Protein 9K1G (pdb70)

Secondary structure (DSSP, 8-state):
-HHHHHGGGGSPPPP-PPP-----EEE-S-----S--S--S-GGGTEEEEEEEE-TTS-EEEEEEETTS-EEEEE-SSSB-S------TT-SSB-SSSSSSBEEEEEE-SSS-EEEESSB-BB-TTSPP-B--EEEEEEETTTTEEEEEEE-B-SBSSBS----EEEEEEEEEEETTEEEEEEEEEE-SSS-B-EEEEEEEEE-TTT--EEEEE-SSSTT-EEE--S--BTTTTTTTSEEEGGGSSSEEEEE-SSS-TT-EEEEEE---S-S--SSS-GGG--SSS-EEEEEEES-TTTT-EEEEEEE-S--B-TTEEEEEEEEEEEEEHHHHHHHHHHHHHT-EEEE-PPP-S----B-HHHHHHTTSS-TT-EE-SS--TT--BBSS--TT-EEEEEEEETTT--EEEES-HHHHSEEEEE-SSS-EEE-STTTEEEEEEEEEE---/-HHHHHTSTTSPPPP---------EEE-S-----S--S--S-GGGTEEEEEEEE-TTS-EEEEEEETTS-EEEEEETTEE-S------SS-SSB-SSSSSSBEEEEEE-SSS-EEEESSB-BB-SSSPP-B--EEEEEEETTTTEEEEEEE-B-SBSSBS----EEEEEEEEEEETTEEEEEEEEEE-SSS-B-EEEEEEEEE-TTT--EEEEE-TTSTT-EEE--S--BTTTTTTTSEEEGGGS-SEEEEE-SSS-TT-EEEEEE--TT-S--TTS-GGG--SSS-EEEEEEES-TTTT-EEEEEEE-S--B-TTEEEEEEEEEEEEEHHHHHHHHHHHHTT-EEEE-PPP-S----B-HHHHHHTTSS-TT-EE-TT--TT--BBSS--TTEEEEEEEEETTT--EEEES-HHHHHEEEEE-SSS-EEE-STTTEEEEEEEEEEE--

Foldseek 3Di:
DQLQCVLLVLFDDDDDDDADDWAKDKDQDDDDFPAPAAAPADVNQFFGMKMWTAAPVRFTWMWTATQLGWTQWIQGPQGTWFWRQFDDDPVQWGDDSFAQTKWKKFFFCPPHTWIWTSFFATGGSPDRTGTWGWQGWDADRVQRKIWTKTFIHGRHQKDLDDGQKIWTWMWTPRHRFKIKIKIKIAGADAFWRFWMWPIWHFTQCQQFVWKWFAAQPDALHTDTLPVFAAQVCEVVSFKDFLLRTLFKIKGFHPDDDQFGKMKMKGAANQPADDPVADVSQQQDDAKMWGWGDYDDNVGRRGTTITITGSGIYHHQWMKMWMIMMGIGTNNVCSNPRSVRSNVTYMGTSDDDPDDFDKAFPVRCCVVVVADPQEEEPVLDDRPWIFHSYRDGQKAWWKWFQWPPPRHIYIYRCPVVQQFPPDADPVGGTMGGPPNTTPDMHTPHITHGD/DQLLVVLQPLFDDDDDDDADDWAKDKDQDDDDDDQAAQAPADPNQWFGMKMWTAAQVRFTWIWTATQLGWTAFIQGPQGTWFWRQFDDDPNQWGDDSFAQTKWKKFWFCPPHTFIWTSFFATGGSPDHTGTWHWQGWDADRVQQKIWTKTFIQGRHQKDLDGAQWIWIWMWGPRYHQKIKIKIKIAGADQFWRQWMWPIWHFTQCQQFVWKWFAALPDQLHTDTLPVQAAQVCEVVSFKDFLLRTLFKIKGFHPDDDQFGKMKMKGHANQPADCPPADVVQQQDDAKMWGWGDDDDNVGRRTITTTITGSGIYHHQWMKMWMMMMGIGTNSVRSNPRSVRNNVTYMGTSDDDPDDGDKAFPVNCCVVVVDPPQEEEDPQDDRPWIFHSYRDGSKAWWKWFQFLPPRHTYTGRDPQVQFWDPDADPVGRTMGGPGRTGPDIYTPHITHGD

Structure (mmCIF, N/CA/C/O backbone):
data_9K1G
#
_entry.id   9K1G
#
_cell.length_a   62.635
_cell.length_b   92.051
_cell.length_c   75.806
_cell.angle_alpha   90.00
_cell.angle_beta   104.53
_cell.angle_gamma   90.00
#
_symmetry.space_group_name_H-M   'P 1 21 1'
#
loop_
_entity.id
_entity.type
_entity.pdbx_description
1 polymer endo-1.3-fucanase
2 branched 2-O-sulfo-alpha-L-fucopyranose-(1-3)-alpha-L-fucopyranose-(1-3)-2,4-di-O-sulfo-alpha-L-fucopyranose-(1-3)-2-O-sulfo-alpha-L-fucopyranose
3 water water
#
loop_
_atom_site.group_PDB
_atom_site.id
_atom_site.type_symbol
_atom_site.label_atom_id
_atom_site.label_alt_id
_atom_site.label_comp_id
_atom_site.label_asym_id
_atom_site.label_entity_id
_atom_site.label_seq_id
_atom_site.pdbx_PDB_ins_code
_atom_site.Cartn_x
_atom_site.Cartn_y
_atom_site.Cartn_z
_atom_site.occupancy
_atom_site.B_iso_or_equiv
_atom_site.auth_seq_id
_atom_site.auth_comp_id
_atom_site.auth_asym_id
_atom_site.auth_atom_id
_atom_site.pdbx_PDB_model_num
ATOM 1 N N . PRO A 1 33 ? 13.528 20.479 8.837 1.00 36.62 31 PRO A N 1
ATOM 2 C CA . PRO A 1 33 ? 12.192 21.046 8.610 1.00 38.33 31 PRO A CA 1
ATOM 3 C C . PRO A 1 33 ? 11.833 21.094 7.128 1.00 33.29 31 PRO A C 1
ATOM 4 O O . PRO A 1 33 ? 10.896 20.417 6.704 1.00 29.86 31 PRO A O 1
ATOM 8 N N . LEU A 1 34 ? 12.568 21.893 6.351 1.00 34.53 32 LEU A N 1
ATOM 9 C CA . LEU A 1 34 ? 12.374 21.897 4.905 1.00 35.30 32 LEU A CA 1
ATOM 10 C C . LEU A 1 34 ? 13.066 20.712 4.247 1.00 32.53 32 LEU A C 1
ATOM 11 O O . LEU A 1 34 ? 12.568 20.186 3.245 1.00 33.99 32 LEU A O 1
ATOM 16 N N . PHE A 1 35 ? 14.205 20.283 4.797 1.00 33.03 33 PHE A N 1
ATOM 17 C CA . PHE A 1 35 ? 14.854 19.058 4.339 1.00 34.45 33 PHE A CA 1
ATOM 18 C C . PHE A 1 35 ? 13.907 17.869 4.445 1.00 36.52 33 PHE A C 1
ATOM 19 O O . PHE A 1 35 ? 13.805 17.054 3.521 1.00 34.32 33 PHE A O 1
ATOM 27 N N . GLN A 1 36 ? 13.197 17.763 5.571 1.00 39.91 34 GLN A N 1
ATOM 28 C CA . GLN A 1 36 ? 12.385 16.581 5.834 1.00 37.86 34 GLN A CA 1
ATOM 29 C C . GLN A 1 36 ? 11.248 16.443 4.829 1.00 36.95 34 GLN A C 1
ATOM 30 O O . GLN A 1 36 ? 10.918 15.328 4.407 1.00 36.86 34 GLN A O 1
ATOM 36 N N . GLU A 1 37 ? 10.632 17.556 4.430 1.00 34.18 35 GLU A N 1
ATOM 37 C CA . GLU A 1 37 ? 9.547 17.447 3.462 1.00 37.73 35 GLU A CA 1
ATOM 38 C C . GLU A 1 37 ? 10.053 17.321 2.034 1.00 35.85 35 GLU A C 1
ATOM 39 O O . GLU A 1 37 ? 9.352 16.761 1.184 1.00 37.63 35 GLU A O 1
ATOM 45 N N . GLN A 1 38 ? 11.248 17.835 1.743 1.00 33.56 36 GLN A N 1
ATOM 46 C CA . GLN A 1 38 ? 11.818 17.626 0.420 1.00 35.87 36 GLN A CA 1
ATOM 47 C C . GLN A 1 38 ? 12.115 16.156 0.157 1.00 36.55 36 GLN A C 1
ATOM 48 O O . GLN A 1 38 ? 12.292 15.770 -1.003 1.00 35.59 36 GLN A O 1
ATOM 54 N N . MET A 1 39 ? 12.165 15.327 1.204 1.00 36.81 37 MET A N 1
ATOM 55 C CA . MET A 1 39 ? 12.240 13.885 1.001 1.00 35.51 37 MET A CA 1
ATOM 56 C C . MET A 1 39 ? 11.006 13.365 0.278 1.00 35.35 37 MET A C 1
ATOM 57 O O . MET A 1 39 ? 11.100 12.421 -0.515 1.00 33.71 37 MET A O 1
ATOM 62 N N . PHE A 1 40 ? 9.846 13.969 0.533 1.00 34.49 38 PHE A N 1
ATOM 63 C CA . PHE A 1 40 ? 8.588 13.551 -0.067 1.00 32.83 38 PHE A CA 1
ATOM 64 C C . PHE A 1 40 ? 8.275 14.284 -1.366 1.00 36.31 38 PHE A C 1
ATOM 65 O O . PHE A 1 40 ? 7.194 14.085 -1.929 1.00 39.28 38 PHE A O 1
ATOM 73 N N . SER A 1 41 ? 9.189 15.124 -1.853 1.00 34.91 39 SER A N 1
ATOM 74 C CA . SER A 1 41 ? 8.990 15.783 -3.138 1.00 33.83 39 SER A CA 1
ATOM 75 C C . SER A 1 41 ? 9.201 14.844 -4.318 1.00 36.91 39 SER A C 1
ATOM 76 O O . SER A 1 41 ? 9.100 15.288 -5.467 1.00 39.57 39 SER A O 1
ATOM 79 N N . LEU A 1 42 ? 9.491 13.567 -4.061 1.00 37.02 40 LEU A N 1
ATOM 80 C CA . LEU A 1 42 ? 9.703 12.605 -5.135 1.00 32.26 40 LEU A CA 1
ATOM 81 C C . LEU A 1 42 ? 8.384 12.051 -5.661 1.00 32.88 40 LEU A C 1
ATOM 82 O O . LEU A 1 42 ? 8.253 11.796 -6.863 1.00 36.26 40 LEU A O 1
ATOM 87 N N . LEU A 1 43 ? 7.405 11.855 -4.781 1.00 32.39 41 LEU A N 1
ATOM 88 C CA . LEU A 1 43 ? 6.107 11.374 -5.213 1.00 33.68 41 LEU A CA 1
ATOM 89 C C . LEU A 1 43 ? 5.414 12.453 -6.045 1.00 33.20 41 LEU A C 1
ATOM 90 O O . LEU A 1 43 ? 5.698 13.645 -5.890 1.00 33.06 41 LEU A O 1
ATOM 95 N N . PRO A 1 44 ? 4.525 12.062 -6.958 1.00 36.48 42 PRO A N 1
ATOM 96 C CA . PRO A 1 44 ? 3.816 13.059 -7.765 1.00 31.10 42 PRO A CA 1
ATOM 97 C C . PRO A 1 44 ? 2.943 13.969 -6.920 1.00 32.17 42 PRO A C 1
ATOM 98 O O . PRO A 1 44 ? 2.476 13.601 -5.840 1.00 32.11 42 PRO A O 1
ATOM 102 N N . VAL A 1 45 ? 2.728 15.178 -7.441 1.00 30.08 43 VAL A N 1
ATOM 103 C CA . VAL A 1 45 ? 1.809 16.110 -6.810 1.00 31.96 43 VAL A CA 1
ATOM 104 C C . VAL A 1 45 ? 0.424 15.486 -6.746 1.00 31.25 43 VAL A C 1
ATOM 105 O O . VAL A 1 45 ? -0.043 14.858 -7.706 1.00 31.61 43 VAL A O 1
ATOM 109 N N . ALA A 1 46 ? -0.231 15.641 -5.603 1.00 33.15 44 ALA A N 1
ATOM 110 C CA . ALA A 1 46 ? -1.574 15.108 -5.453 1.00 34.04 44 ALA A CA 1
ATOM 111 C C . ALA A 1 46 ? -2.514 15.800 -6.437 1.00 33.44 44 ALA A C 1
ATOM 112 O O . ALA A 1 46 ? -2.433 17.022 -6.618 1.00 33.00 44 ALA A O 1
ATOM 114 N N . PRO A 1 47 ? -3.393 15.056 -7.106 1.00 33.46 45 PRO A N 1
ATOM 115 C CA . PRO A 1 47 ? -4.352 15.693 -8.015 1.00 31.66 45 PRO A CA 1
ATOM 116 C C . PRO A 1 47 ? -5.222 16.698 -7.274 1.00 37.59 45 PRO A C 1
ATOM 117 O O . PRO A 1 47 ? -5.642 16.468 -6.138 1.00 35.04 45 PRO A O 1
ATOM 121 N N . ASP A 1 48 ? -5.482 17.825 -7.930 1.00 44.66 46 ASP A N 1
ATOM 122 C CA . ASP A 1 48 ? -6.176 18.952 -7.309 1.00 42.94 46 ASP A CA 1
ATOM 123 C C . ASP A 1 48 ? -7.680 18.729 -7.419 1.00 45.03 46 ASP A C 1
ATOM 124 O O . ASP A 1 48 ? -8.294 19.037 -8.443 1.00 48.41 46 ASP A O 1
ATOM 129 N N . PHE A 1 49 ? -8.282 18.186 -6.347 1.00 44.59 47 PHE A N 1
ATOM 130 C CA . PHE A 1 49 ? -9.719 18.000 -6.243 1.00 47.99 47 PHE A CA 1
ATOM 131 C C . PHE A 1 49 ? -10.334 19.077 -5.356 1.00 56.46 47 PHE A C 1
ATOM 132 O O . PHE A 1 49 ? -9.656 19.635 -4.488 1.00 58.34 47 PHE A O 1
ATOM 140 N N . PRO A 1 50 ? -11.614 19.401 -5.543 1.00 59.01 48 PRO A N 1
ATOM 141 C CA . PRO A 1 50 ? -12.277 20.326 -4.613 1.00 55.02 48 PRO A CA 1
ATOM 142 C C . PRO A 1 50 ? -12.567 19.630 -3.291 1.00 53.99 48 PRO A C 1
ATOM 143 O O . PRO A 1 50 ? -13.154 18.546 -3.260 1.00 48.04 48 PRO A O 1
ATOM 147 N N . LYS A 1 51 ? -12.147 20.262 -2.199 1.00 57.34 49 LYS A N 1
ATOM 148 C CA . LYS A 1 51 ? -12.234 19.641 -0.886 1.00 48.77 49 LYS A CA 1
ATOM 149 C C . LYS A 1 51 ? -13.688 19.427 -0.472 1.00 41.77 49 LYS A C 1
ATOM 150 O O . LYS A 1 51 ? -14.613 20.073 -0.973 1.00 42.36 49 LYS A O 1
ATOM 152 N N . THR A 1 52 ? -13.877 18.495 0.456 1.00 42.43 50 THR A N 1
ATOM 153 C CA . THR A 1 52 ? -15.167 18.211 1.063 1.00 40.34 50 THR A CA 1
ATOM 154 C C . THR A 1 52 ? -15.101 18.530 2.551 1.00 37.49 50 THR A C 1
ATOM 155 O O . THR A 1 52 ? -14.023 18.707 3.126 1.00 40.81 50 THR A O 1
ATOM 159 N N . ASP A 1 53 ? -16.272 18.603 3.177 1.00 37.85 51 ASP A N 1
ATOM 160 C CA . ASP A 1 53 ? -16.385 18.946 4.593 1.00 36.30 51 ASP A CA 1
ATOM 161 C C . ASP A 1 53 ? -16.673 17.675 5.385 1.00 31.51 51 ASP A C 1
ATOM 162 O O . ASP A 1 53 ? -17.814 17.211 5.447 1.00 29.02 51 ASP A O 1
ATOM 167 N N . PHE A 1 54 ? -15.628 17.112 5.988 1.00 27.11 52 PHE A N 1
ATOM 168 C CA . PHE A 1 54 ? -15.775 15.990 6.903 1.00 32.73 52 PHE A CA 1
ATOM 169 C C . PHE A 1 54 ? -14.558 15.960 7.816 1.00 27.45 52 PHE A C 1
ATOM 170 O O . PHE A 1 54 ? -13.508 16.524 7.500 1.00 28.02 52 PHE A O 1
ATOM 178 N N . ALA A 1 55 ? -14.718 15.298 8.957 1.00 25.76 53 ALA A N 1
ATOM 179 C CA . ALA A 1 55 ? -13.722 15.322 10.018 1.00 26.58 53 ALA A CA 1
ATOM 180 C C . ALA A 1 55 ? -12.787 14.125 9.919 1.00 27.66 53 ALA A C 1
ATOM 181 O O . ALA A 1 55 ? -13.211 13.015 9.583 1.00 26.73 53 ALA A O 1
ATOM 183 N N . VAL A 1 56 ? -11.512 14.362 10.213 1.00 26.76 54 VAL A N 1
ATOM 184 C CA . VAL A 1 56 ? -10.517 13.302 10.328 1.00 26.32 54 VAL A CA 1
ATOM 185 C C . VAL A 1 56 ? -9.526 13.693 11.417 1.00 26.46 54 VAL A C 1
ATOM 186 O O . VAL A 1 56 ? -8.992 14.807 11.412 1.00 25.96 54 VAL A O 1
ATOM 190 N N . SER A 1 57 ? -9.309 12.791 12.368 1.00 26.86 55 SER A N 1
ATOM 191 C CA . SER A 1 57 ? -8.319 12.975 13.415 1.00 24.64 55 SER A CA 1
ATOM 192 C C . SER A 1 57 ? -7.289 11.858 13.327 1.00 22.61 55 SER A C 1
ATOM 193 O O . SER A 1 57 ? -7.562 10.771 12.811 1.00 21.94 55 SER A O 1
ATOM 196 N N . THR A 1 58 ? -6.092 12.141 13.833 1.00 21.10 56 THR A N 1
ATOM 197 C CA . THR A 1 58 ? -4.991 11.195 13.764 1.00 22.34 56 THR A CA 1
ATOM 198 C C . THR A 1 58 ? -4.295 11.123 15.115 1.00 21.59 56 THR A C 1
ATOM 199 O O . THR A 1 58 ? -4.233 12.109 15.855 1.00 20.94 56 THR A O 1
ATOM 203 N N . THR A 1 59 ? -3.777 9.939 15.431 1.00 24.38 57 THR A N 1
ATOM 204 C CA . THR A 1 59 ? -3.099 9.712 16.697 1.00 23.89 57 THR A CA 1
ATOM 205 C C . THR A 1 59 ? -1.983 8.701 16.493 1.00 22.81 57 THR A C 1
ATOM 206 O O . THR A 1 59 ? -2.095 7.789 15.670 1.00 21.30 57 THR A O 1
ATOM 210 N N . THR A 1 60 ? -0.898 8.882 17.245 1.00 24.18 58 THR A N 1
ATOM 211 C CA . THR A 1 60 ? 0.193 7.918 17.296 1.00 24.64 58 THR A CA 1
ATOM 212 C C . THR A 1 60 ? 0.304 7.264 18.669 1.00 23.66 58 THR A C 1
ATOM 213 O O . THR A 1 60 ? 1.330 6.654 18.984 1.00 22.61 58 THR A O 1
ATOM 217 N N . ASP A 1 61 ? -0.734 7.387 19.492 1.00 22.25 59 ASP A N 1
ATOM 218 C CA . ASP A 1 61 ? -0.779 6.769 20.810 1.00 29.35 59 ASP A CA 1
ATOM 219 C C . ASP A 1 61 ? -1.594 5.487 20.714 1.00 25.51 59 ASP A C 1
ATOM 220 O O . ASP A 1 61 ? -2.796 5.529 20.427 1.00 24.29 59 ASP A O 1
ATOM 225 N N . PHE A 1 62 ? -0.942 4.355 20.959 1.00 24.65 60 PHE A N 1
ATOM 226 C CA . PHE A 1 62 ? -1.558 3.062 20.699 1.00 27.98 60 PHE A CA 1
ATOM 227 C C . PHE A 1 62 ? -2.631 2.738 21.732 1.00 27.58 60 PHE A C 1
ATOM 228 O O . PHE A 1 62 ? -2.387 2.793 22.941 1.00 26.64 60 PHE A O 1
ATOM 236 N N . VAL A 1 63 ? -3.822 2.410 21.244 1.00 27.45 61 VAL A N 1
ATOM 237 C CA . VAL A 1 63 ? -4.849 1.733 22.030 1.00 27.40 61 VAL A CA 1
ATOM 238 C C . VAL A 1 63 ? -5.225 0.484 21.241 1.00 25.29 61 VAL A C 1
ATOM 239 O O . VAL A 1 63 ? -5.240 0.523 20.003 1.00 25.45 61 VAL A O 1
ATOM 243 N N . PRO A 1 64 ? -5.580 -0.596 21.935 1.00 28.83 62 PRO A N 1
ATOM 244 C CA . PRO A 1 64 ? -5.795 -1.830 21.172 1.00 28.74 62 PRO A CA 1
ATOM 245 C C . PRO A 1 64 ? -6.934 -1.828 20.207 1.00 28.96 62 PRO A C 1
ATOM 246 O O . PRO A 1 64 ? -8.013 -1.385 20.531 1.00 27.83 62 PRO A O 1
ATOM 250 N N . SER A 1 65 ? -6.650 -2.280 19.001 1.00 25.62 63 SER A N 1
ATOM 251 C CA . SER A 1 65 ? -7.640 -2.399 18.008 1.00 24.10 63 SER A CA 1
ATOM 252 C C . SER A 1 65 ? -8.537 -3.477 18.505 1.00 26.15 63 SER A C 1
ATOM 253 O O . SER A 1 65 ? -8.087 -4.430 19.105 1.00 29.30 63 SER A O 1
ATOM 256 N N . LYS A 1 66 ? -9.812 -3.337 18.262 1.00 30.00 64 LYS A N 1
ATOM 257 C CA . LYS A 1 66 ? -10.714 -4.309 18.695 1.00 30.00 64 LYS A CA 1
ATOM 258 C C . LYS A 1 66 ? -10.613 -5.459 17.798 1.00 30.00 64 LYS A C 1
ATOM 259 O O . LYS A 1 66 ? -10.704 -6.594 18.230 1.00 30.00 64 LYS A O 1
ATOM 262 N N . GLY A 1 67 ? -10.405 -5.173 16.538 1.00 37.67 65 GLY A N 1
ATOM 263 C CA . GLY A 1 67 ? -10.436 -6.184 15.541 1.00 25.29 65 GLY A CA 1
ATOM 264 C C . GLY A 1 67 ? -10.280 -7.524 15.991 1.00 24.05 65 GLY A C 1
ATOM 265 O O . GLY A 1 67 ? -9.231 -7.867 16.415 1.00 26.19 65 GLY A O 1
ATOM 266 N N . PRO A 1 68 ? -11.315 -8.309 15.876 1.00 27.08 66 PRO A N 1
ATOM 267 C CA . PRO A 1 68 ? -11.054 -9.656 16.371 1.00 23.67 66 PRO A CA 1
ATOM 268 C C . PRO A 1 68 ? -9.782 -10.245 15.695 1.00 21.56 66 PRO A C 1
ATOM 269 O O . PRO A 1 68 ? -9.842 -10.509 14.519 1.00 24.70 66 PRO A O 1
ATOM 273 N N . TRP A 1 69 ? -8.669 -10.403 16.405 1.00 18.79 67 TRP A N 1
ATOM 274 C CA . TRP A 1 69 ? -7.394 -10.899 15.818 1.00 20.53 67 TRP A CA 1
ATOM 275 C C . TRP A 1 69 ? -6.954 -12.340 16.154 1.00 22.36 67 TRP A C 1
ATOM 276 O O . TRP A 1 69 ? -7.265 -12.826 17.205 1.00 29.45 67 TRP A O 1
ATOM 287 N N . SER A 1 70 ? -6.204 -13.005 15.289 1.00 22.09 68 SER A N 1
ATOM 288 C CA . SER A 1 70 ? -5.835 -14.395 15.514 1.00 19.97 68 SER A CA 1
ATOM 289 C C . SER A 1 70 ? -4.374 -14.566 15.904 1.00 21.75 68 SER A C 1
ATOM 290 O O . SER A 1 70 ? -3.926 -15.701 16.091 1.00 22.95 68 SER A O 1
ATOM 293 N N . THR A 1 71 ? -3.621 -13.478 16.027 1.00 21.54 69 THR A N 1
ATOM 294 C CA . THR A 1 71 ? -2.235 -13.525 16.466 1.00 24.14 69 THR A CA 1
ATOM 295 C C . THR A 1 71 ? -2.114 -12.898 17.848 1.00 22.44 69 THR A C 1
ATOM 296 O O . THR A 1 71 ? -2.800 -11.920 18.160 1.00 23.59 69 THR A O 1
ATOM 300 N N . THR A 1 72 ? -1.251 -13.474 18.678 1.00 23.15 70 THR A N 1
ATOM 301 C CA . THR A 1 72 ? -1.025 -12.965 20.022 1.00 24.74 70 THR A CA 1
ATOM 302 C C . THR A 1 72 ? 0.113 -11.957 20.083 1.00 23.30 70 THR A C 1
ATOM 303 O O . THR A 1 72 ? 0.396 -11.429 21.164 1.00 23.20 70 THR A O 1
ATOM 307 N N . CYS A 1 73 ? 0.768 -11.682 18.958 1.00 22.96 71 CYS A N 1
ATOM 308 C CA . CYS A 1 73 ? 1.830 -10.687 18.933 1.00 23.29 71 CYS A CA 1
ATOM 309 C C . CYS A 1 73 ? 1.274 -9.310 19.273 1.00 23.32 71 CYS A C 1
ATOM 310 O O . CYS A 1 73 ? 0.101 -9.010 19.032 1.00 24.46 71 CYS A O 1
ATOM 313 N N . SER A 1 74 ? 2.132 -8.469 19.843 1.00 23.18 72 SER A N 1
ATOM 314 C CA . SER A 1 74 ? 1.720 -7.134 20.255 1.00 20.51 72 SER A CA 1
ATOM 315 C C . SER A 1 74 ? 1.458 -6.267 19.030 1.00 21.70 72 SER A C 1
ATOM 316 O O . SER A 1 74 ? 2.361 -6.036 18.218 1.00 23.84 72 SER A O 1
ATOM 319 N N . GLU A 1 75 ? 0.220 -5.786 18.896 1.00 20.37 73 GLU A N 1
ATOM 320 C CA . GLU A 1 75 ? -0.100 -4.847 17.828 1.00 24.93 73 GLU A CA 1
ATOM 321 C C . GLU A 1 75 ? 0.688 -3.551 17.959 1.00 25.12 73 GLU A C 1
ATOM 322 O O . GLU A 1 75 ? 0.896 -2.858 16.957 1.00 21.73 73 GLU A O 1
ATOM 328 N N . GLU A 1 76 ? 1.139 -3.216 19.171 1.00 25.04 74 GLU A N 1
ATOM 329 C CA . GLU A 1 76 ? 1.905 -1.991 19.372 1.00 24.29 74 GLU A CA 1
ATOM 330 C C . GLU A 1 76 ? 3.239 -2.032 18.638 1.00 22.65 74 GLU A C 1
ATOM 331 O O . GLU A 1 76 ? 3.787 -0.980 18.290 1.00 23.05 74 GLU A O 1
ATOM 337 N N . SER A 1 77 ? 3.776 -3.230 18.393 1.00 21.45 75 SER A N 1
ATOM 338 C CA . SER A 1 77 ? 5.042 -3.340 17.676 1.00 21.16 75 SER A CA 1
ATOM 339 C C . SER A 1 77 ? 4.904 -2.909 16.221 1.00 21.61 75 SER A C 1
ATOM 340 O O . SER A 1 77 ? 5.879 -2.445 15.619 1.00 20.30 75 SER A O 1
ATOM 343 N N . VAL A 1 78 ? 3.714 -3.051 15.645 1.00 19.97 76 VAL A N 1
ATOM 344 C CA . VAL A 1 78 ? 3.487 -2.696 14.252 1.00 20.50 76 VAL A CA 1
ATOM 345 C C . VAL A 1 78 ? 2.705 -1.395 14.097 1.00 20.93 76 VAL A C 1
ATOM 346 O O . VAL A 1 78 ? 2.801 -0.759 13.036 1.00 21.27 76 VAL A O 1
ATOM 350 N N . PHE A 1 79 ? 1.960 -0.969 15.114 1.00 19.52 77 PHE A N 1
ATOM 351 C CA . PHE A 1 79 ? 1.177 0.254 15.013 1.00 21.95 77 PHE A CA 1
ATOM 352 C C . PHE A 1 79 ? 2.084 1.473 14.896 1.00 21.01 77 PHE A C 1
ATOM 353 O O . PHE A 1 79 ? 3.079 1.601 15.615 1.00 19.77 77 PHE A O 1
ATOM 361 N N . LEU A 1 80 ? 1.730 2.375 13.984 1.00 20.84 78 LEU A N 1
ATOM 362 C CA . LEU A 1 80 ? 2.412 3.655 13.856 1.00 21.02 78 LEU A CA 1
ATOM 363 C C . LEU A 1 80 ? 1.487 4.831 14.120 1.00 18.38 78 LEU A C 1
ATOM 364 O O . LEU A 1 80 ? 1.842 5.731 14.890 1.00 18.50 78 LEU A O 1
ATOM 369 N N . ARG A 1 81 ? 0.300 4.842 13.515 1.00 18.71 79 ARG A N 1
ATOM 370 C CA . ARG A 1 81 ? -0.591 5.987 13.624 1.00 21.49 79 ARG A CA 1
ATOM 371 C C . ARG A 1 81 ? -1.974 5.597 13.121 1.00 22.84 79 ARG A C 1
ATOM 372 O O . ARG A 1 81 ? -2.096 4.829 12.163 1.00 21.35 79 ARG A O 1
ATOM 380 N N . SER A 1 82 ? -3.006 6.119 13.780 1.00 21.15 80 SER A N 1
ATOM 381 C CA . SER A 1 82 ? -4.394 5.828 13.453 1.00 21.21 80 SER A CA 1
ATOM 382 C C . SER A 1 82 ? -5.043 7.018 12.756 1.00 25.18 80 SER A C 1
ATOM 383 O O . SER A 1 82 ? -4.542 8.145 12.797 1.00 24.72 80 SER A O 1
ATOM 386 N N . PHE A 1 83 ? -6.179 6.748 12.114 1.00 22.58 81 PHE A N 1
ATOM 387 C CA . PHE A 1 83 ? -6.961 7.776 11.430 1.00 24.19 81 PHE A CA 1
ATOM 388 C C . PHE A 1 83 ? -8.431 7.548 11.747 1.00 23.84 81 PHE A C 1
ATOM 389 O O . PHE A 1 83 ? -9.015 6.557 11.300 1.00 23.86 81 PHE A O 1
ATOM 397 N N . HIS A 1 84 ? -9.032 8.462 12.505 1.00 24.40 82 HIS A N 1
ATOM 398 C CA . HIS A 1 84 ? -10.458 8.420 12.807 1.00 23.84 82 HIS A CA 1
ATOM 399 C C . HIS A 1 84 ? -11.180 9.325 11.815 1.00 28.54 82 HIS A C 1
ATOM 400 O O . HIS A 1 84 ? -11.083 10.554 11.903 1.00 26.92 82 HIS A O 1
ATOM 407 N N . THR A 1 85 ? -11.896 8.722 10.873 1.00 25.58 83 THR A N 1
ATOM 408 C CA . THR A 1 85 ? -12.610 9.468 9.841 1.00 23.63 83 THR A CA 1
ATOM 409 C C . THR A 1 85 ? -13.996 8.848 9.682 1.00 22.23 83 THR A C 1
ATOM 410 O O . THR A 1 85 ? -14.481 8.122 10.556 1.00 22.60 83 THR A O 1
ATOM 414 N N . VAL A 1 86 ? -14.652 9.137 8.556 1.00 23.95 84 VAL A N 1
ATOM 415 C CA . VAL A 1 86 ? -16.004 8.669 8.283 1.00 22.40 84 VAL A CA 1
ATOM 416 C C . VAL A 1 86 ? -16.014 7.934 6.948 1.00 25.87 84 VAL A C 1
ATOM 417 O O . VAL A 1 86 ? -15.062 7.996 6.170 1.00 27.89 84 VAL A O 1
ATOM 421 N N . ASP A 1 87 ? -17.116 7.230 6.689 1.00 24.62 85 ASP A N 1
ATOM 422 C CA . ASP A 1 87 ? -17.287 6.498 5.446 1.00 28.42 85 ASP A CA 1
ATOM 423 C C . ASP A 1 87 ? -18.242 7.254 4.519 1.00 27.22 85 ASP A C 1
ATOM 424 O O . ASP A 1 87 ? -18.554 8.429 4.734 1.00 28.62 85 ASP A O 1
ATOM 429 N N . LEU A 1 88 ? -18.717 6.570 3.473 1.00 28.45 86 LEU A N 1
ATOM 430 C CA . LEU A 1 88 ? -19.556 7.215 2.467 1.00 27.43 86 LEU A CA 1
ATOM 431 C C . LEU A 1 88 ? -20.877 7.716 3.036 1.00 26.90 86 LEU A C 1
ATOM 432 O O . LEU A 1 88 ? -21.514 8.580 2.425 1.00 26.83 86 LEU A O 1
ATOM 437 N N . GLU A 1 89 ? -21.302 7.198 4.184 1.00 26.40 87 GLU A N 1
ATOM 438 C CA . GLU A 1 89 ? -22.552 7.608 4.806 1.00 26.32 87 GLU A CA 1
ATOM 439 C C . GLU A 1 89 ? -22.342 8.516 6.010 1.00 25.56 87 GLU A C 1
ATOM 440 O O . GLU A 1 89 ? -23.321 8.907 6.653 1.00 26.17 87 GLU A O 1
ATOM 446 N N . GLY A 1 90 ? -21.097 8.865 6.325 1.00 24.12 88 GLY A N 1
ATOM 447 C CA . GLY A 1 90 ? -20.801 9.688 7.478 1.00 23.75 88 GLY A CA 1
ATOM 448 C C . GLY A 1 90 ? -20.621 8.935 8.776 1.00 27.35 88 GLY A C 1
ATOM 449 O O . GLY A 1 90 ? -20.577 9.568 9.838 1.00 25.56 88 GLY A O 1
ATOM 450 N N . LYS A 1 91 ? -20.513 7.604 8.728 1.00 29.21 89 LYS A N 1
ATOM 451 C CA . LYS A 1 91 ? -20.370 6.709 9.865 1.00 23.38 89 LYS A CA 1
ATOM 452 C C . LYS A 1 91 ? -18.896 6.503 10.204 1.00 23.36 89 LYS A C 1
ATOM 453 O O . LYS A 1 91 ? -18.041 6.519 9.314 1.00 25.43 89 LYS A O 1
ATOM 459 N N . PRO A 1 92 ? -18.575 6.304 11.482 1.00 21.35 90 PRO A N 1
ATOM 460 C CA . PRO A 1 92 ? -17.165 6.258 11.889 1.00 19.08 90 PRO A CA 1
ATOM 461 C C . PRO A 1 92 ? -16.421 5.073 11.292 1.00 20.80 90 PRO A C 1
ATOM 462 O O . PRO A 1 92 ? -16.984 4.000 11.062 1.00 23.18 90 PRO A O 1
ATOM 466 N N . ILE A 1 93 ? -15.132 5.288 11.046 1.00 17.48 91 ILE A N 1
ATOM 467 C CA . ILE A 1 93 ? -14.233 4.240 10.573 1.00 19.19 91 ILE A CA 1
ATOM 468 C C . ILE A 1 93 ? -12.815 4.641 10.953 1.00 20.73 91 ILE A C 1
ATOM 469 O O . ILE A 1 93 ? -12.436 5.811 10.844 1.00 22.52 91 ILE A O 1
ATOM 474 N N . GLU A 1 94 ? -12.035 3.667 11.416 1.00 20.93 92 GLU A N 1
ATOM 475 C CA . GLU A 1 94 ? -10.667 3.905 11.857 1.00 24.04 92 GLU A CA 1
ATOM 476 C C . GLU A 1 94 ? -9.698 3.107 10.999 1.00 21.64 92 GLU A C 1
ATOM 477 O O . GLU A 1 94 ? -9.886 1.902 10.797 1.00 20.56 92 GLU A O 1
ATOM 483 N N . LEU A 1 95 ? -8.664 3.782 10.504 1.00 21.64 93 LEU A N 1
ATOM 484 C CA . LEU A 1 95 ? -7.606 3.164 9.717 1.00 20.74 93 LEU A CA 1
ATOM 485 C C . LEU A 1 95 ? -6.297 3.275 10.484 1.00 18.77 93 LEU A C 1
ATOM 486 O O . LEU A 1 95 ? -5.939 4.361 10.950 1.00 19.75 93 LEU A O 1
ATOM 491 N N . ARG A 1 96 ? -5.590 2.155 10.616 1.00 19.47 94 ARG A N 1
ATOM 492 C CA . ARG A 1 96 ? -4.340 2.091 11.368 1.00 21.19 94 ARG A CA 1
ATOM 493 C C . ARG A 1 96 ? -3.212 1.757 10.400 1.00 18.83 94 ARG A C 1
ATOM 494 O O . ARG A 1 96 ? -3.190 0.666 9.819 1.00 21.20 94 ARG A O 1
ATOM 502 N N . VAL A 1 97 ? -2.285 2.689 10.226 1.00 21.25 95 VAL A N 1
ATOM 503 C CA . VAL A 1 97 ? -1.164 2.510 9.311 1.00 21.46 95 VAL A CA 1
ATOM 504 C C . VAL A 1 97 ? 0.026 1.972 10.093 1.00 21.05 95 VAL A C 1
ATOM 505 O O . VAL A 1 97 ? 0.374 2.500 11.156 1.00 24.55 95 VAL A O 1
ATOM 509 N N . GLY A 1 98 ? 0.644 0.917 9.572 1.00 23.51 96 GLY A N 1
ATOM 510 C CA . GLY A 1 98 ? 1.765 0.288 10.235 1.00 21.35 96 GLY A CA 1
ATOM 511 C C . GLY A 1 98 ? 3.021 1.139 10.192 1.00 18.64 96 GLY A C 1
ATOM 512 O O . GLY A 1 98 ? 3.079 2.210 9.587 1.00 19.58 96 GLY A O 1
ATOM 513 N N . LYS A 1 99 ? 4.060 0.631 10.863 1.00 18.44 97 LYS A N 1
ATOM 514 C CA . LYS A 1 99 ? 5.327 1.355 10.935 1.00 17.90 97 LYS A CA 1
ATOM 515 C C . LYS A 1 99 ? 5.933 1.556 9.553 1.00 18.43 97 LYS A C 1
ATOM 516 O O . LYS A 1 99 ? 6.538 2.599 9.279 1.00 19.85 97 LYS A O 1
ATOM 522 N N . GLY A 1 100 ? 5.788 0.570 8.670 1.00 21.30 98 GLY A N 1
ATOM 523 C CA . GLY A 1 100 ? 6.301 0.702 7.320 1.00 20.68 98 GLY A CA 1
ATOM 524 C C . GLY A 1 100 ? 5.421 1.485 6.374 1.00 21.16 98 GLY A C 1
ATOM 525 O O . GLY A 1 100 ? 5.869 1.834 5.277 1.00 25.61 98 GLY A O 1
ATOM 526 N N . GLY A 1 101 ? 4.185 1.777 6.769 1.00 19.35 99 GLY A N 1
ATOM 527 C CA . GLY A 1 101 ? 3.245 2.477 5.917 1.00 16.42 99 GLY A CA 1
ATOM 528 C C . GLY A 1 101 ? 2.118 1.622 5.390 1.00 19.37 99 GLY A C 1
ATOM 529 O O . GLY A 1 101 ? 1.268 2.135 4.652 1.00 20.26 99 GLY A O 1
ATOM 530 N N . HIS A 1 102 ? 2.080 0.342 5.740 1.00 21.40 100 HIS A N 1
ATOM 531 C CA . HIS A 1 102 ? 1.031 -0.538 5.259 1.00 18.09 100 HIS A CA 1
ATOM 532 C C . HIS A 1 102 ? -0.245 -0.340 6.065 1.00 18.83 100 HIS A C 1
ATOM 533 O O . HIS A 1 102 ? -0.220 0.079 7.226 1.00 17.39 100 HIS A O 1
ATOM 540 N N . LEU A 1 103 ? -1.369 -0.644 5.429 1.00 17.67 101 LEU A N 1
ATOM 541 C CA . LEU A 1 103 ? -2.668 -0.632 6.087 1.00 19.32 101 LEU A CA 1
ATOM 542 C C . LEU A 1 103 ? -2.908 -2.030 6.650 1.00 19.63 101 LEU A C 1
ATOM 543 O O . LEU A 1 103 ? -3.021 -2.999 5.893 1.00 19.95 101 LEU A O 1
ATOM 548 N N . TYR A 1 104 ? -2.994 -2.134 7.976 1.00 19.86 102 TYR A N 1
ATOM 549 C CA . TYR A 1 104 ? -3.174 -3.420 8.634 1.00 18.25 102 TYR A CA 1
ATOM 550 C C . TYR A 1 104 ? -4.450 -3.514 9.460 1.00 18.65 102 TYR A C 1
ATOM 551 O O . TYR A 1 104 ? -4.722 -4.581 10.023 1.00 18.73 102 TYR A O 1
ATOM 560 N N . SER A 1 105 ? -5.240 -2.445 9.552 1.00 22.07 103 SER A N 1
ATOM 561 C CA . SER A 1 105 ? -6.444 -2.471 10.374 1.00 22.16 103 SER A CA 1
ATOM 562 C C . SER A 1 105 ? -7.472 -1.493 9.826 1.00 21.00 103 SER A C 1
ATOM 563 O O . SER A 1 105 ? -7.164 -0.314 9.628 1.00 22.88 103 SER A O 1
ATOM 566 N N . ILE A 1 106 ? -8.686 -1.983 9.586 1.00 21.03 104 ILE A N 1
ATOM 567 C CA . ILE A 1 106 ? -9.830 -1.143 9.241 1.00 21.39 104 ILE A CA 1
ATOM 568 C C . ILE A 1 106 ? -10.936 -1.478 10.232 1.00 20.91 104 ILE A C 1
ATOM 569 O O . ILE A 1 106 ? -11.477 -2.590 10.209 1.00 20.21 104 ILE A O 1
ATOM 574 N N . GLN A 1 107 ? -11.263 -0.526 11.100 1.00 20.16 105 GLN A N 1
ATOM 575 C CA . GLN A 1 107 ? -12.402 -0.696 11.988 1.00 21.78 105 GLN A CA 1
ATOM 576 C C . GLN A 1 107 ? -13.567 0.055 11.430 1.00 20.92 105 GLN A C 1
ATOM 577 O O . GLN A 1 107 ? -13.652 1.247 11.583 1.00 22.17 105 GLN A O 1
ATOM 583 N N . SER A 1 108 ? -14.484 -0.654 10.828 1.00 19.75 106 SER A N 1
ATOM 584 C CA . SER A 1 108 ? -15.633 -0.061 10.166 1.00 18.08 106 SER A CA 1
ATOM 585 C C . SER A 1 108 ? -16.898 -0.301 10.987 1.00 16.58 106 SER A C 1
ATOM 586 O O . SER A 1 108 ? -16.848 -0.751 12.136 1.00 18.16 106 SER A O 1
ATOM 589 N N . ALA A 1 109 ? -18.052 -0.004 10.385 1.00 19.46 107 ALA A N 1
ATOM 590 C CA . ALA A 1 109 ? -19.321 -0.151 11.090 1.00 19.16 107 ALA A CA 1
ATOM 591 C C . ALA A 1 109 ? -19.639 -1.609 11.394 1.00 20.38 107 ALA A C 1
ATOM 592 O O . ALA A 1 109 ? -20.249 -1.903 12.428 1.00 21.79 107 ALA A O 1
ATOM 594 N N . ILE A 1 110 ? -19.237 -2.532 10.517 1.00 21.21 108 ILE A N 1
ATOM 595 C CA . ILE A 1 110 ? -19.546 -3.947 10.702 1.00 17.06 108 ILE A CA 1
ATOM 596 C C . ILE A 1 110 ? -18.418 -4.723 11.370 1.00 15.52 108 ILE A C 1
ATOM 597 O O . ILE A 1 110 ? -18.597 -5.915 11.667 1.00 18.60 108 ILE A O 1
ATOM 602 N N . GLY A 1 111 ? -17.269 -4.096 11.615 1.00 17.51 109 GLY A N 1
ATOM 603 C CA . GLY A 1 111 ? -16.164 -4.720 12.311 1.00 17.28 109 GLY A CA 1
ATOM 604 C C . GLY A 1 111 ? -14.869 -4.546 11.555 1.00 16.71 109 GLY A C 1
ATOM 605 O O . GLY A 1 111 ? -14.754 -3.724 10.640 1.00 17.29 109 GLY A O 1
ATOM 606 N N . GLU A 1 112 ? -13.838 -5.250 11.960 1.00 18.89 110 GLU A N 1
ATOM 607 C CA . GLU A 1 112 ? -12.587 -5.269 11.246 1.00 19.57 110 GLU A CA 1
ATOM 608 C C . GLU A 1 112 ? -12.696 -5.860 9.867 1.00 19.49 110 GLU A C 1
ATOM 609 O O . GLU A 1 112 ? -13.386 -6.814 9.684 1.00 22.50 110 GLU A O 1
ATOM 615 N N . LEU A 1 113 ? -11.986 -5.306 8.914 1.00 19.83 111 LEU A N 1
ATOM 616 C CA . LEU A 1 113 ? -12.027 -5.743 7.528 1.00 20.00 111 LEU A CA 1
ATOM 617 C C . LEU A 1 113 ? -10.692 -6.286 7.038 1.00 20.18 111 LEU A C 1
ATOM 618 O O . LEU A 1 113 ? -10.597 -6.702 5.877 1.00 19.16 111 LEU A O 1
ATOM 623 N N . VAL A 1 114 ? -9.665 -6.297 7.882 1.00 21.33 112 VAL A N 1
ATOM 624 C CA . VAL A 1 114 ? -8.371 -6.893 7.555 1.00 19.50 112 VAL A CA 1
ATOM 625 C C . VAL A 1 114 ? -8.341 -8.296 8.155 1.00 24.38 112 VAL A C 1
ATOM 626 O O . VAL A 1 114 ? -8.849 -8.497 9.267 1.00 21.51 112 VAL A O 1
ATOM 630 N N . PRO A 1 115 ? -7.792 -9.288 7.448 1.00 21.28 113 PRO A N 1
ATOM 631 C CA . PRO A 1 115 ? -7.826 -10.656 7.964 1.00 19.84 113 PRO A CA 1
ATOM 632 C C . PRO A 1 115 ? -7.200 -10.740 9.352 1.00 20.62 113 PRO A C 1
ATOM 633 O O . PRO A 1 115 ? -6.329 -9.929 9.703 1.00 17.76 113 PRO A O 1
ATOM 637 N N . PRO A 1 116 ? -7.621 -11.720 10.151 1.00 17.96 114 PRO A N 1
ATOM 638 C CA . PRO A 1 116 ? -7.192 -11.772 11.558 1.00 18.65 114 PRO A CA 1
ATOM 639 C C . PRO A 1 116 ? -5.782 -12.297 11.778 1.00 19.25 114 PRO A C 1
ATOM 640 O O . PRO A 1 116 ? -5.384 -12.451 12.938 1.00 19.49 114 PRO A O 1
ATOM 644 N N . GLN A 1 117 ? -5.017 -12.564 10.717 1.00 15.44 115 GLN A N 1
ATOM 645 C CA . GLN A 1 117 ? -3.652 -13.089 10.811 1.00 18.14 115 GLN A CA 1
ATOM 646 C C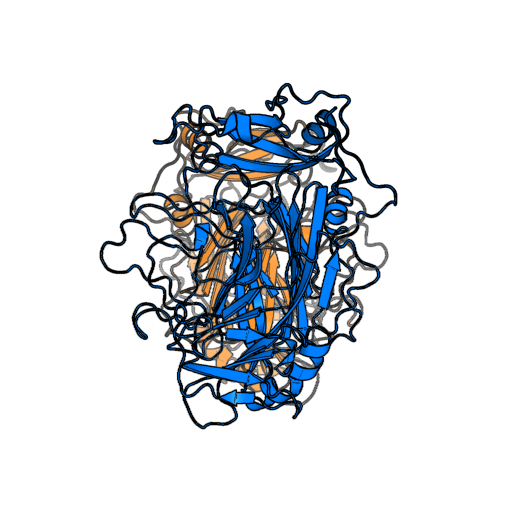 . GLN A 1 117 ? -3.634 -14.424 11.567 1.00 21.49 115 GLN A C 1
ATOM 647 O O . GLN A 1 117 ? -3.146 -14.538 12.693 1.00 21.61 115 GLN A O 1
ATOM 653 N N . TRP A 1 118 ? -4.176 -15.440 10.902 1.00 21.95 116 TRP A N 1
ATOM 654 C CA . TRP A 1 118 ? -4.345 -16.759 11.495 1.00 20.12 116 TRP A CA 1
ATOM 655 C C . TRP A 1 118 ? -3.180 -17.670 11.132 1.00 19.57 116 TRP A C 1
ATOM 656 O O . TRP A 1 118 ? -2.698 -17.661 9.995 1.00 21.48 116 TRP A O 1
ATOM 667 N N . ARG A 1 119 ? -2.736 -18.460 12.106 1.00 22.36 117 ARG A N 1
ATOM 668 C CA . ARG A 1 119 ? -1.656 -19.419 11.919 1.00 27.14 117 ARG A CA 1
ATOM 669 C C . ARG A 1 119 ? -2.243 -20.818 11.782 1.00 23.67 117 ARG A C 1
ATOM 670 O O . ARG A 1 119 ? -3.027 -21.254 12.632 1.00 18.74 117 ARG A O 1
ATOM 678 N N . HIS A 1 120 ? -1.868 -21.514 10.710 1.00 28.68 118 HIS A N 1
ATOM 679 C CA . HIS A 1 120 ? -2.394 -22.848 10.428 1.00 27.55 118 HIS A CA 1
ATOM 680 C C . HIS A 1 120 ? -1.619 -23.873 11.244 1.00 21.82 118 HIS A C 1
ATOM 681 O O . HIS A 1 120 ? -0.483 -24.217 10.913 1.00 22.92 118 HIS A O 1
ATOM 688 N N . ALA A 1 121 ? -2.240 -24.364 12.319 1.00 22.54 119 ALA A N 1
ATOM 689 C CA . ALA A 1 121 ? -1.677 -25.427 13.143 1.00 23.16 119 ALA A CA 1
ATOM 690 C C . ALA A 1 121 ? -0.264 -25.112 13.622 1.00 26.38 119 ALA A C 1
ATOM 691 O O . ALA A 1 121 ? -0.061 -24.206 14.436 1.00 28.85 119 ALA A O 1
ATOM 692 N N . ASN A 1 122 ? 0.715 -25.859 13.116 1.00 33.37 120 ASN A N 1
ATOM 693 C CA . ASN A 1 122 ? 2.108 -25.682 13.505 1.00 30.68 120 ASN A CA 1
ATOM 694 C C . ASN A 1 122 ? 2.930 -25.164 12.332 1.00 35.65 120 ASN A C 1
ATOM 695 O O . ASN A 1 122 ? 3.938 -25.773 11.960 1.00 43.47 120 ASN A O 1
ATOM 700 N N . HIS A 1 123 ? 2.509 -24.039 11.748 1.00 33.87 121 HIS A N 1
ATOM 701 C CA . HIS A 1 123 ? 3.176 -23.505 10.562 1.00 35.96 121 HIS A CA 1
ATOM 702 C C . HIS A 1 123 ? 4.643 -23.170 10.804 1.00 37.39 121 HIS A C 1
ATOM 703 O O . HIS A 1 123 ? 5.386 -22.957 9.838 1.00 43.34 121 HIS A O 1
ATOM 710 N N . LYS A 1 124 ? 5.071 -23.110 12.067 1.00 32.46 122 LYS A N 1
ATOM 711 C CA . LYS A 1 124 ? 6.422 -22.871 12.573 1.00 37.04 122 LYS A CA 1
ATOM 712 C C . LYS A 1 124 ? 6.908 -21.440 12.331 1.00 34.44 122 LYS A C 1
ATOM 713 O O . LYS A 1 124 ? 7.940 -21.057 12.884 1.00 32.76 122 LYS A O 1
ATOM 715 N N . THR A 1 125 ? 6.219 -20.643 11.522 1.00 35.09 123 THR A N 1
ATOM 716 C CA . THR A 1 125 ? 6.430 -19.205 11.470 1.00 34.10 123 THR A CA 1
ATOM 717 C C . THR A 1 125 ? 5.073 -18.528 11.561 1.00 35.41 123 THR A C 1
ATOM 718 O O . THR A 1 125 ? 4.084 -19.035 11.024 1.00 33.83 123 THR A O 1
ATOM 722 N N . VAL A 1 126 ? 5.025 -17.397 12.253 1.00 29.86 124 VAL A N 1
ATOM 723 C CA . VAL A 1 126 ? 3.796 -16.629 12.390 1.00 25.95 124 VAL A CA 1
ATOM 724 C C . VAL A 1 126 ? 3.889 -15.402 11.497 1.00 26.85 124 VAL A C 1
ATOM 725 O O . VAL A 1 126 ? 4.976 -14.870 11.244 1.00 25.54 124 VAL A O 1
ATOM 729 N N . SER A 1 127 ? 2.734 -14.955 11.015 1.00 24.15 125 SER A N 1
ATOM 730 C CA . SER A 1 127 ? 2.680 -13.799 10.131 1.00 20.87 125 SER A CA 1
ATOM 731 C C . SER A 1 127 ? 1.941 -12.658 10.816 1.00 21.37 125 SER A C 1
ATOM 732 O O . SER A 1 127 ? 0.732 -12.486 10.610 1.00 20.38 125 SER A O 1
ATOM 735 N N . PRO A 1 128 ? 2.626 -11.856 11.632 1.00 18.47 126 PRO A N 1
ATOM 736 C CA . PRO A 1 128 ? 1.931 -10.806 12.384 1.00 19.21 126 PRO A CA 1
ATOM 737 C C . PRO A 1 128 ? 1.782 -9.517 11.593 1.00 18.67 126 PRO A C 1
ATOM 738 O O . PRO A 1 128 ? 2.675 -8.663 11.611 1.00 18.27 126 PRO A O 1
ATOM 742 N N . TRP A 1 129 ? 0.654 -9.375 10.892 1.00 18.07 127 TRP A N 1
ATOM 743 C CA . TRP A 1 129 ? 0.313 -8.151 10.164 1.00 19.51 127 TRP A CA 1
ATOM 744 C C . TRP A 1 129 ? 1.371 -7.788 9.123 1.00 20.10 127 TRP A C 1
ATOM 745 O O . TRP A 1 129 ? 1.545 -6.616 8.782 1.00 23.35 127 TRP A O 1
ATOM 756 N N . ASN A 1 130 ? 2.080 -8.790 8.604 1.00 19.07 128 ASN A N 1
ATOM 757 C CA . ASN A 1 130 ? 3.143 -8.572 7.634 1.00 21.57 128 ASN A CA 1
ATOM 758 C C . ASN A 1 130 ? 2.864 -9.212 6.282 1.00 24.39 128 ASN A C 1
ATOM 759 O O . ASN A 1 130 ? 3.731 -9.167 5.400 1.00 20.26 128 ASN A O 1
ATOM 764 N N . ASP A 1 131 ? 1.686 -9.801 6.091 1.00 25.36 129 ASP A N 1
ATOM 765 C CA . ASP A 1 131 ? 1.395 -10.568 4.888 1.00 21.63 129 ASP A CA 1
ATOM 766 C C . ASP A 1 131 ? -0.017 -10.268 4.409 1.00 20.99 129 ASP A C 1
ATOM 767 O O . ASP A 1 131 ? -0.209 -9.652 3.356 1.00 21.89 129 ASP A O 1
ATOM 772 N N . GLU A 1 132 ? -1.010 -10.700 5.184 1.00 21.44 130 GLU A N 1
ATOM 773 C CA . GLU A 1 132 ? -2.416 -10.492 4.844 1.00 21.54 130 GLU A CA 1
ATOM 774 C C . GLU A 1 132 ? -2.865 -9.094 5.275 1.00 22.81 130 GLU A C 1
ATOM 775 O O . GLU A 1 132 ? -3.791 -8.910 6.065 1.00 20.37 130 GLU A O 1
ATOM 781 N N . VAL A 1 133 ? -2.167 -8.093 4.734 1.00 26.08 131 VAL A N 1
ATOM 782 C CA . VAL A 1 133 ? -2.443 -6.688 5.002 1.00 17.62 131 VAL A CA 1
ATOM 783 C C . VAL A 1 133 ? -2.281 -5.909 3.704 1.00 19.23 131 VAL A C 1
ATOM 784 O O . VAL A 1 133 ? -1.624 -6.357 2.761 1.00 17.86 131 VAL A O 1
ATOM 788 N N . TRP A 1 134 ? -2.893 -4.728 3.663 1.00 18.38 132 TRP A N 1
ATOM 789 C CA . TRP A 1 134 ? -2.757 -3.838 2.514 1.00 18.20 132 TRP A CA 1
ATOM 790 C C . TRP A 1 134 ? -1.358 -3.237 2.513 1.00 15.98 132 TRP A C 1
ATOM 791 O O . TRP A 1 134 ? -1.040 -2.391 3.354 1.00 18.66 132 TRP A O 1
ATOM 802 N N . GLN A 1 135 ? -0.517 -3.664 1.573 1.00 16.99 133 GLN A N 1
ATOM 803 C CA . GLN A 1 135 ? 0.870 -3.225 1.561 1.00 21.29 133 GLN A CA 1
ATOM 804 C C . GLN A 1 135 ? 1.409 -3.236 0.139 1.00 20.89 133 GLN A C 1
ATOM 805 O O . GLN A 1 135 ? 0.821 -3.828 -0.769 1.00 21.41 133 GLN A O 1
ATOM 811 N N . ALA A 1 136 ? 2.546 -2.567 -0.035 1.00 23.31 134 ALA A N 1
ATOM 812 C CA . ALA A 1 136 ? 3.283 -2.584 -1.289 1.00 20.54 134 ALA A CA 1
ATOM 813 C C . ALA A 1 136 ? 4.331 -3.687 -1.250 1.00 20.22 134 ALA A C 1
ATOM 814 O O . ALA A 1 136 ? 4.939 -3.943 -0.206 1.00 20.38 134 ALA A O 1
ATOM 816 N N . VAL A 1 137 ? 4.533 -4.344 -2.389 1.00 19.10 135 VAL A N 1
ATOM 817 C CA . VAL A 1 137 ? 5.476 -5.450 -2.504 1.00 19.13 135 VAL A CA 1
ATOM 818 C C . VAL A 1 137 ? 6.346 -5.236 -3.734 1.00 21.14 135 VAL A C 1
ATOM 819 O O . VAL A 1 137 ? 5.855 -4.819 -4.789 1.00 18.65 135 VAL A O 1
ATOM 823 N N . ALA A 1 138 ? 7.640 -5.521 -3.595 1.00 21.32 136 ALA A N 1
ATOM 824 C CA . ALA A 1 138 ? 8.585 -5.503 -4.704 1.00 22.20 136 ALA A CA 1
ATOM 825 C C . ALA A 1 138 ? 9.304 -6.842 -4.745 1.00 22.15 136 ALA A C 1
ATOM 826 O O . ALA A 1 138 ? 9.875 -7.273 -3.738 1.00 24.99 136 ALA A O 1
ATOM 828 N N . VAL A 1 139 ? 9.275 -7.495 -5.903 1.00 21.09 137 VAL A N 1
ATOM 829 C CA . VAL A 1 139 ? 9.758 -8.863 -6.059 1.00 23.96 137 VAL A CA 1
ATOM 830 C C . VAL A 1 139 ? 10.910 -8.859 -7.053 1.00 22.74 137 VAL A C 1
ATOM 831 O O . VAL A 1 139 ? 10.753 -8.399 -8.191 1.00 27.77 137 VAL A O 1
ATOM 835 N N . THR A 1 140 ? 12.060 -9.375 -6.630 1.00 22.32 138 THR A N 1
ATOM 836 C CA . THR A 1 140 ? 13.229 -9.483 -7.488 1.00 25.32 138 THR A CA 1
ATOM 837 C C . THR A 1 140 ? 13.568 -10.944 -7.751 1.00 28.58 138 THR A C 1
ATOM 838 O O . THR A 1 140 ? 13.201 -11.844 -6.990 1.00 29.09 138 THR A O 1
ATOM 842 N N . SER A 1 141 ? 14.280 -11.165 -8.855 1.00 28.50 139 SER A N 1
ATOM 843 C CA . SER A 1 141 ? 14.778 -12.491 -9.191 1.00 35.43 139 SER A CA 1
ATOM 844 C C . SER A 1 141 ? 16.201 -12.444 -9.732 1.00 38.58 139 SER A C 1
ATOM 845 O O . SER A 1 141 ? 16.678 -13.457 -10.260 1.00 37.42 139 SER A O 1
ATOM 848 N N . ASP A 1 142 ? 16.892 -11.305 -9.616 1.00 42.41 140 ASP A N 1
ATOM 849 C CA . ASP A 1 142 ? 18.235 -11.182 -10.184 1.00 46.90 140 ASP A CA 1
ATOM 850 C C . ASP A 1 142 ? 19.218 -12.151 -9.539 1.00 49.88 140 ASP A C 1
ATOM 851 O O . ASP A 1 142 ? 19.836 -12.949 -10.266 1.00 57.40 140 ASP A O 1
ATOM 856 N N . PRO A 1 143 ? 19.417 -12.156 -8.206 1.00 43.90 141 PRO A N 1
ATOM 857 C CA . PRO A 1 143 ? 20.236 -13.225 -7.621 1.00 45.33 141 PRO A CA 1
ATOM 858 C C . PRO A 1 143 ? 19.401 -14.469 -7.356 1.00 44.86 141 PRO A C 1
ATOM 859 O O . PRO A 1 143 ? 19.709 -15.554 -7.859 1.00 44.07 141 PRO A O 1
ATOM 863 N N . ASN A 1 144 ? 18.334 -14.313 -6.573 1.00 44.47 142 ASN A N 1
ATOM 864 C CA . ASN A 1 144 ? 17.362 -15.365 -6.318 1.00 42.89 142 ASN A CA 1
ATOM 865 C C . ASN A 1 144 ? 15.988 -14.719 -6.192 1.00 37.92 142 ASN A C 1
ATOM 866 O O . ASN A 1 144 ? 15.850 -13.492 -6.229 1.00 37.89 142 ASN A O 1
ATOM 871 N N . LYS A 1 145 ? 14.961 -15.551 -6.039 1.00 36.30 143 LYS A N 1
ATOM 872 C CA . LYS A 1 145 ? 13.606 -15.057 -5.806 1.00 32.10 143 LYS A CA 1
ATOM 873 C C . LYS A 1 145 ? 13.504 -14.621 -4.350 1.00 32.32 143 LYS A C 1
ATOM 874 O O . LYS A 1 145 ? 13.311 -15.443 -3.451 1.00 28.72 143 LYS A O 1
ATOM 880 N N . VAL A 1 146 ? 13.640 -13.317 -4.114 1.00 31.73 144 VAL A N 1
ATOM 881 C CA . VAL A 1 146 ? 13.649 -12.744 -2.773 1.00 28.48 144 VAL A CA 1
ATOM 882 C C . VAL A 1 146 ? 12.624 -11.619 -2.731 1.00 25.78 144 VAL A C 1
ATOM 883 O O . VAL A 1 146 ? 12.769 -10.618 -3.443 1.00 31.97 144 VAL A O 1
ATOM 887 N N . PHE A 1 147 ? 11.595 -11.780 -1.904 1.00 23.29 145 PHE A N 1
ATOM 888 C CA . PHE A 1 147 ? 10.558 -10.768 -1.791 1.00 22.14 145 PHE A CA 1
ATOM 889 C C . PHE A 1 147 ? 11.007 -9.633 -0.874 1.00 23.94 145 PHE A C 1
ATOM 890 O O . PHE A 1 147 ? 11.925 -9.776 -0.063 1.00 23.70 145 PHE A O 1
ATOM 898 N N . VAL A 1 148 ? 10.346 -8.485 -1.022 1.00 22.32 146 VAL A N 1
ATOM 899 C CA . VAL A 1 148 ? 10.603 -7.307 -0.197 1.00 22.39 146 VAL A CA 1
ATOM 900 C C . VAL A 1 148 ? 9.261 -6.705 0.193 1.00 23.23 146 VAL A C 1
ATOM 901 O O . VAL A 1 148 ? 8.502 -6.262 -0.676 1.00 21.25 146 VAL A O 1
ATOM 905 N N . HIS A 1 149 ? 8.971 -6.681 1.488 1.00 22.95 147 HIS A N 1
ATOM 906 C CA . HIS A 1 149 ? 7.694 -6.202 1.994 1.00 22.08 147 HIS A CA 1
ATOM 907 C C . HIS A 1 149 ? 7.797 -4.758 2.470 1.00 23.85 147 HIS A C 1
ATOM 908 O O . HIS A 1 149 ? 8.874 -4.253 2.795 1.00 19.81 147 HIS A O 1
ATOM 915 N N . GLN A 1 150 ? 6.642 -4.093 2.499 1.00 22.58 148 GLN A N 1
ATOM 916 C CA . GLN A 1 150 ? 6.519 -2.809 3.172 1.00 20.56 148 GLN A CA 1
ATOM 917 C C . GLN A 1 150 ? 6.246 -2.976 4.661 1.00 22.26 148 GLN A C 1
ATOM 918 O O . GLN A 1 150 ? 6.510 -2.055 5.440 1.00 22.08 148 GLN A O 1
ATOM 924 N N . SER A 1 151 ? 5.756 -4.146 5.070 1.00 24.00 149 SER A N 1
ATOM 925 C CA . SER A 1 151 ? 5.326 -4.382 6.441 1.00 21.59 149 SER A CA 1
ATOM 926 C C . SER A 1 151 ? 6.451 -4.918 7.320 1.00 21.18 149 SER A C 1
ATOM 927 O O . SER A 1 151 ? 7.125 -4.145 8.010 1.00 23.24 149 SER A O 1
ATOM 930 N N . GLY A 1 152 ? 6.658 -6.227 7.314 1.00 21.58 150 GLY A N 1
ATOM 931 C CA . GLY A 1 152 ? 7.628 -6.811 8.213 1.00 25.20 150 GLY A CA 1
ATOM 932 C C . GLY A 1 152 ? 7.999 -8.228 7.840 1.00 25.36 150 GLY A C 1
ATOM 933 O O . GLY A 1 152 ? 7.837 -8.653 6.695 1.00 21.50 150 GLY A O 1
ATOM 934 N N . CYS A 1 153 ? 8.494 -8.957 8.837 1.00 20.74 151 CYS A N 1
ATOM 935 C CA . CYS A 1 153 ? 9.091 -10.270 8.647 1.00 24.82 151 CYS A CA 1
ATOM 936 C C . CYS A 1 153 ? 8.188 -11.374 9.181 1.00 25.28 151 CYS A C 1
ATOM 937 O O . CYS A 1 153 ? 7.437 -11.179 10.141 1.00 24.03 151 CYS A O 1
ATOM 940 N N . TYR A 1 154 ? 8.271 -12.540 8.543 1.00 23.96 152 TYR A N 1
ATOM 941 C CA . TYR A 1 154 ? 7.780 -13.763 9.163 1.00 23.26 152 TYR A CA 1
ATOM 942 C C . TYR A 1 154 ? 8.746 -14.171 10.267 1.00 25.73 152 TYR A C 1
ATOM 943 O O . TYR A 1 154 ? 9.965 -14.167 10.069 1.00 27.62 152 TYR A O 1
ATOM 952 N N . VAL A 1 155 ? 8.209 -14.518 11.436 1.00 22.50 153 VAL A N 1
ATOM 953 C CA . VAL A 1 155 ? 9.036 -14.850 12.587 1.00 27.76 153 VAL A CA 1
ATOM 954 C C . VAL A 1 155 ? 8.567 -16.167 13.189 1.00 27.47 153 VAL A C 1
ATOM 955 O O . VAL A 1 155 ? 7.437 -16.611 12.978 1.00 26.88 153 VAL A O 1
ATOM 959 N N . LYS A 1 156 ? 9.465 -16.790 13.947 1.00 29.46 154 LYS A N 1
ATOM 960 C CA . LYS A 1 156 ? 9.127 -17.989 14.690 1.00 35.33 154 LYS A CA 1
ATOM 961 C C . LYS A 1 156 ? 8.090 -17.660 15.763 1.00 33.80 154 LYS A C 1
ATOM 962 O O . LYS A 1 156 ? 7.897 -16.492 16.112 1.00 34.30 154 LYS A O 1
ATOM 968 N N . PRO A 1 157 ? 7.394 -18.674 16.292 1.00 34.54 155 PRO A N 1
ATOM 969 C CA . PRO A 1 157 ? 6.404 -18.395 17.348 1.00 34.53 155 PRO A CA 1
ATOM 970 C C . PRO A 1 157 ? 6.986 -17.669 18.549 1.00 33.24 155 PRO A C 1
ATOM 971 O O . PRO A 1 157 ? 6.325 -16.789 19.114 1.00 32.48 155 PRO A O 1
ATOM 975 N N . GLU A 1 158 ? 8.207 -18.006 18.953 1.00 36.09 156 GLU A N 1
ATOM 976 C CA . GLU A 1 158 ? 8.859 -17.355 20.081 1.00 39.71 156 GLU A CA 1
ATOM 977 C C . GLU A 1 158 ? 9.799 -16.234 19.656 1.00 39.65 156 GLU A C 1
ATOM 978 O O . GLU A 1 158 ? 10.460 -15.640 20.514 1.00 41.07 156 GLU A O 1
ATOM 984 N N . GLU A 1 159 ? 9.873 -15.931 18.362 1.00 38.60 157 GLU A N 1
ATOM 985 C CA . GLU A 1 159 ? 10.705 -14.831 17.896 1.00 35.28 157 GLU A CA 1
ATOM 986 C C . GLU A 1 159 ? 9.945 -13.511 18.012 1.00 33.58 157 GLU A C 1
ATOM 987 O O . GLU A 1 159 ? 8.744 -13.459 17.733 1.00 33.89 157 GLU A O 1
ATOM 993 N N . PRO A 1 160 ? 10.611 -12.438 18.426 1.00 32.09 158 PRO A N 1
ATOM 994 C CA . PRO A 1 160 ? 9.967 -11.123 18.428 1.00 31.05 158 PRO A CA 1
ATOM 995 C C . PRO A 1 160 ? 9.823 -10.597 17.012 1.00 26.88 158 PRO A C 1
ATOM 996 O O . PRO A 1 160 ? 10.816 -10.492 16.277 1.00 27.24 158 PRO A O 1
ATOM 1000 N N . PRO A 1 161 ? 8.601 -10.276 16.588 1.00 25.82 159 PRO A N 1
ATOM 1001 C CA . PRO A 1 161 ? 8.396 -9.801 15.213 1.00 26.34 159 PRO A CA 1
ATOM 1002 C C . PRO A 1 161 ? 9.196 -8.540 14.921 1.00 23.47 159 PRO A C 1
ATOM 1003 O O . PRO A 1 161 ? 9.529 -7.762 15.817 1.00 25.07 159 PRO A O 1
ATOM 1007 N N . PHE A 1 162 ? 9.506 -8.348 13.640 1.00 21.16 160 PHE A N 1
ATOM 1008 C CA . PHE A 1 162 ? 10.247 -7.188 13.169 1.00 22.00 160 PHE A CA 1
ATOM 1009 C C . PHE A 1 162 ? 9.457 -6.496 12.069 1.00 22.50 160 PHE A C 1
ATOM 1010 O O . PHE A 1 162 ? 8.787 -7.154 11.267 1.00 25.26 160 PHE A O 1
ATOM 1018 N N . TYR A 1 163 ? 9.541 -5.169 12.032 1.00 20.39 161 TYR A N 1
ATOM 1019 C CA . TYR A 1 163 ? 8.816 -4.383 11.047 1.00 22.85 161 TYR A CA 1
ATOM 1020 C C . TYR A 1 163 ? 9.705 -3.265 10.530 1.00 21.75 161 TYR A C 1
ATOM 1021 O O . TYR A 1 163 ? 10.577 -2.762 11.244 1.00 22.40 161 TYR A O 1
ATOM 1030 N N . ALA A 1 164 ? 9.476 -2.889 9.280 1.00 24.84 162 ALA A N 1
ATOM 1031 C CA . ALA A 1 164 ? 10.189 -1.776 8.677 1.00 23.83 162 ALA A CA 1
ATOM 1032 C C . ALA A 1 164 ? 9.876 -0.494 9.440 1.00 21.98 162 ALA A C 1
ATOM 1033 O O . ALA A 1 164 ? 8.704 -0.094 9.507 1.00 19.88 162 ALA A O 1
ATOM 1035 N N . PRO A 1 165 ? 10.868 0.169 10.027 1.00 20.68 163 PRO A N 1
ATOM 1036 C CA . PRO A 1 165 ? 10.586 1.376 10.808 1.00 20.28 163 PRO A CA 1
ATOM 1037 C C . PRO A 1 165 ? 10.289 2.574 9.922 1.00 22.67 163 PRO A C 1
ATOM 1038 O O . PRO A 1 165 ? 10.809 2.709 8.811 1.00 22.17 163 PRO A O 1
ATOM 1042 N N . CYS A 1 166 ? 9.429 3.450 10.437 1.00 21.40 164 CYS A N 1
ATOM 1043 C CA . CYS A 1 166 ? 9.075 4.682 9.740 1.00 22.00 164 CYS A CA 1
ATOM 1044 C C . CYS A 1 166 ? 10.273 5.622 9.745 1.00 21.07 164 CYS A C 1
ATOM 1045 O O . CYS A 1 166 ? 10.641 6.165 10.791 1.00 24.15 164 CYS A O 1
ATOM 1048 N N . LEU A 1 167 ? 10.885 5.816 8.576 1.00 22.96 165 LEU A N 1
ATOM 1049 C CA . LEU A 1 167 ? 12.076 6.654 8.494 1.00 22.64 165 LEU A CA 1
ATOM 1050 C C . LEU A 1 167 ? 11.739 8.137 8.559 1.00 21.85 165 LEU A C 1
ATOM 1051 O O . LEU A 1 167 ? 12.551 8.930 9.048 1.00 19.43 165 LEU A O 1
ATOM 1056 N N . ALA A 1 168 ? 10.559 8.525 8.080 1.00 23.23 166 ALA A N 1
ATOM 1057 C CA . ALA A 1 168 ? 10.105 9.907 8.144 1.00 19.06 166 ALA A CA 1
ATOM 1058 C C . ALA A 1 168 ? 8.610 9.933 7.869 1.00 20.91 166 ALA A C 1
ATOM 1059 O O . ALA A 1 168 ? 8.101 9.134 7.081 1.00 20.10 166 ALA A O 1
ATOM 1061 N N . GLN A 1 169 ? 7.913 10.856 8.528 1.00 20.47 167 GLN A N 1
ATOM 1062 C CA . GLN A 1 169 ? 6.471 10.979 8.365 1.00 18.82 167 GLN A CA 1
ATOM 1063 C C . GLN A 1 169 ? 6.070 12.438 8.521 1.00 23.41 167 GLN A C 1
ATOM 1064 O O . GLN A 1 169 ? 6.795 13.245 9.108 1.00 19.98 167 GLN A O 1
ATOM 1070 N N . SER A 1 170 ? 4.895 12.764 7.986 1.00 20.57 168 SER A N 1
ATOM 1071 C CA . SER A 1 170 ? 4.381 14.125 8.025 1.00 20.87 168 SER A CA 1
ATOM 1072 C C . SER A 1 170 ? 2.866 14.086 7.889 1.00 20.16 168 SER A C 1
ATOM 1073 O O . SER A 1 170 ? 2.333 13.332 7.072 1.00 21.43 168 SER A O 1
ATOM 1076 N N . TRP A 1 171 ? 2.183 14.901 8.688 1.00 16.86 169 TRP A N 1
ATOM 1077 C CA . TRP A 1 171 ? 0.732 15.006 8.650 1.00 19.29 169 TRP A CA 1
ATOM 1078 C C . TRP A 1 171 ? 0.316 16.446 8.385 1.00 25.70 169 TRP A C 1
ATOM 1079 O O . TRP A 1 171 ? 0.880 17.384 8.959 1.00 23.89 169 TRP A O 1
ATOM 1090 N N . SER A 1 172 ? -0.677 16.611 7.515 1.00 21.39 170 SER A N 1
ATOM 1091 C CA . SER A 1 172 ? -1.294 17.904 7.239 1.00 23.77 170 SER A CA 1
ATOM 1092 C C . SER A 1 172 ? -2.786 17.771 7.509 1.00 24.49 170 SER A C 1
ATOM 1093 O O . SER A 1 172 ? -3.491 17.059 6.785 1.00 23.56 170 SER A O 1
ATOM 1096 N N . GLN A 1 173 ? -3.265 18.446 8.556 1.00 24.53 171 GLN A N 1
ATOM 1097 C CA . GLN A 1 173 ? -4.676 18.345 8.913 1.00 25.64 171 GLN A CA 1
ATOM 1098 C C . GLN A 1 173 ? -5.557 19.082 7.912 1.00 22.04 171 GLN A C 1
ATOM 1099 O O . GLN A 1 173 ? -6.670 18.636 7.612 1.00 20.81 171 GLN A O 1
ATOM 1105 N N . GLU A 1 174 ? -5.074 20.209 7.382 1.00 22.74 172 GLU A N 1
ATOM 1106 C CA . GLU A 1 174 ? -5.868 20.977 6.428 1.00 27.43 172 GLU A CA 1
ATOM 1107 C C . GLU A 1 174 ? -6.082 20.203 5.133 1.00 26.21 172 GLU A C 1
ATOM 1108 O O . GLU A 1 174 ? -7.155 20.285 4.526 1.00 24.93 172 GLU A O 1
ATOM 1114 N N . ASP A 1 175 ? -5.078 19.445 4.697 1.00 21.61 173 ASP A N 1
ATOM 1115 C CA . ASP A 1 175 ? -5.182 18.650 3.483 1.00 24.89 173 ASP A CA 1
ATOM 1116 C C . ASP A 1 175 ? -5.561 17.200 3.746 1.00 24.22 173 ASP A C 1
ATOM 1117 O O . ASP A 1 175 ? -5.773 16.452 2.784 1.00 27.24 173 ASP A O 1
ATOM 1122 N N . LYS A 1 176 ? -5.658 16.791 5.014 1.00 22.52 174 LYS A N 1
ATOM 1123 C CA . LYS A 1 176 ? -5.972 15.408 5.379 1.00 22.38 174 LYS A CA 1
ATOM 1124 C C . LYS A 1 176 ? -5.032 14.431 4.680 1.00 20.18 174 LYS A C 1
ATOM 1125 O O . LYS A 1 176 ? -5.440 13.369 4.204 1.00 21.05 174 LYS A O 1
ATOM 1131 N N . THR A 1 177 ? -3.754 14.797 4.618 1.00 20.19 175 THR A N 1
ATOM 1132 C CA . THR A 1 177 ? -2.753 14.053 3.865 1.00 21.64 175 THR A CA 1
ATOM 1133 C C . THR A 1 177 ? -1.662 13.579 4.811 1.00 21.08 175 THR A C 1
ATOM 1134 O O . THR A 1 177 ? -1.058 14.388 5.524 1.00 21.10 175 THR A O 1
ATOM 1138 N N . PHE A 1 178 ? -1.414 12.274 4.816 1.00 21.06 176 PHE A N 1
ATOM 1139 C CA . PHE A 1 178 ? -0.290 11.688 5.530 1.00 21.47 176 PHE A CA 1
ATOM 1140 C C . PHE A 1 178 ? 0.741 11.221 4.515 1.00 19.55 176 PHE A C 1
ATOM 1141 O O . PHE A 1 178 ? 0.413 10.463 3.597 1.00 17.37 176 PHE A O 1
ATOM 1149 N N . THR A 1 179 ? 1.978 11.681 4.675 1.00 19.36 177 THR A N 1
ATOM 1150 C CA . THR A 1 179 ? 3.069 11.316 3.784 1.00 22.59 177 THR A CA 1
ATOM 1151 C C . THR A 1 179 ? 4.213 10.761 4.613 1.00 20.93 177 THR A C 1
ATOM 1152 O O . THR A 1 179 ? 4.649 11.398 5.578 1.00 24.66 177 THR A O 1
ATOM 1156 N N . MET A 1 180 ? 4.701 9.584 4.235 1.00 21.27 178 MET A N 1
ATOM 1157 C CA . MET A 1 180 ? 5.743 8.933 5.009 1.00 22.77 178 MET A CA 1
ATOM 1158 C C . MET A 1 180 ? 6.676 8.158 4.089 1.00 25.91 178 MET A C 1
ATOM 1159 O O . MET A 1 180 ? 6.372 7.908 2.917 1.00 24.12 178 MET A O 1
ATOM 1164 N N . LEU A 1 181 ? 7.827 7.783 4.660 1.00 23.77 179 LEU A N 1
ATOM 1165 C CA . LEU A 1 181 ? 8.899 7.048 4.004 1.00 22.29 179 LEU A CA 1
ATOM 1166 C C . LEU A 1 181 ? 9.344 5.874 4.856 1.00 24.38 179 LEU A C 1
ATOM 1167 O O . LEU A 1 181 ? 9.518 6.008 6.070 1.00 25.10 179 LEU A O 1
ATOM 1172 N N . SER A 1 182 ? 9.591 4.743 4.203 1.00 24.98 180 SER A N 1
ATOM 1173 C CA . SER A 1 182 ? 10.102 3.576 4.897 1.00 22.22 180 SER A CA 1
ATOM 1174 C C . SER A 1 182 ? 11.058 2.813 3.991 1.00 23.65 180 SER A C 1
ATOM 1175 O O . SER A 1 182 ? 11.138 3.045 2.781 1.00 23.24 180 SER A O 1
ATOM 1178 N N . TRP A 1 183 ? 11.786 1.887 4.605 1.00 20.54 181 TRP A N 1
ATOM 1179 C CA . TRP A 1 183 ? 12.748 1.036 3.922 1.00 19.21 181 TRP A CA 1
ATOM 1180 C C . TRP A 1 183 ? 12.154 -0.356 3.777 1.00 21.13 181 TRP A C 1
ATOM 1181 O O . TRP A 1 183 ? 11.698 -0.943 4.763 1.00 17.99 181 TRP A O 1
ATOM 1192 N N . GLY A 1 184 ? 12.146 -0.873 2.549 1.00 21.79 182 GLY A N 1
ATOM 1193 C CA . GLY A 1 184 ? 11.602 -2.199 2.319 1.00 22.19 182 GLY A CA 1
ATOM 1194 C C . GLY A 1 184 ? 12.321 -3.253 3.138 1.00 19.13 182 GLY A C 1
ATOM 1195 O O . GLY A 1 184 ? 13.505 -3.129 3.455 1.00 18.73 182 GLY A O 1
ATOM 1196 N N . ILE A 1 185 ? 11.585 -4.302 3.495 1.00 20.18 183 ILE A N 1
ATOM 1197 C CA . ILE A 1 185 ? 12.104 -5.360 4.353 1.00 23.03 183 ILE A CA 1
ATOM 1198 C C . ILE A 1 185 ? 11.857 -6.707 3.686 1.00 20.45 183 ILE A C 1
ATOM 1199 O O . ILE A 1 185 ? 10.734 -7.005 3.266 1.00 19.57 183 ILE A O 1
ATOM 1204 N N . VAL A 1 186 ? 12.909 -7.507 3.576 1.00 21.64 184 VAL A N 1
ATOM 1205 C CA . VAL A 1 186 ? 12.753 -8.900 3.144 1.00 21.06 184 VAL A CA 1
ATOM 1206 C C . VAL A 1 186 ? 12.026 -9.676 4.237 1.00 22.90 184 VAL A C 1
ATOM 1207 O O . VAL A 1 186 ? 12.437 -9.619 5.410 1.00 21.96 184 VAL A O 1
ATOM 1211 N N . PRO A 1 187 ? 10.952 -10.405 3.917 1.00 24.83 185 PRO A N 1
ATOM 1212 C CA . PRO A 1 187 ? 10.124 -11.003 4.976 1.00 23.00 185 PRO A CA 1
ATOM 1213 C C . PRO A 1 187 ? 10.795 -12.138 5.731 1.00 25.88 185 PRO A C 1
ATOM 1214 O O . PRO A 1 187 ? 10.274 -12.550 6.775 1.00 24.02 185 PRO A O 1
ATOM 1218 N N . GLN A 1 188 ? 11.913 -12.664 5.245 1.00 25.04 186 GLN A N 1
ATOM 1219 C CA . GLN A 1 188 ? 12.667 -13.667 5.982 1.00 26.63 186 GLN A CA 1
ATOM 1220 C C . GLN A 1 188 ? 13.688 -12.963 6.863 1.00 26.06 186 GLN A C 1
ATOM 1221 O O . GLN A 1 188 ? 14.398 -12.065 6.399 1.00 30.78 186 GLN A O 1
ATOM 1227 N N . VAL A 1 189 ? 13.744 -13.360 8.137 1.00 24.55 187 VAL A N 1
ATOM 1228 C CA . VAL A 1 189 ? 14.659 -12.719 9.080 1.00 28.11 187 VAL A CA 1
ATOM 1229 C C . VAL A 1 189 ? 16.086 -12.772 8.551 1.00 28.06 187 VAL A C 1
ATOM 1230 O O . VAL A 1 189 ? 16.798 -11.761 8.530 1.00 29.39 187 VAL A O 1
ATOM 1234 N N . THR A 1 190 ? 16.517 -13.945 8.100 1.00 30.61 188 THR A N 1
ATOM 1235 C CA . THR A 1 190 ? 17.806 -14.117 7.444 1.00 31.52 188 THR A CA 1
ATOM 1236 C C . THR A 1 190 ? 17.573 -14.442 5.976 1.00 31.39 188 THR A C 1
ATOM 1237 O O . THR A 1 190 ? 16.752 -15.307 5.651 1.00 29.51 188 THR A O 1
ATOM 1241 N N . SER A 1 191 ? 18.287 -13.746 5.095 1.00 31.56 189 SER A N 1
ATOM 1242 C CA . SER A 1 191 ? 18.117 -13.933 3.662 1.00 34.43 189 SER A CA 1
ATOM 1243 C C . SER A 1 191 ? 19.439 -13.671 2.958 1.00 34.12 189 SER A C 1
ATOM 1244 O O . SER A 1 191 ? 20.409 -13.199 3.557 1.00 31.96 189 SER A O 1
ATOM 1247 N N . THR A 1 192 ? 19.461 -13.987 1.666 1.00 32.13 190 THR A N 1
ATOM 1248 C CA . THR A 1 192 ? 20.622 -13.741 0.823 1.00 35.74 190 THR A CA 1
ATOM 1249 C C . THR A 1 192 ? 20.695 -12.304 0.326 1.00 32.10 190 THR A C 1
ATOM 1250 O O . THR A 1 192 ? 21.679 -11.942 -0.328 1.00 31.71 190 THR A O 1
ATOM 1254 N N . LEU A 1 193 ? 19.692 -11.481 0.621 1.00 27.27 191 LEU A N 1
ATOM 1255 C CA . LEU A 1 193 ? 19.594 -10.148 0.047 1.00 30.65 191 LEU A CA 1
ATOM 1256 C C . LEU A 1 193 ? 19.180 -9.140 1.107 1.00 24.72 191 LEU A C 1
ATOM 1257 O O . LEU A 1 193 ? 18.281 -9.404 1.911 1.00 24.21 191 LEU A O 1
ATOM 1262 N N . VAL A 1 194 ? 19.843 -7.989 1.103 1.00 26.71 192 VAL A N 1
ATOM 1263 C CA . VAL A 1 194 ? 19.403 -6.833 1.874 1.00 25.90 192 VAL A CA 1
ATOM 1264 C C . VAL A 1 194 ? 18.559 -5.965 0.950 1.00 24.86 192 VAL A C 1
ATOM 1265 O O . VAL A 1 194 ? 19.010 -5.582 -0.135 1.00 25.81 192 VAL A O 1
ATOM 1269 N N . SER A 1 195 ? 17.331 -5.669 1.373 1.00 25.73 193 SER A N 1
ATOM 1270 C CA . SER A 1 195 ? 16.381 -4.973 0.513 1.00 26.58 193 SER A CA 1
ATOM 1271 C C . SER A 1 195 ? 16.932 -3.632 0.048 1.00 24.06 193 SER A C 1
ATOM 1272 O O . SER A 1 195 ? 17.401 -2.821 0.853 1.00 23.22 193 SER A O 1
ATOM 1275 N N . GLU A 1 196 ? 16.872 -3.404 -1.262 1.00 25.64 194 GLU A N 1
ATOM 1276 C CA . GLU A 1 196 ? 17.312 -2.160 -1.881 1.00 25.39 194 GLU A CA 1
ATOM 1277 C C . GLU A 1 196 ? 16.126 -1.359 -2.411 1.00 23.55 194 GLU A C 1
ATOM 1278 O O . GLU A 1 196 ? 16.197 -0.742 -3.475 1.00 26.55 194 GLU A O 1
ATOM 1284 N N . VAL A 1 197 ? 15.023 -1.360 -1.667 1.00 20.28 195 VAL A N 1
ATOM 1285 C CA . VAL A 1 197 ? 13.789 -0.706 -2.082 1.00 19.70 195 VAL A CA 1
ATOM 1286 C C . VAL A 1 197 ? 13.316 0.207 -0.959 1.00 23.82 195 VAL A C 1
ATOM 1287 O O . VAL A 1 197 ? 13.173 -0.234 0.187 1.00 19.84 195 VAL A O 1
ATOM 1291 N N . LEU A 1 198 ? 13.084 1.474 -1.288 1.00 20.20 196 LEU A N 1
ATOM 1292 C CA . LEU A 1 198 ? 12.462 2.424 -0.378 1.00 19.28 196 LEU A CA 1
ATOM 1293 C C . LEU A 1 198 ? 11.004 2.617 -0.772 1.00 22.75 196 LEU A C 1
ATOM 1294 O O . LEU A 1 198 ? 10.669 2.623 -1.961 1.00 22.26 196 LEU A O 1
ATOM 1299 N N . TYR A 1 199 ? 10.140 2.777 0.226 1.00 23.90 197 TYR A N 1
ATOM 1300 C CA . TYR A 1 199 ? 8.701 2.870 0.012 1.00 21.11 197 TYR A CA 1
ATOM 1301 C C . TYR A 1 199 ? 8.214 4.269 0.377 1.00 21.48 197 TYR A C 1
ATOM 1302 O O . TYR A 1 199 ? 8.273 4.669 1.545 1.00 24.64 197 TYR A O 1
ATOM 1311 N N . TYR A 1 200 ? 7.742 5.005 -0.629 1.00 24.58 198 TYR A N 1
ATOM 1312 C CA . TYR A 1 200 ? 7.113 6.312 -0.456 1.00 20.09 198 TYR A CA 1
ATOM 1313 C C . TYR A 1 200 ? 5.600 6.101 -0.408 1.00 20.83 198 TYR A C 1
ATOM 1314 O O . TYR A 1 200 ? 4.994 5.693 -1.403 1.00 22.28 198 TYR A O 1
ATOM 1323 N N . THR A 1 201 ? 4.989 6.364 0.745 1.00 22.73 199 THR A N 1
ATOM 1324 C CA . THR A 1 201 ? 3.559 6.149 0.926 1.00 24.03 199 THR A CA 1
ATOM 1325 C C . THR A 1 201 ? 2.867 7.460 1.272 1.00 21.45 199 THR A C 1
ATOM 1326 O O . THR A 1 201 ? 3.399 8.273 2.035 1.00 18.83 199 THR A O 1
ATOM 1330 N N . ARG A 1 202 ? 1.677 7.660 0.705 1.00 23.88 200 ARG A N 1
ATOM 1331 C CA . ARG A 1 202 ? 0.856 8.825 1.008 1.00 20.24 200 ARG A CA 1
ATOM 1332 C C . ARG A 1 202 ? -0.600 8.404 1.135 1.00 21.03 200 ARG A C 1
ATOM 1333 O O . ARG A 1 202 ? -1.109 7.656 0.295 1.00 21.78 200 ARG A O 1
ATOM 1341 N N . TYR A 1 203 ? -1.263 8.889 2.183 1.00 20.84 201 TYR A 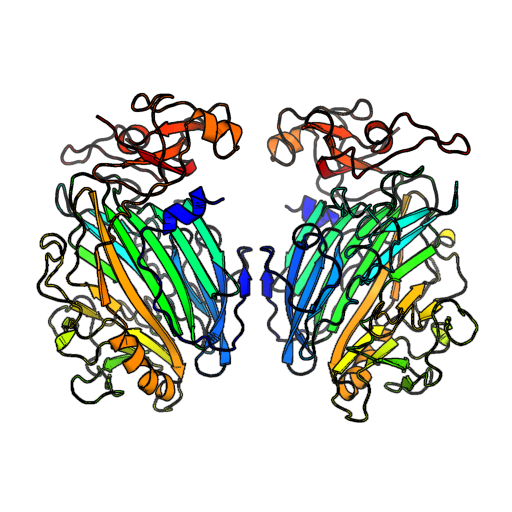N 1
ATOM 1342 C CA . TYR A 1 203 ? -2.687 8.663 2.401 1.00 20.35 201 TYR A CA 1
ATOM 1343 C C . TYR A 1 203 ? -3.398 10.007 2.367 1.00 20.75 201 TYR A C 1
ATOM 1344 O O . TYR A 1 203 ? -3.139 10.872 3.211 1.00 18.30 201 TYR A O 1
ATOM 1353 N N . ARG A 1 204 ? -4.291 10.182 1.396 1.00 20.38 202 ARG A N 1
ATOM 1354 C CA . ARG A 1 204 ? -5.061 11.412 1.242 1.00 21.73 202 ARG A CA 1
ATOM 1355 C C . ARG A 1 204 ? -6.540 11.081 1.380 1.00 19.44 202 ARG A C 1
ATOM 1356 O O . ARG A 1 204 ? -7.102 10.364 0.545 1.00 20.59 202 ARG A O 1
ATOM 1364 N N . PHE A 1 205 ? -7.167 11.604 2.429 1.00 17.98 203 PHE A N 1
ATOM 1365 C CA . PHE A 1 205 ? -8.599 11.418 2.651 1.00 23.70 203 PHE A CA 1
ATOM 1366 C C . PHE A 1 205 ? -9.337 12.447 1.807 1.00 22.19 203 PHE A C 1
ATOM 1367 O O . PHE A 1 205 ? -9.503 13.601 2.210 1.00 27.95 203 PHE A O 1
ATOM 1375 N N . VAL A 1 206 ? -9.782 12.023 0.621 1.00 25.30 204 VAL A N 1
ATOM 1376 C CA . VAL A 1 206 ? -10.313 12.946 -0.378 1.00 29.12 204 VAL A CA 1
ATOM 1377 C C . VAL A 1 206 ? -11.826 13.087 -0.332 1.00 26.46 204 VAL A C 1
ATOM 1378 O O . VAL A 1 206 ? -12.367 14.033 -0.926 1.00 25.36 204 VAL A O 1
ATOM 1382 N N . ALA A 1 207 ? -12.529 12.186 0.346 1.00 26.61 205 ALA A N 1
ATOM 1383 C CA . ALA A 1 207 ? -13.983 12.214 0.385 1.00 27.19 205 ALA A CA 1
ATOM 1384 C C . ALA A 1 207 ? -14.447 11.363 1.555 1.00 27.28 205 ALA A C 1
ATOM 1385 O O . ALA A 1 207 ? -13.684 10.529 2.058 1.00 24.79 205 ALA A O 1
ATOM 1387 N N . PRO A 1 208 ? -15.681 11.567 2.030 1.00 27.55 206 PRO A N 1
ATOM 1388 C CA . PRO A 1 208 ? -16.246 10.644 3.022 1.00 28.87 206 PRO A CA 1
ATOM 1389 C C . PRO A 1 208 ? -16.214 9.209 2.525 1.00 29.87 206 PRO A C 1
ATOM 1390 O O . PRO A 1 208 ? -16.970 8.841 1.621 1.00 27.50 206 PRO A O 1
ATOM 1394 N N . GLY A 1 209 ? -15.325 8.399 3.091 1.00 26.27 207 GLY A N 1
ATOM 1395 C CA . GLY A 1 209 ? -15.214 7.008 2.716 1.00 25.98 207 GLY A CA 1
ATOM 1396 C C . GLY A 1 209 ? -14.310 6.716 1.541 1.00 26.88 207 GLY A C 1
ATOM 1397 O O . GLY A 1 209 ? -14.213 5.553 1.135 1.00 25.13 207 GLY A O 1
ATOM 1398 N N . VAL A 1 210 ? -13.649 7.723 0.979 1.00 25.58 208 VAL A N 1
ATOM 1399 C CA . VAL A 1 210 ? -12.724 7.532 -0.132 1.00 25.00 208 VAL A CA 1
ATOM 1400 C C . VAL A 1 210 ? -11.343 7.969 0.335 1.00 23.41 208 VAL A C 1
ATOM 1401 O O . VAL A 1 210 ? -11.118 9.154 0.611 1.00 23.58 208 VAL A O 1
ATOM 1405 N N . VAL A 1 211 ? -10.422 7.014 0.426 1.00 27.20 209 VAL A N 1
ATOM 1406 C CA . VAL A 1 211 ? -9.034 7.272 0.784 1.00 22.58 209 VAL A CA 1
ATOM 1407 C C . VAL A 1 211 ? -8.184 7.111 -0.468 1.00 23.39 209 VAL A C 1
ATOM 1408 O O . VAL A 1 211 ? -8.408 6.196 -1.269 1.00 27.62 209 VAL A O 1
ATOM 1412 N N . GLU A 1 212 ? -7.217 8.007 -0.642 1.00 22.55 210 GLU A N 1
ATOM 1413 C CA . GLU A 1 212 ? -6.297 7.964 -1.771 1.00 22.30 210 GLU A CA 1
ATOM 1414 C C . GLU A 1 212 ? -4.943 7.469 -1.285 1.00 19.89 210 GLU A C 1
ATOM 1415 O O . GLU A 1 212 ? -4.344 8.072 -0.389 1.00 19.24 210 GLU A O 1
ATOM 1421 N N . VAL A 1 213 ? -4.467 6.378 -1.875 1.00 19.92 211 VAL A N 1
ATOM 1422 C CA . VAL A 1 213 ? -3.164 5.809 -1.554 1.00 21.46 211 VAL A CA 1
ATOM 1423 C C . VAL A 1 213 ? -2.266 5.973 -2.771 1.00 23.99 211 VAL A C 1
ATOM 1424 O O . VAL A 1 213 ? -2.604 5.514 -3.869 1.00 21.40 211 VAL A O 1
ATOM 1428 N N . THR A 1 214 ? -1.128 6.631 -2.578 1.00 19.49 212 THR A N 1
ATOM 1429 C CA . THR A 1 214 ? -0.117 6.773 -3.620 1.00 21.51 212 THR A CA 1
ATOM 1430 C C . THR A 1 214 ? 1.145 6.081 -3.124 1.00 22.57 212 THR A C 1
ATOM 1431 O O . THR A 1 214 ? 1.763 6.527 -2.151 1.00 24.00 212 THR A O 1
ATOM 1435 N N . SER A 1 215 ? 1.514 4.986 -3.779 1.00 23.24 213 SER A N 1
ATOM 1436 C CA . SER A 1 215 ? 2.666 4.189 -3.386 1.00 22.19 213 SER A CA 1
ATOM 1437 C C . SER A 1 215 ? 3.871 4.575 -4.231 1.00 20.87 213 SER A C 1
ATOM 1438 O O . SER A 1 215 ? 3.782 4.629 -5.461 1.00 22.11 213 SER A O 1
ATOM 1441 N N . GLY A 1 216 ? 4.990 4.843 -3.566 1.00 21.77 214 GLY A N 1
ATOM 1442 C CA . GLY A 1 216 ? 6.232 5.123 -4.254 1.00 18.44 214 GLY A CA 1
ATOM 1443 C C . GLY A 1 216 ? 7.267 4.054 -3.985 1.00 19.02 214 GLY A C 1
ATOM 1444 O O . GLY A 1 216 ? 7.580 3.760 -2.828 1.00 20.03 214 GLY A O 1
ATOM 1445 N N . LEU A 1 217 ? 7.800 3.458 -5.046 1.00 21.99 215 LEU A N 1
ATOM 1446 C CA . LEU A 1 217 ? 8.760 2.364 -4.945 1.00 19.85 215 LEU A CA 1
ATOM 1447 C C . LEU A 1 217 ? 10.027 2.784 -5.675 1.00 20.82 215 LEU A C 1
ATOM 1448 O O . LEU A 1 217 ? 10.018 2.938 -6.900 1.00 22.85 215 LEU A O 1
ATOM 1453 N N . PHE A 1 218 ? 11.111 2.976 -4.928 1.00 19.41 216 PHE A N 1
ATOM 1454 C CA . PHE A 1 218 ? 12.388 3.386 -5.496 1.00 20.55 216 PHE A CA 1
ATOM 1455 C C . PHE A 1 218 ? 13.432 2.313 -5.234 1.00 21.80 216 PHE A C 1
ATOM 1456 O O . PHE A 1 218 ? 13.562 1.826 -4.107 1.00 20.50 216 PHE A O 1
ATOM 1464 N N . ASP A 1 219 ? 14.180 1.962 -6.276 1.00 20.89 217 ASP A N 1
ATOM 1465 C CA . ASP A 1 219 ? 15.219 0.940 -6.216 1.00 21.15 217 ASP A CA 1
ATOM 1466 C C . ASP A 1 219 ? 16.572 1.640 -6.247 1.00 22.15 217 ASP A C 1
ATOM 1467 O O . ASP A 1 219 ? 16.979 2.170 -7.287 1.00 23.96 217 ASP A O 1
ATOM 1472 N N . PHE A 1 220 ? 17.268 1.642 -5.111 1.00 23.87 218 PHE A N 1
ATOM 1473 C CA . PHE A 1 220 ? 18.571 2.282 -5.008 1.00 24.69 218 PHE A CA 1
ATOM 1474 C C . PHE A 1 220 ? 19.730 1.308 -5.166 1.00 24.68 218 PHE A C 1
ATOM 1475 O O . PHE A 1 220 ? 20.888 1.725 -5.068 1.00 25.79 218 PHE A O 1
ATOM 1483 N N . GLY A 1 221 ? 19.453 0.031 -5.404 1.00 25.75 219 GLY A N 1
ATOM 1484 C CA . GLY A 1 221 ? 20.484 -0.961 -5.620 1.00 25.02 219 GLY A CA 1
ATOM 1485 C C . GLY A 1 221 ? 20.915 -1.027 -7.069 1.00 27.67 219 GLY A C 1
ATOM 1486 O O . GLY A 1 221 ? 20.694 -0.105 -7.857 1.00 26.85 219 GLY A O 1
ATOM 1487 N N . LYS A 1 222 ? 21.548 -2.146 -7.422 1.00 27.16 220 LYS A N 1
ATOM 1488 C CA . LYS A 1 222 ? 21.981 -2.391 -8.791 1.00 31.06 220 LYS A CA 1
ATOM 1489 C C . LYS A 1 222 ? 21.123 -3.408 -9.525 1.00 28.42 220 LYS A C 1
ATOM 1490 O O . LYS A 1 222 ? 21.029 -3.344 -10.753 1.00 32.35 220 LYS A O 1
ATOM 1496 N N . ARG A 1 223 ? 20.497 -4.338 -8.811 1.00 25.72 221 ARG A N 1
ATOM 1497 C CA . ARG A 1 223 ? 19.533 -5.237 -9.420 1.00 25.98 221 ARG A CA 1
ATOM 1498 C C . ARG A 1 223 ? 18.170 -4.554 -9.517 1.00 25.27 221 ARG A C 1
ATOM 1499 O O . ARG A 1 223 ? 17.954 -3.463 -8.985 1.00 24.97 221 ARG A O 1
ATOM 1507 N N . ASN A 1 224 ? 17.243 -5.207 -10.211 1.00 25.65 222 ASN A N 1
ATOM 1508 C CA . ASN A 1 224 ? 15.901 -4.681 -10.410 1.00 23.78 222 ASN A CA 1
ATOM 1509 C C . ASN A 1 224 ? 14.891 -5.474 -9.590 1.00 23.71 222 ASN A C 1
ATOM 1510 O O . ASN A 1 224 ? 15.185 -6.544 -9.053 1.00 29.78 222 ASN A O 1
ATOM 1515 N N . TYR A 1 225 ? 13.675 -4.912 -9.488 1.00 23.64 223 TYR A N 1
ATOM 1516 C CA . TYR A 1 225 ? 12.543 -5.531 -8.789 1.00 21.96 223 TYR A CA 1
ATOM 1517 C C . TYR A 1 225 ? 11.330 -5.337 -9.704 1.00 23.25 223 TYR A C 1
ATOM 1518 O O . TYR A 1 225 ? 10.509 -4.439 -9.506 1.00 27.40 223 TYR A O 1
ATOM 1527 N N . LEU A 1 226 ? 11.221 -6.198 -10.718 1.00 21.44 224 LEU A N 1
ATOM 1528 C CA . LEU A 1 226 ? 10.263 -5.953 -11.794 1.00 22.94 224 LEU A CA 1
ATOM 1529 C C . LEU A 1 226 ? 8.830 -6.234 -11.356 1.00 24.22 224 LEU A C 1
ATOM 1530 O O . LEU A 1 226 ? 7.902 -5.537 -11.781 1.00 24.14 224 LEU A O 1
ATOM 1535 N N . TRP A 1 227 ? 8.623 -7.246 -10.517 1.00 23.60 225 TRP A N 1
ATOM 1536 C CA . TRP A 1 227 ? 7.279 -7.577 -10.065 1.00 23.81 225 TRP A CA 1
ATOM 1537 C C . TRP A 1 227 ? 6.894 -6.703 -8.878 1.00 23.61 225 TRP A C 1
ATOM 1538 O O . TRP A 1 227 ? 7.639 -6.607 -7.898 1.00 23.30 225 TRP A O 1
ATOM 1549 N N . LEU A 1 228 ? 5.727 -6.068 -8.968 1.00 21.31 226 LEU A N 1
ATOM 1550 C CA . LEU A 1 228 ? 5.237 -5.184 -7.922 1.00 23.87 226 LEU A CA 1
ATOM 1551 C C . LEU A 1 228 ? 3.786 -5.508 -7.598 1.00 21.46 226 LEU A C 1
ATOM 1552 O O . LEU A 1 228 ? 3.044 -6.031 -8.433 1.00 18.25 226 LEU A O 1
ATOM 1557 N N . ASN A 1 229 ? 3.393 -5.189 -6.367 1.00 23.18 227 ASN A N 1
ATOM 1558 C CA . ASN A 1 229 ? 2.007 -5.270 -5.922 1.00 19.83 227 ASN A CA 1
ATOM 1559 C C . ASN A 1 229 ? 1.580 -3.883 -5.466 1.00 19.14 227 ASN A C 1
ATOM 1560 O O . ASN A 1 229 ? 2.122 -3.353 -4.490 1.00 18.00 227 ASN A O 1
ATOM 1565 N N . THR A 1 230 ? 0.625 -3.291 -6.180 1.00 18.75 228 THR A N 1
ATOM 1566 C CA . THR A 1 230 ? 0.159 -1.931 -5.907 1.00 18.49 228 THR A CA 1
ATOM 1567 C C . THR A 1 230 ? -1.364 -1.913 -5.855 1.00 21.08 228 THR A C 1
ATOM 1568 O O . THR A 1 230 ? -2.026 -1.419 -6.776 1.00 21.11 228 THR A O 1
ATOM 1572 N N . PRO A 1 231 ? -1.956 -2.421 -4.768 1.00 19.46 229 PRO A N 1
ATOM 1573 C CA . PRO A 1 231 ? -1.311 -3.017 -3.597 1.00 20.29 229 PRO A CA 1
ATOM 1574 C C . PRO A 1 231 ? -1.495 -4.527 -3.499 1.00 22.45 229 PRO A C 1
ATOM 1575 O O . PRO A 1 231 ? -2.323 -5.112 -4.192 1.00 17.82 229 PRO A O 1
ATOM 1579 N N . TRP A 1 232 ? -0.720 -5.185 -2.642 1.00 19.31 230 TRP A N 1
ATOM 1580 C CA . TRP A 1 232 ? -1.105 -6.494 -2.144 1.00 17.23 230 TRP A CA 1
ATOM 1581 C C . TRP A 1 232 ? -2.069 -6.305 -0.984 1.00 19.55 230 TRP A C 1
ATOM 1582 O O . TRP A 1 232 ? -1.901 -5.397 -0.165 1.00 20.45 230 TRP A O 1
ATOM 1593 N N . GLY A 1 233 ? -3.088 -7.154 -0.918 1.00 23.60 231 GLY A N 1
ATOM 1594 C CA . GLY A 1 233 ? -4.048 -7.025 0.158 1.00 21.24 231 GLY A CA 1
ATOM 1595 C C . GLY A 1 233 ? -5.163 -8.046 0.152 1.00 17.36 231 GLY A C 1
ATOM 1596 O O . GLY A 1 233 ? -4.930 -9.242 -0.044 1.00 21.62 231 GLY A O 1
ATOM 1597 N N . GLY A 1 234 ? -6.385 -7.573 0.363 1.00 19.91 232 GLY A N 1
ATOM 1598 C CA . GLY A 1 234 ? -7.539 -8.416 0.565 1.00 21.79 232 GLY A CA 1
ATOM 1599 C C . GLY A 1 234 ? -8.299 -8.010 1.807 1.00 19.62 232 GLY A C 1
ATOM 1600 O O . GLY A 1 234 ? -7.907 -7.111 2.548 1.00 20.72 232 GLY A O 1
ATOM 1601 N N . VAL A 1 235 ? -9.415 -8.701 2.034 1.00 21.17 233 VAL A N 1
ATOM 1602 C CA . VAL A 1 235 ? -10.324 -8.364 3.119 1.00 22.71 233 VAL A CA 1
ATOM 1603 C C . VAL A 1 235 ? -10.622 -9.608 3.945 1.00 23.11 233 VAL A C 1
ATOM 1604 O O . VAL A 1 235 ? -10.436 -10.743 3.499 1.00 23.69 233 VAL A O 1
ATOM 1608 N N . ARG A 1 236 ? -11.089 -9.374 5.169 1.00 21.02 234 ARG A N 1
ATOM 1609 C CA . ARG A 1 236 ? -11.558 -10.462 6.016 1.00 23.10 234 ARG A CA 1
ATOM 1610 C C . ARG A 1 236 ? -12.845 -11.036 5.438 1.00 26.17 234 ARG A C 1
ATOM 1611 O O . ARG A 1 236 ? -13.805 -10.302 5.183 1.00 20.57 234 ARG A O 1
ATOM 1619 N N . GLN A 1 237 ? -12.862 -12.356 5.231 1.00 22.84 235 GLN A N 1
ATOM 1620 C CA . GLN A 1 237 ? -13.958 -12.976 4.492 1.00 20.81 235 GLN A CA 1
ATOM 1621 C C . GLN A 1 237 ? -15.266 -12.928 5.274 1.00 19.92 235 GLN A C 1
ATOM 1622 O O . GLN A 1 237 ? -16.327 -12.661 4.699 1.00 19.45 235 GLN A O 1
ATOM 1628 N N . THR A 1 238 ? -15.215 -13.183 6.584 1.00 22.54 236 THR A N 1
ATOM 1629 C CA . THR A 1 238 ? -16.433 -13.181 7.388 1.00 24.64 236 THR A CA 1
ATOM 1630 C C . THR A 1 238 ? -17.080 -11.806 7.480 1.00 20.76 236 THR A C 1
ATOM 1631 O O . THR A 1 238 ? -18.244 -11.717 7.885 1.00 19.84 236 THR A O 1
ATOM 1635 N N . ALA A 1 239 ? -16.365 -10.741 7.119 1.00 22.13 237 ALA A N 1
ATOM 1636 C CA . ALA A 1 239 ? -16.950 -9.408 7.054 1.00 23.99 237 ALA A CA 1
ATOM 1637 C C . ALA A 1 239 ? -17.527 -9.116 5.673 1.00 22.50 237 ALA A C 1
ATOM 1638 O O . ALA A 1 239 ? -18.705 -8.766 5.550 1.00 26.48 237 ALA A O 1
ATOM 1640 N N . LEU A 1 240 ? -16.713 -9.260 4.630 1.00 20.43 238 LEU A N 1
ATOM 1641 C CA . LEU A 1 240 ? -17.131 -9.033 3.248 1.00 24.73 238 LEU A CA 1
ATOM 1642 C C . LEU A 1 240 ? -16.888 -10.324 2.474 1.00 23.96 238 LEU A C 1
ATOM 1643 O O . LEU A 1 240 ? -15.759 -10.602 2.058 1.00 25.13 238 LEU A O 1
ATOM 1648 N N . GLY A 1 241 ? -17.945 -11.109 2.279 1.00 25.54 239 GLY A N 1
ATOM 1649 C CA . GLY A 1 241 ? -17.848 -12.393 1.621 1.00 25.08 239 GLY A CA 1
ATOM 1650 C C . GLY A 1 241 ? -18.235 -12.422 0.161 1.00 26.79 239 GLY A C 1
ATOM 1651 O O . GLY A 1 241 ? -18.186 -13.492 -0.453 1.00 29.89 239 GLY A O 1
ATOM 1652 N N . GLU A 1 242 ? -18.620 -11.289 -0.418 1.00 30.88 240 GLU A N 1
ATOM 1653 C CA . GLU A 1 242 ? -19.002 -11.215 -1.821 1.00 28.35 240 GLU A CA 1
ATOM 1654 C C . GLU A 1 242 ? -17.878 -10.570 -2.621 1.00 31.06 240 GLU A C 1
ATOM 1655 O O . GLU A 1 242 ? -17.369 -9.510 -2.243 1.00 28.88 240 GLU A O 1
ATOM 1661 N N . LEU A 1 243 ? -17.498 -11.211 -3.724 1.00 34.12 241 LEU A N 1
ATOM 1662 C CA . LEU A 1 243 ? -16.415 -10.747 -4.584 1.00 31.51 241 LEU A CA 1
ATOM 1663 C C . LEU A 1 243 ? -17.025 -10.193 -5.866 1.00 30.32 241 LEU A C 1
ATOM 1664 O O . LEU A 1 243 ? -17.631 -10.938 -6.644 1.00 30.20 241 LEU A O 1
ATOM 1669 N N . TRP A 1 244 ? -16.862 -8.891 -6.086 1.00 29.69 242 TRP A N 1
ATOM 1670 C CA . TRP A 1 244 ? -17.455 -8.204 -7.225 1.00 29.90 242 TRP A CA 1
ATOM 1671 C C . TRP A 1 244 ? -16.371 -7.565 -8.081 1.00 29.15 242 TRP A C 1
ATOM 1672 O O . TRP A 1 244 ? -15.428 -6.961 -7.561 1.00 26.61 242 TRP A O 1
ATOM 1683 N N . ILE A 1 245 ? -16.517 -7.701 -9.397 1.00 30.39 243 ILE A N 1
ATOM 1684 C CA . ILE A 1 245 ? -15.616 -7.100 -10.373 1.00 29.93 243 ILE A CA 1
ATOM 1685 C C . ILE A 1 245 ? -16.433 -6.177 -11.264 1.00 28.16 243 ILE A C 1
ATOM 1686 O O . ILE A 1 245 ? -17.471 -6.585 -11.798 1.00 28.39 243 ILE A O 1
ATOM 1691 N N . ALA A 1 246 ? -15.961 -4.942 -11.428 1.00 28.51 244 ALA A N 1
ATOM 1692 C CA . ALA A 1 246 ? -16.704 -3.948 -12.192 1.00 29.42 244 ALA A CA 1
ATOM 1693 C C . ALA A 1 246 ? -16.902 -4.398 -13.634 1.00 30.32 244 ALA A C 1
ATOM 1694 O O . ALA A 1 246 ? -16.005 -4.977 -14.253 1.00 28.52 244 ALA A O 1
ATOM 1696 N N . ASP A 1 247 ? -18.091 -4.128 -14.166 1.00 32.71 245 ASP A N 1
ATOM 1697 C CA . ASP A 1 247 ? -18.394 -4.486 -15.544 1.00 33.21 245 ASP A CA 1
ATOM 1698 C C . ASP A 1 247 ? -17.648 -3.569 -16.507 1.00 34.78 245 ASP A C 1
ATOM 1699 O O . ASP A 1 247 ? -17.477 -2.375 -16.249 1.00 34.33 245 ASP A O 1
ATOM 1704 N N . LYS A 1 248 ? -17.209 -4.139 -17.631 1.00 39.34 246 LYS A N 1
ATOM 1705 C CA . LYS A 1 248 ? -16.357 -3.400 -18.556 1.00 38.20 246 LYS A CA 1
ATOM 1706 C C . LYS A 1 248 ? -17.124 -2.325 -19.319 1.00 37.68 246 LYS A C 1
ATOM 1707 O O . LYS A 1 248 ? -16.562 -1.266 -19.622 1.00 28.99 246 LYS A O 1
ATOM 1713 N N . SER A 1 249 ? -18.401 -2.561 -19.626 1.00 40.31 247 SER A N 1
ATOM 1714 C CA . SER A 1 249 ? -19.132 -1.718 -20.561 1.00 42.58 247 SER A CA 1
ATOM 1715 C C . SER A 1 249 ? -20.329 -1.011 -19.943 1.00 41.18 247 SER A C 1
ATOM 1716 O O . SER A 1 249 ? -21.043 -0.299 -20.660 1.00 39.38 247 SER A O 1
ATOM 1719 N N . GLU A 1 250 ? -20.573 -1.184 -18.647 1.00 41.94 248 GLU A N 1
ATOM 1720 C CA . GLU A 1 250 ? -21.651 -0.489 -17.952 1.00 43.99 248 GLU A CA 1
ATOM 1721 C C . GLU A 1 250 ? -21.056 0.189 -16.726 1.00 41.47 248 GLU A C 1
ATOM 1722 O O . GLU A 1 250 ? -20.702 -0.481 -15.751 1.00 41.93 248 GLU A O 1
ATOM 1728 N N . ARG A 1 251 ? -20.943 1.513 -16.785 1.00 36.06 249 ARG A N 1
ATOM 1729 C CA . ARG A 1 251 ? -20.323 2.272 -15.707 1.00 35.04 249 ARG A CA 1
ATOM 1730 C C . ARG A 1 251 ? -21.149 2.169 -14.431 1.00 35.37 249 ARG A C 1
ATOM 1731 O O . ARG A 1 251 ? -22.377 2.291 -14.460 1.00 37.96 249 ARG A O 1
ATOM 1739 N N . GLY A 1 252 ? -20.471 1.938 -13.309 1.00 31.75 250 GLY A N 1
ATOM 1740 C CA . GLY A 1 252 ? -21.120 1.885 -12.017 1.00 30.24 250 GLY A CA 1
ATOM 1741 C C . GLY A 1 252 ? -21.681 0.538 -11.621 1.00 31.04 250 GLY A C 1
ATOM 1742 O O . GLY A 1 252 ? -22.301 0.436 -10.555 1.00 29.60 250 GLY A O 1
ATOM 1743 N N . THR A 1 253 ? -21.487 -0.497 -12.434 1.00 32.59 251 THR A N 1
ATOM 1744 C CA . THR A 1 253 ? -21.992 -1.827 -12.139 1.00 34.06 251 THR A CA 1
ATOM 1745 C C . THR A 1 253 ? -20.838 -2.816 -12.061 1.00 31.76 251 THR A C 1
ATOM 1746 O O . THR A 1 253 ? -19.750 -2.582 -12.596 1.00 31.88 251 THR A O 1
ATOM 1750 N N . ALA A 1 254 ? -21.094 -3.936 -11.389 1.00 34.79 252 ALA A N 1
ATOM 1751 C CA . ALA A 1 254 ? -20.097 -4.977 -11.205 1.00 31.13 252 ALA A CA 1
ATOM 1752 C C . ALA A 1 254 ? -20.754 -6.338 -11.369 1.00 27.87 252 ALA A C 1
ATOM 1753 O O . ALA A 1 254 ? -21.971 -6.484 -11.230 1.00 30.38 252 ALA A O 1
ATOM 1755 N N . LYS A 1 255 ? -19.934 -7.340 -11.673 1.00 25.08 253 LYS A N 1
ATOM 1756 C CA . LYS A 1 255 ? -20.398 -8.716 -11.783 1.00 31.90 253 LYS A CA 1
ATOM 1757 C C . LYS A 1 255 ? -19.992 -9.488 -10.534 1.00 31.15 253 LYS A C 1
ATOM 1758 O O . LYS A 1 255 ? -18.822 -9.471 -10.136 1.00 28.80 253 LYS A O 1
ATOM 1764 N N . TRP A 1 256 ? -20.965 -10.145 -9.910 1.00 28.98 254 TRP A N 1
ATOM 1765 C CA . TRP A 1 256 ? -20.695 -10.941 -8.721 1.00 33.39 254 TRP A CA 1
ATOM 1766 C C . TRP A 1 256 ? -19.961 -12.215 -9.120 1.00 33.78 254 TRP A C 1
ATOM 1767 O O . TRP A 1 256 ? -20.505 -13.052 -9.849 1.00 30.39 254 TRP A O 1
ATOM 1778 N N . LEU A 1 257 ? -18.726 -12.360 -8.642 1.00 34.39 255 LEU A N 1
ATOM 1779 C CA . LEU A 1 257 ? -17.934 -13.564 -8.887 1.00 32.39 255 LEU A CA 1
ATOM 1780 C C . LEU A 1 257 ? -18.506 -14.695 -8.038 1.00 36.49 255 LEU A C 1
ATOM 1781 O O . LEU A 1 257 ? -17.953 -15.096 -7.011 1.00 36.02 255 LEU A O 1
ATOM 1786 N N . ASN A 1 258 ? -19.649 -15.212 -8.481 1.00 38.68 256 ASN A N 1
ATOM 1787 C CA . ASN A 1 258 ? -20.310 -16.335 -7.826 1.00 39.91 256 ASN A CA 1
ATOM 1788 C C . ASN A 1 258 ? -19.520 -17.641 -7.910 1.00 44.90 256 ASN A C 1
ATOM 1789 O O . ASN A 1 258 ? -19.583 -18.436 -6.963 1.00 44.32 256 ASN A O 1
ATOM 1794 N N . PRO A 1 259 ? -18.771 -17.934 -9.002 1.00 47.04 257 PRO A N 1
ATOM 1795 C CA . PRO A 1 259 ? -17.850 -19.076 -8.922 1.00 46.83 257 PRO A CA 1
ATOM 1796 C C . PRO A 1 259 ? -16.665 -18.729 -8.040 1.00 40.64 257 PRO A C 1
ATOM 1797 O O . PRO A 1 259 ? -15.531 -18.665 -8.525 1.00 43.19 257 PRO A O 1
ATOM 1801 N N . MET A 1 260 ? -16.936 -18.512 -6.739 1.00 36.07 258 MET A N 1
ATOM 1802 C CA . MET A 1 260 ? -16.024 -17.929 -5.760 1.00 37.90 258 MET A CA 1
ATOM 1803 C C . MET A 1 260 ? -14.613 -18.458 -5.971 1.00 36.67 258 MET A C 1
ATOM 1804 O O . MET A 1 260 ? -14.301 -19.598 -5.600 1.00 34.48 258 MET A O 1
ATOM 1809 N N . PRO A 1 261 ? -13.749 -17.667 -6.598 1.00 36.08 259 PRO A N 1
ATOM 1810 C CA . PRO A 1 261 ? -12.434 -18.172 -6.994 1.00 33.54 259 PRO A CA 1
ATOM 1811 C C . PRO A 1 261 ? -11.556 -18.431 -5.783 1.00 28.69 259 PRO A C 1
ATOM 1812 O O . PRO A 1 261 ? -11.839 -18.017 -4.657 1.00 28.40 259 PRO A O 1
ATOM 1816 N N . ARG A 1 262 ? -10.470 -19.149 -6.038 1.00 27.18 260 ARG A N 1
ATOM 1817 C CA . ARG A 1 262 ? -9.463 -19.446 -5.034 1.00 30.77 260 ARG A CA 1
ATOM 1818 C C . ARG A 1 262 ? -8.129 -18.894 -5.506 1.00 25.91 260 ARG A C 1
ATOM 1819 O O . ARG A 1 262 ? -7.703 -19.172 -6.632 1.00 24.87 260 ARG A O 1
ATOM 1827 N N . PHE A 1 263 ? -7.485 -18.098 -4.659 1.00 28.46 261 PHE A N 1
ATOM 1828 C CA . PHE A 1 263 ? -6.140 -17.641 -4.970 1.00 30.01 261 PHE A CA 1
ATOM 1829 C C . PHE A 1 263 ? -5.204 -18.839 -5.045 1.00 28.58 261 PHE A C 1
ATOM 1830 O O . PHE A 1 263 ? -5.117 -19.637 -4.107 1.00 33.71 261 PHE A O 1
ATOM 1838 N N . GLY A 1 264 ? -4.512 -18.969 -6.170 1.00 25.64 262 GLY A N 1
ATOM 1839 C CA . GLY A 1 264 ? -3.737 -20.160 -6.442 1.00 26.83 262 GLY A CA 1
ATOM 1840 C C . GLY A 1 264 ? -4.197 -20.804 -7.730 1.00 27.61 262 GLY A C 1
ATOM 1841 O O . GLY A 1 264 ? -3.385 -21.313 -8.508 1.00 32.11 262 GLY A O 1
ATOM 1842 N N . ALA A 1 265 ? -5.513 -20.786 -7.964 1.00 25.56 263 ALA A N 1
ATOM 1843 C CA . ALA A 1 265 ? -6.034 -21.187 -9.266 1.00 27.79 263 ALA A CA 1
ATOM 1844 C C . ALA A 1 265 ? -5.559 -20.241 -10.360 1.00 27.64 263 ALA A C 1
ATOM 1845 O O . ALA A 1 265 ? -5.445 -20.646 -11.523 1.00 26.64 263 ALA A O 1
ATOM 1847 N N . ALA A 1 266 ? -5.288 -18.983 -10.006 1.00 28.31 264 ALA A N 1
ATOM 1848 C CA . ALA A 1 266 ? -4.629 -18.004 -10.878 1.00 26.58 264 ALA A CA 1
ATOM 1849 C C . ALA A 1 266 ? -5.493 -17.782 -12.112 1.00 29.04 264 ALA A C 1
ATOM 1850 O O . ALA A 1 266 ? -6.650 -17.351 -11.961 1.00 26.92 264 ALA A O 1
ATOM 1852 N N . HIS A 1 267 ? -5.002 -18.048 -13.325 1.00 32.68 265 HIS A N 1
ATOM 1853 C CA . HIS A 1 267 ? -5.780 -17.817 -14.536 1.00 29.58 265 HIS A CA 1
ATOM 1854 C C . HIS A 1 267 ? -7.051 -18.653 -14.591 1.00 29.01 265 HIS A C 1
ATOM 1855 O O . HIS A 1 267 ? -7.923 -18.369 -15.419 1.00 30.51 265 HIS A O 1
ATOM 1862 N N . ASP A 1 268 ? -7.181 -19.665 -13.733 1.00 29.38 266 ASP A N 1
ATOM 1863 C CA . ASP A 1 268 ? -8.376 -20.507 -13.685 1.00 35.83 266 ASP A CA 1
ATOM 1864 C C . ASP A 1 268 ? -9.516 -19.789 -12.956 1.00 32.74 266 ASP A C 1
ATOM 1865 O O . ASP A 1 268 ? -9.987 -20.206 -11.899 1.00 33.28 266 ASP A O 1
ATOM 1870 N N . GLY A 1 269 ? -9.957 -18.681 -13.550 1.00 33.32 267 GLY A N 1
ATOM 1871 C CA . GLY A 1 269 ? -11.078 -17.927 -13.030 1.00 30.77 267 GLY A CA 1
ATOM 1872 C C . GLY A 1 269 ? -10.772 -17.010 -11.865 1.00 30.61 267 GLY A C 1
ATOM 1873 O O . GLY A 1 269 ? -11.700 -16.383 -11.336 1.00 29.13 267 GLY A O 1
ATOM 1874 N N . ALA A 1 270 ? -9.512 -16.905 -11.446 1.00 28.39 268 ALA A N 1
ATOM 1875 C CA . ALA A 1 270 ? -9.123 -16.048 -10.332 1.00 28.02 268 ALA A CA 1
ATOM 1876 C C . ALA A 1 270 ? -8.178 -14.939 -10.785 1.00 26.91 268 ALA A C 1
ATOM 1877 O O . ALA A 1 270 ? -7.302 -14.512 -10.031 1.00 25.22 268 ALA A O 1
ATOM 1879 N N . LEU A 1 271 ? -8.350 -14.464 -12.016 1.00 28.40 269 LEU A N 1
ATOM 1880 C CA . LEU A 1 271 ? -7.467 -13.451 -12.575 1.00 25.42 269 LEU A CA 1
ATOM 1881 C C . LEU A 1 271 ? -8.219 -12.689 -13.656 1.00 26.75 269 LEU A C 1
ATOM 1882 O O . LEU A 1 271 ? -9.007 -13.276 -14.402 1.00 27.49 269 LEU A O 1
ATOM 1887 N N . ASP A 1 272 ? -7.974 -11.383 -13.727 1.00 26.99 270 ASP A N 1
ATOM 1888 C CA . ASP A 1 272 ? -8.547 -10.557 -14.777 1.00 27.23 270 ASP A CA 1
ATOM 1889 C C . ASP A 1 272 ? -7.583 -9.428 -15.104 1.00 25.93 270 ASP A C 1
ATOM 1890 O O . ASP A 1 272 ? -6.885 -8.913 -14.226 1.00 28.38 270 ASP A O 1
ATOM 1895 N N . SER A 1 273 ? -7.546 -9.057 -16.378 1.00 26.31 271 SER A N 1
ATOM 1896 C CA . SER A 1 273 ? -6.773 -7.903 -16.805 1.00 27.25 271 SER A CA 1
ATOM 1897 C C . SER A 1 273 ? -7.544 -6.622 -16.509 1.00 27.41 271 SER A C 1
ATOM 1898 O O . SER A 1 273 ? -8.777 -6.614 -16.455 1.00 29.89 271 SER A O 1
ATOM 1901 N N . ALA A 1 274 ? -6.801 -5.532 -16.309 1.00 26.19 272 ALA A N 1
ATOM 1902 C CA . ALA A 1 274 ? -7.435 -4.261 -15.969 1.00 29.12 272 ALA A CA 1
ATOM 1903 C C . ALA A 1 274 ? -8.337 -3.772 -17.094 1.00 30.53 272 ALA A C 1
ATOM 1904 O O . ALA A 1 274 ? -9.408 -3.207 -16.841 1.00 29.59 272 ALA A O 1
ATOM 1906 N N . GLY A 1 275 ? -7.925 -3.984 -18.346 1.00 31.74 273 GLY A N 1
ATOM 1907 C CA . GLY A 1 275 ? -8.706 -3.519 -19.478 1.00 30.58 273 GLY A CA 1
ATOM 1908 C C . GLY A 1 275 ? -10.023 -4.242 -19.665 1.00 32.39 273 GLY A C 1
ATOM 1909 O O . GLY A 1 275 ? -10.924 -3.704 -20.318 1.00 35.48 273 GLY A O 1
ATOM 1910 N N . ASN A 1 276 ? -10.158 -5.444 -19.111 1.00 29.76 274 ASN A N 1
ATOM 1911 C CA . ASN A 1 276 ? -11.388 -6.216 -19.225 1.00 32.42 274 ASN A CA 1
ATOM 1912 C C . ASN A 1 276 ? -12.423 -5.843 -18.172 1.00 33.18 274 ASN A C 1
ATOM 1913 O O . ASN A 1 276 ? -13.509 -6.431 -18.155 1.00 30.29 274 ASN A O 1
ATOM 1918 N N . THR A 1 277 ? -12.119 -4.888 -17.301 1.00 33.75 275 THR A N 1
ATOM 1919 C CA . THR A 1 277 ? -12.999 -4.496 -16.210 1.00 28.99 275 THR A CA 1
ATOM 1920 C C . THR A 1 277 ? -13.380 -3.027 -16.349 1.00 36.40 275 THR A C 1
ATOM 1921 O O . THR A 1 277 ? -13.004 -2.347 -17.308 1.00 32.96 275 THR A O 1
ATOM 1925 N N . GLY A 1 278 ? -14.137 -2.543 -15.369 1.00 38.46 276 GLY A N 1
ATOM 1926 C CA . GLY A 1 278 ? -14.485 -1.146 -15.248 1.00 29.75 276 GLY A CA 1
ATOM 1927 C C . GLY A 1 278 ? -13.506 -0.338 -14.430 1.00 31.34 276 GLY A C 1
ATOM 1928 O O . GLY A 1 278 ? -13.782 0.825 -14.116 1.00 35.83 276 GLY A O 1
ATOM 1929 N N . GLY A 1 279 ? -12.372 -0.929 -14.060 1.00 28.55 277 GLY A N 1
ATOM 1930 C CA . GLY A 1 279 ? -11.322 -0.225 -13.361 1.00 31.57 277 GLY A CA 1
ATOM 1931 C C . GLY A 1 279 ? -11.340 -0.338 -11.853 1.00 27.84 277 GLY A C 1
ATOM 1932 O O . GLY A 1 279 ? -10.527 0.325 -11.195 1.00 29.51 277 GLY A O 1
ATOM 1933 N N . TRP A 1 280 ? -12.227 -1.148 -11.278 1.00 27.60 278 TRP A N 1
ATOM 1934 C CA . TRP A 1 280 ? -12.289 -1.272 -9.828 1.00 28.90 278 TRP A CA 1
ATOM 1935 C C . TRP A 1 280 ? -12.928 -2.603 -9.457 1.00 28.50 278 TRP A C 1
ATOM 1936 O O . TRP A 1 280 ? -13.469 -3.319 -10.303 1.00 29.42 278 TRP A O 1
ATOM 1947 N N . MET A 1 281 ? -12.846 -2.926 -8.167 1.00 27.05 279 MET A N 1
ATOM 1948 C CA . MET A 1 281 ? -13.434 -4.130 -7.601 1.00 27.28 279 MET A CA 1
ATOM 1949 C C . MET A 1 281 ? -14.095 -3.771 -6.278 1.00 28.50 279 MET A C 1
ATOM 1950 O O . MET A 1 281 ? -13.846 -2.706 -5.707 1.00 24.44 279 MET A O 1
ATOM 1955 N N . ALA A 1 282 ? -14.942 -4.674 -5.787 1.00 27.03 280 ALA A N 1
ATOM 1956 C CA . ALA A 1 282 ? -15.684 -4.429 -4.560 1.00 25.53 280 ALA A CA 1
ATOM 1957 C C . ALA A 1 282 ? -15.754 -5.701 -3.728 1.00 29.22 280 ALA A C 1
ATOM 1958 O O . ALA A 1 282 ? -15.840 -6.811 -4.260 1.00 28.59 280 ALA A O 1
ATOM 1960 N N . PHE A 1 283 ? -15.718 -5.521 -2.410 1.00 24.47 281 PHE A N 1
ATOM 1961 C CA . PHE A 1 283 ? -15.866 -6.603 -1.438 1.00 25.94 281 PHE A CA 1
ATOM 1962 C C . PHE A 1 283 ? -17.089 -6.267 -0.593 1.00 25.73 281 PHE A C 1
ATOM 1963 O O . PHE A 1 283 ? -17.025 -5.388 0.270 1.00 25.98 281 PHE A O 1
ATOM 1971 N N . ALA A 1 284 ? -18.199 -6.957 -0.835 1.00 25.96 282 ALA A N 1
ATOM 1972 C CA . ALA A 1 284 ? -19.468 -6.632 -0.203 1.00 28.63 282 ALA A CA 1
ATOM 1973 C C . ALA A 1 284 ? -19.877 -7.709 0.795 1.00 28.70 282 ALA A C 1
ATOM 1974 O O . ALA A 1 284 ? -19.409 -8.850 0.745 1.00 25.79 282 ALA A O 1
ATOM 1976 N N . GLU A 1 285 ? -20.765 -7.321 1.709 1.00 27.44 283 GLU A N 1
ATOM 1977 C CA . GLU A 1 285 ? -21.324 -8.265 2.667 1.00 28.44 283 GLU A CA 1
ATOM 1978 C C . GLU A 1 285 ? -22.139 -9.332 1.948 1.00 30.33 283 GLU A C 1
ATOM 1979 O O . GLU A 1 285 ? -22.724 -9.092 0.888 1.00 29.87 283 GLU A O 1
ATOM 1985 N N . GLU A 1 286 ? -22.179 -10.524 2.537 1.00 28.08 284 GLU A N 1
ATOM 1986 C CA . GLU A 1 286 ? -22.989 -11.613 2.001 1.00 28.98 284 GLU A CA 1
ATOM 1987 C C . GLU A 1 286 ? -24.450 -11.341 2.337 1.00 28.49 284 GLU A C 1
ATOM 1988 O O . GLU A 1 286 ? -24.869 -11.485 3.490 1.00 31.53 284 GLU A O 1
ATOM 1994 N N . GLY A 1 287 ? -25.222 -10.941 1.336 1.00 30.24 285 GLY A N 1
ATOM 1995 C CA . GLY A 1 287 ? -26.617 -10.620 1.548 1.00 31.47 285 GLY A CA 1
ATOM 1996 C C . GLY A 1 287 ? -27.181 -9.893 0.348 1.00 35.70 285 GLY A C 1
ATOM 1997 O O . GLY A 1 287 ? -26.480 -9.610 -0.628 1.00 35.06 285 GLY A O 1
ATOM 1998 N N . GLN A 1 288 ? -28.475 -9.590 0.443 1.00 37.06 286 GLN A N 1
ATOM 1999 C CA . GLN A 1 288 ? -29.196 -8.924 -0.631 1.00 35.00 286 GLN A CA 1
ATOM 2000 C C . GLN A 1 288 ? -29.626 -7.507 -0.276 1.00 35.48 286 GLN A C 1
ATOM 2001 O O . GLN A 1 288 ? -30.298 -6.858 -1.086 1.00 35.93 286 GLN A O 1
ATOM 2007 N N . ASP A 1 289 ? -29.264 -7.013 0.901 1.00 33.75 287 ASP A N 1
ATOM 2008 C CA . ASP A 1 289 ? -29.511 -5.617 1.243 1.00 32.85 287 ASP A CA 1
ATOM 2009 C C . ASP A 1 289 ? -28.660 -4.734 0.340 1.00 31.68 287 ASP A C 1
ATOM 2010 O O . ASP A 1 289 ? -27.427 -4.838 0.375 1.00 29.83 287 ASP A O 1
ATOM 2015 N N . PRO A 1 290 ? -29.258 -3.867 -0.480 1.00 31.15 288 PRO A N 1
ATOM 2016 C CA . PRO A 1 290 ? -28.448 -3.056 -1.404 1.00 33.26 288 PRO A CA 1
ATOM 2017 C C . PRO A 1 290 ? -27.503 -2.098 -0.704 1.00 28.75 288 PRO A C 1
ATOM 2018 O O . PRO A 1 290 ? -26.518 -1.666 -1.316 1.00 28.21 288 PRO A O 1
ATOM 2022 N N . ASN A 1 291 ? -27.763 -1.756 0.557 1.00 30.61 289 ASN A N 1
ATOM 2023 C CA . ASN A 1 291 ? -26.929 -0.825 1.305 1.00 31.65 289 ASN A CA 1
ATOM 2024 C C . ASN A 1 291 ? -26.105 -1.531 2.378 1.00 31.83 289 ASN A C 1
ATOM 2025 O O . ASN A 1 291 ? -25.764 -0.934 3.402 1.00 30.73 289 ASN A O 1
ATOM 2030 N N . ARG A 1 292 ? -25.782 -2.803 2.158 1.00 29.91 290 ARG A N 1
ATOM 2031 C CA . ARG A 1 292 ? -24.854 -3.495 3.035 1.00 24.74 290 ARG A CA 1
ATOM 2032 C C . ARG A 1 292 ? -23.448 -2.929 2.854 1.00 24.47 290 ARG A C 1
ATOM 2033 O O . ARG A 1 292 ? -23.152 -2.225 1.884 1.00 25.27 290 ARG A O 1
ATOM 2041 N N . TYR A 1 293 ? -22.574 -3.241 3.806 1.00 25.89 291 TYR A N 1
ATOM 2042 C CA . TYR A 1 293 ? -21.239 -2.663 3.783 1.00 27.30 291 TYR A CA 1
ATOM 2043 C C . TYR A 1 293 ? -20.395 -3.280 2.677 1.00 26.17 291 TYR A C 1
ATOM 2044 O O . TYR A 1 293 ? -20.515 -4.468 2.363 1.00 23.44 291 TYR A O 1
ATOM 2053 N N . ALA A 1 294 ? -19.536 -2.456 2.082 1.00 26.34 292 ALA A N 1
ATOM 2054 C CA . ALA A 1 294 ? -18.667 -2.892 1.002 1.00 24.75 292 ALA A CA 1
ATOM 2055 C C . ALA A 1 294 ? -17.379 -2.085 1.047 1.00 23.43 292 ALA A C 1
ATOM 2056 O O . ALA A 1 294 ? -17.319 -1.006 1.641 1.00 26.52 292 ALA A O 1
ATOM 2058 N N . MET A 1 295 ? -16.342 -2.628 0.414 1.00 22.11 293 MET A N 1
ATOM 2059 C CA . MET A 1 295 ? -15.064 -1.945 0.275 1.00 22.05 293 MET A CA 1
ATOM 2060 C C . MET A 1 295 ? -14.668 -1.926 -1.192 1.00 21.39 293 MET A C 1
ATOM 2061 O O . MET A 1 295 ? -14.679 -2.968 -1.854 1.00 22.83 293 MET A O 1
ATOM 2066 N N . GLY A 1 296 ? -14.318 -0.747 -1.693 1.00 25.50 294 GLY A N 1
ATOM 2067 C CA . GLY A 1 296 ? -13.917 -0.582 -3.080 1.00 24.15 294 GLY A CA 1
ATOM 2068 C C . GLY A 1 296 ? -12.413 -0.412 -3.201 1.00 25.19 294 GLY A C 1
ATOM 2069 O O . GLY A 1 296 ? -11.775 0.203 -2.347 1.00 21.46 294 GLY A O 1
ATOM 2070 N N . LEU A 1 297 ? -11.855 -0.975 -4.271 1.00 25.85 295 LEU A N 1
ATOM 2071 C CA . LEU A 1 297 ? -10.440 -0.824 -4.587 1.00 24.35 295 LEU A CA 1
ATOM 2072 C C . LEU A 1 297 ? -10.311 -0.579 -6.081 1.00 26.07 295 LEU A C 1
ATOM 2073 O O . LEU A 1 297 ? -10.730 -1.417 -6.885 1.00 27.41 295 LEU A O 1
ATOM 2078 N N . THR A 1 298 ? -9.736 0.560 -6.448 1.00 22.38 296 THR A N 1
ATOM 2079 C CA . THR A 1 298 ? -9.577 0.923 -7.846 1.00 24.40 296 THR A CA 1
ATOM 2080 C C . THR A 1 298 ? -8.201 0.513 -8.356 1.00 23.19 296 THR A C 1
ATOM 2081 O O . THR A 1 298 ? -7.228 0.446 -7.601 1.00 20.98 296 THR A O 1
ATOM 2085 N N . PHE A 1 299 ? -8.134 0.231 -9.656 1.00 23.46 297 PHE A N 1
ATOM 2086 C CA . PHE A 1 299 ? -6.872 -0.088 -10.304 1.00 24.02 297 PHE A CA 1
ATOM 2087 C C . PHE A 1 299 ? -6.772 0.461 -11.720 1.00 23.71 297 PHE A C 1
ATOM 2088 O O . PHE A 1 299 ? -5.748 0.240 -12.374 1.00 21.15 297 PHE A O 1
ATOM 2096 N N . GLY A 1 300 ? -7.789 1.161 -12.211 1.00 25.64 298 GLY A N 1
ATOM 2097 C CA . GLY A 1 300 ? -7.746 1.749 -13.531 1.00 28.46 298 GLY A CA 1
ATOM 2098 C C . GLY A 1 300 ? -8.110 0.762 -14.624 1.00 29.65 298 GLY A C 1
ATOM 2099 O O . GLY A 1 300 ? -8.203 -0.450 -14.422 1.00 28.94 298 GLY A O 1
ATOM 2100 N N . ARG A 1 301 ? -8.326 1.310 -15.819 1.00 29.02 299 ARG A N 1
ATOM 2101 C CA . ARG A 1 301 ? -8.644 0.521 -17.001 1.00 28.26 299 ARG A CA 1
ATOM 2102 C C . ARG A 1 301 ? -7.452 0.387 -17.941 1.00 29.75 299 ARG A C 1
ATOM 2103 O O . ARG A 1 301 ? -7.636 0.108 -19.131 1.00 30.56 299 ARG A O 1
ATOM 2111 N N . ASP A 1 302 ? -6.236 0.583 -17.425 1.00 28.89 300 ASP A N 1
ATOM 2112 C CA . ASP A 1 302 ? -5.005 0.477 -18.210 1.00 28.15 300 ASP A CA 1
ATOM 2113 C C . ASP A 1 302 ? -5.014 1.438 -19.396 1.00 34.34 300 ASP A C 1
ATOM 2114 O O . ASP A 1 302 ? -4.559 1.107 -20.493 1.00 35.63 300 ASP A O 1
ATOM 2119 N N . VAL A 1 303 ? -5.540 2.640 -19.174 1.00 38.40 301 VAL A N 1
ATOM 2120 C CA . VAL A 1 303 ? -5.501 3.711 -20.160 1.00 36.72 301 VAL A CA 1
ATOM 2121 C C . VAL A 1 303 ? -4.517 4.801 -19.763 1.00 36.35 301 VAL A C 1
ATOM 2122 O O . VAL A 1 303 ? -4.453 5.844 -20.422 1.00 41.75 301 VAL A O 1
ATOM 2126 N N . PHE A 1 304 ? -3.749 4.589 -18.697 1.00 37.36 302 PHE A N 1
ATOM 2127 C CA . PHE A 1 304 ? -2.783 5.590 -18.274 1.00 41.86 302 PHE A CA 1
ATOM 2128 C C . PHE A 1 304 ? -1.677 5.718 -19.321 1.00 40.34 302 PHE A C 1
ATOM 2129 O O . PHE A 1 304 ? -1.282 4.721 -19.934 1.00 38.79 302 PHE A O 1
ATOM 2137 N N . PRO A 1 305 ? -1.163 6.927 -19.551 1.00 40.36 303 PRO A N 1
ATOM 2138 C CA . PRO A 1 305 ? -0.284 7.158 -20.710 1.00 37.63 303 PRO A CA 1
ATOM 2139 C C . PRO A 1 305 ? 1.064 6.483 -20.516 1.00 40.68 303 PRO A C 1
ATOM 2140 O O . PRO A 1 305 ? 1.769 6.750 -19.542 1.00 39.17 303 PRO A O 1
ATOM 2144 N N . THR A 1 306 ? 1.420 5.608 -21.456 1.00 44.32 304 THR A N 1
ATOM 2145 C CA . THR A 1 306 ? 2.661 4.845 -21.393 1.00 46.17 304 THR A CA 1
ATOM 2146 C C . THR A 1 306 ? 3.746 5.387 -22.312 1.00 44.60 304 THR A C 1
ATOM 2147 O O . THR A 1 306 ? 4.926 5.335 -21.958 1.00 41.05 304 THR A O 1
ATOM 2151 N N . THR A 1 307 ? 3.389 5.894 -23.490 1.00 45.87 305 THR A N 1
ATOM 2152 C CA . THR A 1 307 ? 4.371 6.605 -24.295 1.00 48.39 305 THR A CA 1
ATOM 2153 C C . THR A 1 307 ? 4.749 7.900 -23.586 1.00 44.96 305 THR A C 1
ATOM 2154 O O . THR A 1 307 ? 3.923 8.525 -22.912 1.00 48.72 305 THR A O 1
ATOM 2158 N N . GLY A 1 308 ? 6.013 8.283 -23.705 1.00 42.68 306 GLY A N 1
ATOM 2159 C CA . GLY A 1 308 ? 6.536 9.316 -22.835 1.00 46.77 306 GLY A CA 1
ATOM 2160 C C . GLY A 1 308 ? 6.922 8.780 -21.477 1.00 43.20 306 GLY A C 1
ATOM 2161 O O . GLY A 1 308 ? 6.670 9.432 -20.455 1.00 39.99 306 GLY A O 1
ATOM 2162 N N . MET A 1 309 ? 7.528 7.598 -21.437 1.00 43.26 307 MET A N 1
ATOM 2163 C CA . MET A 1 309 ? 7.855 6.945 -20.182 1.00 42.62 307 MET A CA 1
ATOM 2164 C C . MET A 1 309 ? 8.982 5.948 -20.441 1.00 40.12 307 MET A C 1
ATOM 2165 O O . MET A 1 309 ? 9.007 5.305 -21.494 1.00 43.70 307 MET A O 1
ATOM 2170 N N . ASN A 1 310 ? 9.930 5.860 -19.502 1.00 37.35 308 ASN A N 1
ATOM 2171 C CA . ASN A 1 310 ? 11.041 4.919 -19.631 1.00 35.88 308 ASN A CA 1
ATOM 2172 C C . ASN A 1 310 ? 10.511 3.496 -19.777 1.00 37.74 308 ASN A C 1
ATOM 2173 O O . ASN A 1 310 ? 9.648 3.061 -19.010 1.00 37.19 308 ASN A O 1
ATOM 2178 N N . SER A 1 311 ? 11.037 2.769 -20.767 1.00 34.08 309 SER A N 1
ATOM 2179 C CA . SER A 1 311 ? 10.437 1.492 -21.144 1.00 29.49 309 SER A CA 1
ATOM 2180 C C . SER A 1 311 ? 10.736 0.400 -20.124 1.00 28.29 309 SER A C 1
ATOM 2181 O O . SER A 1 311 ? 9.868 -0.429 -19.827 1.00 30.31 309 SER A O 1
ATOM 2184 N N . ALA A 1 312 ? 11.956 0.374 -19.580 1.00 28.31 310 ALA A N 1
ATOM 2185 C CA . ALA A 1 312 ? 12.314 -0.659 -18.614 1.00 29.18 310 ALA A CA 1
ATOM 2186 C C . ALA A 1 312 ? 11.500 -0.582 -17.330 1.00 25.50 310 ALA A C 1
ATOM 2187 O O . ALA A 1 312 ? 11.513 -1.542 -16.554 1.00 31.19 310 ALA A O 1
ATOM 2189 N N . LEU A 1 313 ? 10.808 0.525 -17.079 1.00 29.19 311 LEU A N 1
ATOM 2190 C CA . LEU A 1 313 ? 9.884 0.609 -15.959 1.00 27.29 311 LEU A CA 1
ATOM 2191 C C . LEU A 1 313 ? 8.468 0.159 -16.331 1.00 28.65 311 LEU A C 1
ATOM 2192 O O . LEU A 1 313 ? 7.551 0.292 -15.514 1.00 28.49 311 LEU A O 1
ATOM 2197 N N . LEU A 1 314 ? 8.287 -0.411 -17.528 1.00 27.08 312 LEU A N 1
ATOM 2198 C CA . LEU A 1 314 ? 7.057 -1.094 -17.931 1.00 27.96 312 LEU A CA 1
ATOM 2199 C C . LEU A 1 314 ? 7.399 -2.516 -18.373 1.00 27.17 312 LEU A C 1
ATOM 2200 O O . LEU A 1 314 ? 7.300 -2.851 -19.561 1.00 25.63 312 LEU A O 1
ATOM 2205 N N . PRO A 1 315 ? 7.795 -3.385 -17.437 1.00 25.98 313 PRO A N 1
ATOM 2206 C CA . PRO A 1 315 ? 8.302 -4.708 -17.827 1.00 28.57 313 PRO A CA 1
ATOM 2207 C C . PRO A 1 315 ? 7.230 -5.711 -18.217 1.00 27.23 313 PRO A C 1
ATOM 2208 O O . PRO A 1 315 ? 7.572 -6.753 -18.792 1.00 23.35 313 PRO A O 1
ATOM 2212 N N . ARG A 1 316 ? 5.959 -5.449 -17.932 1.00 25.73 314 ARG A N 1
ATOM 2213 C CA . ARG A 1 316 ? 4.921 -6.451 -18.112 1.00 24.16 314 ARG A CA 1
ATOM 2214 C C . ARG A 1 316 ? 3.856 -5.971 -19.089 1.00 24.37 314 ARG A C 1
ATOM 2215 O O . ARG A 1 316 ? 3.791 -4.795 -19.459 1.00 18.80 314 ARG A O 1
ATOM 2223 N N . ASP A 1 317 ? 3.014 -6.924 -19.497 1.00 31.47 315 ASP A N 1
ATOM 2224 C CA . ASP A 1 317 ? 1.984 -6.670 -20.499 1.00 29.55 315 ASP A CA 1
ATOM 2225 C C . ASP A 1 317 ? 1.062 -5.536 -20.070 1.00 27.37 315 ASP A C 1
ATOM 2226 O O . ASP A 1 317 ? 0.978 -4.496 -20.732 1.00 27.57 315 ASP A O 1
ATOM 2231 N N . LYS A 1 318 ? 0.357 -5.727 -18.962 1.00 28.98 316 LYS A N 1
ATOM 2232 C CA . LYS A 1 318 ? -0.628 -4.769 -18.486 1.00 26.23 316 LYS A CA 1
ATOM 2233 C C . LYS A 1 318 ? -0.895 -5.063 -17.014 1.00 27.38 316 LYS A C 1
ATOM 2234 O O . LYS A 1 318 ? -0.240 -5.917 -16.407 1.00 23.84 316 LYS A O 1
ATOM 2240 N N . THR A 1 319 ? -1.863 -4.356 -16.439 1.00 30.48 317 THR A N 1
ATOM 2241 C CA . THR A 1 319 ? -2.179 -4.511 -15.026 1.00 26.87 317 THR A CA 1
ATOM 2242 C C . THR A 1 319 ? -2.985 -5.786 -14.803 1.00 25.20 317 THR A C 1
ATOM 2243 O O . THR A 1 319 ? -4.000 -6.016 -15.468 1.00 24.78 317 THR A O 1
ATOM 2247 N N . LEU A 1 320 ? -2.526 -6.613 -13.869 1.00 24.32 318 LEU A N 1
ATOM 2248 C CA . LEU A 1 320 ? -3.206 -7.842 -13.492 1.00 26.25 318 LEU A CA 1
ATOM 2249 C C . LEU A 1 320 ? -3.896 -7.665 -12.146 1.00 24.39 318 LEU A C 1
ATOM 2250 O O . LEU A 1 320 ? -3.443 -6.898 -11.292 1.00 26.40 318 LEU A O 1
ATOM 2255 N N . ILE A 1 321 ? -5.000 -8.386 -11.964 1.00 22.26 319 ILE A N 1
ATOM 2256 C CA . ILE A 1 321 ? -5.768 -8.358 -10.725 1.00 24.79 319 ILE A CA 1
ATOM 2257 C C . ILE A 1 321 ? -6.079 -9.802 -10.355 1.00 26.99 319 ILE A C 1
ATOM 2258 O O . ILE A 1 321 ? -6.885 -10.459 -11.026 1.00 27.90 319 ILE A O 1
ATOM 2263 N N . ARG A 1 322 ? -5.433 -10.301 -9.305 1.00 23.66 320 ARG A N 1
ATOM 2264 C CA . ARG A 1 322 ? -5.664 -11.648 -8.805 1.00 21.94 320 ARG A CA 1
ATOM 2265 C C . ARG A 1 322 ? -6.480 -11.580 -7.522 1.00 25.49 320 ARG A C 1
ATOM 2266 O O . ARG A 1 322 ? -6.254 -10.712 -6.673 1.00 21.55 320 ARG A O 1
ATOM 2274 N N . PHE A 1 323 ? -7.426 -12.504 -7.387 1.00 21.89 321 PHE A N 1
ATOM 2275 C CA . PHE A 1 323 ? -8.372 -12.496 -6.283 1.00 23.85 321 PHE A CA 1
ATOM 2276 C C . PHE A 1 323 ? -8.711 -13.937 -5.931 1.00 27.67 321 PHE A C 1
ATOM 2277 O O . PHE A 1 323 ? -8.226 -14.881 -6.559 1.00 26.41 321 PHE A O 1
ATOM 2285 N N . GLY A 1 324 ? -9.554 -14.103 -4.920 1.00 24.84 322 GLY A N 1
ATOM 2286 C CA . GLY A 1 324 ? -10.095 -15.403 -4.584 1.00 29.21 322 GLY A CA 1
ATOM 2287 C C . GLY A 1 324 ? -9.924 -15.737 -3.115 1.00 24.06 322 GLY A C 1
ATOM 2288 O O . GLY A 1 324 ? -9.188 -15.091 -2.374 1.00 21.08 322 GLY A O 1
ATOM 2289 N N . GLN A 1 325 ? -10.634 -16.788 -2.715 1.00 30.42 323 GLN A N 1
ATOM 2290 C CA . GLN A 1 325 ? -10.597 -17.265 -1.341 1.00 24.71 323 GLN A CA 1
ATOM 2291 C C . GLN A 1 325 ? -9.313 -18.041 -1.084 1.00 21.61 323 GLN A C 1
ATOM 2292 O O . GLN A 1 325 ? -8.927 -18.904 -1.878 1.00 23.07 323 GLN A O 1
ATOM 2298 N N . ALA A 1 326 ? -8.651 -17.728 0.023 1.00 23.00 324 ALA A N 1
ATOM 2299 C CA . ALA A 1 326 ? -7.503 -18.483 0.497 1.00 23.12 324 ALA A CA 1
ATOM 2300 C C . ALA A 1 326 ? -7.854 -19.113 1.835 1.00 24.17 324 ALA A C 1
ATOM 2301 O O . ALA A 1 326 ? -8.509 -18.483 2.671 1.00 28.69 324 ALA A O 1
ATOM 2303 N N . GLY A 1 327 ? -7.440 -20.365 2.022 1.00 23.35 325 GLY A N 1
ATOM 2304 C CA . GLY A 1 327 ? -7.693 -21.079 3.261 1.00 23.12 325 GLY A CA 1
ATOM 2305 C C . GLY A 1 327 ? -9.175 -21.187 3.613 1.00 23.47 325 GLY A C 1
ATOM 2306 O O . GLY A 1 327 ? -10.069 -20.850 2.840 1.00 19.13 325 GLY A O 1
ATOM 2307 N N . GLY A 1 328 ? -9.408 -21.679 4.828 1.00 23.31 326 GLY A N 1
ATOM 2308 C CA . GLY A 1 328 ? -10.764 -21.780 5.327 1.00 22.52 326 GLY A CA 1
ATOM 2309 C C . GLY A 1 328 ? -11.382 -20.417 5.573 1.00 22.30 326 GLY A C 1
ATOM 2310 O O . GLY A 1 328 ? -10.692 -19.422 5.799 1.00 24.17 326 GLY A O 1
ATOM 2311 N N . LYS A 1 329 ? -12.715 -20.375 5.527 1.00 22.03 327 LYS A N 1
ATOM 2312 C CA . LYS A 1 329 ? -13.417 -19.102 5.666 1.00 21.19 327 LYS A CA 1
ATOM 2313 C C . LYS A 1 329 ? -13.313 -18.565 7.088 1.00 20.86 327 LYS A C 1
ATOM 2314 O O . LYS A 1 329 ? -12.909 -17.417 7.299 1.00 20.67 327 LYS A O 1
ATOM 2320 N N . GLU A 1 330 ? -13.681 -19.375 8.078 1.00 19.92 328 GLU A N 1
ATOM 2321 C CA . GLU A 1 330 ? -13.669 -18.923 9.463 1.00 23.22 328 GLU A CA 1
ATOM 2322 C C . GLU A 1 330 ? -12.302 -19.055 10.122 1.00 21.16 328 GLU A C 1
ATOM 2323 O O . GLU A 1 330 ? -12.159 -18.679 11.290 1.00 23.91 328 GLU A O 1
ATOM 2329 N N . THR A 1 331 ? -11.301 -19.568 9.409 1.00 21.72 329 THR A N 1
ATOM 2330 C CA . THR A 1 331 ? -9.946 -19.694 9.937 1.00 20.92 329 THR A CA 1
ATOM 2331 C C . THR A 1 331 ? -9.013 -18.700 9.260 1.00 20.31 329 THR A C 1
ATOM 2332 O O . THR A 1 331 ? -8.622 -17.703 9.873 1.00 20.44 329 THR A O 1
ATOM 2336 N N . ARG A 1 332 ? -8.638 -18.942 8.001 1.00 22.05 330 ARG A N 1
ATOM 2337 C CA . ARG A 1 332 ? -7.762 -18.009 7.301 1.00 24.99 330 ARG A CA 1
ATOM 2338 C C . ARG A 1 332 ? -8.448 -16.664 7.091 1.00 23.05 330 ARG A C 1
ATOM 2339 O O . ARG A 1 332 ? -7.818 -15.610 7.243 1.00 21.26 330 ARG A O 1
ATOM 2347 N N . ASN A 1 333 ? -9.738 -16.682 6.752 1.00 20.83 331 ASN A N 1
ATOM 2348 C CA . ASN A 1 333 ? -10.569 -15.480 6.670 1.00 21.87 331 ASN A CA 1
ATOM 2349 C C . ASN A 1 333 ? -9.928 -14.430 5.763 1.00 24.89 331 ASN A C 1
ATOM 2350 O O . ASN A 1 333 ? -9.597 -13.319 6.182 1.00 23.19 331 ASN A O 1
ATOM 2355 N N . TYR A 1 334 ? -9.762 -14.802 4.495 1.00 19.62 332 TYR A N 1
ATOM 2356 C CA . TYR A 1 334 ? -8.940 -14.006 3.587 1.00 19.47 332 TYR A CA 1
ATOM 2357 C C . TYR A 1 334 ? -9.447 -14.204 2.161 1.00 25.27 332 TYR A C 1
ATOM 2358 O O . TYR A 1 334 ? -9.180 -15.238 1.542 1.00 22.86 332 TYR A O 1
ATOM 2367 N N . ILE A 1 335 ? -10.174 -13.214 1.655 1.00 26.72 333 ILE A N 1
ATOM 2368 C CA . ILE A 1 335 ? -10.409 -13.075 0.223 1.00 23.49 333 ILE A CA 1
ATOM 2369 C C . ILE A 1 335 ? -9.271 -12.219 -0.317 1.00 22.52 333 ILE A C 1
ATOM 2370 O O . ILE A 1 335 ? -9.149 -11.043 0.033 1.00 23.16 333 ILE A O 1
ATOM 2375 N N . VAL A 1 336 ? -8.430 -12.811 -1.152 1.00 22.40 334 VAL A N 1
ATOM 2376 C CA . VAL A 1 336 ? -7.210 -12.152 -1.597 1.00 21.87 334 VAL A CA 1
ATOM 2377 C C . VAL A 1 336 ? -7.540 -11.076 -2.623 1.00 22.17 334 VAL A C 1
ATOM 2378 O O . VAL A 1 336 ? -8.516 -11.174 -3.374 1.00 24.88 334 VAL A O 1
ATOM 2382 N N . ALA A 1 337 ? -6.722 -10.025 -2.638 1.00 17.71 335 ALA A N 1
ATOM 2383 C CA . ALA A 1 337 ? -6.813 -8.974 -3.641 1.00 21.22 335 ALA A CA 1
ATOM 2384 C C . ALA A 1 337 ? -5.418 -8.421 -3.877 1.00 18.80 335 ALA A C 1
ATOM 2385 O O . ALA A 1 337 ? -4.705 -8.110 -2.919 1.00 20.24 335 ALA A O 1
ATOM 2387 N N . VAL A 1 338 ? -5.029 -8.308 -5.142 1.00 17.25 336 VAL A N 1
ATOM 2388 C CA . VAL A 1 338 ? -3.711 -7.787 -5.488 1.00 17.77 336 VAL A CA 1
ATOM 2389 C C . VAL A 1 338 ? -3.776 -7.179 -6.879 1.00 19.33 336 VAL A C 1
ATOM 2390 O O . VAL A 1 338 ? -4.352 -7.765 -7.800 1.00 21.90 336 VAL A O 1
ATOM 2394 N N . VAL A 1 339 ? -3.191 -5.996 -7.023 1.00 24.07 337 VAL A N 1
ATOM 2395 C CA . VAL A 1 339 ? -3.067 -5.322 -8.307 1.00 20.70 337 VAL A CA 1
ATOM 2396 C C . VAL A 1 339 ? -1.599 -5.387 -8.702 1.00 23.55 337 VAL A C 1
ATOM 2397 O O . VAL A 1 339 ? -0.759 -4.684 -8.126 1.00 20.59 337 VAL A O 1
ATOM 2401 N N . ILE A 1 340 ? -1.283 -6.252 -9.660 1.00 23.57 338 ILE A N 1
ATOM 2402 C CA . ILE A 1 340 ? 0.058 -6.307 -10.233 1.00 22.74 338 ILE A CA 1
ATOM 2403 C C . ILE A 1 340 ? 0.076 -5.362 -11.427 1.00 22.47 338 ILE A C 1
ATOM 2404 O O . ILE A 1 340 ? -0.443 -5.709 -12.498 1.00 27.67 338 ILE A O 1
ATOM 2409 N N . PRO A 1 341 ? 0.646 -4.173 -11.296 1.00 23.02 339 PRO A N 1
ATOM 2410 C CA . PRO A 1 341 ? 0.599 -3.191 -12.380 1.00 25.63 339 PRO A CA 1
ATOM 2411 C C . PRO A 1 341 ? 1.563 -3.577 -13.495 1.00 24.62 339 PRO A C 1
ATOM 2412 O O . PRO A 1 341 ? 2.324 -4.537 -13.396 1.00 22.19 339 PRO A O 1
ATOM 2416 N N . ARG A 1 342 ? 1.517 -2.798 -14.574 1.00 22.50 340 ARG A N 1
ATOM 2417 C CA . ARG A 1 342 ? 2.481 -2.960 -15.651 1.00 22.47 340 ARG A CA 1
ATOM 2418 C C . ARG A 1 342 ? 3.856 -2.419 -15.291 1.00 25.11 340 ARG A C 1
ATOM 2419 O O . ARG A 1 342 ? 4.775 -2.529 -16.108 1.00 26.16 340 ARG A O 1
ATOM 2421 N N . LEU A 1 343 ? 4.023 -1.862 -14.095 1.00 21.53 341 LEU A N 1
ATOM 2422 C CA . LEU A 1 343 ? 5.239 -1.154 -13.729 1.00 22.47 341 LEU A CA 1
ATOM 2423 C C . LEU A 1 343 ? 6.237 -2.068 -13.026 1.00 23.31 341 LEU A C 1
ATOM 2424 O O . LEU A 1 343 ? 5.892 -3.119 -12.480 1.00 25.09 341 LEU A O 1
ATOM 2429 N N . GLY A 1 344 ? 7.495 -1.639 -13.052 1.00 25.44 342 GLY A N 1
ATOM 2430 C CA . GLY A 1 344 ? 8.567 -2.285 -12.322 1.00 20.69 342 GLY A CA 1
ATOM 2431 C C . GLY A 1 344 ? 9.667 -1.278 -12.085 1.00 22.33 342 GLY A C 1
ATOM 2432 O O . GLY A 1 344 ? 9.749 -0.252 -12.768 1.00 25.56 342 GLY A O 1
ATOM 2433 N N . VAL A 1 345 ? 10.513 -1.571 -11.104 1.00 19.57 343 VAL A N 1
ATOM 2434 C CA . VAL A 1 345 ? 11.588 -0.659 -10.730 1.00 20.98 343 VAL A CA 1
ATOM 2435 C C . VAL A 1 345 ? 12.924 -1.250 -11.158 1.00 23.69 343 VAL A C 1
ATOM 2436 O O . VAL A 1 345 ? 13.127 -2.470 -11.146 1.00 18.62 343 VAL A O 1
ATOM 2440 N N . ILE A 1 346 ? 13.836 -0.365 -11.554 1.00 26.49 344 ILE A N 1
ATOM 2441 C CA . ILE A 1 346 ? 15.186 -0.725 -11.948 1.00 26.30 344 ILE A CA 1
ATOM 2442 C C . ILE A 1 346 ? 16.167 0.107 -11.126 1.00 23.74 344 ILE A C 1
ATOM 2443 O O . ILE A 1 346 ? 15.774 0.947 -10.318 1.00 21.26 344 ILE A O 1
ATOM 2448 N N . SER A 1 347 ? 17.457 -0.135 -11.353 1.00 23.74 345 SER A N 1
ATOM 2449 C CA . SER A 1 347 ? 18.500 0.509 -10.565 1.00 21.89 345 SER A CA 1
ATOM 2450 C C . SER A 1 347 ? 18.476 2.020 -10.759 1.00 27.59 345 SER A C 1
ATOM 2451 O O . SER A 1 347 ? 18.431 2.512 -11.890 1.00 27.12 345 SER A O 1
ATOM 2454 N N . GLY A 1 348 ? 18.510 2.753 -9.648 1.00 28.80 346 GLY A N 1
ATOM 2455 C CA . GLY A 1 348 ? 18.524 4.201 -9.678 1.00 23.90 346 GLY A CA 1
ATOM 2456 C C . GLY A 1 348 ? 17.231 4.861 -10.102 1.00 23.42 346 GLY A C 1
ATOM 2457 O O . GLY A 1 348 ? 17.208 6.087 -10.263 1.00 29.63 346 GLY A O 1
ATOM 2458 N N . HIS A 1 349 ? 16.157 4.101 -10.286 1.00 26.71 347 HIS A N 1
ATOM 2459 C CA . HIS A 1 349 ? 14.880 4.637 -10.731 1.00 25.52 347 HIS A CA 1
ATOM 2460 C C . HIS A 1 349 ? 13.787 4.281 -9.731 1.00 24.87 347 HIS A C 1
ATOM 2461 O O . HIS A 1 349 ? 13.972 3.460 -8.829 1.00 21.05 347 HIS A O 1
ATOM 2468 N N . GLY A 1 350 ? 12.632 4.917 -9.907 1.00 24.03 348 GLY A N 1
ATOM 2469 C CA . GLY A 1 350 ? 11.490 4.667 -9.051 1.00 21.08 348 GLY A CA 1
ATOM 2470 C C . GLY A 1 350 ? 10.167 4.948 -9.731 1.00 22.03 348 GLY A C 1
ATOM 2471 O O . GLY A 1 350 ? 10.032 5.940 -10.453 1.00 23.35 348 GLY A O 1
ATOM 2472 N N . VAL A 1 351 ? 9.183 4.082 -9.512 1.00 20.23 349 VAL A N 1
ATOM 2473 C CA . VAL A 1 351 ? 7.861 4.245 -10.092 1.00 22.69 349 VAL A CA 1
ATOM 2474 C C . VAL A 1 351 ? 6.872 4.582 -8.981 1.00 19.97 349 VAL A C 1
ATOM 2475 O O . VAL A 1 351 ? 7.176 4.483 -7.792 1.00 17.02 349 VAL A O 1
ATOM 2479 N N . TRP A 1 352 ? 5.670 4.982 -9.385 1.00 16.90 350 TRP A N 1
ATOM 2480 C CA . TRP A 1 352 ? 4.606 5.311 -8.451 1.00 19.71 350 TRP A CA 1
ATOM 2481 C C . TRP A 1 352 ? 3.285 4.787 -8.991 1.00 19.73 350 TRP A C 1
ATOM 2482 O O . TRP A 1 352 ? 3.117 4.587 -10.196 1.00 22.97 350 TRP A O 1
ATOM 2493 N N . TRP A 1 353 ? 2.342 4.570 -8.077 1.00 19.51 351 TRP A N 1
ATOM 2494 C CA . TRP A 1 353 ? 1.014 4.093 -8.443 1.00 20.24 351 TRP A CA 1
ATOM 2495 C C . TRP A 1 353 ? 0.009 4.668 -7.459 1.00 21.52 351 TRP A C 1
ATOM 2496 O O . TRP A 1 353 ? 0.114 4.424 -6.253 1.00 26.10 351 TRP A O 1
ATOM 2507 N N . ARG A 1 354 ? -0.956 5.426 -7.970 1.00 19.91 352 ARG A N 1
ATOM 2508 C CA . ARG A 1 354 ? -1.976 6.069 -7.151 1.00 24.65 352 ARG A CA 1
ATOM 2509 C C . ARG A 1 354 ? -3.311 5.376 -7.389 1.00 23.74 352 ARG A C 1
ATOM 2510 O O . ARG A 1 354 ? -3.831 5.392 -8.509 1.00 22.49 352 ARG A O 1
ATOM 2518 N N . TYR A 1 355 ? -3.858 4.771 -6.338 1.00 23.62 353 TYR A N 1
ATOM 2519 C CA . TYR A 1 355 ? -5.151 4.104 -6.386 1.00 24.46 353 TYR A CA 1
ATOM 2520 C C . TYR A 1 355 ? -6.032 4.655 -5.271 1.00 25.39 353 TYR A C 1
ATOM 2521 O O . TYR A 1 355 ? -5.627 5.537 -4.509 1.00 25.59 353 TYR A O 1
ATOM 2530 N N . TYR A 1 356 ? -7.251 4.128 -5.177 1.00 28.71 354 TYR A N 1
ATOM 2531 C CA . TYR A 1 356 ? -8.241 4.651 -4.249 1.00 23.91 354 TYR A CA 1
ATOM 2532 C C . TYR A 1 356 ? -8.962 3.504 -3.557 1.00 21.61 354 TYR A C 1
ATOM 2533 O O . TYR A 1 356 ? -9.114 2.415 -4.116 1.00 23.07 354 TYR A O 1
ATOM 2542 N N . MET A 1 357 ? -9.408 3.766 -2.329 1.00 21.58 355 MET A N 1
ATOM 2543 C CA . MET A 1 357 ? -10.144 2.797 -1.529 1.00 24.28 355 MET A CA 1
ATOM 2544 C C . MET A 1 357 ? -11.447 3.424 -1.060 1.00 24.14 355 MET A C 1
ATOM 2545 O O . MET A 1 357 ? -11.453 4.560 -0.575 1.00 22.90 355 MET A O 1
ATOM 2550 N N . ALA A 1 358 ? -12.543 2.684 -1.201 1.00 21.41 356 ALA A N 1
ATOM 2551 C CA . ALA A 1 358 ? -13.859 3.146 -0.793 1.00 20.87 356 ALA A CA 1
ATOM 2552 C C . ALA A 1 358 ? -14.400 2.256 0.318 1.00 23.37 356 ALA A C 1
ATOM 2553 O O . ALA A 1 358 ? -14.141 1.050 0.351 1.00 22.30 356 ALA A O 1
ATOM 2555 N N . PHE A 1 359 ? -15.146 2.866 1.238 1.00 23.47 357 PHE A N 1
ATOM 2556 C CA . PHE A 1 359 ? -15.765 2.150 2.348 1.00 23.09 357 PHE A CA 1
ATOM 2557 C C . PHE A 1 359 ? -17.150 2.726 2.593 1.00 23.92 357 PHE A C 1
ATOM 2558 O O . PHE A 1 359 ? -17.289 3.936 2.793 1.00 23.37 357 PHE A O 1
ATOM 2566 N N . GLY A 1 360 ? -18.164 1.869 2.588 1.00 24.49 358 GLY A N 1
ATOM 2567 C CA . GLY A 1 360 ? -19.512 2.322 2.877 1.00 26.40 358 GLY A CA 1
ATOM 2568 C C . GLY A 1 360 ? -20.539 1.382 2.269 1.00 22.73 358 GLY A C 1
ATOM 2569 O O . GLY A 1 360 ? -20.239 0.232 1.957 1.00 23.06 358 GLY A O 1
ATOM 2570 N N . ALA A 1 361 ? -21.754 1.909 2.118 1.00 21.61 359 ALA A N 1
ATOM 2571 C CA . ALA A 1 361 ? -22.849 1.128 1.557 1.00 25.29 359 ALA A CA 1
ATOM 2572 C C . ALA A 1 361 ? -22.519 0.686 0.138 1.00 26.66 359 ALA A C 1
ATOM 2573 O O . ALA A 1 361 ? -21.891 1.420 -0.629 1.00 26.53 359 ALA A O 1
ATOM 2575 N N . PHE A 1 362 ? -22.955 -0.529 -0.208 1.00 26.10 360 PHE A N 1
ATOM 2576 C CA . PHE A 1 362 ? -22.614 -1.107 -1.505 1.00 24.90 360 PHE A CA 1
ATOM 2577 C C . PHE A 1 362 ? -23.153 -0.265 -2.654 1.00 28.41 360 PHE A C 1
ATOM 2578 O O . PHE A 1 362 ? -22.450 -0.033 -3.645 1.00 25.61 360 PHE A O 1
ATOM 2586 N N . GLU A 1 363 ? -24.398 0.204 -2.541 1.00 30.39 361 GLU A N 1
ATOM 2587 C CA . GLU A 1 363 ? -25.004 0.975 -3.622 1.00 29.31 361 GLU A CA 1
ATOM 2588 C C . GLU A 1 363 ? -24.241 2.271 -3.870 1.00 28.38 361 GLU A C 1
ATOM 2589 O O . GLU A 1 363 ? -23.879 2.583 -5.010 1.00 28.83 361 GLU A O 1
ATOM 2595 N N . ALA A 1 364 ? -23.987 3.041 -2.809 1.00 29.73 362 ALA A N 1
ATOM 2596 C CA . ALA A 1 364 ? -23.239 4.284 -2.962 1.00 27.40 362 ALA A CA 1
ATOM 2597 C C . ALA A 1 364 ? -21.791 4.025 -3.357 1.00 26.90 362 ALA A C 1
ATOM 2598 O O . ALA A 1 364 ? -21.191 4.833 -4.076 1.00 30.26 362 ALA A O 1
ATOM 2600 N N . LEU A 1 365 ? -21.213 2.912 -2.900 1.00 25.24 363 LEU A N 1
ATOM 2601 C CA . LEU A 1 365 ? -19.850 2.573 -3.292 1.00 25.94 363 LEU A CA 1
ATOM 2602 C C . LEU A 1 365 ? -19.759 2.260 -4.779 1.00 27.23 363 LEU A C 1
ATOM 2603 O O . LEU A 1 365 ? -18.720 2.510 -5.401 1.00 26.38 363 LEU A O 1
ATOM 2608 N N . LYS A 1 366 ? -20.830 1.720 -5.365 1.00 27.47 364 LYS A N 1
ATOM 2609 C CA . LYS A 1 366 ? -20.793 1.348 -6.774 1.00 26.56 364 LYS A CA 1
ATOM 2610 C C . LYS A 1 366 ? -20.888 2.566 -7.684 1.00 29.58 364 LYS A C 1
ATOM 2611 O O . LYS A 1 366 ? -20.340 2.551 -8.792 1.00 27.34 364 LYS A O 1
ATOM 2617 N N . LYS A 1 367 ? -21.571 3.623 -7.242 1.00 30.30 365 LYS A N 1
ATOM 2618 C CA . LYS A 1 367 ? -21.777 4.788 -8.093 1.00 29.79 365 LYS A CA 1
ATOM 2619 C C . LYS A 1 367 ? -20.600 5.755 -8.076 1.00 30.90 365 LYS A C 1
ATOM 2620 O O . LYS A 1 367 ? -20.439 6.526 -9.028 1.00 30.64 365 LYS A O 1
ATOM 2626 N N . GLN A 1 368 ? -19.775 5.734 -7.029 1.00 32.23 366 GLN A N 1
ATOM 2627 C CA . GLN A 1 368 ? -18.660 6.666 -6.920 1.00 32.21 366 GLN A CA 1
ATOM 2628 C C . GLN A 1 368 ? -17.310 6.037 -7.235 1.00 29.56 366 GLN A C 1
ATOM 2629 O O . GLN A 1 368 ? -16.359 6.770 -7.528 1.00 31.62 366 GLN A O 1
ATOM 2635 N N . CYS A 1 369 ? -17.203 4.711 -7.180 1.00 28.52 367 CYS A N 1
ATOM 2636 C CA . CYS A 1 369 ? -15.967 4.050 -7.590 1.00 27.37 367 CYS A CA 1
ATOM 2637 C C . CYS A 1 369 ? -15.551 4.348 -9.029 1.00 30.82 367 CYS A C 1
ATOM 2638 O O . CYS A 1 369 ? -14.335 4.442 -9.275 1.00 31.45 367 CYS A O 1
ATOM 2641 N N . PRO A 1 370 ? -16.458 4.482 -10.012 1.00 26.96 368 PRO A N 1
ATOM 2642 C CA . PRO A 1 370 ? -15.990 4.775 -11.381 1.00 26.90 368 PRO A CA 1
ATOM 2643 C C . PRO A 1 370 ? -15.130 6.023 -11.491 1.00 29.32 368 PRO A C 1
ATOM 2644 O O . PRO A 1 370 ? -14.077 5.986 -12.140 1.00 31.71 368 PRO A O 1
ATOM 2648 N N . ASP A 1 371 ? -15.552 7.135 -10.881 1.00 26.52 369 ASP A N 1
ATOM 2649 C CA . ASP A 1 371 ? -14.770 8.365 -10.971 1.00 26.09 369 ASP A CA 1
ATOM 2650 C C . ASP A 1 371 ? -13.373 8.176 -10.393 1.00 28.06 369 ASP A C 1
ATOM 2651 O O . ASP A 1 371 ? -12.391 8.685 -10.945 1.00 29.39 369 ASP A O 1
ATOM 2656 N N . TRP A 1 372 ? -13.262 7.438 -9.286 1.00 29.13 370 TRP A N 1
ATOM 2657 C CA . TRP A 1 372 ? -11.952 7.196 -8.693 1.00 27.14 370 TRP A CA 1
ATOM 2658 C C . TRP A 1 372 ? -11.154 6.177 -9.494 1.00 27.97 370 TRP A C 1
ATOM 2659 O O . TRP A 1 372 ? -9.918 6.186 -9.449 1.00 28.88 370 TRP A O 1
ATOM 2670 N N . ALA A 1 373 ? -11.834 5.293 -10.228 1.00 27.33 371 ALA A N 1
ATOM 2671 C CA . ALA A 1 373 ? -11.127 4.376 -11.114 1.00 29.25 371 ALA A CA 1
ATOM 2672 C C . ALA A 1 373 ? -10.515 5.118 -12.294 1.00 25.92 371 ALA A C 1
ATOM 2673 O O . ALA A 1 373 ? -9.399 4.802 -12.724 1.00 24.10 371 ALA A O 1
ATOM 2675 N N . ASP A 1 374 ? -11.227 6.114 -12.829 1.00 26.31 372 ASP A N 1
ATOM 2676 C CA . ASP A 1 374 ? -10.682 6.924 -13.911 1.00 30.56 372 ASP A CA 1
ATOM 2677 C C . ASP A 1 374 ? -9.548 7.828 -13.443 1.00 31.76 372 ASP A C 1
ATOM 2678 O O . ASP A 1 374 ? -8.808 8.355 -14.280 1.00 31.23 372 ASP A O 1
ATOM 2683 N N . LYS A 1 375 ? -9.398 8.023 -12.133 1.00 26.48 373 LYS A N 1
ATOM 2684 C CA . LYS A 1 375 ? -8.289 8.794 -11.590 1.00 28.45 373 LYS A CA 1
ATOM 2685 C C . LYS A 1 375 ? -7.088 7.933 -11.226 1.00 26.55 373 LYS A C 1
ATOM 2686 O O . LYS A 1 375 ? -6.024 8.480 -10.918 1.00 28.04 373 LYS A O 1
ATOM 2692 N N . THR A 1 376 ? -7.229 6.610 -11.253 1.00 26.98 374 THR A N 1
ATOM 2693 C CA . THR A 1 376 ? -6.132 5.713 -10.913 1.00 26.06 374 THR A CA 1
ATOM 2694 C C . THR A 1 376 ? -5.193 5.578 -12.105 1.00 24.86 374 THR A C 1
ATOM 2695 O O . THR A 1 376 ? -5.601 5.115 -13.176 1.00 25.58 374 THR A O 1
ATOM 2699 N N . SER A 1 377 ? -3.941 5.978 -11.920 1.00 23.39 375 SER A N 1
ATOM 2700 C CA . SER A 1 377 ? -2.938 5.903 -12.975 1.00 24.68 375 SER A CA 1
ATOM 2701 C C . SER A 1 377 ? -1.577 5.691 -12.317 1.00 24.28 375 SER A C 1
ATOM 2702 O O . SER A 1 377 ? -1.494 5.284 -11.154 1.00 20.17 375 SER A O 1
ATOM 2705 N N . GLY A 1 378 ? -0.510 5.966 -13.057 1.00 28.37 376 GLY A N 1
ATOM 2706 C CA . GLY A 1 378 ? 0.825 5.793 -12.517 1.00 24.72 376 GLY A CA 1
ATOM 2707 C C . GLY A 1 378 ? 1.870 6.197 -13.531 1.00 23.65 376 GLY A C 1
ATOM 2708 O O . GLY A 1 378 ? 1.564 6.538 -14.678 1.00 32.37 376 GLY A O 1
ATOM 2709 N N . GLY A 1 379 ? 3.122 6.150 -13.084 1.00 20.50 377 GLY A N 1
ATOM 2710 C CA . GLY A 1 379 ? 4.250 6.496 -13.925 1.00 20.89 377 GLY A CA 1
ATOM 2711 C C . GLY A 1 379 ? 5.567 6.386 -13.187 1.00 19.90 377 GLY A C 1
ATOM 2712 O O . GLY A 1 379 ? 5.680 5.627 -12.220 1.00 22.95 377 GLY A O 1
ATOM 2713 N N . GLU A 1 380 ? 6.569 7.139 -13.629 1.00 20.72 378 GLU A N 1
ATOM 2714 C CA . GLU A 1 380 ? 7.870 7.144 -12.978 1.00 23.98 378 GLU A CA 1
ATOM 2715 C C . GLU A 1 380 ? 7.950 8.273 -11.960 1.00 25.05 378 GLU A C 1
ATOM 2716 O O . GLU A 1 380 ? 7.446 9.375 -12.194 1.00 29.61 378 GLU A O 1
ATOM 2722 N N . MET A 1 381 ? 8.577 7.985 -10.821 1.00 24.94 379 MET A N 1
ATOM 2723 C CA . MET A 1 381 ? 8.911 9.016 -9.841 1.00 28.20 379 MET A CA 1
ATOM 2724 C C . MET A 1 381 ? 10.143 9.750 -10.348 1.00 26.79 379 MET A C 1
ATOM 2725 O O . MET A 1 381 ? 11.282 9.358 -10.090 1.00 26.63 379 MET A O 1
ATOM 2730 N N . VAL A 1 382 ? 9.911 10.832 -11.092 1.00 30.02 380 VAL A N 1
ATOM 2731 C CA . VAL A 1 382 ? 11.012 11.591 -11.668 1.00 28.26 380 VAL A CA 1
ATOM 2732 C C . VAL A 1 382 ? 11.726 12.370 -10.573 1.00 30.91 380 VAL A C 1
ATOM 2733 O O . VAL A 1 382 ? 11.096 12.938 -9.670 1.00 25.86 380 VAL A O 1
ATOM 2737 N N . VAL A 1 383 ? 13.049 12.398 -10.649 1.00 34.19 381 VAL A N 1
ATOM 2738 C CA . VAL A 1 383 ? 13.838 13.174 -9.688 1.00 31.12 381 VAL A CA 1
ATOM 2739 C C . VAL A 1 383 ? 13.716 14.656 -10.025 1.00 32.17 381 VAL A C 1
ATOM 2740 O O . VAL A 1 383 ? 13.933 15.043 -11.187 1.00 24.17 381 VAL A O 1
ATOM 2744 N N . PRO A 1 384 ? 13.365 15.515 -9.069 1.00 37.41 382 PRO A N 1
ATOM 2745 C CA . PRO A 1 384 ? 13.294 16.953 -9.363 1.00 34.03 382 PRO A CA 1
ATOM 2746 C C . PRO A 1 384 ? 14.687 17.538 -9.545 1.00 32.39 382 PRO A C 1
ATOM 2747 O O . PRO A 1 384 ? 15.572 17.346 -8.708 1.00 32.62 382 PRO A O 1
ATOM 2751 N N . SER A 1 385 ? 14.878 18.254 -10.653 1.00 31.55 383 SER A N 1
ATOM 2752 C CA . SER A 1 385 ? 16.168 18.861 -10.955 1.00 31.72 383 SER A CA 1
ATOM 2753 C C . SER A 1 385 ? 16.425 20.136 -10.167 1.00 33.27 383 SER A C 1
ATOM 2754 O O . SER A 1 385 ? 17.554 20.638 -10.189 1.00 33.48 383 SER A O 1
ATOM 2757 N N . ILE A 1 386 ? 15.415 20.668 -9.477 1.00 31.78 384 ILE A N 1
ATOM 2758 C CA . ILE A 1 386 ? 15.601 21.907 -8.734 1.00 34.96 384 ILE A CA 1
ATOM 2759 C C . ILE A 1 386 ? 16.536 21.684 -7.546 1.00 32.39 384 ILE A C 1
ATOM 2760 O O . ILE A 1 386 ? 16.838 20.551 -7.153 1.00 30.77 384 ILE A O 1
ATOM 2765 N N . SER A 1 387 ? 17.023 22.790 -6.987 1.00 28.70 385 SER A N 1
ATOM 2766 C CA . SER A 1 387 ? 17.970 22.713 -5.886 1.00 28.70 385 SER A CA 1
ATOM 2767 C C . SER A 1 387 ? 17.275 22.228 -4.614 1.00 29.89 385 SER A C 1
ATOM 2768 O O . SER A 1 387 ? 16.046 22.190 -4.516 1.00 28.51 385 SER A O 1
ATOM 2771 N N . SER A 1 388 ? 18.086 21.857 -3.625 1.00 27.28 386 SER A N 1
ATOM 2772 C CA . SER A 1 388 ? 17.577 21.277 -2.393 1.00 32.04 386 SER A CA 1
ATOM 2773 C C . SER A 1 388 ? 18.406 21.760 -1.214 1.00 29.94 386 SER A C 1
ATOM 2774 O O . SER A 1 388 ? 19.456 22.388 -1.373 1.00 30.83 386 SER A O 1
ATOM 2777 N N . GLU A 1 389 ? 17.915 21.454 -0.018 1.00 28.72 387 GLU A N 1
ATOM 2778 C CA . GLU A 1 389 ? 18.692 21.646 1.194 1.00 31.08 387 GLU A CA 1
ATOM 2779 C C . GLU A 1 389 ? 19.682 20.501 1.358 1.00 31.42 387 GLU A C 1
ATOM 2780 O O . GLU A 1 389 ? 19.450 19.380 0.896 1.00 31.97 387 GLU A O 1
ATOM 2786 N N . THR A 1 390 ? 20.795 20.792 2.022 1.00 30.71 388 THR A N 1
ATOM 2787 C CA . THR A 1 390 ? 21.880 19.835 2.152 1.00 31.14 388 THR A CA 1
ATOM 2788 C C . THR A 1 390 ? 22.273 19.687 3.614 1.00 34.57 388 THR A C 1
ATOM 2789 O O . THR A 1 390 ? 22.195 20.638 4.397 1.00 32.67 388 THR A O 1
ATOM 2793 N N . ARG A 1 391 ? 22.695 18.478 3.971 1.00 35.51 389 ARG A N 1
ATOM 2794 C CA . ARG A 1 391 ? 23.129 18.167 5.322 1.00 38.99 389 ARG A CA 1
ATOM 2795 C C . ARG A 1 391 ? 24.475 17.459 5.275 1.00 40.47 389 ARG A C 1
ATOM 2796 O O . ARG A 1 391 ? 24.795 16.762 4.309 1.00 37.65 389 ARG A O 1
ATOM 2804 N N . ASN A 1 392 ? 25.260 17.651 6.327 1.00 43.37 390 ASN A N 1
ATOM 2805 C CA . ASN A 1 392 ? 26.544 16.991 6.501 1.00 44.23 390 ASN A CA 1
ATOM 2806 C C . ASN A 1 392 ? 26.436 15.950 7.607 1.00 43.12 390 ASN A C 1
ATOM 2807 O O . ASN A 1 392 ? 25.442 15.890 8.335 1.00 44.47 390 ASN A O 1
ATOM 2812 N N . PHE A 1 393 ? 27.471 15.112 7.726 1.00 40.63 391 PHE A N 1
ATOM 2813 C CA . PHE A 1 393 ? 27.553 14.226 8.883 1.00 42.55 391 PHE A CA 1
ATOM 2814 C C . PHE A 1 393 ? 27.663 15.044 10.167 1.00 42.02 391 PHE A C 1
ATOM 2815 O O . PHE A 1 393 ? 26.858 14.865 11.086 1.00 39.10 391 PHE A O 1
ATOM 2823 N N . GLU A 1 394 ? 28.593 16.012 10.212 1.00 41.49 392 GLU A N 1
ATOM 2824 C CA . GLU A 1 394 ? 28.665 16.949 11.339 1.00 45.68 392 GLU A CA 1
ATOM 2825 C C . GLU A 1 394 ? 27.372 17.728 11.523 1.00 43.21 392 GLU A C 1
ATOM 2826 O O . GLU A 1 394 ? 26.972 17.988 12.661 1.00 43.65 392 GLU A O 1
ATOM 2832 N N . LYS A 1 395 ? 26.705 18.105 10.428 1.00 40.48 393 LYS A N 1
ATOM 2833 C CA . LYS A 1 395 ? 25.460 18.854 10.540 1.00 39.50 393 LYS A CA 1
ATOM 2834 C C . LYS A 1 395 ? 24.315 17.993 11.057 1.00 37.18 393 LYS A C 1
ATOM 2835 O O . LYS A 1 395 ? 23.355 18.531 11.617 1.00 40.86 393 LYS A O 1
ATOM 2841 N N . CYS A 1 396 ? 24.394 16.672 10.882 1.00 44.08 394 CYS A N 1
ATOM 2842 C CA . CYS A 1 396 ? 23.389 15.796 11.473 1.00 43.86 394 CYS A CA 1
ATOM 2843 C C . CYS A 1 396 ? 23.602 15.638 12.972 1.00 41.76 394 CYS A C 1
ATOM 2844 O O . CYS A 1 396 ? 22.638 15.416 13.714 1.00 40.33 394 CYS A O 1
ATOM 2847 N N . ILE A 1 397 ? 24.848 15.751 13.436 1.00 40.98 395 ILE A N 1
ATOM 2848 C CA . ILE A 1 397 ? 25.122 15.661 14.867 1.00 43.86 395 ILE A CA 1
ATOM 2849 C C . ILE A 1 397 ? 24.704 16.936 15.582 1.00 41.89 395 ILE A C 1
ATOM 2850 O O . ILE A 1 397 ? 24.102 16.886 16.661 1.00 37.66 395 ILE A O 1
ATOM 2855 N N . GLU A 1 398 ? 25.043 18.094 15.014 1.00 41.35 396 GLU A N 1
ATOM 2856 C CA . GLU A 1 398 ? 24.670 19.356 15.637 1.00 39.78 396 GLU A CA 1
ATOM 2857 C C . GLU A 1 398 ? 23.161 19.538 15.687 1.00 42.43 396 GLU A C 1
ATOM 2858 O O . GLU A 1 398 ? 22.667 20.296 16.528 1.00 39.71 396 GLU A O 1
ATOM 2864 N N . SER A 1 399 ? 22.420 18.856 14.817 1.00 40.47 397 SER A N 1
ATOM 2865 C CA . SER A 1 399 ? 20.966 18.906 14.824 1.00 41.84 397 SER A CA 1
ATOM 2866 C C . SER A 1 399 ? 20.345 17.867 15.748 1.00 39.70 397 SER A C 1
ATOM 2867 O O . SER A 1 399 ? 19.121 17.860 15.915 1.00 38.53 397 SER A O 1
ATOM 2870 N N . GLY A 1 400 ? 21.153 16.995 16.349 1.00 40.29 398 GLY A N 1
ATOM 2871 C CA . GLY A 1 400 ? 20.649 15.976 17.242 1.00 44.40 398 GLY A CA 1
ATOM 2872 C C . GLY A 1 400 ? 19.973 14.803 16.569 1.00 43.49 398 GLY A C 1
ATOM 2873 O O . GLY A 1 400 ? 19.448 13.929 17.271 1.00 41.88 398 GLY A O 1
ATOM 2874 N N . VAL A 1 401 ? 19.963 14.753 15.235 1.00 40.30 399 VAL A N 1
ATOM 2875 C CA . VAL A 1 401 ? 19.346 13.627 14.539 1.00 40.52 399 VAL A CA 1
ATOM 2876 C C . VAL A 1 401 ? 20.104 12.340 14.842 1.00 42.48 399 VAL A C 1
ATOM 2877 O O . VAL A 1 401 ? 19.503 11.276 15.034 1.00 49.46 399 VAL A O 1
ATOM 2881 N N . ILE A 1 402 ? 21.430 12.419 14.906 1.00 43.32 400 ILE A N 1
ATOM 2882 C CA . ILE A 1 402 ? 22.266 11.280 15.279 1.00 47.21 400 ILE A CA 1
ATOM 2883 C C . ILE A 1 402 ? 23.090 11.666 16.503 1.00 44.94 400 ILE A C 1
ATOM 2884 O O . ILE A 1 402 ? 23.372 12.857 16.705 1.00 46.67 400 ILE A O 1
ATOM 2889 N N . PRO A 1 403 ? 23.481 10.718 17.350 1.00 46.61 401 PRO A N 1
ATOM 2890 C CA . PRO A 1 403 ? 24.243 11.068 18.552 1.00 48.16 401 PRO A CA 1
ATOM 2891 C C . PRO A 1 403 ? 25.696 11.390 18.229 1.00 48.02 401 PRO A C 1
ATOM 2892 O O . PRO A 1 403 ? 26.212 11.085 17.153 1.00 46.35 401 PRO A O 1
ATOM 2896 N N . ARG A 1 404 ? 26.357 12.020 19.205 1.00 45.98 402 ARG A N 1
ATOM 2897 C CA . ARG A 1 404 ? 27.716 12.504 18.988 1.00 45.10 402 ARG A CA 1
ATOM 2898 C C . ARG A 1 404 ? 28.725 11.366 18.908 1.00 44.32 402 ARG A C 1
ATOM 2899 O O . ARG A 1 404 ? 29.774 11.516 18.271 1.00 43.17 402 ARG A O 1
ATOM 2907 N N . ASP A 1 405 ? 28.434 10.230 19.536 1.00 45.10 403 ASP A N 1
ATOM 2908 C CA . ASP A 1 405 ? 29.343 9.091 19.511 1.00 45.94 403 ASP A CA 1
ATOM 2909 C C . ASP A 1 405 ? 29.299 8.322 18.198 1.00 39.34 403 ASP A C 1
ATOM 2910 O O . ASP A 1 405 ? 30.076 7.376 18.029 1.00 40.15 403 ASP A O 1
ATOM 2915 N N . ALA A 1 406 ? 28.419 8.700 17.273 1.00 41.74 404 ALA A N 1
ATOM 2916 C CA . ALA A 1 406 ? 28.289 7.976 16.018 1.00 41.29 404 ALA A CA 1
ATOM 2917 C C . ALA A 1 406 ? 29.562 8.092 15.190 1.00 40.44 404 ALA A C 1
ATOM 2918 O O . ALA A 1 406 ? 30.289 9.087 15.258 1.00 44.49 404 ALA A O 1
ATOM 2920 N N . THR A 1 407 ? 29.829 7.057 14.402 1.00 40.15 405 THR A N 1
ATOM 2921 C CA . THR A 1 407 ? 30.979 7.007 13.515 1.00 40.59 405 THR A CA 1
ATOM 2922 C C . THR A 1 407 ? 30.508 6.940 12.069 1.00 41.74 405 THR A C 1
ATOM 2923 O O . THR A 1 407 ? 29.312 6.840 11.779 1.00 40.88 405 THR A O 1
ATOM 2927 N N . LEU A 1 408 ? 31.469 7.001 11.156 1.00 45.32 406 LEU A N 1
ATOM 2928 C CA . LEU A 1 408 ? 31.205 6.878 9.732 1.00 41.44 406 LEU A CA 1
ATOM 2929 C C . LEU A 1 408 ? 31.580 5.484 9.247 1.00 39.98 406 LEU A C 1
ATOM 2930 O O . LEU A 1 408 ? 32.442 4.816 9.824 1.00 45.02 406 LEU A O 1
ATOM 2935 N N . GLY A 1 409 ? 30.915 5.048 8.180 1.00 43.68 407 GLY A N 1
ATOM 2936 C CA . GLY A 1 409 ? 31.017 3.670 7.739 1.00 41.82 407 GLY A CA 1
ATOM 2937 C C . GLY A 1 409 ? 32.167 3.362 6.802 1.00 42.44 407 GLY A C 1
ATOM 2938 O O . GLY A 1 409 ? 32.094 2.397 6.035 1.00 43.36 407 GLY A O 1
ATOM 2939 N N . SER A 1 410 ? 33.224 4.179 6.843 1.00 41.40 408 SER A N 1
ATOM 2940 C CA . SER A 1 410 ? 34.436 3.979 6.050 1.00 43.11 408 SER A CA 1
ATOM 2941 C C . SER A 1 410 ? 34.182 4.111 4.550 1.00 39.39 408 SER A C 1
ATOM 2942 O O . SER A 1 410 ? 35.130 4.152 3.758 1.00 37.34 408 SER A O 1
ATOM 2945 N N . ASP A 1 411 ? 32.915 4.168 4.147 1.00 35.56 409 ASP A N 1
ATOM 2946 C CA . ASP A 1 411 ? 32.537 4.555 2.796 1.00 37.80 409 ASP A CA 1
ATOM 2947 C C . ASP A 1 411 ? 32.161 6.026 2.712 1.00 38.57 409 ASP A C 1
ATOM 2948 O O . ASP A 1 411 ? 31.900 6.527 1.614 1.00 30.97 409 ASP A O 1
ATOM 2953 N N . LEU A 1 412 ? 32.129 6.721 3.843 1.00 36.03 410 LEU A N 1
ATOM 2954 C CA . LEU A 1 412 ? 31.759 8.124 3.926 1.00 40.51 410 LEU A CA 1
ATOM 2955 C C . LEU A 1 412 ? 32.908 8.927 4.529 1.00 43.96 410 LEU A C 1
ATOM 2956 O O . LEU A 1 412 ? 33.943 8.385 4.925 1.00 45.09 410 LEU A O 1
ATOM 2961 N N . SER A 1 413 ? 32.701 10.237 4.595 1.00 44.58 411 SER A N 1
ATOM 2962 C CA . SER A 1 413 ? 33.637 11.190 5.183 1.00 48.54 411 SER A CA 1
ATOM 2963 C C . SER A 1 413 ? 32.871 12.494 5.373 1.00 47.06 411 SER A C 1
ATOM 2964 O O . SER A 1 413 ? 31.694 12.601 5.014 1.00 45.25 411 SER A O 1
ATOM 2967 N N . ARG A 1 414 ? 33.550 13.493 5.941 1.00 45.90 412 ARG A N 1
ATOM 2968 C CA . ARG A 1 414 ? 32.873 14.745 6.260 1.00 47.84 412 ARG A CA 1
ATOM 2969 C C . ARG A 1 414 ? 32.491 15.523 5.007 1.00 46.92 412 ARG A C 1
ATOM 2970 O O . ARG A 1 414 ? 31.482 16.236 5.007 1.00 48.12 412 ARG A O 1
ATOM 2978 N N . SER A 1 415 ? 33.272 15.397 3.933 1.00 45.77 413 SER A N 1
ATOM 2979 C CA . SER A 1 415 ? 33.002 16.156 2.717 1.00 43.01 413 SER A CA 1
ATOM 2980 C C . SER A 1 415 ? 31.776 15.657 1.962 1.00 42.92 413 SER A C 1
ATOM 2981 O O . SER A 1 415 ? 31.321 16.343 1.041 1.00 45.99 413 SER A O 1
ATOM 2984 N N . HIS A 1 416 ? 31.237 14.496 2.320 1.00 40.33 414 HIS A N 1
ATOM 2985 C CA . HIS A 1 416 ? 30.045 13.991 1.653 1.00 39.21 414 HIS A CA 1
ATOM 2986 C C . HIS A 1 416 ? 28.827 14.819 2.041 1.00 39.61 414 HIS A C 1
ATOM 2987 O O . HIS A 1 416 ? 28.676 15.235 3.193 1.00 39.46 414 HIS A O 1
ATOM 2994 N N . VAL A 1 417 ? 27.956 15.058 1.065 1.00 40.50 415 VAL A N 1
ATOM 2995 C CA . VAL A 1 417 ? 26.814 15.949 1.218 1.00 36.94 415 VAL A CA 1
ATOM 2996 C C . VAL A 1 417 ? 25.540 15.129 1.082 1.00 34.43 415 VAL A C 1
ATOM 2997 O O . VAL A 1 417 ? 25.352 14.425 0.082 1.00 35.98 415 VAL A O 1
ATOM 3001 N N . PHE A 1 418 ? 24.669 15.223 2.082 1.00 35.59 416 PHE A N 1
ATOM 3002 C CA . PHE A 1 418 ? 23.439 14.443 2.112 1.00 37.32 416 PHE A CA 1
ATOM 3003 C C . PHE A 1 418 ? 22.308 15.232 1.465 1.00 35.93 416 PHE A C 1
ATOM 3004 O O . PHE A 1 418 ? 22.154 16.433 1.707 1.00 36.11 416 PHE A O 1
ATOM 3012 N N . SER A 1 419 ? 21.514 14.547 0.643 1.00 31.74 417 SER A N 1
ATOM 3013 C CA . SER A 1 419 ? 20.440 15.174 -0.110 1.00 34.18 417 SER A CA 1
ATOM 3014 C C . SER A 1 419 ? 19.097 14.532 0.232 1.00 31.08 417 SER A C 1
ATOM 3015 O O . SER A 1 419 ? 19.043 13.351 0.587 1.00 33.00 417 SER A O 1
ATOM 3018 N N . PRO A 1 420 ? 17.992 15.288 0.135 1.00 31.91 418 PRO A N 1
ATOM 3019 C CA . PRO A 1 420 ? 16.688 14.750 0.553 1.00 32.76 418 PRO A CA 1
ATOM 3020 C C . PRO A 1 420 ? 16.084 13.736 -0.410 1.00 33.98 418 PRO A C 1
ATOM 3021 O O . PRO A 1 420 ? 15.298 12.884 0.015 1.00 35.83 418 PRO A O 1
ATOM 3025 N N . TRP A 1 421 ? 16.417 13.812 -1.695 1.00 29.85 419 TRP A N 1
ATOM 3026 C CA . TRP A 1 421 ? 15.898 12.841 -2.644 1.00 30.63 419 TRP A CA 1
ATOM 3027 C C . TRP A 1 421 ? 17.035 12.224 -3.441 1.00 33.67 419 TRP A C 1
ATOM 3028 O O . TRP A 1 421 ? 18.083 12.851 -3.630 1.00 33.39 419 TRP A O 1
ATOM 3039 N N . PRO A 1 422 ? 16.857 10.989 -3.919 1.00 34.19 420 PRO A N 1
ATOM 3040 C CA . PRO A 1 422 ? 17.936 10.323 -4.660 1.00 36.17 420 PRO A CA 1
ATOM 3041 C C . PRO A 1 422 ? 18.150 10.895 -6.052 1.00 36.08 420 PRO A C 1
ATOM 3042 O O . PRO A 1 422 ? 17.453 10.519 -7.000 1.00 35.82 420 PRO A O 1
ATOM 3046 N N . LYS A 1 423 ? 19.116 11.806 -6.184 1.00 35.68 421 LYS A N 1
ATOM 3047 C CA . LYS A 1 423 ? 19.571 12.224 -7.498 1.00 34.57 421 LYS A CA 1
ATOM 3048 C C . LYS A 1 423 ? 20.122 11.008 -8.245 1.00 38.19 421 LYS A C 1
ATOM 3049 O O . LYS A 1 423 ? 20.390 9.971 -7.634 1.00 38.97 421 LYS A O 1
ATOM 3055 N N . PRO A 1 424 ? 20.266 11.095 -9.568 1.00 41.85 422 PRO A N 1
ATOM 3056 C CA . PRO A 1 424 ? 20.757 9.938 -10.330 1.00 39.20 422 PRO A CA 1
ATOM 3057 C C . PRO A 1 424 ? 22.033 9.354 -9.737 1.00 39.54 422 PRO A C 1
ATOM 3058 O O . PRO A 1 424 ? 22.997 10.072 -9.457 1.00 37.54 422 PRO A O 1
ATOM 3062 N N . GLU A 1 425 ? 22.014 8.034 -9.526 1.00 41.36 423 GLU A N 1
ATOM 3063 C CA . GLU A 1 425 ? 23.126 7.269 -8.956 1.00 38.31 423 GLU A CA 1
ATOM 3064 C C . GLU A 1 425 ? 23.397 7.627 -7.496 1.00 40.13 423 GLU A C 1
ATOM 3065 O O . GLU A 1 425 ? 24.530 7.501 -7.024 1.00 45.15 423 GLU A O 1
ATOM 3071 N N . TYR A 1 426 ? 22.377 8.062 -6.762 1.00 37.89 424 TYR A N 1
ATOM 3072 C CA . TYR A 1 426 ? 22.520 8.335 -5.339 1.00 37.13 424 TYR A CA 1
ATOM 3073 C C . TYR A 1 426 ? 21.995 7.162 -4.521 1.00 32.53 424 TYR A C 1
ATOM 3074 O O . TYR A 1 426 ? 21.079 6.448 -4.937 1.00 33.71 424 TYR A O 1
ATOM 3083 N N . VAL A 1 427 ? 22.586 6.975 -3.345 1.00 31.59 425 VAL A N 1
ATOM 3084 C CA . VAL A 1 427 ? 22.210 5.881 -2.453 1.00 31.73 425 VAL A CA 1
ATOM 3085 C C . VAL A 1 427 ? 21.803 6.450 -1.099 1.00 31.64 425 VAL A C 1
ATOM 3086 O O . VAL A 1 427 ? 22.310 7.503 -0.687 1.00 30.33 425 VAL A O 1
ATOM 3090 N N . PRO A 1 428 ? 20.890 5.797 -0.381 1.00 32.86 426 PRO A N 1
ATOM 3091 C CA . PRO A 1 428 ? 20.450 6.324 0.915 1.00 28.18 426 PRO A CA 1
ATOM 3092 C C . PRO A 1 428 ? 21.565 6.267 1.949 1.00 27.86 426 PRO A C 1
ATOM 3093 O O . PRO A 1 428 ? 22.266 5.261 2.074 1.00 25.84 426 PRO A O 1
ATOM 3097 N N . VAL A 1 429 ? 21.728 7.364 2.682 1.00 30.20 427 VAL A N 1
ATOM 3098 C CA . VAL A 1 429 ? 22.654 7.426 3.806 1.00 26.37 427 VAL A CA 1
ATOM 3099 C C . VAL A 1 429 ? 21.898 6.981 5.050 1.00 30.23 427 VAL A C 1
ATOM 3100 O O . VAL A 1 429 ? 20.922 7.622 5.456 1.00 31.53 427 VAL A O 1
ATOM 3104 N N . PHE A 1 430 ? 22.343 5.886 5.653 1.00 28.94 428 PHE A N 1
ATOM 3105 C CA . PHE A 1 430 ? 21.667 5.307 6.802 1.00 27.74 428 PHE A CA 1
ATOM 3106 C C . PHE A 1 430 ? 22.407 5.631 8.094 1.00 26.01 428 PHE A C 1
ATOM 3107 O O . PHE A 1 430 ? 23.605 5.924 8.100 1.00 25.25 428 PHE A O 1
ATOM 3115 N N . ALA A 1 431 ? 21.664 5.576 9.197 1.00 28.28 429 ALA A N 1
ATOM 3116 C CA . ALA A 1 431 ? 22.218 5.707 10.541 1.00 32.11 429 ALA A CA 1
ATOM 3117 C C . ALA A 1 431 ? 21.757 4.498 11.343 1.00 26.85 429 ALA A C 1
ATOM 3118 O O . ALA A 1 431 ? 20.585 4.414 11.725 1.00 23.80 429 ALA A O 1
ATOM 3120 N N . PHE A 1 432 ? 22.670 3.564 11.589 1.00 31.09 430 PHE A N 1
ATOM 3121 C CA . PHE A 1 432 ? 22.346 2.292 12.219 1.00 31.53 430 PHE A CA 1
ATOM 3122 C C . PHE A 1 432 ? 22.861 2.249 13.651 1.00 29.47 430 PHE A C 1
ATOM 3123 O O . PHE A 1 432 ? 23.975 2.700 13.937 1.00 28.72 430 PHE A O 1
ATOM 3131 N N . GLN A 1 433 ? 22.042 1.701 14.545 1.00 30.60 431 GLN A N 1
ATOM 3132 C CA . GLN A 1 433 ? 22.476 1.286 15.875 1.00 32.90 431 GLN A CA 1
ATOM 3133 C C . GLN A 1 433 ? 22.546 -0.236 15.857 1.00 34.42 431 GLN A C 1
ATOM 3134 O O . GLN A 1 433 ? 21.512 -0.911 15.813 1.00 32.99 431 GLN A O 1
ATOM 3140 N N . LEU A 1 434 ? 23.762 -0.772 15.866 1.00 33.90 432 LEU A N 1
ATOM 3141 C CA . LEU A 1 434 ? 23.951 -2.210 15.754 1.00 31.35 432 LEU A CA 1
ATOM 3142 C C . LEU A 1 434 ? 23.630 -2.902 17.071 1.00 34.47 432 LEU A C 1
ATOM 3143 O O . LEU A 1 434 ? 24.001 -2.428 18.148 1.00 39.78 432 LEU A O 1
ATOM 3148 N N . LYS A 1 435 ? 22.932 -4.036 16.976 1.00 38.08 433 LYS A N 1
ATOM 3149 C CA . LYS A 1 435 ? 22.627 -4.831 18.160 1.00 38.05 433 LYS A CA 1
ATOM 3150 C C . LYS A 1 435 ? 23.876 -5.429 18.792 1.00 38.99 433 LYS A C 1
ATOM 3151 O O . LYS A 1 435 ? 23.816 -5.888 19.938 1.00 43.13 433 LYS A O 1
ATOM 3157 N N . LYS A 1 436 ? 25.003 -5.430 18.076 1.00 38.16 434 LYS A N 1
ATOM 3158 C CA . LYS A 1 436 ? 26.191 -6.122 18.565 1.00 43.18 434 LYS A CA 1
ATOM 3159 C C . LYS A 1 436 ? 26.879 -5.359 19.692 1.00 42.98 434 LYS A C 1
ATOM 3160 O O . LYS A 1 436 ? 27.546 -5.975 20.531 1.00 47.31 434 LYS A O 1
ATOM 3166 N N . ASP A 1 437 ? 26.729 -4.034 19.741 1.00 40.53 435 ASP A N 1
ATOM 3167 C CA . ASP A 1 437 ? 27.450 -3.250 20.737 1.00 38.25 435 ASP A CA 1
ATOM 3168 C C . ASP A 1 437 ? 26.795 -1.898 20.994 1.00 42.99 435 ASP A C 1
ATOM 3169 O O . ASP A 1 437 ? 27.406 -1.020 21.612 1.00 39.93 435 ASP A O 1
ATOM 3174 N N . SER A 1 438 ? 25.565 -1.718 20.517 1.00 42.86 436 SER A N 1
ATOM 3175 C CA . SER A 1 438 ? 24.796 -0.485 20.667 1.00 43.08 436 SER A CA 1
ATOM 3176 C C . SER A 1 438 ? 25.507 0.735 20.090 1.00 38.88 436 SER A C 1
ATOM 3177 O O . SER A 1 438 ? 25.102 1.870 20.368 1.00 38.48 436 SER A O 1
ATOM 3180 N N . THR A 1 439 ? 26.555 0.536 19.296 1.00 39.70 437 THR A N 1
ATOM 3181 C CA . THR A 1 439 ? 27.261 1.651 18.689 1.00 42.50 437 THR A CA 1
ATOM 3182 C C . THR A 1 439 ? 26.471 2.193 17.500 1.00 40.69 437 THR A C 1
ATOM 3183 O O . THR A 1 439 ? 25.611 1.517 16.928 1.00 39.03 437 THR A O 1
ATOM 3187 N N . TRP A 1 440 ? 26.765 3.438 17.142 1.00 41.14 438 TRP A N 1
ATOM 3188 C CA . TRP A 1 440 ? 26.103 4.117 16.039 1.00 37.01 438 TRP A CA 1
ATOM 3189 C C . TRP A 1 440 ? 27.072 4.279 14.878 1.00 35.67 438 TRP A C 1
ATOM 3190 O O . TRP A 1 440 ? 28.234 4.653 15.072 1.00 38.45 438 TRP A O 1
ATOM 3201 N N . VAL A 1 441 ? 26.591 3.996 13.671 1.00 33.27 439 VAL A N 1
ATOM 3202 C CA . VAL A 1 441 ? 27.397 4.102 12.461 1.00 35.41 439 VAL A CA 1
ATOM 3203 C C . VAL A 1 441 ? 26.541 4.718 11.363 1.00 34.13 439 VAL A C 1
ATOM 3204 O O . VAL A 1 441 ? 25.359 4.386 11.219 1.00 30.51 439 VAL A O 1
ATOM 3208 N N . VAL A 1 442 ? 27.135 5.631 10.599 1.00 32.32 440 VAL A N 1
ATOM 3209 C CA . VAL A 1 442 ? 26.476 6.274 9.469 1.00 30.94 440 VAL A CA 1
ATOM 3210 C C . VAL A 1 442 ? 27.136 5.761 8.198 1.00 34.72 440 VAL A C 1
ATOM 3211 O O . VAL A 1 442 ? 28.350 5.917 8.013 1.00 41.74 440 VAL A O 1
ATOM 3215 N N . THR A 1 443 ? 26.341 5.150 7.323 1.00 30.49 441 THR A N 1
ATOM 3216 C CA . THR A 1 443 ? 26.879 4.515 6.130 1.00 29.19 441 THR A CA 1
ATOM 3217 C C . THR A 1 443 ? 25.773 4.366 5.098 1.00 29.19 441 THR A C 1
ATOM 3218 O O . THR A 1 443 ? 24.585 4.496 5.407 1.00 25.69 441 THR A O 1
ATOM 3222 N N . THR A 1 444 ? 26.186 4.098 3.861 1.00 31.89 442 THR A N 1
ATOM 3223 C CA . THR A 1 444 ? 25.272 3.750 2.782 1.00 32.61 442 THR A CA 1
ATOM 3224 C C . THR A 1 444 ? 25.397 2.287 2.384 1.00 32.72 442 THR A C 1
ATOM 3225 O O . THR A 1 444 ? 24.881 1.891 1.333 1.00 30.51 442 THR A O 1
ATOM 3229 N N . ASP A 1 445 ? 26.075 1.476 3.198 1.00 32.54 443 ASP A N 1
ATOM 3230 C CA . ASP A 1 445 ? 26.285 0.055 2.934 1.00 35.74 443 ASP A CA 1
ATOM 3231 C C . ASP A 1 445 ? 25.686 -0.738 4.089 1.00 34.11 443 ASP A C 1
ATOM 3232 O O . ASP A 1 445 ? 26.413 -1.202 4.981 1.00 36.09 443 ASP A O 1
ATOM 3237 N N . PRO A 1 446 ? 24.361 -0.912 4.113 1.00 30.01 444 PRO A N 1
ATOM 3238 C CA . PRO A 1 446 ? 23.765 -1.799 5.122 1.00 32.35 444 PRO A CA 1
ATOM 3239 C C . PRO A 1 446 ? 24.133 -3.254 4.916 1.00 38.03 444 PRO A C 1
ATOM 3240 O O . PRO A 1 446 ? 23.964 -4.058 5.842 1.00 37.09 444 PRO A O 1
ATOM 3244 N N . SER A 1 447 ? 24.638 -3.615 3.733 1.00 38.59 445 SER A N 1
ATOM 3245 C CA . SER A 1 447 ? 25.034 -4.991 3.468 1.00 37.91 445 SER A CA 1
ATOM 3246 C C . SER A 1 447 ? 26.264 -5.406 4.263 1.00 40.14 445 SER A C 1
ATOM 3247 O O . SER A 1 447 ? 26.503 -6.606 4.428 1.00 45.20 445 SER A O 1
ATOM 3250 N N . LYS A 1 448 ? 27.043 -4.450 4.770 1.00 37.22 446 LYS A N 1
ATOM 3251 C CA . LYS A 1 448 ? 28.234 -4.806 5.532 1.00 34.87 446 LYS A CA 1
ATOM 3252 C C . LYS A 1 448 ? 27.903 -5.104 6.991 1.00 35.83 446 LYS A C 1
ATOM 3253 O O . LYS A 1 448 ? 28.481 -6.021 7.586 1.00 36.80 446 LYS A O 1
ATOM 3259 N N . TYR A 1 449 ? 26.963 -4.361 7.575 1.00 33.51 447 TYR A N 1
ATOM 3260 C CA . TYR A 1 449 ? 26.746 -4.401 9.015 1.00 32.23 447 TYR A CA 1
ATOM 3261 C C . TYR A 1 449 ? 25.717 -5.432 9.458 1.00 34.93 447 TYR A C 1
ATOM 3262 O O . TYR A 1 449 ? 25.693 -5.787 10.642 1.00 33.30 447 TYR A O 1
ATOM 3271 N N . ALA A 1 450 ? 24.869 -5.919 8.555 1.00 33.01 448 ALA A N 1
ATOM 3272 C CA . ALA A 1 450 ? 23.922 -6.973 8.889 1.00 36.41 448 ALA A CA 1
ATOM 3273 C C . ALA A 1 450 ? 24.345 -8.329 8.337 1.00 39.63 448 ALA A C 1
ATOM 3274 O O . ALA A 1 450 ? 23.555 -9.279 8.378 1.00 35.78 448 ALA A O 1
ATOM 3276 N N . ALA A 1 451 ? 25.567 -8.438 7.822 1.00 38.41 449 ALA A N 1
ATOM 3277 C CA . ALA A 1 451 ? 26.086 -9.726 7.384 1.00 38.74 449 ALA A CA 1
ATOM 3278 C C . ALA A 1 451 ? 26.304 -10.631 8.589 1.00 40.76 449 ALA A C 1
ATOM 3279 O O . ALA A 1 451 ? 26.994 -10.259 9.543 1.00 41.50 449 ALA A O 1
ATOM 3281 N N . LEU A 1 452 ? 25.712 -11.824 8.544 1.00 44.62 450 LEU A N 1
ATOM 3282 C CA . LEU A 1 452 ? 25.743 -12.738 9.678 1.00 41.58 450 LEU A CA 1
ATOM 3283 C C . LEU A 1 452 ? 27.045 -13.517 9.792 1.00 43.73 450 LEU A C 1
ATOM 3284 O O . LEU A 1 452 ? 27.291 -14.124 10.840 1.00 45.03 450 LEU A O 1
ATOM 3289 N N . GLY A 1 453 ? 27.881 -13.517 8.755 1.00 44.39 451 GLY A N 1
ATOM 3290 C CA . GLY A 1 453 ? 29.044 -14.374 8.725 1.00 45.97 451 GLY A CA 1
ATOM 3291 C C . GLY A 1 453 ? 28.747 -15.827 8.431 1.00 47.26 451 GLY A C 1
ATOM 3292 O O . GLY A 1 453 ? 29.689 -16.618 8.289 1.00 46.48 451 GLY A O 1
ATOM 3293 N N . GLU A 1 454 ? 27.475 -16.207 8.339 1.00 47.35 452 GLU A N 1
ATOM 3294 C CA . GLU A 1 454 ? 27.088 -17.562 7.991 1.00 47.99 452 GLU A CA 1
ATOM 3295 C C . GLU A 1 454 ? 27.003 -17.699 6.473 1.00 51.62 452 GLU A C 1
ATOM 3296 O O . GLU A 1 454 ? 27.175 -16.735 5.723 1.00 46.00 452 GLU A O 1
ATOM 3302 N N . LYS A 1 455 ? 26.723 -18.914 6.011 1.00 53.48 453 LYS A N 1
ATOM 3303 C CA . LYS A 1 455 ? 26.708 -19.210 4.588 1.00 50.95 453 LYS A CA 1
ATOM 3304 C C . LYS A 1 455 ? 25.424 -19.936 4.220 1.00 49.16 453 LYS A C 1
ATOM 3305 O O . LYS A 1 455 ? 24.943 -20.788 4.973 1.00 49.87 453 LYS A O 1
ATOM 3311 N N . ASP A 1 456 ? 24.868 -19.580 3.064 1.00 50.32 454 ASP A N 1
ATOM 3312 C CA . ASP A 1 456 ? 23.757 -20.334 2.504 1.00 49.14 454 ASP A CA 1
ATOM 3313 C C . ASP A 1 456 ? 24.177 -21.780 2.269 1.00 46.44 454 ASP A C 1
ATOM 3314 O O . ASP A 1 456 ? 25.353 -22.078 2.041 1.00 47.13 454 ASP A O 1
ATOM 3319 N N . SER A 1 457 ? 23.199 -22.688 2.338 1.00 44.54 455 SER A N 1
ATOM 3320 C CA . SER A 1 457 ? 23.486 -24.093 2.066 1.00 54.42 455 SER A CA 1
ATOM 3321 C C . SER A 1 457 ? 24.079 -24.277 0.675 1.00 56.41 455 SER A C 1
ATOM 3322 O O . SER A 1 457 ? 24.857 -25.211 0.449 1.00 56.45 455 SER A O 1
ATOM 3325 N N . LYS A 1 458 ? 23.729 -23.397 -0.264 1.00 54.14 456 LYS A N 1
ATOM 3326 C CA . LYS A 1 458 ? 24.415 -23.372 -1.550 1.00 53.50 456 LYS A CA 1
ATOM 3327 C C . LYS A 1 458 ? 25.820 -22.800 -1.403 1.00 55.77 456 LYS A C 1
ATOM 3328 O O . LYS A 1 458 ? 26.805 -23.432 -1.802 1.00 59.35 456 LYS A O 1
ATOM 3334 N N . GLY A 1 459 ? 25.930 -21.606 -0.826 1.00 52.15 457 GLY A N 1
ATOM 3335 C CA . GLY A 1 459 ? 27.213 -20.952 -0.665 1.00 50.85 457 GLY A CA 1
ATOM 3336 C C . GLY A 1 459 ? 27.138 -19.449 -0.837 1.00 51.07 457 GLY A C 1
ATOM 3337 O O . GLY A 1 459 ? 28.096 -18.821 -1.297 1.00 50.46 457 GLY A O 1
ATOM 3338 N N . GLN A 1 460 ? 26.002 -18.861 -0.475 1.00 48.30 458 GLN A N 1
ATOM 3339 C CA . GLN A 1 460 ? 25.794 -17.424 -0.562 1.00 48.32 458 GLN A CA 1
ATOM 3340 C C . GLN A 1 460 ? 25.817 -16.794 0.825 1.00 44.59 458 GLN A C 1
ATOM 3341 O O . GLN A 1 460 ? 25.494 -17.437 1.827 1.00 45.00 458 GLN A O 1
ATOM 3347 N N . GLU A 1 461 ? 26.194 -15.519 0.869 1.00 42.66 459 GLU A N 1
ATOM 3348 C CA . GLU A 1 461 ? 26.324 -14.819 2.139 1.00 43.03 459 GLU A CA 1
ATOM 3349 C C . GLU A 1 461 ? 24.955 -14.511 2.733 1.00 42.23 459 GLU A C 1
ATOM 3350 O O . GLU A 1 461 ? 24.040 -14.066 2.034 1.00 42.57 459 GLU A O 1
ATOM 3356 N N . LEU A 1 462 ? 24.818 -14.750 4.034 1.00 40.13 460 LEU A N 1
ATOM 3357 C CA . LEU A 1 462 ? 23.568 -14.532 4.748 1.00 40.87 460 LEU A CA 1
ATOM 3358 C C . LEU A 1 462 ? 23.579 -13.166 5.422 1.00 39.70 460 LEU A C 1
ATOM 3359 O O . LEU A 1 462 ? 24.613 -12.717 5.926 1.00 38.91 460 LEU A O 1
ATOM 3364 N N . TYR A 1 463 ? 22.420 -12.509 5.428 1.00 40.98 461 TYR A N 1
ATOM 3365 C CA . TYR A 1 463 ? 22.256 -11.203 6.048 1.00 40.25 461 TYR A CA 1
ATOM 3366 C C . TYR A 1 463 ? 20.987 -11.195 6.890 1.00 33.98 461 TYR A C 1
ATOM 3367 O O . TYR A 1 463 ? 20.123 -12.064 6.754 1.00 34.80 461 TYR A O 1
ATOM 3376 N N . SER A 1 464 ? 20.882 -10.192 7.761 1.00 33.59 462 SER A N 1
ATOM 3377 C CA . SER A 1 464 ? 19.699 -10.026 8.599 1.00 32.73 462 SER A CA 1
ATOM 3378 C C . SER A 1 464 ? 19.666 -8.643 9.235 1.00 34.45 462 SER A C 1
ATOM 3379 O O . SER A 1 464 ? 20.404 -8.375 10.188 1.00 36.23 462 SER A O 1
ATOM 3382 N N . VAL A 1 465 ? 18.808 -7.758 8.722 1.00 32.63 463 VAL A N 1
ATOM 3383 C CA . VAL A 1 465 ? 18.683 -6.431 9.315 1.00 31.79 463 VAL A CA 1
ATOM 3384 C C . VAL A 1 465 ? 17.900 -6.464 10.622 1.00 31.54 463 VAL A C 1
ATOM 3385 O O . VAL A 1 465 ? 18.006 -5.526 11.422 1.00 32.27 463 VAL A O 1
ATOM 3389 N N . ALA A 1 466 ? 17.120 -7.520 10.864 1.00 32.79 464 ALA A N 1
ATOM 3390 C CA . ALA A 1 466 ? 16.374 -7.623 12.112 1.00 29.98 464 ALA A CA 1
ATOM 3391 C C . ALA A 1 466 ? 17.254 -8.082 13.265 1.00 30.69 464 ALA A C 1
ATOM 3392 O O . ALA A 1 466 ? 17.051 -7.651 14.405 1.00 31.59 464 ALA A O 1
ATOM 3394 N N . MET A 1 467 ? 18.230 -8.945 12.990 1.00 36.91 465 MET A N 1
ATOM 3395 C CA . MET A 1 467 ? 19.130 -9.469 14.006 1.00 34.76 465 MET A CA 1
ATOM 3396 C C . MET A 1 467 ? 20.433 -8.685 14.098 1.00 33.20 465 MET A C 1
ATOM 3397 O O . MET A 1 467 ? 21.384 -9.156 14.729 1.00 36.28 465 MET A O 1
ATOM 3402 N N . SER A 1 468 ? 20.499 -7.510 13.491 1.00 33.34 466 SER A N 1
ATOM 3403 C CA . SER A 1 468 ? 21.734 -6.733 13.499 1.00 30.00 466 SER A CA 1
ATOM 3404 C C . SER A 1 468 ? 21.533 -5.290 13.931 1.00 29.44 466 SER A C 1
ATOM 3405 O O . SER A 1 468 ? 22.400 -4.736 14.610 1.00 32.75 466 SER A O 1
ATOM 3408 N N . PHE A 1 469 ? 20.420 -4.666 13.557 1.00 31.12 467 PHE A N 1
ATOM 3409 C CA . PHE A 1 469 ? 20.178 -3.257 13.831 1.00 32.24 467 PHE A CA 1
ATOM 3410 C C . PHE A 1 469 ? 19.104 -3.109 14.899 1.00 31.64 467 PHE A C 1
ATOM 3411 O O . PHE A 1 469 ? 18.033 -3.718 14.800 1.00 34.09 467 PHE A O 1
ATOM 3419 N N . SER A 1 470 ? 19.393 -2.296 15.917 1.00 31.90 468 SER A N 1
ATOM 3420 C CA . SER A 1 470 ? 18.376 -1.953 16.905 1.00 35.32 468 SER A CA 1
ATOM 3421 C C . SER A 1 470 ? 17.522 -0.785 16.430 1.00 33.34 468 SER A C 1
ATOM 3422 O O . SER A 1 470 ? 16.300 -0.789 16.612 1.00 35.64 468 SER A O 1
ATOM 3425 N N . GLU A 1 471 ? 18.149 0.219 15.820 1.00 33.62 469 GLU A N 1
ATOM 3426 C CA . GLU A 1 471 ? 17.455 1.382 15.289 1.00 32.28 469 GLU A CA 1
ATOM 3427 C C . GLU A 1 471 ? 17.957 1.670 13.884 1.00 28.82 469 GLU A C 1
ATOM 3428 O O . GLU A 1 471 ? 19.159 1.578 13.613 1.00 28.08 469 GLU A O 1
ATOM 3434 N N . ILE A 1 472 ? 17.033 2.017 12.992 1.00 28.85 470 ILE A N 1
ATOM 3435 C CA . ILE A 1 472 ? 17.349 2.366 11.613 1.00 26.97 470 ILE A CA 1
ATOM 3436 C C . ILE A 1 472 ? 16.896 3.797 11.367 1.00 27.39 470 ILE A C 1
ATOM 3437 O O . ILE A 1 472 ? 15.732 4.136 11.613 1.00 23.60 470 ILE A O 1
ATOM 3442 N N . ARG A 1 473 ? 17.813 4.633 10.888 1.00 30.57 471 ARG A N 1
ATOM 3443 C CA . ARG A 1 473 ? 17.522 6.024 10.582 1.00 26.04 471 ARG A CA 1
ATOM 3444 C C . ARG A 1 473 ? 18.078 6.370 9.209 1.00 27.71 471 ARG A C 1
ATOM 3445 O O . ARG A 1 473 ? 19.131 5.872 8.804 1.00 26.73 471 ARG A O 1
ATOM 3453 N N . LEU A 1 474 ? 17.359 7.231 8.495 1.00 26.57 472 LEU A N 1
ATOM 3454 C CA . LEU A 1 474 ? 17.761 7.684 7.171 1.00 27.87 472 LEU A CA 1
ATOM 3455 C C . LEU A 1 474 ? 18.110 9.164 7.234 1.00 31.87 472 LEU A C 1
ATOM 3456 O O . LEU A 1 474 ? 17.272 9.988 7.615 1.00 30.08 472 LEU A O 1
ATOM 3461 N N . LEU A 1 475 ? 19.343 9.497 6.854 1.00 31.74 473 LEU A N 1
ATOM 3462 C CA . LEU A 1 475 ? 19.794 10.881 6.848 1.00 34.44 473 LEU A CA 1
ATOM 3463 C C . LEU A 1 475 ? 19.608 11.560 5.500 1.00 37.44 473 LEU A C 1
ATOM 3464 O O . LEU A 1 475 ? 19.646 12.794 5.433 1.00 33.74 473 LEU A O 1
ATOM 3469 N N . GLY A 1 476 ? 19.409 10.791 4.434 1.00 32.78 474 GLY A N 1
ATOM 3470 C CA . GLY A 1 476 ? 19.254 11.358 3.111 1.00 33.17 474 GLY A CA 1
ATOM 3471 C C . GLY A 1 476 ? 19.898 10.512 2.035 1.00 30.77 474 GLY A C 1
ATOM 3472 O O . GLY A 1 476 ? 19.919 9.282 2.136 1.00 30.73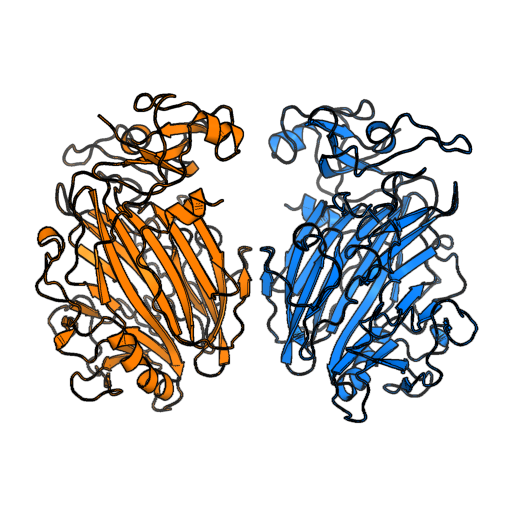 474 GLY A O 1
ATOM 3473 N N . PHE A 1 477 ? 20.434 11.157 1.001 1.00 30.17 475 PHE A N 1
ATOM 3474 C CA . PHE A 1 477 ? 21.046 10.456 -0.116 1.00 29.65 475 PHE A CA 1
ATOM 3475 C C . PHE A 1 477 ? 22.354 11.139 -0.489 1.00 31.71 475 PHE A C 1
ATOM 3476 O O . PHE A 1 477 ? 22.538 12.334 -0.248 1.00 35.73 475 PHE A O 1
ATOM 3484 N N . THR A 1 478 ? 23.260 10.363 -1.079 1.00 33.59 476 THR A N 1
ATOM 3485 C CA . THR A 1 478 ? 24.554 10.878 -1.509 1.00 36.97 476 THR A CA 1
ATOM 3486 C C . THR A 1 478 ? 25.111 9.951 -2.580 1.00 36.27 476 THR A C 1
ATOM 3487 O O . THR A 1 478 ? 24.587 8.861 -2.822 1.00 34.98 476 THR A O 1
ATOM 3491 N N . SER A 1 479 ? 26.186 10.401 -3.222 1.00 41.16 477 SER A N 1
ATOM 3492 C CA . SER A 1 479 ? 26.860 9.643 -4.266 1.00 42.41 477 SER A CA 1
ATOM 3493 C C . SER A 1 479 ? 28.165 9.076 -3.728 1.00 41.03 477 SER A C 1
ATOM 3494 O O . SER A 1 479 ? 28.921 9.782 -3.052 1.00 42.77 477 SER A O 1
ATOM 3497 N N . ILE A 1 480 ? 28.425 7.808 -4.029 1.00 38.20 478 ILE A N 1
ATOM 3498 C CA . ILE A 1 480 ? 29.696 7.166 -3.717 1.00 42.80 478 ILE A CA 1
ATOM 3499 C C . ILE A 1 480 ? 30.382 6.824 -5.034 1.00 48.56 478 ILE A C 1
ATOM 3500 O O . ILE A 1 480 ? 29.792 6.167 -5.902 1.00 48.32 478 ILE A O 1
ATOM 3505 N N . SER A 1 481 ? 31.614 7.297 -5.194 1.00 51.95 479 SER A N 1
ATOM 3506 C CA . SER A 1 481 ? 32.400 7.036 -6.397 1.00 58.47 479 SER A CA 1
ATOM 3507 C C . SER A 1 481 ? 33.854 7.440 -6.182 1.00 58.23 479 SER A C 1
ATOM 3508 O O . SER A 1 481 ? 34.313 7.560 -5.046 1.00 50.40 479 SER A O 1
ATOM 3511 N N . PRO B 1 33 ? 6.336 1.429 35.525 1.00 34.45 31 PRO B N 1
ATOM 3512 C CA . PRO B 1 33 ? 5.092 0.785 35.087 1.00 34.04 31 PRO B CA 1
ATOM 3513 C C . PRO B 1 33 ? 4.066 0.720 36.213 1.00 34.69 31 PRO B C 1
ATOM 3514 O O . PRO B 1 33 ? 3.098 1.482 36.210 1.00 33.53 31 PRO B O 1
ATOM 3518 N N . LEU B 1 34 ? 4.278 -0.193 37.163 1.00 30.47 32 LEU B N 1
ATOM 3519 C CA . LEU B 1 34 ? 3.440 -0.218 38.356 1.00 31.51 32 LEU B CA 1
ATOM 3520 C C . LEU B 1 34 ? 3.734 0.972 39.258 1.00 31.91 32 LEU B C 1
ATOM 3521 O O . LEU B 1 34 ? 2.823 1.495 39.911 1.00 30.96 32 LEU B O 1
ATOM 3526 N N . PHE B 1 35 ? 4.993 1.413 39.302 1.00 30.36 33 PHE B N 1
ATOM 3527 C CA . PHE B 1 35 ? 5.339 2.603 40.071 1.00 31.10 33 PHE B CA 1
ATOM 3528 C C . PHE B 1 35 ? 4.617 3.829 39.529 1.00 36.03 33 PHE B C 1
ATOM 3529 O O . PHE B 1 35 ? 4.021 4.598 40.291 1.00 36.41 33 PHE B O 1
ATOM 3537 N N . GLN B 1 36 ? 4.661 4.027 38.208 1.00 35.81 34 GLN B N 1
ATOM 3538 C CA . GLN B 1 36 ? 3.996 5.182 37.612 1.00 35.24 34 GLN B CA 1
ATOM 3539 C C . GLN B 1 36 ? 2.498 5.157 37.887 1.00 34.56 34 GLN B C 1
ATOM 3540 O O . GLN B 1 36 ? 1.884 6.203 38.127 1.00 37.38 34 GLN B O 1
ATOM 3546 N N . GLU B 1 37 ? 1.893 3.968 37.866 1.00 32.93 35 GLU B N 1
ATOM 3547 C CA . GLU B 1 37 ? 0.480 3.865 38.209 1.00 36.41 35 GLU B CA 1
ATOM 3548 C C . GLU B 1 37 ? 0.247 4.124 39.692 1.00 37.74 35 GLU B C 1
ATOM 3549 O O . GLU B 1 37 ? -0.838 4.573 40.078 1.00 36.44 35 GLU B O 1
ATOM 3555 N N . GLN B 1 38 ? 1.247 3.855 40.533 1.00 33.80 36 GLN B N 1
ATOM 3556 C CA . GLN B 1 38 ? 1.141 4.155 41.954 1.00 34.71 36 GLN B CA 1
ATOM 3557 C C . GLN B 1 38 ? 1.303 5.638 42.258 1.00 36.59 36 GLN B C 1
ATOM 3558 O O . GLN B 1 38 ? 1.010 6.058 43.383 1.00 32.20 36 GLN B O 1
ATOM 3564 N N . MET B 1 39 ? 1.759 6.439 41.292 1.00 35.24 37 MET B N 1
ATOM 3565 C CA . MET B 1 39 ? 1.793 7.884 41.475 1.00 31.60 37 MET B CA 1
ATOM 3566 C C . MET B 1 39 ? 0.406 8.510 41.421 1.00 32.82 37 MET B C 1
ATOM 3567 O O . MET B 1 39 ? 0.259 9.678 41.796 1.00 35.75 37 MET B O 1
ATOM 3572 N N . PHE B 1 40 ? -0.608 7.768 40.972 1.00 30.04 38 PHE B N 1
ATOM 3573 C CA . PHE B 1 40 ? -1.972 8.269 40.908 1.00 31.68 38 PHE B CA 1
ATOM 3574 C C . PHE B 1 40 ? -2.901 7.638 41.935 1.00 28.83 38 PHE B C 1
ATOM 3575 O O . PHE B 1 40 ? -4.049 8.079 42.056 1.00 31.54 38 PHE B O 1
ATOM 3583 N N . SER B 1 41 ? -2.444 6.623 42.672 1.00 32.03 39 SER B N 1
ATOM 3584 C CA . SER B 1 41 ? -3.295 5.979 43.666 1.00 35.40 39 SER B CA 1
ATOM 3585 C C . SER B 1 41 ? -3.635 6.906 44.826 1.00 34.65 39 SER B C 1
ATOM 3586 O O . SER B 1 41 ? -4.585 6.630 45.566 1.00 35.37 39 SER B O 1
ATOM 3589 N N . LEU B 1 42 ? -2.883 7.995 44.998 1.00 32.86 40 LEU B N 1
ATOM 3590 C CA . LEU B 1 42 ? -3.184 8.964 46.043 1.00 32.62 40 LEU B CA 1
ATOM 3591 C C . LEU B 1 42 ? -4.493 9.700 45.778 1.00 32.03 40 LEU B C 1
ATOM 3592 O O . LEU B 1 42 ? -5.102 10.219 46.720 1.00 36.14 40 LEU B O 1
ATOM 3597 N N . LEU B 1 43 ? -4.945 9.736 44.525 1.00 30.49 41 LEU B N 1
ATOM 3598 C CA . LEU B 1 43 ? -6.263 10.254 44.204 1.00 29.78 41 LEU B CA 1
ATOM 3599 C C . LEU B 1 43 ? -7.336 9.335 44.785 1.00 28.58 41 LEU B C 1
ATOM 3600 O O . LEU B 1 43 ? -7.085 8.154 45.035 1.00 33.50 41 LEU B O 1
ATOM 3605 N N . PRO B 1 44 ? -8.541 9.852 45.015 1.00 29.22 42 PRO B N 1
ATOM 3606 C CA . PRO B 1 44 ? -9.647 8.974 45.407 1.00 25.83 42 PRO B CA 1
ATOM 3607 C C . PRO B 1 44 ? -10.067 8.072 44.259 1.00 31.96 42 PRO B C 1
ATOM 3608 O O . PRO B 1 44 ? -9.968 8.433 43.084 1.00 30.57 42 PRO B O 1
ATOM 3612 N N . VAL B 1 45 ? -10.546 6.880 44.620 1.00 31.22 43 VAL B N 1
ATOM 3613 C CA . VAL B 1 45 ? -10.986 5.923 43.615 1.00 28.60 43 VAL B CA 1
ATOM 3614 C C . VAL B 1 45 ? -12.200 6.476 42.882 1.00 27.89 43 VAL B C 1
ATOM 3615 O O . VAL B 1 45 ? -13.058 7.146 43.471 1.00 31.52 43 VAL B O 1
ATOM 3619 N N . ALA B 1 46 ? -12.267 6.207 41.582 1.00 23.92 44 ALA B N 1
ATOM 3620 C CA . ALA B 1 46 ? -13.387 6.679 40.786 1.00 29.43 44 ALA B CA 1
ATOM 3621 C C . ALA B 1 46 ? -14.674 5.986 41.226 1.00 30.53 44 ALA B C 1
ATOM 3622 O O . ALA B 1 46 ? -14.678 4.773 41.459 1.00 29.10 44 ALA B O 1
ATOM 3624 N N . PRO B 1 47 ? -15.774 6.727 41.362 1.00 31.88 45 PRO B N 1
ATOM 3625 C CA . PRO B 1 47 ? -17.039 6.101 41.768 1.00 31.23 45 PRO B CA 1
ATOM 3626 C C . PRO B 1 47 ? -17.505 5.072 40.748 1.00 38.22 45 PRO B C 1
ATOM 3627 O O . PRO B 1 47 ? -17.330 5.243 39.539 1.00 32.46 45 PRO B O 1
ATOM 3631 N N . ASP B 1 48 ? -18.107 3.996 41.250 1.00 41.52 46 ASP B N 1
ATOM 3632 C CA . ASP B 1 48 ? -18.597 2.912 40.404 1.00 41.01 46 ASP B CA 1
ATOM 3633 C C . ASP B 1 48 ? -19.941 3.320 39.807 1.00 47.38 46 ASP B C 1
ATOM 3634 O O . ASP B 1 48 ? -20.946 3.402 40.518 1.00 49.63 46 ASP B O 1
ATOM 3639 N N . PHE B 1 49 ? -19.958 3.583 38.499 1.00 46.53 47 PHE B N 1
ATOM 3640 C CA . PHE B 1 49 ? -21.088 4.059 37.723 1.00 51.49 47 PHE B CA 1
ATOM 3641 C C . PHE B 1 49 ? -21.362 3.067 36.592 1.00 51.80 47 PHE B C 1
ATOM 3642 O O . PHE B 1 49 ? -20.410 2.482 36.058 1.00 50.75 47 PHE B O 1
ATOM 3650 N N . PRO B 1 50 ? -22.624 2.821 36.211 1.00 53.64 48 PRO B N 1
ATOM 3651 C CA . PRO B 1 50 ? -22.853 1.801 35.170 1.00 55.98 48 PRO B CA 1
ATOM 3652 C C . PRO B 1 50 ? -22.245 2.166 33.823 1.00 56.15 48 PRO B C 1
ATOM 3653 O O . PRO B 1 50 ? -21.998 3.332 33.514 1.00 53.24 48 PRO B O 1
ATOM 3657 N N . LYS B 1 51 ? -21.945 1.129 33.048 1.00 54.08 49 LYS B N 1
ATOM 3658 C CA . LYS B 1 51 ? -21.237 1.311 31.791 1.00 51.83 49 LYS B CA 1
ATOM 3659 C C . LYS B 1 51 ? -22.086 2.112 30.810 1.00 45.27 49 LYS B C 1
ATOM 3660 O O . LYS B 1 51 ? -23.318 2.147 30.892 1.00 46.84 49 LYS B O 1
ATOM 3662 N N . THR B 1 52 ? -21.399 2.781 29.892 1.00 44.29 50 THR B N 1
ATOM 3663 C CA . THR B 1 52 ? -22.034 3.545 28.836 1.00 41.94 50 THR B CA 1
ATOM 3664 C C . THR B 1 52 ? -21.248 3.329 27.554 1.00 40.56 50 THR B C 1
ATOM 3665 O O . THR B 1 52 ? -20.014 3.316 27.569 1.00 41.25 50 THR B O 1
ATOM 3669 N N . ASP B 1 53 ? -21.966 3.152 26.447 1.00 37.29 51 ASP B N 1
ATOM 3670 C CA . ASP B 1 53 ? -21.362 2.789 25.166 1.00 33.31 51 ASP B CA 1
ATOM 3671 C C . ASP B 1 53 ? -21.278 4.029 24.281 1.00 33.46 51 ASP B C 1
ATOM 3672 O O . ASP B 1 53 ? -22.272 4.447 23.681 1.00 30.62 51 ASP B O 1
ATOM 3677 N N . PHE B 1 54 ? -20.084 4.612 24.200 1.00 28.25 52 PHE B N 1
ATOM 3678 C CA . PHE B 1 54 ? -19.805 5.687 23.259 1.00 29.18 52 PHE B CA 1
ATOM 3679 C C . PHE B 1 54 ? -18.313 5.683 22.956 1.00 30.02 52 PHE B C 1
ATOM 3680 O O . PHE B 1 54 ? -17.515 5.093 23.688 1.00 29.94 52 PHE B O 1
ATOM 3688 N N . ALA B 1 55 ? -17.945 6.339 21.859 1.00 31.59 53 ALA B N 1
ATOM 3689 C CA . ALA B 1 55 ? -16.593 6.264 21.319 1.00 30.03 53 ALA B CA 1
ATOM 3690 C C . ALA B 1 55 ? -15.794 7.504 21.697 1.00 24.83 53 ALA B C 1
ATOM 3691 O O . ALA B 1 55 ? -16.226 8.631 21.432 1.00 29.83 53 ALA B O 1
ATOM 3693 N N . VAL B 1 56 ? -14.628 7.293 22.305 1.00 22.83 54 VAL B N 1
ATOM 3694 C CA . VAL B 1 56 ? -13.724 8.370 22.690 1.00 24.76 54 VAL B CA 1
ATOM 3695 C C . VAL B 1 56 ? -12.346 8.071 22.119 1.00 25.50 54 VAL B C 1
ATOM 3696 O O . VAL B 1 56 ? -11.787 6.996 22.364 1.00 23.04 54 VAL B O 1
ATOM 3700 N N . SER B 1 57 ? -11.800 9.019 21.361 1.00 21.92 55 SER B N 1
ATOM 3701 C CA . SER B 1 57 ? -10.461 8.909 20.802 1.00 20.04 55 SER B CA 1
ATOM 3702 C C . SER B 1 57 ? -9.593 10.041 21.335 1.00 23.15 55 SER B C 1
ATOM 3703 O O . SER B 1 57 ? -10.070 11.157 21.564 1.00 18.32 55 SER B O 1
ATOM 3706 N N . THR B 1 58 ? -8.310 9.744 21.531 1.00 19.39 56 THR B N 1
ATOM 3707 C CA . THR B 1 58 ? -7.378 10.698 22.113 1.00 19.38 56 THR B CA 1
ATOM 3708 C C . THR B 1 58 ? -6.063 10.668 21.349 1.00 22.99 56 THR B C 1
ATOM 3709 O O . THR B 1 58 ? -5.618 9.608 20.902 1.00 23.24 56 THR B O 1
ATOM 3713 N N . THR B 1 59 ? -5.446 11.840 21.205 1.00 20.85 57 THR B N 1
ATOM 3714 C CA . THR B 1 59 ? -4.179 11.973 20.503 1.00 19.92 57 THR B CA 1
ATOM 3715 C C . THR B 1 59 ? -3.266 12.917 21.270 1.00 21.43 57 THR B C 1
ATOM 3716 O O . THR B 1 59 ? -3.728 13.796 22.002 1.00 21.80 57 THR B O 1
ATOM 3720 N N . THR B 1 60 ? -1.960 12.720 21.097 1.00 22.91 58 THR B N 1
ATOM 3721 C CA . THR B 1 60 ? -0.955 13.628 21.630 1.00 23.82 58 THR B CA 1
ATOM 3722 C C . THR B 1 60 ? -0.216 14.385 20.536 1.00 19.01 58 THR B C 1
ATOM 3723 O O . THR B 1 60 ? 0.728 15.122 20.840 1.00 20.82 58 THR B O 1
ATOM 3727 N N . ASP B 1 61 ? -0.613 14.219 19.277 1.00 19.17 59 ASP B N 1
ATOM 3728 C CA . ASP B 1 61 ? -0.014 14.945 18.165 1.00 24.09 59 ASP B CA 1
ATOM 3729 C C . ASP B 1 61 ? -0.817 16.216 17.919 1.00 22.00 59 ASP B C 1
ATOM 3730 O O . ASP B 1 61 ? -2.030 16.156 17.689 1.00 21.38 59 ASP B O 1
ATOM 3735 N N . PHE B 1 62 ? -0.142 17.360 17.965 1.00 24.53 60 PHE B N 1
ATOM 3736 C CA . PHE B 1 62 ? -0.827 18.644 17.913 1.00 26.08 60 PHE B CA 1
ATOM 3737 C C . PHE B 1 62 ? -1.226 19.000 16.486 1.00 27.86 60 PHE B C 1
ATOM 3738 O O . PHE B 1 62 ? -0.407 18.937 15.564 1.00 26.65 60 PHE B O 1
ATOM 3746 N N . VAL B 1 63 ? -2.491 19.372 16.315 1.00 25.98 61 VAL B N 1
ATOM 3747 C CA . VAL B 1 63 ? -2.973 20.079 15.131 1.00 28.12 61 VAL B CA 1
ATOM 3748 C C . VAL B 1 63 ? -3.744 21.286 15.656 1.00 25.73 61 VAL B C 1
ATOM 3749 O O . VAL B 1 63 ? -4.298 21.220 16.763 1.00 30.87 61 VAL B O 1
ATOM 3753 N N . PRO B 1 64 ? -3.865 22.323 14.844 1.00 24.81 62 PRO B N 1
ATOM 3754 C CA . PRO B 1 64 ? -4.431 23.555 15.378 1.00 30.02 62 PRO B CA 1
ATOM 3755 C C . PRO B 1 64 ? -5.880 23.567 15.686 1.00 28.80 62 PRO B C 1
ATOM 3756 O O . PRO B 1 64 ? -6.638 22.912 15.012 1.00 28.52 62 PRO B O 1
ATOM 3760 N N . SER B 1 65 ? -6.229 24.286 16.740 1.00 26.90 63 SER B N 1
ATOM 3761 C CA . SER B 1 65 ? -7.589 24.440 17.113 1.00 26.36 63 SER B CA 1
ATOM 3762 C C . SER B 1 65 ? -8.129 25.502 16.227 1.00 30.08 63 SER B C 1
ATOM 3763 O O . SER B 1 65 ? -7.442 26.448 15.873 1.00 30.95 63 SER B O 1
ATOM 3766 N N . LYS B 1 66 ? -9.370 25.356 15.852 1.00 30.00 64 LYS B N 1
ATOM 3767 C CA . LYS B 1 66 ? -10.035 26.314 15.031 1.00 30.00 64 LYS B CA 1
ATOM 3768 C C . LYS B 1 66 ? -10.614 27.486 15.778 1.00 30.00 64 LYS B C 1
ATOM 3769 O O . LYS B 1 66 ? -10.316 28.604 15.410 1.00 30.00 64 LYS B O 1
ATOM 3771 N N . GLY B 1 67 ? -11.450 27.255 16.796 1.00 35.81 65 GLY B N 1
ATOM 3772 C CA . GLY B 1 67 ? -12.148 28.297 17.516 1.00 22.55 65 GLY B CA 1
ATOM 3773 C C . GLY B 1 67 ? -11.277 29.451 17.483 1.00 26.84 65 GLY B C 1
ATOM 3774 O O . GLY B 1 67 ? -10.138 29.366 17.876 1.00 30.89 65 GLY B O 1
ATOM 3775 N N . PRO B 1 68 ? -11.802 30.554 17.026 1.00 27.91 66 PRO B N 1
ATOM 3776 C CA . PRO B 1 68 ? -10.893 31.663 16.859 1.00 20.19 66 PRO B CA 1
ATOM 3777 C C . PRO B 1 68 ? -10.116 32.044 18.123 1.00 22.43 66 PRO B C 1
ATOM 3778 O O . PRO B 1 68 ? -10.681 32.157 19.179 1.00 22.11 66 PRO B O 1
ATOM 3782 N N . TRP B 1 69 ? -8.822 32.226 17.987 1.00 21.70 67 TRP B N 1
ATOM 3783 C CA . TRP B 1 69 ? -8.024 32.689 19.097 1.00 20.26 67 TRP B CA 1
ATOM 3784 C C . TRP B 1 69 ? -7.535 34.165 18.977 1.00 22.75 67 TRP B C 1
ATOM 3785 O O . TRP B 1 69 ? -7.230 34.633 17.889 1.00 18.58 67 TRP B O 1
ATOM 3796 N N . SER B 1 70 ? -7.498 34.882 20.082 1.00 16.68 68 SER B N 1
ATOM 3797 C CA . SER B 1 70 ? -7.022 36.257 20.130 1.00 16.26 68 SER B CA 1
ATOM 3798 C C . SER B 1 70 ? -5.559 36.359 20.536 1.00 18.84 68 SER B C 1
ATOM 3799 O O . SER B 1 70 ? -5.026 37.471 20.610 1.00 20.40 68 SER B O 1
ATOM 3802 N N . THR B 1 71 ? -4.901 35.236 20.803 1.00 17.29 69 THR B N 1
ATOM 3803 C CA . THR B 1 71 ? -3.486 35.212 21.137 1.00 20.02 69 THR B CA 1
ATOM 3804 C C . THR B 1 71 ? -2.710 34.537 20.015 1.00 21.62 69 THR B C 1
ATOM 3805 O O . THR B 1 71 ? -3.155 33.532 19.452 1.00 21.43 69 THR B O 1
ATOM 3809 N N . THR B 1 72 ? -1.552 35.101 19.691 1.00 22.02 70 THR B N 1
ATOM 3810 C CA . THR B 1 72 ? -0.699 34.582 18.634 1.00 23.02 70 THR B CA 1
ATOM 3811 C C . THR B 1 72 ? 0.372 33.636 19.155 1.00 20.50 70 THR B C 1
ATOM 3812 O O . THR B 1 72 ? 1.192 33.155 18.365 1.00 23.91 70 THR B O 1
ATOM 3816 N N . CYS B 1 73 ? 0.388 33.363 20.456 1.00 20.96 71 CYS B N 1
ATOM 3817 C CA . CYS B 1 73 ? 1.361 32.440 21.018 1.00 23.46 71 CYS B CA 1
ATOM 3818 C C . CYS B 1 73 ? 1.117 31.028 20.502 1.00 19.00 71 CYS B C 1
ATOM 3819 O O . CYS B 1 73 ? -0.013 30.639 20.196 1.00 19.74 71 CYS B O 1
ATOM 3822 N N . SER B 1 74 ? 2.200 30.258 20.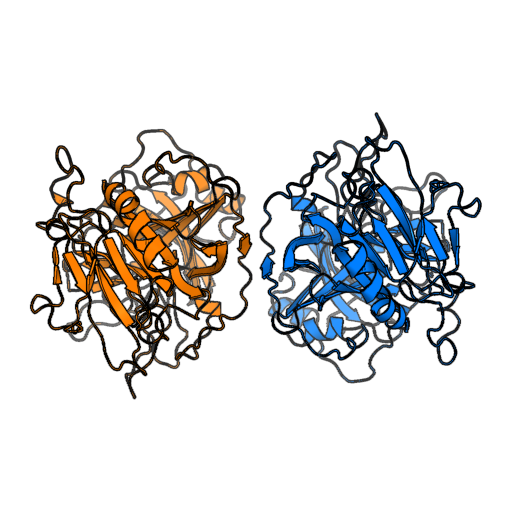402 1.00 20.40 72 SER B N 1
ATOM 3823 C CA . SER B 1 74 ? 2.128 28.903 19.872 1.00 23.37 72 SER B CA 1
ATOM 3824 C C . SER B 1 74 ? 1.252 28.013 20.742 1.00 21.93 72 SER B C 1
ATOM 3825 O O . SER B 1 74 ? 1.604 27.716 21.888 1.00 23.67 72 SER B O 1
ATOM 3828 N N . GLU B 1 75 ? 0.104 27.587 20.208 1.00 20.86 73 GLU B N 1
ATOM 3829 C CA . GLU B 1 75 ? -0.725 26.620 20.917 1.00 21.01 73 GLU B CA 1
ATOM 3830 C C . GLU B 1 75 ? -0.000 25.297 21.120 1.00 24.90 73 GLU B C 1
ATOM 3831 O O . GLU B 1 75 ? -0.361 24.534 22.024 1.00 23.41 73 GLU B O 1
ATOM 3837 N N . GLU B 1 76 ? 1.020 25.013 20.306 1.00 26.05 74 GLU B N 1
ATOM 3838 C CA . GLU B 1 76 ? 1.865 23.844 20.513 1.00 26.41 74 GLU B CA 1
ATOM 3839 C C . GLU B 1 76 ? 2.652 23.922 21.817 1.00 24.62 74 GLU B C 1
ATOM 3840 O O . GLU B 1 76 ? 3.205 22.907 22.253 1.00 28.18 74 GLU B O 1
ATOM 3846 N N . SER B 1 77 ? 2.687 25.083 22.473 1.00 25.57 75 SER B N 1
ATOM 3847 C CA . SER B 1 77 ? 3.387 25.185 23.747 1.00 24.82 75 SER B CA 1
ATOM 3848 C C . SER B 1 77 ? 2.536 24.705 24.919 1.00 22.40 75 SER B C 1
ATOM 3849 O O . SER B 1 77 ? 3.087 24.277 25.939 1.00 20.66 75 SER B O 1
ATOM 3852 N N . VAL B 1 78 ? 1.210 24.757 24.798 1.00 22.24 76 VAL B N 1
ATOM 3853 C CA . VAL B 1 78 ? 0.328 24.396 25.896 1.00 21.48 76 VAL B CA 1
ATOM 3854 C C . VAL B 1 78 ? -0.411 23.081 25.652 1.00 20.71 76 VAL B C 1
ATOM 3855 O O . VAL B 1 78 ? -0.737 22.383 26.620 1.00 17.35 76 VAL B O 1
ATOM 3859 N N . PHE B 1 79 ? -0.670 22.716 24.397 1.00 19.88 77 PHE B N 1
ATOM 3860 C CA . PHE B 1 79 ? -1.361 21.468 24.092 1.00 19.30 77 PHE B CA 1
ATOM 3861 C C . PHE B 1 79 ? -0.592 20.278 24.652 1.00 18.40 77 PHE B C 1
ATOM 3862 O O . PHE B 1 79 ? 0.627 20.175 24.491 1.00 14.99 77 PHE B O 1
ATOM 3870 N N . LEU B 1 80 ? -1.309 19.380 25.322 1.00 18.47 78 LEU B N 1
ATOM 3871 C CA . LEU B 1 80 ? -0.749 18.119 25.788 1.00 20.27 78 LEU B CA 1
ATOM 3872 C C . LEU B 1 80 ? -1.392 16.922 25.109 1.00 17.55 78 LEU B C 1
ATOM 3873 O O . LEU B 1 80 ? -0.691 16.075 24.547 1.00 15.54 78 LEU B O 1
ATOM 3878 N N . ARG B 1 81 ? -2.722 16.849 25.138 1.00 16.83 79 ARG B N 1
ATOM 3879 C CA . ARG B 1 81 ? -3.460 15.736 24.561 1.00 17.69 79 ARG B CA 1
ATOM 3880 C C . ARG B 1 81 ? -4.928 16.112 24.393 1.00 19.53 79 ARG B C 1
ATOM 3881 O O . ARG B 1 81 ? -5.534 16.686 25.305 1.00 19.33 79 ARG B O 1
ATOM 3889 N N . SER B 1 82 ? -5.508 15.805 23.239 1.00 20.67 80 SER B N 1
ATOM 3890 C CA . SER B 1 82 ? -6.900 16.127 22.969 1.00 19.97 80 SER B CA 1
ATOM 3891 C C . SER B 1 82 ? -7.779 14.893 23.139 1.00 18.33 80 SER B C 1
ATOM 3892 O O . SER B 1 82 ? -7.300 13.761 23.237 1.00 21.15 80 SER B O 1
ATOM 3895 N N . PHE B 1 83 ? -9.089 15.128 23.176 1.00 16.32 81 PHE B N 1
ATOM 3896 C CA . PHE B 1 83 ? -10.069 14.060 23.328 1.00 17.81 81 PHE B CA 1
ATOM 3897 C C . PHE B 1 83 ? -11.208 14.295 22.350 1.00 20.95 81 PHE B C 1
ATOM 3898 O O . PHE B 1 83 ? -11.906 15.309 22.445 1.00 21.19 81 PHE B O 1
ATOM 3906 N N . HIS B 1 84 ? -11.398 13.362 21.421 1.00 19.00 82 HIS B N 1
ATOM 3907 C CA . HIS B 1 84 ? -12.529 13.385 20.502 1.00 19.85 82 HIS B CA 1
ATOM 3908 C C . HIS B 1 84 ? -13.621 12.479 21.057 1.00 24.67 82 HIS B C 1
ATOM 3909 O O . HIS B 1 84 ? -13.426 11.264 21.167 1.00 26.43 82 HIS B O 1
ATOM 3916 N N . THR B 1 85 ? -14.759 13.067 21.408 1.00 19.53 83 THR B N 1
ATOM 3917 C CA . THR B 1 85 ? -15.875 12.312 21.969 1.00 23.70 83 THR B CA 1
ATOM 3918 C C . THR B 1 85 ? -17.170 12.940 21.465 1.00 23.71 83 THR B C 1
ATOM 3919 O O . THR B 1 85 ? -17.175 13.719 20.505 1.00 24.84 83 THR B O 1
ATOM 3923 N N . VAL B 1 86 ? -18.286 12.604 22.110 1.00 24.56 84 VAL B N 1
ATOM 3924 C CA . VAL B 1 86 ? -19.593 13.095 21.701 1.00 24.91 84 VAL B CA 1
ATOM 3925 C C . VAL B 1 86 ? -20.247 13.796 22.884 1.00 27.12 84 VAL B C 1
ATOM 3926 O O . VAL B 1 86 ? -19.870 13.601 24.042 1.00 28.52 84 VAL B O 1
ATOM 3930 N N . ASP B 1 87 ? -21.242 14.625 22.576 1.00 26.97 85 ASP B N 1
ATOM 3931 C CA . ASP B 1 87 ? -21.965 15.372 23.595 1.00 29.52 85 ASP B CA 1
ATOM 3932 C C . ASP B 1 87 ? -23.210 14.581 24.010 1.00 27.33 85 ASP B C 1
ATOM 3933 O O . ASP B 1 87 ? -23.321 13.386 23.725 1.00 27.28 85 ASP B O 1
ATOM 3938 N N . LEU B 1 88 ? -24.161 15.240 24.681 1.00 29.65 86 LEU B N 1
ATOM 3939 C CA . LEU B 1 88 ? -25.339 14.539 25.184 1.00 30.34 86 LEU B CA 1
ATOM 3940 C C . LEU B 1 88 ? -26.175 13.948 24.056 1.00 30.95 86 LEU B C 1
ATOM 3941 O O . LEU B 1 88 ? -26.855 12.935 24.254 1.00 34.23 86 LEU B O 1
ATOM 3946 N N . GLU B 1 89 ? -26.138 14.558 22.874 1.00 29.21 87 GLU B N 1
ATOM 3947 C CA . GLU B 1 89 ? -26.941 14.121 21.742 1.00 32.73 87 GLU B CA 1
ATOM 3948 C C . GLU B 1 89 ? -26.137 13.330 20.719 1.00 30.62 87 GLU B C 1
ATOM 3949 O O . GLU B 1 89 ? -26.656 13.024 19.641 1.00 28.37 87 GLU B O 1
ATOM 3955 N N . GLY B 1 90 ? -24.887 12.994 21.026 1.00 28.98 88 GLY B N 1
ATOM 3956 C CA . GLY B 1 90 ? -24.063 12.252 20.096 1.00 27.92 88 GLY B CA 1
ATOM 3957 C C . GLY B 1 90 ? -23.342 13.087 19.065 1.00 29.24 88 GLY B C 1
ATOM 3958 O O . GLY B 1 90 ? -22.750 12.521 18.139 1.00 27.37 88 GLY B O 1
ATOM 3959 N N . LYS B 1 91 ? -23.376 14.412 19.185 1.00 29.76 89 LYS B N 1
ATOM 3960 C CA . LYS B 1 91 ? -22.637 15.253 18.255 1.00 26.81 89 LYS B CA 1
ATOM 3961 C C . LYS B 1 91 ? -21.169 15.326 18.673 1.00 26.04 89 LYS B C 1
ATOM 3962 O O . LYS B 1 91 ? -20.865 15.331 19.869 1.00 26.66 89 LYS B O 1
ATOM 3968 N N . PRO B 1 92 ? -20.244 15.385 17.716 1.00 23.98 90 PRO B N 1
ATOM 3969 C CA . PRO B 1 92 ? -18.819 15.354 18.068 1.00 22.31 90 PRO B CA 1
ATOM 3970 C C . PRO B 1 92 ? -18.396 16.590 18.847 1.00 24.17 90 PRO B C 1
ATOM 3971 O O . PRO B 1 92 ? -18.871 17.700 18.601 1.00 22.93 90 PRO B O 1
ATOM 3975 N N . ILE B 1 93 ? -17.490 16.379 19.799 1.00 21.31 91 ILE B N 1
ATOM 3976 C CA . ILE B 1 93 ? -16.918 17.458 20.597 1.00 20.58 91 ILE B CA 1
ATOM 3977 C C . ILE B 1 93 ? -15.471 17.099 20.906 1.00 20.07 91 ILE B C 1
ATOM 3978 O O . ILE B 1 93 ? -15.154 15.941 21.193 1.00 20.18 91 ILE B O 1
ATOM 3983 N N . GLU B 1 94 ? -14.598 18.088 20.798 1.00 20.14 92 GLU B N 1
ATOM 3984 C CA . GLU B 1 94 ? -13.180 17.923 21.065 1.00 19.92 92 GLU B CA 1
ATOM 3985 C C . GLU B 1 94 ? -12.706 18.714 22.276 1.00 23.79 92 GLU B C 1
ATOM 3986 O O . GLU B 1 94 ? -12.809 19.923 22.315 1.00 20.83 92 GLU B O 1
ATOM 3992 N N . LEU B 1 95 ? -12.213 18.005 23.285 1.00 26.66 93 LEU B N 1
ATOM 3993 C CA . LEU B 1 95 ? -11.654 18.635 24.472 1.00 22.29 93 LEU B CA 1
ATOM 3994 C C . LEU B 1 95 ? -10.135 18.556 24.414 1.00 21.99 93 LEU B C 1
ATOM 3995 O O . LEU B 1 95 ? -9.573 17.525 24.035 1.00 20.00 93 LEU B O 1
ATOM 4000 N N . ARG B 1 96 ? -9.484 19.660 24.781 1.00 22.66 94 ARG B N 1
ATOM 4001 C CA . ARG B 1 96 ? -8.023 19.745 24.766 1.00 20.21 94 ARG B CA 1
ATOM 4002 C C . ARG B 1 96 ? -7.443 20.104 26.134 1.00 19.57 94 ARG B C 1
ATOM 4003 O O . ARG B 1 96 ? -7.692 21.153 26.689 1.00 20.26 94 ARG B O 1
ATOM 4011 N N . VAL B 1 97 ? -6.641 19.225 26.655 1.00 19.95 95 VAL B N 1
ATOM 4012 C CA . VAL B 1 97 ? -6.090 19.386 27.995 1.00 20.81 95 VAL B CA 1
ATOM 4013 C C . VAL B 1 97 ? -4.660 19.895 27.875 1.00 19.89 95 VAL B C 1
ATOM 4014 O O . VAL B 1 97 ? -3.876 19.385 27.065 1.00 18.49 95 VAL B O 1
ATOM 4018 N N . GLY B 1 98 ? -4.321 20.903 28.679 1.00 21.26 96 GLY B N 1
ATOM 4019 C CA . GLY B 1 98 ? -3.003 21.499 28.645 1.00 20.74 96 GLY B CA 1
ATOM 4020 C C . GLY B 1 98 ? -1.940 20.626 29.287 1.00 17.92 96 GLY B C 1
ATOM 4021 O O . GLY B 1 98 ? -2.210 19.575 29.867 1.00 19.75 96 GLY B O 1
ATOM 4022 N N . LYS B 1 99 ? -0.691 21.090 29.169 1.00 17.04 97 LYS B N 1
ATOM 4023 C CA . LYS B 1 99 ? 0.435 20.350 29.731 1.00 15.77 97 LYS B CA 1
ATOM 4024 C C . LYS B 1 99 ? 0.307 20.194 31.239 1.00 23.85 97 LYS B C 1
ATOM 4025 O O . LYS B 1 99 ? 0.719 19.168 31.795 1.00 25.80 97 LYS B O 1
ATOM 4031 N N . GLY B 1 100 ? -0.258 21.191 31.916 1.00 25.67 98 GLY B N 1
ATOM 4032 C CA . GLY B 1 100 ? -0.474 21.090 33.345 1.00 19.71 98 GLY B CA 1
ATOM 4033 C C . GLY B 1 100 ? -1.700 20.308 33.753 1.00 20.22 98 GLY B C 1
ATOM 4034 O O . GLY B 1 100 ? -1.868 20.028 34.942 1.00 18.93 98 GLY B O 1
ATOM 4035 N N . GLY B 1 101 ? -2.558 19.944 32.802 1.00 16.12 99 GLY B N 1
ATOM 4036 C CA . GLY B 1 101 ? -3.786 19.234 33.099 1.00 14.94 99 GLY B CA 1
ATOM 4037 C C . GLY B 1 101 ? -5.039 20.071 32.992 1.00 17.40 99 GLY B C 1
ATOM 4038 O O . GLY B 1 101 ? -6.136 19.543 33.213 1.00 13.35 99 GLY B O 1
ATOM 4039 N N . HIS B 1 102 ? -4.916 21.350 32.658 1.00 19.99 100 HIS B N 1
ATOM 4040 C CA . HIS B 1 102 ? -6.068 22.231 32.577 1.00 17.37 100 HIS B CA 1
ATOM 4041 C C . HIS B 1 102 ? -6.759 22.095 31.225 1.00 19.45 100 HIS B C 1
ATOM 4042 O O . HIS B 1 102 ? -6.132 21.786 30.208 1.00 17.19 100 HIS B O 1
ATOM 4049 N N . LEU B 1 103 ? -8.069 22.325 31.228 1.00 20.00 101 LEU B N 1
ATOM 4050 C CA . LEU B 1 103 ? -8.870 22.306 30.010 1.00 19.10 101 LEU B CA 1
ATOM 4051 C C . LEU B 1 103 ? -8.870 23.703 29.400 1.00 18.42 101 LEU B C 1
ATOM 4052 O O . LEU B 1 103 ? -9.346 24.657 30.025 1.00 17.57 101 LEU B O 1
ATOM 4057 N N . TYR B 1 104 ? -8.338 23.823 28.183 1.00 21.75 102 TYR B N 1
ATOM 4058 C CA . TYR B 1 104 ? -8.170 25.119 27.543 1.00 20.20 102 TYR B CA 1
ATOM 4059 C C . TYR B 1 104 ? -8.853 25.232 26.187 1.00 19.24 102 TYR B C 1
ATOM 4060 O O . TYR B 1 104 ? -8.777 26.297 25.563 1.00 21.07 102 TYR B O 1
ATOM 4069 N N . SER B 1 105 ? -9.484 24.180 25.733 1.00 21.79 103 SER B N 1
ATOM 4070 C CA . SER B 1 105 ? -10.206 24.225 24.479 1.00 22.24 103 SER B CA 1
ATOM 4071 C C . SER B 1 105 ? -11.383 23.272 24.476 1.00 21.43 103 SER B C 1
ATOM 4072 O O . SER B 1 105 ? -11.234 22.141 24.871 1.00 22.53 103 SER B O 1
ATOM 4075 N N . ILE B 1 106 ? -12.553 23.767 24.096 1.00 23.81 104 ILE B N 1
ATOM 4076 C CA . ILE B 1 106 ? -13.762 22.958 23.983 1.00 22.18 104 ILE B CA 1
ATOM 4077 C C . ILE B 1 106 ? -14.393 23.308 22.641 1.00 22.19 104 ILE B C 1
ATOM 4078 O O . ILE B 1 106 ? -15.083 24.327 22.517 1.00 18.98 104 ILE B O 1
ATOM 4083 N N . GLN B 1 107 ? -14.120 22.482 21.641 1.00 20.92 105 GLN B N 1
ATOM 4084 C CA . GLN B 1 107 ? -14.735 22.633 20.339 1.00 22.22 105 GLN B CA 1
ATOM 4085 C C . GLN B 1 107 ? -15.950 21.769 20.198 1.00 20.84 105 GLN B C 1
ATOM 4086 O O . GLN B 1 107 ? -15.823 20.598 19.980 1.00 21.51 105 GLN B O 1
ATOM 4092 N N . SER B 1 108 ? -17.130 22.359 20.297 1.00 23.25 106 SER B N 1
ATOM 4093 C CA . SER B 1 108 ? -18.376 21.626 20.191 1.00 23.97 106 SER B CA 1
ATOM 4094 C C . SER B 1 108 ? -19.049 21.958 18.857 1.00 23.72 106 SER B C 1
ATOM 4095 O O . SER B 1 108 ? -18.391 22.413 17.911 1.00 24.76 106 SER B O 1
ATOM 4098 N N . ALA B 1 109 ? -20.362 21.736 18.786 1.00 21.77 107 ALA B N 1
ATOM 4099 C CA . ALA B 1 109 ? -21.077 21.902 17.527 1.00 21.08 107 ALA B CA 1
ATOM 4100 C C . ALA B 1 109 ? -21.251 23.362 17.130 1.00 21.72 107 ALA B C 1
ATOM 4101 O O . ALA B 1 109 ? -21.533 23.638 15.959 1.00 20.96 107 ALA B O 1
ATOM 4103 N N . ILE B 1 110 ? -21.086 24.301 18.062 1.00 20.42 108 ILE B N 1
ATOM 4104 C CA . ILE B 1 110 ? -21.367 25.708 17.797 1.00 17.75 108 ILE B CA 1
ATOM 4105 C C . ILE B 1 110 ? -20.123 26.581 17.851 1.00 17.29 108 ILE B C 1
ATOM 4106 O O . ILE B 1 110 ? -20.228 27.796 17.626 1.00 20.06 108 ILE B O 1
ATOM 4111 N N . GLY B 1 111 ? -18.955 26.015 18.134 1.00 17.91 109 GLY B N 1
ATOM 4112 C CA . GLY B 1 111 ? -17.715 26.758 18.094 1.00 20.98 109 GLY B CA 1
ATOM 4113 C C . GLY B 1 111 ? -16.870 26.474 19.317 1.00 20.33 109 GLY B C 1
ATOM 4114 O O . GLY B 1 111 ? -17.141 25.556 20.089 1.00 21.37 109 GLY B O 1
ATOM 4115 N N . GLU B 1 112 ? -15.822 27.277 19.489 1.00 18.15 110 GLU B N 1
ATOM 4116 C CA . GLU B 1 112 ? -14.947 27.152 20.648 1.00 21.55 110 GLU B CA 1
ATOM 4117 C C . GLU B 1 112 ? -15.611 27.806 21.853 1.00 19.45 110 GLU B C 1
ATOM 4118 O O . GLU B 1 112 ? -15.983 28.983 21.801 1.00 20.83 110 GLU B O 1
ATOM 4124 N N . LEU B 1 113 ? -15.759 27.046 22.935 1.00 17.18 111 LEU B N 1
ATOM 4125 C CA . LEU B 1 113 ? -16.440 27.518 24.133 1.00 20.94 111 LEU B CA 1
ATOM 4126 C C . LEU B 1 113 ? -15.491 28.105 25.170 1.00 20.00 111 LEU B C 1
ATOM 4127 O O . LEU B 1 113 ? -15.945 28.511 26.244 1.00 17.98 111 LEU B O 1
ATOM 4132 N N . VAL B 1 114 ? -14.195 28.158 24.880 1.00 21.53 112 VAL B N 1
ATOM 4133 C CA . VAL B 1 114 ? -13.210 28.738 25.789 1.00 15.57 112 VAL B CA 1
ATOM 4134 C C . VAL B 1 114 ? -12.942 30.171 25.344 1.00 21.29 112 VAL B C 1
ATOM 4135 O O . VAL B 1 114 ? -12.875 30.435 24.134 1.00 20.59 112 VAL B O 1
ATOM 4139 N N . PRO B 1 115 ? -12.819 31.122 26.270 1.00 21.66 113 PRO B N 1
ATOM 4140 C CA . PRO B 1 115 ? -12.553 32.521 25.894 1.00 19.04 113 PRO B CA 1
ATOM 4141 C C . PRO B 1 115 ? -11.362 32.636 24.960 1.00 18.84 113 PRO B C 1
ATOM 4142 O O . PRO B 1 115 ? -10.447 31.798 24.993 1.00 17.20 113 PRO B O 1
ATOM 4146 N N . PRO B 1 116 ? -11.328 33.673 24.117 1.00 15.50 114 PRO B N 1
ATOM 4147 C CA . PRO B 1 116 ? -10.315 33.744 23.058 1.00 18.03 114 PRO B CA 1
ATOM 4148 C C . PRO B 1 116 ? -8.939 34.196 23.520 1.00 18.98 114 PRO B C 1
ATOM 4149 O O . PRO B 1 116 ? -8.051 34.349 22.673 1.00 18.48 114 PRO B O 1
ATOM 4153 N N . GLN B 1 117 ? -8.729 34.393 24.824 1.00 15.68 115 GLN B N 1
ATOM 4154 C CA . GLN B 1 117 ? -7.444 34.824 25.380 1.00 17.08 115 GLN B CA 1
ATOM 4155 C C . GLN B 1 117 ? -6.997 36.147 24.746 1.00 21.09 115 GLN B C 1
ATOM 4156 O O . GLN B 1 117 ? -6.040 36.221 23.973 1.00 22.76 115 GLN B O 1
ATOM 4162 N N . TRP B 1 118 ? -7.726 37.197 25.108 1.00 22.31 116 TRP B N 1
ATOM 4163 C CA . TRP B 1 118 ? -7.589 38.506 24.487 1.00 18.01 116 TRP B CA 1
ATOM 4164 C C . TRP B 1 118 ? -6.766 39.440 25.365 1.00 17.52 116 TRP B C 1
ATOM 4165 O O . TRP B 1 118 ? -6.942 39.481 26.586 1.00 18.98 116 TRP B O 1
ATOM 4176 N N . ARG B 1 119 ? -5.866 40.191 24.733 1.00 20.05 117 ARG B N 1
ATOM 4177 C CA . ARG B 1 119 ? -5.074 41.200 25.422 1.00 25.82 117 ARG B CA 1
ATOM 4178 C C . ARG B 1 119 ? -5.746 42.561 25.298 1.00 21.93 117 ARG B C 1
ATOM 4179 O O . ARG B 1 119 ? -6.198 42.947 24.217 1.00 16.85 117 ARG B O 1
ATOM 4187 N N . HIS B 1 120 ? -5.801 43.288 26.412 1.00 29.46 118 HIS B N 1
ATOM 4188 C CA . HIS B 1 120 ? -6.470 44.586 26.467 1.00 25.13 118 HIS B CA 1
ATOM 4189 C C . HIS B 1 120 ? -5.454 45.680 26.162 1.00 24.16 118 HIS B C 1
ATOM 4190 O O . HIS B 1 120 ? -4.663 46.067 27.026 1.00 29.01 118 HIS B O 1
ATOM 4197 N N . ALA B 1 121 ? -5.483 46.187 24.928 1.00 23.60 119 ALA B N 1
ATOM 4198 C CA . ALA B 1 121 ? -4.637 47.304 24.521 1.00 22.60 119 ALA B CA 1
ATOM 4199 C C . ALA B 1 121 ? -3.157 46.991 24.700 1.00 25.52 119 ALA B C 1
ATOM 4200 O O . ALA B 1 121 ? -2.596 46.167 23.972 1.00 24.61 119 ALA B O 1
ATOM 4201 N N . ASN B 1 122 ? -2.517 47.650 25.666 1.00 30.26 120 ASN B N 1
ATOM 4202 C CA . ASN B 1 122 ? -1.109 47.416 25.958 1.00 30.22 120 ASN B CA 1
ATOM 4203 C C . ASN B 1 122 ? -0.936 46.878 27.372 1.00 30.02 120 ASN B C 1
ATOM 4204 O O . ASN B 1 122 ? -0.300 47.521 28.214 1.00 36.02 120 ASN B O 1
ATOM 4209 N N . HIS B 1 123 ? -1.485 45.696 27.640 1.00 26.46 121 HIS B N 1
ATOM 4210 C CA . HIS B 1 123 ? -1.479 45.125 28.987 1.00 29.96 121 HIS B CA 1
ATOM 4211 C C . HIS B 1 123 ? -0.079 44.669 29.458 1.00 31.99 121 HIS B C 1
ATOM 4212 O O . HIS B 1 123 ? -0.014 43.942 30.460 1.00 35.80 121 HIS B O 1
ATOM 4219 N N . LYS B 1 124 ? 1.010 45.051 28.785 1.00 31.78 122 LYS B N 1
ATOM 4220 C CA . LYS B 1 124 ? 2.374 44.734 29.207 1.00 31.34 122 LYS B CA 1
ATOM 4221 C C . LYS B 1 124 ? 2.650 43.233 29.203 1.00 32.29 122 LYS B C 1
ATOM 4222 O O . LYS B 1 124 ? 3.682 42.792 28.687 1.00 31.87 122 LYS B O 1
ATOM 4224 N N . THR B 1 125 ? 1.751 42.442 29.785 1.00 33.19 123 THR B N 1
ATOM 4225 C CA . THR B 1 125 ? 1.845 40.992 29.766 1.00 27.50 123 THR B CA 1
ATOM 4226 C C . THR B 1 125 ? 0.666 40.409 28.998 1.00 25.70 123 THR B C 1
ATOM 4227 O O . THR B 1 125 ? -0.392 41.031 28.875 1.00 25.65 123 THR B O 1
ATOM 4231 N N . VAL B 1 126 ? 0.864 39.200 28.478 1.00 25.03 124 VAL B N 1
ATOM 4232 C CA . VAL B 1 126 ? -0.185 38.473 27.779 1.00 22.51 124 VAL B CA 1
ATOM 4233 C C . VAL B 1 126 ? -0.514 37.218 28.575 1.00 25.19 124 VAL B C 1
ATOM 4234 O O . VAL B 1 126 ? 0.294 36.717 29.362 1.00 22.48 124 VAL B O 1
ATOM 4238 N N . SER B 1 127 ? -1.728 36.709 28.362 1.00 20.84 125 SER B N 1
ATOM 4239 C CA . SER B 1 127 ? -2.255 35.569 29.106 1.00 19.03 125 SER B CA 1
ATOM 4240 C C . SER B 1 127 ? -2.635 34.467 28.123 1.00 15.39 125 SER B C 1
ATOM 4241 O O . SER B 1 127 ? -3.811 34.328 27.752 1.00 14.80 125 SER B O 1
ATOM 4244 N N . PRO B 1 128 ? -1.669 33.659 27.686 1.00 14.02 126 PRO B N 1
ATOM 4245 C CA . PRO B 1 128 ? -1.973 32.611 26.704 1.00 16.46 126 PRO B CA 1
ATOM 4246 C C . PRO B 1 128 ? -2.377 31.292 27.345 1.00 15.67 126 PRO B C 1
ATOM 4247 O O . PRO B 1 128 ? -1.516 30.484 27.707 1.00 15.58 126 PRO B O 1
ATOM 4251 N N . TRP B 1 129 ? -3.686 31.069 27.488 1.00 12.77 127 TRP B N 1
ATOM 4252 C CA . TRP B 1 129 ? -4.225 29.800 27.985 1.00 15.84 127 TRP B CA 1
ATOM 4253 C C . TRP B 1 129 ? -3.691 29.469 29.377 1.00 20.28 127 TRP B C 1
ATOM 4254 O O . TRP B 1 129 ? -3.376 28.317 29.685 1.00 20.95 127 TRP B O 1
ATOM 4265 N N . ASN B 1 130 ? -3.592 30.490 30.231 1.00 18.86 128 ASN B N 1
ATOM 4266 C CA . ASN B 1 130 ? -3.093 30.318 31.589 1.00 19.45 128 ASN B CA 1
ATOM 4267 C C . ASN B 1 130 ? -3.982 30.993 32.626 1.00 20.09 128 ASN B C 1
ATOM 4268 O O . ASN B 1 130 ? -3.618 31.032 33.808 1.00 18.98 128 ASN B O 1
ATOM 4273 N N . ASP B 1 131 ? -5.135 31.518 32.219 1.00 19.70 129 ASP B N 1
ATOM 4274 C CA . ASP B 1 131 ? -5.979 32.309 33.103 1.00 20.43 129 ASP B CA 1
ATOM 4275 C C . ASP B 1 131 ? -7.442 32.088 32.755 1.00 23.78 129 ASP B C 1
ATOM 4276 O O . ASP B 1 131 ? -8.233 31.643 33.593 1.00 23.90 129 ASP B O 1
ATOM 4281 N N . GLU B 1 132 ? -7.806 32.397 31.516 1.00 23.61 130 GLU B N 1
ATOM 4282 C CA . GLU B 1 132 ? -9.180 32.248 31.041 1.00 22.45 130 GLU B CA 1
ATOM 4283 C C . GLU B 1 132 ? -9.428 30.841 30.509 1.00 21.31 130 GLU B C 1
ATOM 4284 O O . GLU B 1 132 ? -9.877 30.635 29.382 1.00 20.21 130 GLU B O 1
ATOM 4290 N N . VAL B 1 133 ? -9.113 29.853 31.349 1.00 22.10 131 VAL B N 1
ATOM 4291 C CA . VAL B 1 133 ? -9.262 28.441 31.029 1.00 19.59 131 VAL B CA 1
ATOM 4292 C C . VAL B 1 133 ? -9.748 27.722 32.279 1.00 20.04 131 VAL B C 1
ATOM 4293 O O . VAL B 1 133 ? -9.680 28.249 33.392 1.00 19.82 131 VAL B O 1
ATOM 4297 N N . TRP B 1 134 ? -10.246 26.502 32.086 1.00 17.85 132 TRP B N 1
ATOM 4298 C CA . TRP B 1 134 ? -10.645 25.658 33.207 1.00 18.19 132 TRP B CA 1
ATOM 4299 C C . TRP B 1 134 ? -9.397 25.069 33.853 1.00 18.84 132 TRP B C 1
ATOM 4300 O O . TRP B 1 134 ? -8.668 24.304 33.214 1.00 19.75 132 TRP B O 1
ATOM 4311 N N . GLN B 1 135 ? -9.151 25.416 35.114 1.00 17.52 133 GLN B N 1
ATOM 4312 C CA . GLN B 1 135 ? -7.941 24.963 35.788 1.00 19.99 133 GLN B CA 1
ATOM 4313 C C . GLN B 1 135 ? -8.175 24.946 37.291 1.00 19.61 133 GLN B C 1
ATOM 4314 O O . GLN B 1 135 ? -9.174 25.465 37.795 1.00 22.17 133 GLN B O 1
ATOM 4320 N N . ALA B 1 136 ? -7.230 24.336 38.000 1.00 18.78 134 ALA B N 1
ATOM 4321 C CA . ALA B 1 136 ? -7.187 24.363 39.453 1.00 19.78 134 ALA B CA 1
ATOM 4322 C C . ALA B 1 136 ? -6.194 25.424 39.904 1.00 22.49 134 ALA B C 1
ATOM 4323 O O . ALA B 1 136 ? -5.132 25.593 39.296 1.00 20.81 134 ALA B O 1
ATOM 4325 N N . VAL B 1 137 ? -6.548 26.145 40.964 1.00 19.00 135 VAL B N 1
ATOM 4326 C CA . VAL B 1 137 ? -5.737 27.240 41.478 1.00 20.57 135 VAL B CA 1
ATOM 4327 C C . VAL B 1 137 ? -5.606 27.089 42.987 1.00 24.04 135 VAL B C 1
ATOM 4328 O O . VAL B 1 137 ? -6.572 26.732 43.670 1.00 21.33 135 VAL B O 1
ATOM 4332 N N . ALA B 1 138 ? -4.406 27.348 43.502 1.00 23.81 136 ALA B N 1
ATOM 4333 C CA . ALA B 1 138 ? -4.150 27.386 44.935 1.00 25.00 136 ALA B CA 1
ATOM 4334 C C . ALA B 1 138 ? -3.507 28.722 45.275 1.00 25.37 136 ALA B C 1
ATOM 4335 O O . ALA B 1 138 ? -2.492 29.093 44.677 1.00 26.23 136 ALA B O 1
ATOM 4337 N N . VAL B 1 139 ? -4.099 29.443 46.224 1.00 24.21 137 VAL B N 1
ATOM 4338 C CA . VAL B 1 139 ? -3.639 30.771 46.613 1.00 24.42 137 VAL B CA 1
ATOM 4339 C C . VAL B 1 139 ? -3.166 30.718 48.057 1.00 21.85 137 VAL B C 1
ATOM 4340 O O . VAL B 1 139 ? -3.867 30.189 48.927 1.00 24.43 137 VAL B O 1
ATOM 4344 N N . THR B 1 140 ? -1.984 31.269 48.308 1.00 22.32 138 THR B N 1
ATOM 4345 C CA . THR B 1 140 ? -1.415 31.344 49.644 1.00 22.83 138 THR B CA 1
ATOM 4346 C C . THR B 1 140 ? -1.316 32.793 50.099 1.00 25.40 138 THR B C 1
ATOM 4347 O O . THR B 1 140 ? -1.465 33.736 49.316 1.00 22.93 138 THR B O 1
ATOM 4351 N N . SER B 1 141 ? -1.057 32.955 51.394 1.00 24.46 139 SER B N 1
ATOM 4352 C CA . SER B 1 141 ? -0.813 34.266 51.972 1.00 28.05 139 SER B CA 1
ATOM 4353 C C . SER B 1 141 ? 0.249 34.239 53.060 1.00 30.52 139 SER B C 1
ATOM 4354 O O . SER B 1 141 ? 0.502 35.283 53.670 1.00 31.34 139 SER B O 1
ATOM 4357 N N . ASP B 1 142 ? 0.876 33.089 53.316 1.00 35.61 140 ASP B N 1
ATOM 4358 C CA . ASP B 1 142 ? 1.828 32.955 54.418 1.00 39.52 140 ASP B CA 1
ATOM 4359 C C . ASP B 1 142 ? 2.951 33.985 54.364 1.00 42.10 140 ASP B C 1
ATOM 4360 O O . ASP B 1 142 ? 3.197 34.644 55.387 1.00 48.63 140 ASP B O 1
ATOM 4365 N N . PRO B 1 143 ? 3.664 34.186 53.242 1.00 37.46 141 PRO B N 1
ATOM 4366 C CA . PRO B 1 143 ? 4.540 35.360 53.158 1.00 34.80 141 PRO B CA 1
ATOM 4367 C C . PRO B 1 143 ? 3.810 36.541 52.537 1.00 33.74 141 PRO B C 1
ATOM 4368 O O . PRO B 1 143 ? 3.634 37.584 53.175 1.00 33.33 141 PRO B O 1
ATOM 4372 N N . ASN B 1 144 ? 3.379 36.377 51.289 1.00 33.24 142 ASN B N 1
ATOM 4373 C CA . ASN B 1 144 ? 2.565 37.362 50.595 1.00 33.25 142 ASN B CA 1
ATOM 4374 C C . ASN B 1 144 ? 1.524 36.627 49.763 1.00 29.61 142 ASN B C 1
ATOM 4375 O O . ASN B 1 144 ? 1.620 35.418 49.540 1.00 31.24 142 ASN B O 1
ATOM 4380 N N . LYS B 1 145 ? 0.517 37.373 49.311 1.00 28.10 143 LYS B N 1
ATOM 4381 C CA . LYS B 1 145 ? -0.527 36.798 48.472 1.00 25.85 143 LYS B CA 1
ATOM 4382 C C . LYS B 1 145 ? 0.054 36.347 47.138 1.00 25.93 143 LYS B C 1
ATOM 4383 O O . LYS B 1 145 ? 0.341 37.173 46.266 1.00 28.35 143 LYS B O 1
ATOM 4389 N N . VAL B 1 146 ? 0.237 35.038 46.974 1.00 23.91 144 VAL B N 1
ATOM 4390 C CA . VAL B 1 146 ? 0.822 34.464 45.769 1.00 24.37 144 VAL B CA 1
ATOM 4391 C C . VAL B 1 146 ? -0.138 33.419 45.220 1.00 22.41 144 VAL B C 1
ATOM 4392 O O . VAL B 1 146 ? -0.646 32.580 45.973 1.00 24.44 144 VAL B O 1
ATOM 4396 N N . PHE B 1 147 ? -0.385 33.471 43.916 1.00 19.93 145 PHE B N 1
ATOM 4397 C CA . PHE B 1 147 ? -1.238 32.510 43.236 1.00 20.35 145 PHE B CA 1
ATOM 4398 C C . PHE B 1 147 ? -0.385 31.419 42.599 1.00 18.65 145 PHE B C 1
ATOM 4399 O O . PHE B 1 147 ? 0.762 31.652 42.208 1.00 20.66 145 PHE B O 1
ATOM 4407 N N . VAL B 1 148 ? -0.950 30.217 42.514 1.00 18.93 146 VAL B N 1
ATOM 4408 C CA . VAL B 1 148 ? -0.277 29.062 41.927 1.00 22.14 146 VAL B CA 1
ATOM 4409 C C . VAL B 1 148 ? -1.219 28.455 40.898 1.00 21.68 146 VAL B C 1
ATOM 4410 O O . VAL B 1 148 ? -2.270 27.909 41.257 1.00 20.14 146 VAL B O 1
ATOM 4414 N N . HIS B 1 149 ? -0.847 28.543 39.625 1.00 20.35 147 HIS B N 1
ATOM 4415 C CA . HIS B 1 149 ? -1.682 28.054 38.540 1.00 20.09 147 HIS B CA 1
ATOM 4416 C C . HIS B 1 149 ? -1.356 26.605 38.206 1.00 21.24 147 HIS B C 1
ATOM 4417 O O . HIS B 1 149 ? -0.228 26.138 38.386 1.00 20.20 147 HIS B O 1
ATOM 4424 N N . GLN B 1 150 ? -2.368 25.895 37.710 1.00 22.27 148 GLN B N 1
ATOM 4425 C CA . GLN B 1 150 ? -2.156 24.595 37.090 1.00 21.41 148 GLN B CA 1
ATOM 4426 C C . GLN B 1 150 ? -1.663 24.726 35.654 1.00 22.70 148 GLN B C 1
ATOM 4427 O O . GLN B 1 150 ? -1.053 23.788 35.129 1.00 21.55 148 GLN B O 1
ATOM 4433 N N . SER B 1 151 ? -1.885 25.881 35.028 1.00 23.54 149 SER B N 1
ATOM 4434 C CA . SER B 1 151 ? -1.611 26.077 33.610 1.00 20.15 149 SER B CA 1
ATOM 4435 C C . SER B 1 151 ? -0.209 26.621 33.356 1.00 21.41 149 SER B C 1
ATOM 4436 O O . SER B 1 151 ? 0.730 25.850 33.131 1.00 24.45 149 SER B O 1
ATOM 4439 N N . GLY B 1 152 ? -0.060 27.937 33.375 1.00 22.27 150 GLY B N 1
ATOM 4440 C CA . GLY B 1 152 ? 1.206 28.550 33.047 1.00 23.47 150 GLY B CA 1
ATOM 4441 C C . GLY B 1 152 ? 1.334 29.956 33.590 1.00 25.10 150 GLY B C 1
ATOM 4442 O O . GLY B 1 152 ? 0.653 30.343 34.541 1.00 23.96 150 GLY B O 1
ATOM 4443 N N . CYS B 1 153 ? 2.219 30.726 32.962 1.00 21.69 151 CYS B N 1
ATOM 4444 C CA . CYS B 1 153 ? 2.583 32.054 33.428 1.00 25.28 151 CYS B CA 1
ATOM 4445 C C . CYS B 1 153 ? 2.060 33.133 32.490 1.00 26.58 151 CYS B C 1
ATOM 4446 O O . CYS B 1 153 ? 1.959 32.932 31.276 1.00 25.20 151 CYS B O 1
ATOM 4449 N N . TYR B 1 154 ? 1.730 34.286 33.070 1.00 20.92 152 TYR B N 1
ATOM 4450 C CA . TYR B 1 154 ? 1.619 35.503 32.281 1.00 23.47 152 TYR B CA 1
ATOM 4451 C C . TYR B 1 154 ? 3.011 35.905 31.814 1.00 26.61 152 TYR B C 1
ATOM 4452 O O . TYR B 1 154 ? 3.964 35.900 32.600 1.00 26.05 152 TYR B O 1
ATOM 4461 N N . VAL B 1 155 ? 3.137 36.243 30.533 1.00 26.62 153 VAL B N 1
ATOM 4462 C CA . VAL B 1 155 ? 4.432 36.551 29.948 1.00 28.51 153 VAL B CA 1
ATOM 4463 C C . VAL B 1 155 ? 4.341 37.856 29.173 1.00 27.94 153 VAL B C 1
ATOM 4464 O O . VAL B 1 155 ? 3.267 38.279 28.739 1.00 26.81 153 VAL B O 1
ATOM 4468 N N . LYS B 1 156 ? 5.492 38.500 29.017 1.00 30.48 154 LYS B N 1
ATOM 4469 C CA . LYS B 1 156 ? 5.595 39.607 28.086 1.00 34.96 154 LYS B CA 1
ATOM 4470 C C . LYS B 1 156 ? 5.390 39.088 26.663 1.00 33.26 154 LYS B C 1
ATOM 4471 O O . LYS B 1 156 ? 5.700 37.930 26.369 1.00 31.97 154 LYS B O 1
ATOM 4477 N N . PRO B 1 157 ? 4.865 39.922 25.759 1.00 38.92 155 PRO B N 1
ATOM 4478 C CA . PRO B 1 157 ? 4.520 39.430 24.416 1.00 33.96 155 PRO B CA 1
ATOM 4479 C C . PRO B 1 157 ? 5.715 38.955 23.600 1.00 34.68 155 PRO B C 1
ATOM 4480 O O . PRO B 1 157 ? 5.547 38.489 22.469 1.00 37.19 155 PRO B O 1
ATOM 4484 N N . GLU B 1 158 ? 6.918 39.054 24.159 1.00 39.64 156 GLU B N 1
ATOM 4485 C CA . GLU B 1 158 ? 8.142 38.742 23.435 1.00 37.33 156 GLU B CA 1
ATOM 4486 C C . GLU B 1 158 ? 8.908 37.546 23.984 1.00 38.58 156 GLU B C 1
ATOM 4487 O O . GLU B 1 158 ? 9.571 36.854 23.208 1.00 41.09 156 GLU B O 1
ATOM 4493 N N . GLU B 1 159 ? 8.840 37.283 25.288 1.00 38.24 157 GLU B N 1
ATOM 4494 C CA . GLU B 1 159 ? 9.561 36.167 25.877 1.00 41.33 157 GLU B CA 1
ATOM 4495 C C . GLU B 1 159 ? 8.900 34.851 25.480 1.00 37.60 157 GLU B C 1
ATOM 4496 O O . GLU B 1 159 ? 7.767 34.832 24.994 1.00 34.30 157 GLU B O 1
ATOM 4502 N N . PRO B 1 160 ? 9.593 33.729 25.653 1.00 37.77 158 PRO B N 1
ATOM 4503 C CA . PRO B 1 160 ? 8.953 32.430 25.455 1.00 34.31 158 PRO B CA 1
ATOM 4504 C C . PRO B 1 160 ? 7.900 32.178 26.518 1.00 33.19 158 PRO B C 1
ATOM 4505 O O . PRO B 1 160 ? 8.186 32.275 27.722 1.00 32.90 158 PRO B O 1
ATOM 4509 N N . PRO B 1 161 ? 6.666 31.870 26.118 1.00 30.94 159 PRO B N 1
ATOM 4510 C CA . PRO B 1 161 ? 5.649 31.484 27.099 1.00 28.20 159 PRO B CA 1
ATOM 4511 C C . PRO B 1 161 ? 6.053 30.221 27.846 1.00 24.73 159 PRO B C 1
ATOM 4512 O O . PRO B 1 161 ? 6.853 29.412 27.372 1.00 28.29 159 PRO B O 1
ATOM 4516 N N . PHE B 1 162 ? 5.486 30.059 29.038 1.00 20.38 160 PHE B N 1
ATOM 4517 C CA . PHE B 1 162 ? 5.803 28.929 29.896 1.00 24.99 160 PHE B CA 1
ATOM 4518 C C . PHE B 1 162 ? 4.523 28.264 30.380 1.00 22.84 160 PHE B C 1
ATOM 4519 O O . PHE B 1 162 ? 3.507 28.926 30.611 1.00 24.14 160 PHE B O 1
ATOM 4527 N N . TYR B 1 163 ? 4.585 26.943 30.533 1.00 21.13 161 TYR B N 1
ATOM 4528 C CA . TYR B 1 163 ? 3.474 26.164 31.054 1.00 22.45 161 TYR B CA 1
ATOM 4529 C C . TYR B 1 163 ? 4.014 25.058 31.947 1.00 21.24 161 TYR B C 1
ATOM 4530 O O . TYR B 1 163 ? 5.149 24.604 31.782 1.00 22.93 161 TYR B O 1
ATOM 4539 N N . ALA B 1 164 ? 3.192 24.637 32.898 1.00 25.52 162 ALA B N 1
ATOM 4540 C CA . ALA B 1 164 ? 3.584 23.577 33.820 1.00 24.96 162 ALA B CA 1
ATOM 4541 C C . ALA B 1 164 ? 3.711 22.258 33.068 1.00 24.89 162 ALA B C 1
ATOM 4542 O O . ALA B 1 164 ? 2.724 21.793 32.483 1.00 23.26 162 ALA B O 1
ATOM 4544 N N . PRO B 1 165 ? 4.884 21.631 33.048 1.00 23.10 163 PRO B N 1
ATOM 4545 C CA . PRO B 1 165 ? 5.038 20.378 32.302 1.00 22.92 163 PRO B CA 1
ATOM 4546 C C . PRO B 1 165 ? 4.267 19.240 32.950 1.00 23.62 163 PRO B C 1
ATOM 4547 O O . PRO B 1 165 ? 3.964 19.249 34.145 1.00 24.83 163 PRO B O 1
ATOM 4551 N N . CYS B 1 166 ? 3.949 18.243 32.128 1.00 19.17 164 CYS B N 1
ATOM 4552 C CA . CYS B 1 166 ? 3.254 17.047 32.586 1.00 21.96 164 CYS B CA 1
ATOM 4553 C C . CYS B 1 166 ? 4.280 16.054 33.119 1.00 21.51 164 CYS B C 1
ATOM 4554 O O . CYS B 1 166 ? 5.123 15.559 32.363 1.00 23.50 164 CYS B O 1
ATOM 4557 N N . LEU B 1 167 ? 4.208 15.765 34.419 1.00 21.32 165 LEU B N 1
ATOM 4558 C CA . LEU B 1 167 ? 5.194 14.890 35.042 1.00 23.58 165 LEU B CA 1
ATOM 4559 C C . LEU B 1 167 ? 4.890 13.415 34.807 1.00 19.77 165 LEU B C 1
ATOM 4560 O O . LEU B 1 167 ? 5.817 12.599 34.756 1.00 19.01 165 LEU B O 1
ATOM 4565 N N . ALA B 1 168 ? 3.616 13.059 34.667 1.00 19.83 166 ALA B N 1
ATOM 4566 C CA . ALA B 1 168 ? 3.213 11.686 34.403 1.00 21.22 166 ALA B CA 1
ATOM 4567 C C . ALA B 1 168 ? 1.775 11.696 33.911 1.00 21.92 166 ALA B C 1
ATOM 4568 O O . ALA B 1 168 ? 0.988 12.565 34.289 1.00 16.31 166 ALA B O 1
ATOM 4570 N N . GLN B 1 169 ? 1.444 10.726 33.060 1.00 22.25 167 GLN B N 1
ATOM 4571 C CA . GLN B 1 169 ? 0.095 10.613 32.524 1.00 20.77 167 GLN B CA 1
ATOM 4572 C C . GLN B 1 169 ? -0.198 9.154 32.208 1.00 21.88 167 GLN B C 1
ATOM 4573 O O . GLN B 1 169 ? 0.711 8.351 31.983 1.00 22.32 167 GLN B O 1
ATOM 4579 N N . SER B 1 170 ? -1.487 8.822 32.189 1.00 19.72 168 SER B N 1
ATOM 4580 C CA . SER B 1 170 ? -1.924 7.454 31.931 1.00 21.48 168 SER B CA 1
ATOM 4581 C C . SER B 1 170 ? -3.310 7.488 31.309 1.00 19.22 168 SER B C 1
ATOM 4582 O O . SER B 1 170 ? -4.250 8.005 31.921 1.00 18.73 168 SER B O 1
ATOM 4585 N N . TRP B 1 171 ? -3.438 6.939 30.105 1.00 15.83 169 TRP B N 1
ATOM 4586 C CA . TRP B 1 171 ? -4.721 6.831 29.428 1.00 18.29 169 TRP B CA 1
ATOM 4587 C C . TRP B 1 171 ? -5.207 5.389 29.454 1.00 21.17 169 TRP B C 1
ATOM 4588 O O . TRP B 1 171 ? -4.432 4.457 29.216 1.00 18.72 169 TRP B O 1
ATOM 4599 N N . SER B 1 172 ? -6.496 5.214 29.738 1.00 20.77 170 SER B N 1
ATOM 4600 C CA . SER B 1 172 ? -7.138 3.904 29.744 1.00 21.94 170 SER B CA 1
ATOM 4601 C C . SER B 1 172 ? -8.339 3.965 28.811 1.00 20.33 170 SER B C 1
ATOM 4602 O O . SER B 1 172 ? -9.336 4.626 29.121 1.00 20.15 170 SER B O 1
ATOM 4605 N N . GLN B 1 173 ? -8.244 3.278 27.670 1.00 21.20 171 GLN B N 1
ATOM 4606 C CA . GLN B 1 173 ? -9.320 3.328 26.685 1.00 18.80 171 GLN B CA 1
ATOM 4607 C C . GLN B 1 173 ? -10.547 2.561 27.160 1.00 22.48 171 GLN B C 1
ATOM 4608 O O . GLN B 1 173 ? -11.683 2.964 26.881 1.00 21.77 171 GLN B O 1
ATOM 4614 N N . GLU B 1 174 ? -10.341 1.452 27.875 1.00 23.71 172 GLU B N 1
ATOM 4615 C CA . GLU B 1 174 ? -11.470 0.668 28.365 1.00 29.44 172 GLU B CA 1
ATOM 4616 C C . GLU B 1 174 ? -12.292 1.456 29.378 1.00 30.25 172 GLU B C 1
ATOM 4617 O O . GLU B 1 174 ? -13.525 1.368 29.393 1.00 30.57 172 GLU B O 1
ATOM 4623 N N . ASP B 1 175 ? -11.627 2.236 30.228 1.00 23.76 173 ASP B N 1
ATOM 4624 C CA . ASP B 1 175 ? -12.303 3.009 31.259 1.00 24.54 173 ASP B CA 1
ATOM 4625 C C . ASP B 1 175 ? -12.562 4.454 30.856 1.00 24.63 173 ASP B C 1
ATOM 4626 O O . ASP B 1 175 ? -13.225 5.175 31.609 1.00 24.94 173 ASP B O 1
ATOM 4631 N N . LYS B 1 176 ? -12.067 4.885 29.694 1.00 22.50 174 LYS B N 1
ATOM 4632 C CA . LYS B 1 176 ? -12.189 6.271 29.242 1.00 21.66 174 LYS B CA 1
ATOM 4633 C C . LYS B 1 176 ? -11.731 7.236 30.333 1.00 20.32 174 LYS B C 1
ATOM 4634 O O . LYS B 1 176 ? -12.398 8.222 30.655 1.00 21.81 174 LYS B O 1
ATOM 4640 N N . THR B 1 177 ? -10.574 6.932 30.912 1.00 18.03 175 THR B N 1
ATOM 4641 C CA . THR B 1 177 ? -10.049 7.660 32.056 1.00 21.66 175 THR B CA 1
ATOM 4642 C C . THR B 1 177 ? -8.667 8.198 31.725 1.00 20.05 175 THR B C 1
ATOM 4643 O O . THR B 1 177 ? -7.778 7.438 31.327 1.00 16.84 175 THR B O 1
ATOM 4647 N N . PHE B 1 178 ? -8.493 9.505 31.885 1.00 18.58 176 PHE B N 1
ATOM 4648 C CA . PHE B 1 178 ? -7.188 10.138 31.792 1.00 18.96 176 PHE B CA 1
ATOM 4649 C C . PHE B 1 178 ? -6.784 10.634 33.171 1.00 19.75 176 PHE B C 1
ATOM 4650 O O . PHE B 1 178 ? -7.531 11.383 33.807 1.00 18.04 176 PHE B O 1
ATOM 4658 N N . THR B 1 179 ? -5.613 10.206 33.630 1.00 19.13 177 THR B N 1
ATOM 4659 C CA . THR B 1 179 ? -5.057 10.645 34.900 1.00 21.41 177 THR B CA 1
ATOM 4660 C C . THR B 1 179 ? -3.646 11.156 34.663 1.00 20.57 177 THR B C 1
ATOM 4661 O O . THR B 1 179 ? -2.879 10.551 33.908 1.00 19.77 177 THR B O 1
ATOM 4665 N N . MET B 1 180 ? -3.307 12.273 35.301 1.00 20.06 178 MET B N 1
ATOM 4666 C CA . MET B 1 180 ? -1.990 12.859 35.113 1.00 20.02 178 MET B CA 1
ATOM 4667 C C . MET B 1 180 ? -1.606 13.671 36.340 1.00 21.85 178 MET B C 1
ATOM 4668 O O . MET B 1 180 ? -2.445 14.011 37.178 1.00 19.48 178 MET B O 1
ATOM 4673 N N . LEU B 1 181 ? -0.313 13.975 36.429 1.00 22.23 179 LEU B N 1
ATOM 4674 C CA . LEU B 1 181 ? 0.264 14.705 37.547 1.00 25.60 179 LEU B CA 1
ATOM 4675 C C . LEU B 1 181 ? 1.123 15.843 37.018 1.00 22.75 179 LEU B C 1
ATOM 4676 O O . LEU B 1 181 ? 1.834 15.684 36.021 1.00 22.06 179 LEU B O 1
ATOM 4681 N N . SER B 1 182 ? 1.056 16.991 37.689 1.00 20.53 180 SER B N 1
ATOM 4682 C CA . SER B 1 182 ? 1.811 18.160 37.265 1.00 21.46 180 SER B CA 1
ATOM 4683 C C . SER B 1 182 ? 2.268 18.942 38.487 1.00 25.05 180 SER B C 1
ATOM 4684 O O . SER B 1 182 ? 1.766 18.752 39.599 1.00 23.61 180 SER B O 1
ATOM 4687 N N . TRP B 1 183 ? 3.232 19.829 38.261 1.00 24.83 181 TRP B N 1
ATOM 4688 C CA . TRP B 1 183 ? 3.771 20.700 39.296 1.00 20.45 181 TRP B CA 1
ATOM 4689 C C . TRP B 1 183 ? 3.188 22.094 39.109 1.00 21.81 181 TRP B C 1
ATOM 4690 O O . TRP B 1 183 ? 3.338 22.693 38.038 1.00 19.75 181 TRP B O 1
ATOM 4701 N N . GLY B 1 184 ? 2.515 22.599 40.141 1.00 21.44 182 GLY B N 1
ATOM 4702 C CA . GLY B 1 184 ? 1.931 23.925 40.053 1.00 21.72 182 GLY B CA 1
ATOM 4703 C C . GLY B 1 184 ? 2.977 24.985 39.765 1.00 18.54 182 GLY B C 1
ATOM 4704 O O . GLY B 1 184 ? 4.155 24.835 40.093 1.00 18.06 182 GLY B O 1
ATOM 4705 N N . ILE B 1 185 ? 2.537 26.068 39.131 1.00 18.89 183 ILE B N 1
ATOM 4706 C CA . ILE B 1 185 ? 3.432 27.130 38.694 1.00 20.87 183 ILE B CA 1
ATOM 4707 C C . ILE B 1 185 ? 2.858 28.474 39.116 1.00 20.69 183 ILE B C 1
ATOM 4708 O O . ILE B 1 185 ? 1.651 28.716 39.000 1.00 19.62 183 ILE B O 1
ATOM 4713 N N . VAL B 1 186 ? 3.727 29.341 39.619 1.00 23.05 184 VAL B N 1
ATOM 4714 C CA . VAL B 1 186 ? 3.333 30.727 39.892 1.00 20.21 184 VAL B CA 1
ATOM 4715 C C . VAL B 1 186 ? 3.218 31.473 38.569 1.00 20.70 184 VAL B C 1
ATOM 4716 O O . VAL B 1 186 ? 4.178 31.478 37.781 1.00 21.36 184 VAL B O 1
ATOM 4720 N N . PRO B 1 187 ? 2.083 32.120 38.277 1.00 21.80 185 PRO B N 1
ATOM 4721 C CA . PRO B 1 187 ? 1.892 32.715 36.942 1.00 22.15 185 PRO B CA 1
ATOM 4722 C C . PRO B 1 187 ? 2.793 33.902 36.657 1.00 25.89 185 PRO B C 1
ATOM 4723 O O . PRO B 1 187 ? 2.771 34.412 35.531 1.00 27.43 185 PRO B O 1
ATOM 4727 N N . GLN B 1 188 ? 3.562 34.375 37.633 1.00 22.69 186 GLN B N 1
ATOM 4728 C CA . GLN B 1 188 ? 4.556 35.409 37.392 1.00 22.45 186 GLN B CA 1
ATOM 4729 C C . GLN B 1 188 ? 5.885 34.737 37.080 1.00 21.90 186 GLN B C 1
ATOM 4730 O O . GLN B 1 188 ? 6.324 33.852 37.823 1.00 27.00 186 GLN B O 1
ATOM 4736 N N . VAL B 1 189 ? 6.507 35.141 35.969 1.00 21.30 187 VAL B N 1
ATOM 4737 C CA . VAL B 1 189 ? 7.769 34.531 35.551 1.00 22.72 187 VAL B CA 1
ATOM 4738 C C . VAL B 1 189 ? 8.788 34.603 36.679 1.00 22.60 187 VAL B C 1
ATOM 4739 O O . VAL B 1 189 ? 9.380 33.593 37.073 1.00 25.13 187 VAL B O 1
ATOM 4743 N N . THR B 1 190 ? 8.991 35.797 37.226 1.00 26.77 188 THR B N 1
ATOM 4744 C CA . THR B 1 190 ? 9.851 36.002 38.383 1.00 29.27 188 THR B CA 1
ATOM 4745 C C . THR B 1 190 ? 8.979 36.244 39.607 1.00 27.61 188 THR B C 1
ATOM 4746 O O . THR B 1 190 ? 8.124 37.136 39.597 1.00 27.42 188 THR B O 1
ATOM 4750 N N . SER B 1 191 ? 9.192 35.449 40.654 1.00 31.38 189 SER B N 1
ATOM 4751 C CA . SER B 1 191 ? 8.353 35.523 41.841 1.00 33.45 189 SER B CA 1
ATOM 4752 C C . SER B 1 191 ? 9.187 35.220 43.077 1.00 31.80 189 SER B C 1
ATOM 4753 O O . SER B 1 191 ? 10.251 34.601 43.000 1.00 29.92 189 SER B O 1
ATOM 4756 N N . THR B 1 192 ? 8.682 35.670 44.227 1.00 28.65 190 THR B N 1
ATOM 4757 C CA . THR B 1 192 ? 9.325 35.398 45.505 1.00 30.81 190 THR B CA 1
ATOM 4758 C C . THR B 1 192 ? 9.018 34.006 46.036 1.00 29.11 190 THR B C 1
ATOM 4759 O O . THR B 1 192 ? 9.655 33.576 47.004 1.00 29.47 190 THR B O 1
ATOM 4763 N N . LEU B 1 193 ? 8.068 33.296 45.434 1.00 26.24 191 LEU B N 1
ATOM 4764 C CA . LEU B 1 193 ? 7.640 31.985 45.905 1.00 28.48 191 LEU B CA 1
ATOM 4765 C C . LEU B 1 193 ? 7.783 30.979 44.773 1.00 26.33 191 LEU B C 1
ATOM 4766 O O . LEU B 1 193 ? 7.238 31.184 43.684 1.00 27.85 191 LEU B O 1
ATOM 4771 N N . VAL B 1 194 ? 8.518 29.904 45.029 1.00 27.67 192 VAL B N 1
ATOM 4772 C CA . VAL B 1 194 ? 8.506 28.735 44.159 1.00 22.80 192 VAL B CA 1
ATOM 4773 C C . VAL B 1 194 ? 7.363 27.838 44.608 1.00 25.16 192 VAL B C 1
ATOM 4774 O O . VAL B 1 194 ? 7.273 27.479 45.789 1.00 27.64 192 VAL B O 1
ATOM 4778 N N . SER B 1 195 ? 6.484 27.488 43.672 1.00 26.30 193 SER B N 1
ATOM 4779 C CA . SER B 1 195 ? 5.272 26.758 44.016 1.00 26.14 193 SER B CA 1
ATOM 4780 C C . SER B 1 195 ? 5.600 25.441 44.707 1.00 24.40 193 SER B C 1
ATOM 4781 O O . SER B 1 195 ? 6.489 24.698 44.283 1.00 22.76 193 SER B O 1
ATOM 4784 N N . GLU B 1 196 ? 4.875 25.162 45.789 1.00 21.18 194 GLU B N 1
ATOM 4785 C CA . GLU B 1 196 ? 4.994 23.907 46.519 1.00 25.05 194 GLU B CA 1
ATOM 4786 C C . GLU B 1 196 ? 3.699 23.107 46.452 1.00 24.14 194 GLU B C 1
ATOM 4787 O O . GLU B 1 196 ? 3.362 22.373 47.384 1.00 22.30 194 GLU B O 1
ATOM 4793 N N . VAL B 1 197 ? 2.965 23.242 45.351 1.00 20.56 195 VAL B N 1
ATOM 4794 C CA . VAL B 1 197 ? 1.686 22.571 45.160 1.00 22.00 195 VAL B CA 1
ATOM 4795 C C . VAL B 1 197 ? 1.787 21.675 43.935 1.00 22.73 195 VAL B C 1
ATOM 4796 O O . VAL B 1 197 ? 2.147 22.139 42.847 1.00 20.16 195 VAL B O 1
ATOM 4800 N N . LEU B 1 198 ? 1.479 20.396 44.116 1.00 21.17 196 LEU B N 1
ATOM 4801 C CA . LEU B 1 198 ? 1.315 19.468 43.010 1.00 16.91 196 LEU B CA 1
ATOM 4802 C C . LEU B 1 198 ? -0.162 19.361 42.656 1.00 20.36 196 LEU B C 1
ATOM 4803 O O . LEU B 1 198 ? -1.037 19.540 43.508 1.00 20.81 196 LEU B O 1
ATOM 4808 N N . TYR B 1 199 ? -0.434 19.073 41.387 1.00 23.45 197 TYR B N 1
ATOM 4809 C CA . TYR B 1 199 ? -1.799 18.994 40.877 1.00 21.16 197 TYR B CA 1
ATOM 4810 C C . TYR B 1 199 ? -2.040 17.598 40.318 1.00 20.25 197 TYR B C 1
ATOM 4811 O O . TYR B 1 199 ? -1.432 17.212 39.314 1.00 24.29 197 TYR B O 1
ATOM 4820 N N . TYR B 1 200 ? -2.922 16.845 40.968 1.00 22.08 198 TYR B N 1
ATOM 4821 C CA . TYR B 1 200 ? -3.388 15.560 40.465 1.00 22.26 198 TYR B CA 1
ATOM 4822 C C . TYR B 1 200 ? -4.702 15.787 39.729 1.00 20.25 198 TYR B C 1
ATOM 4823 O O . TYR B 1 200 ? -5.663 16.297 40.314 1.00 22.11 198 TYR B O 1
ATOM 4832 N N . THR B 1 201 ? -4.743 15.417 38.453 1.00 18.39 199 THR B N 1
ATOM 4833 C CA . THR B 1 201 ? -5.919 15.637 37.623 1.00 21.12 199 THR B CA 1
ATOM 4834 C C . THR B 1 201 ? -6.352 14.321 36.997 1.00 21.56 199 THR B C 1
ATOM 4835 O O . THR B 1 201 ? -5.516 13.567 36.487 1.00 17.67 199 THR B O 1
ATOM 4839 N N . ARG B 1 202 ? -7.654 14.049 37.038 1.00 20.03 200 ARG B N 1
ATOM 4840 C CA . ARG B 1 202 ? -8.227 12.893 36.367 1.00 18.29 200 ARG B CA 1
ATOM 4841 C C . ARG B 1 202 ? -9.419 13.336 35.534 1.00 21.68 200 ARG B C 1
ATOM 4842 O O . ARG B 1 202 ? -10.273 14.087 36.014 1.00 21.00 200 ARG B O 1
ATOM 4850 N N . TYR B 1 203 ? -9.466 12.873 34.286 1.00 21.21 201 TYR B N 1
ATOM 4851 C CA . TYR B 1 203 ? -10.588 13.109 33.387 1.00 19.54 201 TYR B CA 1
ATOM 4852 C C . TYR B 1 203 ? -11.241 11.771 33.078 1.00 21.48 201 TYR B C 1
ATOM 4853 O O . TYR B 1 203 ? -10.595 10.877 32.520 1.00 21.80 201 TYR B O 1
ATOM 4862 N N . ARG B 1 204 ? -12.513 11.631 33.439 1.00 19.88 202 ARG B N 1
ATOM 4863 C CA . ARG B 1 204 ? -13.274 10.419 33.169 1.00 22.91 202 ARG B CA 1
ATOM 4864 C C . ARG B 1 204 ? -14.496 10.780 32.340 1.00 20.33 202 ARG B C 1
ATOM 4865 O O . ARG B 1 204 ? -15.325 11.589 32.769 1.00 20.10 202 ARG B O 1
ATOM 4873 N N . PHE B 1 205 ? -14.602 10.185 31.155 1.00 22.46 203 PHE B N 1
ATOM 4874 C CA . PHE B 1 205 ? -15.754 10.385 30.279 1.00 25.81 203 PHE B CA 1
ATOM 4875 C C . PHE B 1 205 ? -16.804 9.358 30.681 1.00 26.77 203 PHE B C 1
ATOM 4876 O O . PHE B 1 205 ? -16.855 8.244 30.156 1.00 29.99 203 PHE B O 1
ATOM 4884 N N . VAL B 1 206 ? -17.652 9.743 31.639 1.00 27.43 204 VAL B N 1
ATOM 4885 C CA . VAL B 1 206 ? -18.593 8.812 32.256 1.00 30.75 204 VAL B CA 1
ATOM 4886 C C . VAL B 1 206 ? -19.898 8.673 31.486 1.00 27.44 204 VAL B C 1
ATOM 4887 O O . VAL B 1 206 ? -20.662 7.733 31.752 1.00 35.83 204 VAL B O 1
ATOM 4891 N N . ALA B 1 207 ? -20.178 9.569 30.549 1.00 26.82 205 ALA B N 1
ATOM 4892 C CA . ALA B 1 207 ? -21.417 9.549 29.784 1.00 28.88 205 ALA B CA 1
ATOM 4893 C C . ALA B 1 207 ? -21.262 10.505 28.606 1.00 29.78 205 ALA B C 1
ATOM 4894 O O . ALA B 1 207 ? -20.409 11.397 28.643 1.00 28.98 205 ALA B O 1
ATOM 4896 N N . PRO B 1 208 ? -22.056 10.325 27.550 1.00 30.41 206 PRO B N 1
ATOM 4897 C CA . PRO B 1 208 ? -22.019 11.277 26.430 1.00 28.02 206 PRO B CA 1
ATOM 4898 C C . PRO B 1 208 ? -22.327 12.688 26.905 1.00 30.86 206 PRO B C 1
ATOM 4899 O O . PRO B 1 208 ? -23.383 12.951 27.486 1.00 30.42 206 PRO B O 1
ATOM 4903 N N . GLY B 1 209 ? -21.385 13.598 26.664 1.00 28.39 207 GLY B N 1
ATOM 4904 C CA . GLY B 1 209 ? -21.513 14.967 27.107 1.00 27.23 207 GLY B CA 1
ATOM 4905 C C . GLY B 1 209 ? -21.172 15.208 28.559 1.00 28.19 207 GLY B C 1
ATOM 4906 O O . GLY B 1 209 ? -21.142 16.370 28.982 1.00 29.22 207 GLY B O 1
ATOM 4907 N N . VAL B 1 210 ? -20.912 14.162 29.338 1.00 26.78 208 VAL B N 1
ATOM 4908 C CA . VAL B 1 210 ? -20.590 14.289 30.754 1.00 27.49 208 VAL B CA 1
ATOM 4909 C C . VAL B 1 210 ? -19.140 13.873 30.953 1.00 24.70 208 VAL B C 1
ATOM 4910 O O . VAL B 1 210 ? -18.774 12.720 30.692 1.00 28.62 208 VAL B O 1
ATOM 4914 N N . VAL B 1 211 ? -18.318 14.810 31.418 1.00 22.58 209 VAL B N 1
ATOM 4915 C CA . VAL B 1 211 ? -16.907 14.570 31.692 1.00 20.89 209 VAL B CA 1
ATOM 4916 C C . VAL B 1 211 ? -16.680 14.736 33.187 1.00 21.57 209 VAL B C 1
ATOM 4917 O O . VAL B 1 211 ? -17.046 15.765 33.767 1.00 23.88 209 VAL B O 1
ATOM 4921 N N . GLU B 1 212 ? -16.083 13.723 33.810 1.00 23.34 210 GLU B N 1
ATOM 4922 C CA . GLU B 1 212 ? -15.783 13.758 35.236 1.00 21.73 210 GLU B CA 1
ATOM 4923 C C . GLU B 1 212 ? -14.368 14.282 35.440 1.00 19.94 210 GLU B C 1
ATOM 4924 O O . GLU B 1 212 ? -13.410 13.730 34.888 1.00 20.72 210 GLU B O 1
ATOM 4930 N N . VAL B 1 213 ? -14.237 15.343 36.230 1.00 18.94 211 VAL B N 1
ATOM 4931 C CA . VAL B 1 213 ? -12.948 15.948 36.541 1.00 18.11 211 VAL B CA 1
ATOM 4932 C C . VAL B 1 213 ? -12.688 15.765 38.028 1.00 20.44 211 VAL B C 1
ATOM 4933 O O . VAL B 1 213 ? -13.514 16.154 38.864 1.00 18.98 211 VAL B O 1
ATOM 4937 N N . THR B 1 214 ? -11.547 15.167 38.357 1.00 23.05 212 THR B N 1
ATOM 4938 C CA . THR B 1 214 ? -11.092 15.035 39.735 1.00 21.09 212 THR B CA 1
ATOM 4939 C C . THR B 1 214 ? -9.787 15.802 39.872 1.00 20.75 212 THR B C 1
ATOM 4940 O O . THR B 1 214 ? -8.819 15.517 39.158 1.00 19.39 212 THR B O 1
ATOM 4944 N N . SER B 1 215 ? -9.765 16.775 40.776 1.00 20.31 213 SER B N 1
ATOM 4945 C CA . SER B 1 215 ? -8.613 17.644 40.971 1.00 20.61 213 SER B CA 1
ATOM 4946 C C . SER B 1 215 ? -7.998 17.357 42.333 1.00 19.99 213 SER B C 1
ATOM 4947 O O . SER B 1 215 ? -8.662 17.515 43.363 1.00 21.10 213 SER B O 1
ATOM 4950 N N . GLY B 1 216 ? -6.738 16.933 42.333 1.00 20.40 214 GLY B N 1
ATOM 4951 C CA . GLY B 1 216 ? -5.990 16.695 43.554 1.00 17.88 214 GLY B CA 1
ATOM 4952 C C . GLY B 1 216 ? -4.941 17.779 43.745 1.00 18.84 214 GLY B C 1
ATOM 4953 O O . GLY B 1 216 ? -4.175 18.081 42.829 1.00 18.69 214 GLY B O 1
ATOM 4954 N N . LEU B 1 217 ? -4.925 18.355 44.944 1.00 22.04 215 LEU B N 1
ATOM 4955 C CA . LEU B 1 217 ? -4.044 19.476 45.268 1.00 22.34 215 LEU B CA 1
ATOM 4956 C C . LEU B 1 217 ? -3.237 19.103 46.506 1.00 20.25 215 LEU B C 1
ATOM 4957 O O . LEU B 1 217 ? -3.728 19.231 47.631 1.00 26.19 215 LEU B O 1
ATOM 4962 N N . PHE B 1 218 ? -2.005 18.644 46.306 1.00 19.95 216 PHE B N 1
ATOM 4963 C CA . PHE B 1 218 ? -1.122 18.302 47.412 1.00 24.88 216 PHE B CA 1
ATOM 4964 C C . PHE B 1 218 ? -0.126 19.428 47.644 1.00 25.02 216 PHE B C 1
ATOM 4965 O O . PHE B 1 218 ? 0.521 19.900 46.703 1.00 24.13 216 PHE B O 1
ATOM 4973 N N . ASP B 1 219 ? -0.005 19.847 48.900 1.00 22.75 217 ASP B N 1
ATOM 4974 C CA . ASP B 1 219 ? 0.929 20.887 49.311 1.00 21.89 217 ASP B CA 1
ATOM 4975 C C . ASP B 1 219 ? 2.097 20.210 50.019 1.00 23.22 217 ASP B C 1
ATOM 4976 O O . ASP B 1 219 ? 1.939 19.685 51.126 1.00 24.54 217 ASP B O 1
ATOM 4981 N N . PHE B 1 220 ? 3.265 20.215 49.379 1.00 23.61 218 PHE B N 1
ATOM 4982 C CA . PHE B 1 220 ? 4.455 19.600 49.950 1.00 21.83 218 PHE B CA 1
ATOM 4983 C C . PHE B 1 220 ? 5.390 20.605 50.608 1.00 21.97 218 PHE B C 1
ATOM 4984 O O . PHE B 1 220 ? 6.422 20.204 51.154 1.00 24.95 218 PHE B O 1
ATOM 4992 N N . GLY B 1 221 ? 5.060 21.892 50.570 1.00 22.56 219 GLY B N 1
ATOM 4993 C CA . GLY B 1 221 ? 5.848 22.901 51.243 1.00 21.30 219 GLY B CA 1
ATOM 4994 C C . GLY B 1 221 ? 5.515 22.984 52.720 1.00 29.49 219 GLY B C 1
ATOM 4995 O O . GLY B 1 221 ? 4.791 22.160 53.281 1.00 26.24 219 GLY B O 1
ATOM 4996 N N . LYS B 1 222 ? 6.065 24.014 53.361 1.00 31.48 220 LYS B N 1
ATOM 4997 C CA . LYS B 1 222 ? 5.848 24.249 54.782 1.00 35.63 220 LYS B CA 1
ATOM 4998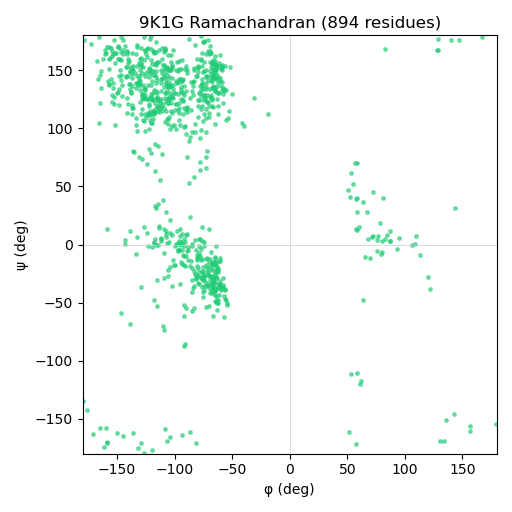 C C . LYS B 1 222 ? 4.932 25.438 55.045 1.00 34.87 220 LYS B C 1
ATOM 4999 O O . LYS B 1 222 ? 4.832 25.891 56.190 1.00 35.35 220 LYS B O 1
ATOM 5005 N N . ARG B 1 223 ? 4.265 25.952 54.017 1.00 28.56 221 ARG B N 1
ATOM 5006 C CA . ARG B 1 223 ? 3.251 26.984 54.162 1.00 26.19 221 ARG B CA 1
ATOM 5007 C C . ARG B 1 223 ? 1.919 26.452 53.649 1.00 24.44 221 ARG B C 1
ATOM 5008 O O . ARG B 1 223 ? 1.853 25.419 52.980 1.00 25.72 221 ARG B O 1
ATOM 5016 N N . ASN B 1 224 ? 0.848 27.169 53.970 1.00 24.90 222 ASN B N 1
ATOM 5017 C CA . ASN B 1 224 ? -0.501 26.756 53.612 1.00 23.50 222 ASN B CA 1
ATOM 5018 C C . ASN B 1 224 ? -0.955 27.435 52.325 1.00 27.15 222 ASN B C 1
ATOM 5019 O O . ASN B 1 224 ? -0.435 28.478 51.924 1.00 26.96 222 ASN B O 1
ATOM 5024 N N . TYR B 1 225 ? -1.946 26.807 51.667 1.00 25.76 223 TYR B N 1
ATOM 5025 C CA . TYR B 1 225 ? -2.618 27.356 50.483 1.00 22.65 223 TYR B CA 1
ATOM 5026 C C . TYR B 1 225 ? -4.116 27.118 50.698 1.00 25.31 223 TYR B C 1
ATOM 5027 O O . TYR B 1 225 ? -4.708 26.186 50.149 1.00 25.85 223 TYR B O 1
ATOM 5036 N N . LEU B 1 226 ? -4.735 27.976 51.510 1.00 24.48 224 LEU B N 1
ATOM 5037 C CA . LEU B 1 226 ? -6.101 27.729 51.960 1.00 21.75 224 LEU B CA 1
ATOM 5038 C C . LEU B 1 226 ? -7.156 28.122 50.934 1.00 19.51 224 LEU B C 1
ATOM 5039 O O . LEU B 1 226 ? -8.297 27.662 51.038 1.00 17.61 224 LEU B O 1
ATOM 5044 N N . TRP B 1 227 ? -6.813 28.956 49.957 1.00 22.36 225 TRP B N 1
ATOM 5045 C CA . TRP B 1 227 ? -7.759 29.392 48.937 1.00 20.49 225 TRP B CA 1
ATOM 5046 C C . TRP B 1 227 ? -7.562 28.552 47.682 1.00 20.97 225 TRP B C 1
ATOM 5047 O O . TRP B 1 227 ? -6.467 28.532 47.109 1.00 18.16 225 TRP B O 1
ATOM 5058 N N . LEU B 1 228 ? -8.620 27.865 47.257 1.00 20.39 226 LEU B N 1
ATOM 5059 C CA . LEU B 1 228 ? -8.559 26.997 46.092 1.00 20.63 226 LEU B CA 1
ATOM 5060 C C . LEU B 1 228 ? -9.661 27.359 45.108 1.00 22.37 226 LEU B C 1
ATOM 5061 O O . LEU B 1 228 ? -10.670 27.975 45.463 1.00 21.89 226 LEU B O 1
ATOM 5066 N N . ASN B 1 229 ? -9.446 26.965 43.855 1.00 19.00 227 ASN B N 1
ATOM 5067 C CA . ASN B 1 229 ? -10.443 27.060 42.794 1.00 18.59 227 ASN B CA 1
ATOM 5068 C C . ASN B 1 229 ? -10.635 25.660 42.228 1.00 22.94 227 ASN B C 1
ATOM 5069 O O . ASN B 1 229 ? -9.714 25.098 41.625 1.00 19.63 227 ASN B O 1
ATOM 5074 N N . THR B 1 230 ? -11.821 25.090 42.430 1.00 23.17 228 THR B N 1
ATOM 5075 C CA . THR B 1 230 ? -12.125 23.722 42.011 1.00 20.65 228 THR B CA 1
ATOM 5076 C C . THR B 1 230 ? -13.407 23.706 41.188 1.00 22.88 228 THR B C 1
ATOM 5077 O O . THR B 1 230 ? -14.453 23.235 41.651 1.00 21.38 228 THR B O 1
ATOM 5081 N N . PRO B 1 231 ? -13.355 24.193 39.942 1.00 19.83 229 PRO B N 1
ATOM 5082 C CA . PRO B 1 231 ? -12.204 24.785 39.258 1.00 20.76 229 PRO B CA 1
ATOM 5083 C C . PRO B 1 231 ? -12.325 26.292 39.068 1.00 19.84 229 PRO B C 1
ATOM 5084 O O . PRO B 1 231 ? -13.390 26.871 39.264 1.00 17.18 229 PRO B O 1
ATOM 5088 N N . TRP B 1 232 ? -11.238 26.956 38.690 1.00 21.19 230 TRP B N 1
ATOM 5089 C CA . TRP B 1 232 ? -11.353 28.265 38.068 1.00 21.43 230 TRP B CA 1
ATOM 5090 C C . TRP B 1 232 ? -11.604 28.074 36.580 1.00 19.97 230 TRP B C 1
ATOM 5091 O O . TRP B 1 232 ? -10.973 27.233 35.936 1.00 20.04 230 TRP B O 1
ATOM 5102 N N . GLY B 1 233 ? -12.530 28.855 36.035 1.00 19.59 231 GLY B N 1
ATOM 5103 C CA . GLY B 1 233 ? -12.824 28.730 34.623 1.00 19.01 231 GLY B CA 1
ATOM 5104 C C . GLY B 1 233 ? -13.825 29.731 34.092 1.00 15.33 231 GLY B C 1
ATOM 5105 O O . GLY B 1 233 ? -13.838 30.896 34.500 1.00 19.60 231 GLY B O 1
ATOM 5106 N N . GLY B 1 234 ? -14.670 29.278 33.173 1.00 17.29 232 GLY B N 1
ATOM 5107 C CA . GLY B 1 234 ? -15.618 30.149 32.513 1.00 20.24 232 GLY B CA 1
ATOM 5108 C C . GLY B 1 234 ? -15.754 29.833 31.039 1.00 17.71 232 GLY B C 1
ATOM 5109 O O . GLY B 1 234 ? -15.037 28.974 30.516 1.00 17.60 232 GLY B O 1
ATOM 5110 N N . VAL B 1 235 ? -16.664 30.522 30.354 1.00 18.84 233 VAL B N 1
ATOM 5111 C CA . VAL B 1 235 ? -16.986 30.219 28.968 1.00 17.30 233 VAL B CA 1
ATOM 5112 C C . VAL B 1 235 ? -16.816 31.469 28.115 1.00 23.68 233 VAL B C 1
ATOM 5113 O O . VAL B 1 235 ? -16.734 32.595 28.614 1.00 19.41 233 VAL B O 1
ATOM 5117 N N . ARG B 1 236 ? -16.762 31.249 26.803 1.00 22.15 234 ARG B N 1
ATOM 5118 C CA . ARG B 1 236 ? -16.751 32.340 25.837 1.00 19.92 234 ARG B CA 1
ATOM 5119 C C . ARG B 1 236 ? -18.158 32.917 25.732 1.00 23.38 234 ARG B C 1
ATOM 5120 O O . ARG B 1 236 ? -19.114 32.185 25.450 1.00 20.83 234 ARG B O 1
ATOM 5128 N N . GLN B 1 237 ? -18.284 34.227 25.959 1.00 20.30 235 GLN B N 1
ATOM 5129 C CA . GLN B 1 237 ? -19.607 34.836 26.071 1.00 21.16 235 GLN B CA 1
ATOM 5130 C C . GLN B 1 237 ? -20.369 34.780 24.752 1.00 21.32 235 GLN B C 1
ATOM 5131 O O . GLN B 1 237 ? -21.578 34.521 24.741 1.00 21.44 235 GLN B O 1
ATOM 5137 N N . THR B 1 238 ? -19.685 35.018 23.631 1.00 20.30 236 THR B N 1
ATOM 5138 C CA . THR B 1 238 ? -20.363 35.016 22.339 1.00 23.56 236 THR B CA 1
ATOM 5139 C C . THR B 1 238 ? -20.870 33.633 21.947 1.00 21.79 236 THR B C 1
ATOM 5140 O O . THR B 1 238 ? -21.714 33.528 21.051 1.00 22.38 236 THR B O 1
ATOM 5144 N N . ALA B 1 239 ? -20.379 32.575 22.593 1.00 19.21 237 ALA B N 1
ATOM 5145 C CA . ALA B 1 239 ? -20.871 31.227 22.340 1.00 20.33 237 ALA B CA 1
ATOM 5146 C C . ALA B 1 239 ? -22.001 30.853 23.293 1.00 20.46 237 ALA B C 1
ATOM 5147 O O . ALA B 1 239 ? -23.072 30.422 22.854 1.00 21.25 237 ALA B O 1
ATOM 5149 N N . LEU B 1 240 ? -21.778 31.013 24.594 1.00 20.75 238 LEU B N 1
ATOM 5150 C CA . LEU B 1 240 ? -22.789 30.765 25.619 1.00 24.32 238 LEU B CA 1
ATOM 5151 C C . LEU B 1 240 ? -22.988 32.073 26.380 1.00 22.83 238 LEU B C 1
ATOM 5152 O O . LEU B 1 240 ? -22.150 32.453 27.204 1.00 22.59 238 LEU B O 1
ATOM 5157 N N . GLY B 1 241 ? -24.093 32.760 26.102 1.00 24.95 239 GLY B N 1
ATOM 5158 C CA . GLY B 1 241 ? -24.313 34.087 26.643 1.00 25.84 239 GLY B CA 1
ATOM 5159 C C . GLY B 1 241 ? -25.231 34.145 27.845 1.00 27.24 239 GLY B C 1
ATOM 5160 O O . GLY B 1 241 ? -25.244 35.143 28.572 1.00 25.64 239 GLY B O 1
ATOM 5161 N N . GLU B 1 242 ? -26.009 33.090 28.067 1.00 31.58 240 GLU B N 1
ATOM 5162 C CA . GLU B 1 242 ? -26.929 33.020 29.194 1.00 28.37 240 GLU B CA 1
ATOM 5163 C C . GLU B 1 242 ? -26.261 32.296 30.354 1.00 29.32 240 GLU B C 1
ATOM 5164 O O . GLU B 1 242 ? -25.655 31.236 30.164 1.00 30.16 240 GLU B O 1
ATOM 5170 N N . LEU B 1 243 ? -26.372 32.869 31.551 1.00 28.93 241 LEU B N 1
ATOM 5171 C CA . LEU B 1 243 ? -25.786 32.306 32.763 1.00 24.78 241 LEU B CA 1
ATOM 5172 C C . LEU B 1 243 ? -26.920 31.819 33.658 1.00 26.35 241 LEU B C 1
ATOM 5173 O O . LEU B 1 243 ? -27.723 32.622 34.145 1.00 29.86 241 LEU B O 1
ATOM 5178 N N . TRP B 1 244 ? -26.984 30.508 33.872 1.00 27.55 242 TRP B N 1
ATOM 5179 C CA . TRP B 1 244 ? -28.044 29.891 34.654 1.00 27.53 242 TRP B CA 1
ATOM 5180 C C . TRP B 1 244 ? -27.464 29.234 35.899 1.00 25.13 242 TRP B C 1
ATOM 5181 O O . TRP B 1 244 ? -26.319 28.771 35.903 1.00 25.39 242 TRP B O 1
ATOM 5192 N N . ILE B 1 245 ? -28.269 29.200 36.958 1.00 27.23 243 ILE B N 1
ATOM 5193 C CA . ILE B 1 245 ? -27.891 28.573 38.220 1.00 27.67 243 ILE B CA 1
ATOM 5194 C C . ILE B 1 245 ? -29.083 27.784 38.742 1.00 25.79 243 ILE B C 1
ATOM 5195 O O . ILE B 1 245 ? -30.201 28.307 38.807 1.00 23.40 243 ILE B O 1
ATOM 5200 N N . ALA B 1 246 ? -28.841 26.528 39.112 1.00 27.81 244 ALA B N 1
ATOM 5201 C CA . ALA B 1 246 ? -29.918 25.613 39.461 1.00 27.86 244 ALA B CA 1
ATOM 5202 C C . ALA B 1 246 ? -30.680 26.092 40.691 1.00 28.63 244 ALA B C 1
ATOM 5203 O O . ALA B 1 246 ? -30.115 26.684 41.615 1.00 24.66 244 ALA B O 1
ATOM 5205 N N . ASP B 1 247 ? -31.983 25.822 40.693 1.00 29.79 245 ASP B N 1
ATOM 5206 C CA . ASP B 1 247 ? -32.826 26.124 41.839 1.00 33.41 245 ASP B CA 1
ATOM 5207 C C . ASP B 1 247 ? -32.592 25.097 42.940 1.00 37.22 245 ASP B C 1
ATOM 5208 O O . ASP B 1 247 ? -32.469 23.897 42.677 1.00 34.38 245 ASP B O 1
ATOM 5213 N N . LYS B 1 248 ? -32.538 25.579 44.184 1.00 36.33 246 LYS B N 1
ATOM 5214 C CA . LYS B 1 248 ? -32.199 24.716 45.309 1.00 39.25 246 LYS B CA 1
ATOM 5215 C C . LYS B 1 248 ? -33.312 23.740 45.664 1.00 41.13 246 LYS B C 1
ATOM 5216 O O . LYS B 1 248 ? -33.038 22.714 46.296 1.00 38.90 246 LYS B O 1
ATOM 5222 N N . SER B 1 249 ? -34.554 24.027 45.277 1.00 46.33 247 SER B N 1
ATOM 5223 C CA . SER B 1 249 ? -35.694 23.218 45.692 1.00 45.88 247 SER B CA 1
ATOM 5224 C C . SER B 1 249 ? -36.506 22.684 44.519 1.00 43.24 247 SER B C 1
ATOM 5225 O O . SER B 1 249 ? -37.603 22.152 44.731 1.00 50.20 247 SER B O 1
ATOM 5228 N N . GLU B 1 250 ? -36.007 22.813 43.292 1.00 40.94 248 GLU B N 1
ATOM 5229 C CA . GLU B 1 250 ? -36.664 22.268 42.104 1.00 41.41 248 GLU B CA 1
ATOM 5230 C C . GLU B 1 250 ? -35.601 21.544 41.284 1.00 40.80 248 GLU B C 1
ATOM 5231 O O . GLU B 1 250 ? -34.795 22.183 40.601 1.00 38.58 248 GLU B O 1
ATOM 5237 N N . ARG B 1 251 ? -35.599 20.214 41.358 1.00 35.09 249 ARG B N 1
ATOM 5238 C CA . ARG B 1 251 ? -34.589 19.426 40.665 1.00 33.12 249 ARG B CA 1
ATOM 5239 C C . ARG B 1 251 ? -34.726 19.586 39.156 1.00 33.42 249 ARG B C 1
ATOM 5240 O O . ARG B 1 251 ? -35.825 19.478 38.603 1.00 31.73 249 ARG B O 1
ATOM 5248 N N . GLY B 1 252 ? -33.603 19.848 38.491 1.00 32.62 250 GLY B N 1
ATOM 5249 C CA . GLY B 1 252 ? -33.607 20.038 37.056 1.00 33.03 250 GLY B CA 1
ATOM 5250 C C . GLY B 1 252 ? -34.079 21.395 36.597 1.00 32.35 250 GLY B C 1
ATOM 5251 O O . GLY B 1 252 ? -34.442 21.549 35.427 1.00 31.75 250 GLY B O 1
ATOM 5252 N N . THR B 1 253 ? -34.080 22.390 37.481 1.00 30.64 251 THR B N 1
ATOM 5253 C CA . THR B 1 253 ? -34.586 23.720 37.174 1.00 31.46 251 THR B CA 1
ATOM 5254 C C . THR B 1 253 ? -33.531 24.752 37.544 1.00 32.67 251 THR B C 1
ATOM 5255 O O . THR B 1 253 ? -32.997 24.726 38.657 1.00 31.38 251 THR B O 1
ATOM 5259 N N . ALA B 1 254 ? -33.231 25.652 36.612 1.00 30.81 252 ALA B N 1
ATOM 5260 C CA . ALA B 1 254 ? -32.253 26.704 36.825 1.00 29.84 252 ALA B CA 1
ATOM 5261 C C . ALA B 1 254 ? -32.923 28.069 36.739 1.00 28.90 252 ALA B C 1
ATOM 5262 O O . ALA B 1 254 ? -33.970 28.234 36.106 1.00 27.66 252 ALA B O 1
ATOM 5264 N N . LYS B 1 255 ? -32.306 29.049 37.391 1.00 28.42 253 LYS B N 1
ATOM 5265 C CA . LYS B 1 255 ? -32.741 30.435 37.303 1.00 31.78 253 LYS B CA 1
ATOM 5266 C C . LYS B 1 255 ? -31.799 31.199 36.380 1.00 31.63 253 LYS B C 1
ATOM 5267 O O . LYS B 1 255 ? -30.578 31.011 36.421 1.00 30.21 253 LYS B O 1
ATOM 5273 N N . TRP B 1 256 ? -32.376 32.028 35.514 1.00 28.77 254 TRP B N 1
ATOM 5274 C CA . TRP B 1 256 ? -31.601 32.807 34.557 1.00 31.14 254 TRP B CA 1
ATOM 5275 C C . TRP B 1 256 ? -31.305 34.163 35.178 1.00 31.32 254 TRP B C 1
ATOM 5276 O O . TRP B 1 256 ? -32.211 34.976 35.385 1.00 29.69 254 TRP B O 1
ATOM 5287 N N . LEU B 1 257 ? -30.034 34.401 35.479 1.00 30.42 255 LEU B N 1
ATOM 5288 C CA . LEU B 1 257 ? -29.589 35.693 35.987 1.00 35.90 255 LEU B CA 1
ATOM 5289 C C . LEU B 1 257 ? -29.650 36.691 34.836 1.00 39.97 255 LEU B C 1
ATOM 5290 O O . LEU B 1 257 ? -28.657 37.011 34.176 1.00 39.68 255 LEU B O 1
ATOM 5295 N N . ASN B 1 258 ? -30.866 37.175 34.587 1.00 44.26 256 ASN B N 1
ATOM 5296 C CA . ASN B 1 258 ? -31.055 38.234 33.607 1.00 46.97 256 ASN B CA 1
ATOM 5297 C C . ASN B 1 258 ? -30.300 39.519 33.944 1.00 51.29 256 ASN B C 1
ATOM 5298 O O . ASN B 1 258 ? -29.881 40.208 32.996 1.00 50.72 256 ASN B O 1
ATOM 5303 N N . PRO B 1 259 ? -30.078 39.903 35.229 1.00 51.38 257 PRO B N 1
ATOM 5304 C CA . PRO B 1 259 ? -29.190 41.072 35.454 1.00 52.86 257 PRO B CA 1
ATOM 5305 C C . PRO B 1 259 ? -27.727 40.680 35.304 1.00 45.73 257 PRO B C 1
ATOM 5306 O O . PRO B 1 259 ? -26.971 40.638 36.281 1.00 47.77 257 PRO B O 1
ATOM 5310 N N . MET B 1 260 ? -27.325 40.416 34.041 1.00 40.05 258 MET B N 1
ATOM 5311 C CA . MET B 1 260 ? -26.079 39.726 33.710 1.00 39.68 258 MET B CA 1
ATOM 5312 C C . MET B 1 260 ? -24.954 40.214 34.609 1.00 36.59 258 MET B C 1
ATOM 5313 O O . MET B 1 260 ? -24.449 41.331 34.436 1.00 39.79 258 MET B O 1
ATOM 5318 N N . PRO B 1 261 ? -24.563 39.409 35.592 1.00 36.46 259 PRO B N 1
ATOM 5319 C CA . PRO B 1 261 ? -23.689 39.913 36.651 1.00 32.45 259 PRO B CA 1
ATOM 5320 C C . PRO B 1 261 ? -22.325 40.299 36.111 1.00 30.00 259 PRO B C 1
ATOM 5321 O O . PRO B 1 261 ? -21.881 39.819 35.066 1.00 27.13 259 PRO B O 1
ATOM 5325 N N . ARG B 1 262 ? -21.672 41.203 36.827 1.00 27.16 260 ARG B N 1
ATOM 5326 C CA . ARG B 1 262 ? -20.316 41.618 36.509 1.00 28.81 260 ARG B CA 1
ATOM 5327 C C . ARG B 1 262 ? -19.369 40.960 37.502 1.00 28.05 260 ARG B C 1
ATOM 5328 O O . ARG B 1 262 ? -19.552 41.089 38.718 1.00 25.48 260 ARG B O 1
ATOM 5336 N N . PHE B 1 263 ? -18.379 40.239 36.988 1.00 28.41 261 PHE B N 1
ATOM 5337 C CA . PHE B 1 263 ? -17.327 39.724 37.850 1.00 31.19 261 PHE B CA 1
ATOM 5338 C C . PHE B 1 263 ? -16.507 40.894 38.377 1.00 35.12 261 PHE B C 1
ATOM 5339 O O . PHE B 1 263 ? -15.981 41.696 37.598 1.00 35.83 261 PHE B O 1
ATOM 5347 N N . GLY B 1 264 ? -16.407 40.995 39.703 1.00 28.05 262 GLY B N 1
ATOM 5348 C CA . GLY B 1 264 ? -15.861 42.161 40.375 1.00 27.73 262 GLY B CA 1
ATOM 5349 C C . GLY B 1 264 ? -16.852 42.820 41.310 1.00 26.96 262 GLY B C 1
ATOM 5350 O O . GLY B 1 264 ? -16.447 43.455 42.290 1.00 33.58 262 GLY B O 1
ATOM 5351 N N . ALA B 1 265 ? -18.149 42.690 41.020 1.00 24.52 263 ALA B N 1
ATOM 5352 C CA . ALA B 1 265 ? -19.174 43.090 41.974 1.00 25.42 263 ALA B CA 1
ATOM 5353 C C . ALA B 1 265 ? -19.287 42.093 43.119 1.00 26.23 263 ALA B C 1
ATOM 5354 O O . ALA B 1 265 ? -19.711 42.465 44.220 1.00 24.30 263 ALA B O 1
ATOM 5356 N N . ALA B 1 266 ? -18.929 40.832 42.870 1.00 23.84 264 ALA B N 1
ATOM 5357 C CA . ALA B 1 266 ? -18.771 39.801 43.900 1.00 24.32 264 ALA B CA 1
ATOM 5358 C C . ALA B 1 266 ? -20.108 39.582 44.597 1.00 28.29 264 ALA B C 1
ATOM 5359 O O . ALA B 1 266 ? -21.066 39.158 43.928 1.00 25.28 264 ALA B O 1
ATOM 5361 N N . HIS B 1 267 ? -20.230 39.847 45.901 1.00 28.03 265 HIS B N 1
ATOM 5362 C CA . HIS B 1 267 ? -21.465 39.587 46.633 1.00 29.26 265 HIS B CA 1
ATOM 5363 C C . HIS B 1 267 ? -22.654 40.373 46.095 1.00 29.75 265 HIS B C 1
ATOM 5364 O O . HIS B 1 267 ? -23.792 40.076 46.475 1.00 30.30 265 HIS B O 1
ATOM 5371 N N . ASP B 1 268 ? -22.424 41.357 45.225 1.00 30.05 266 ASP B N 1
ATOM 5372 C CA . ASP B 1 268 ? -23.497 42.189 44.682 1.00 29.91 266 ASP B CA 1
ATOM 5373 C C . ASP B 1 268 ? -24.038 41.532 43.414 1.00 30.74 266 ASP B C 1
ATOM 5374 O O . ASP B 1 268 ? -23.768 41.951 42.286 1.00 27.40 266 ASP B O 1
ATOM 5379 N N . GLY B 1 269 ? -24.818 40.470 43.614 1.00 31.54 267 GLY B N 1
ATOM 5380 C CA . GLY B 1 269 ? -25.487 39.787 42.527 1.00 28.70 267 GLY B CA 1
ATOM 5381 C C . GLY B 1 269 ? -24.633 38.829 41.726 1.00 30.83 267 GLY B C 1
ATOM 5382 O O . GLY B 1 269 ? -25.174 38.107 40.880 1.00 31.06 267 GLY B O 1
ATOM 5383 N N . ALA B 1 270 ? -23.321 38.791 41.956 1.00 31.50 268 ALA B N 1
ATOM 5384 C CA . ALA B 1 270 ? -22.414 37.919 41.220 1.00 26.93 268 ALA B CA 1
ATOM 5385 C C . ALA B 1 270 ? -21.794 36.851 42.118 1.00 28.26 268 ALA B C 1
ATOM 5386 O O . ALA B 1 270 ? -20.638 36.467 41.930 1.00 28.03 268 ALA B O 1
ATOM 5388 N N . LEU B 1 271 ? -22.554 36.360 43.094 1.00 26.48 269 LEU B N 1
ATOM 5389 C CA . LEU B 1 271 ? -22.017 35.426 44.073 1.00 26.35 269 LEU B CA 1
ATOM 5390 C C . LEU B 1 271 ? -23.160 34.617 44.669 1.00 26.69 269 LEU B C 1
ATOM 5391 O O . LEU B 1 271 ? -24.296 35.090 44.751 1.00 27.15 269 LEU B O 1
ATOM 5396 N N . ASP B 1 272 ? -22.842 33.393 45.082 1.00 25.47 270 ASP B N 1
ATOM 5397 C CA . ASP B 1 272 ? -23.813 32.522 45.730 1.00 26.59 270 ASP B CA 1
ATOM 5398 C C . ASP B 1 272 ? -23.062 31.445 46.498 1.00 24.64 270 ASP B C 1
ATOM 5399 O O . ASP B 1 272 ? -21.854 31.263 46.333 1.00 23.53 270 ASP B O 1
ATOM 5404 N N . SER B 1 273 ? -23.797 30.735 47.346 1.00 22.84 271 SER B N 1
ATOM 5405 C CA . SER B 1 273 ? -23.265 29.612 48.100 1.00 26.92 271 SER B CA 1
ATOM 5406 C C . SER B 1 273 ? -23.873 28.315 47.581 1.00 24.47 271 SER B C 1
ATOM 5407 O O . SER B 1 273 ? -24.970 28.309 47.016 1.00 29.01 271 SER B O 1
ATOM 5410 N N . ALA B 1 274 ? -23.145 27.212 47.778 1.00 22.33 272 ALA B N 1
ATOM 5411 C CA . ALA B 1 274 ? -23.579 25.928 47.233 1.00 28.22 272 ALA B CA 1
ATOM 5412 C C . ALA B 1 274 ? -24.925 25.493 47.798 1.00 28.33 272 ALA B C 1
ATOM 5413 O O . ALA B 1 274 ? -25.725 24.876 47.085 1.00 29.39 272 ALA B O 1
ATOM 5415 N N . GLY B 1 275 ? -25.196 25.802 49.067 1.00 25.35 273 GLY B N 1
ATOM 5416 C CA . GLY B 1 275 ? -26.464 25.410 49.657 1.00 24.52 273 GLY B CA 1
ATOM 5417 C C . GLY B 1 275 ? -27.653 26.151 49.079 1.00 32.74 273 GLY B C 1
ATOM 5418 O O . GLY B 1 275 ? -28.773 25.630 49.079 1.00 33.85 273 GLY B O 1
ATOM 5419 N N . ASN B 1 276 ? -27.434 27.364 48.577 1.00 32.26 274 ASN B N 1
ATOM 5420 C CA . ASN B 1 276 ? -28.512 28.181 48.035 1.00 33.28 274 ASN B CA 1
ATOM 5421 C C . ASN B 1 276 ? -28.871 27.824 46.599 1.00 34.23 274 ASN B C 1
ATOM 5422 O O . ASN B 1 276 ? -29.711 28.507 46.001 1.00 33.55 274 ASN B O 1
ATOM 5427 N N . THR B 1 277 ? -28.254 26.791 46.025 1.00 32.75 275 THR B N 1
ATOM 5428 C CA . THR B 1 277 ? -28.553 26.388 44.656 1.00 27.83 275 THR B CA 1
ATOM 5429 C C . THR B 1 277 ? -28.849 24.897 44.578 1.00 34.26 275 THR B C 1
ATOM 5430 O O . THR B 1 277 ? -28.978 24.225 45.606 1.00 35.62 275 THR B O 1
ATOM 5434 N N . GLY B 1 278 ? -28.947 24.373 43.360 1.00 32.82 276 GLY B N 1
ATOM 5435 C CA . GLY B 1 278 ? -29.134 22.961 43.113 1.00 29.25 276 GLY B CA 1
ATOM 5436 C C . GLY B 1 278 ? -27.858 22.183 42.885 1.00 29.60 276 GLY B C 1
ATOM 5437 O O . GLY B 1 278 ? -27.922 21.012 42.498 1.00 34.57 276 GLY B O 1
ATOM 5438 N N . GLY B 1 279 ? -26.698 22.798 43.107 1.00 30.92 277 GLY B N 1
ATOM 5439 C CA . GLY B 1 279 ? -25.429 22.116 42.981 1.00 28.12 277 GLY B CA 1
ATOM 5440 C C . GLY B 1 279 ? -24.757 22.226 41.633 1.00 25.62 277 GLY B C 1
ATOM 5441 O O . GLY B 1 279 ? -23.638 21.723 41.479 1.00 27.66 277 GLY B O 1
ATOM 5442 N N . TRP B 1 280 ? -25.393 22.864 40.653 1.00 27.62 278 TRP B N 1
ATOM 5443 C CA . TRP B 1 280 ? -24.804 22.986 39.330 1.00 26.11 278 TRP B CA 1
ATOM 5444 C C . TRP B 1 280 ? -25.240 24.299 38.699 1.00 26.10 278 TRP B C 1
ATOM 5445 O O . TRP B 1 280 ? -26.234 24.908 39.103 1.00 23.82 278 TRP B O 1
ATOM 5456 N N . MET B 1 281 ? -24.473 24.730 37.702 1.00 24.32 279 MET B N 1
ATOM 5457 C CA . MET B 1 281 ? -24.777 25.916 36.918 1.00 23.67 279 MET B CA 1
ATOM 5458 C C . MET B 1 281 ? -24.712 25.560 35.439 1.00 26.33 279 MET B C 1
ATOM 5459 O O . MET B 1 281 ? -24.250 24.481 35.056 1.00 25.29 279 MET B O 1
ATOM 5464 N N . ALA B 1 282 ? -25.183 26.480 34.601 1.00 22.23 280 ALA B N 1
ATOM 5465 C CA . ALA B 1 282 ? -25.239 26.234 33.168 1.00 22.77 280 ALA B CA 1
ATOM 5466 C C . ALA B 1 282 ? -24.997 27.530 32.412 1.00 25.82 280 ALA B C 1
ATOM 5467 O O . ALA B 1 282 ? -25.467 28.595 32.820 1.00 25.71 280 ALA B O 1
ATOM 5469 N N . PHE B 1 283 ? -24.260 27.426 31.308 1.00 21.85 281 PHE B N 1
ATOM 5470 C CA . PHE B 1 283 ? -24.012 28.539 30.396 1.00 26.68 281 PHE B CA 1
ATOM 5471 C C . PHE B 1 283 ? -24.557 28.142 29.032 1.00 26.93 281 PHE B C 1
ATOM 5472 O O . PHE B 1 283 ? -24.013 27.243 28.383 1.00 25.52 281 PHE B O 1
ATOM 5480 N N . ALA B 1 284 ? -25.624 28.807 28.598 1.00 25.21 282 ALA B N 1
ATOM 5481 C CA . ALA B 1 284 ? -26.327 28.443 27.378 1.00 26.37 282 ALA B CA 1
ATOM 5482 C C . ALA B 1 284 ? -26.278 29.579 26.365 1.00 27.22 282 ALA B C 1
ATOM 5483 O O . ALA B 1 284 ? -25.946 30.723 26.690 1.00 27.93 282 ALA B O 1
ATOM 5485 N N . GLU B 1 285 ? -26.617 29.242 25.123 1.00 25.84 283 GLU B N 1
ATOM 5486 C CA . GLU B 1 285 ? -26.695 30.233 24.062 1.00 26.89 283 GLU B CA 1
ATOM 5487 C C . GLU B 1 285 ? -27.848 31.199 24.318 1.00 29.20 283 GLU B C 1
ATOM 5488 O O . GLU B 1 285 ? -28.814 30.887 25.021 1.00 28.20 283 GLU B O 1
ATOM 5494 N N . GLU B 1 286 ? -27.737 32.388 23.734 1.00 25.20 284 GLU B N 1
ATOM 5495 C CA . GLU B 1 286 ? -28.798 33.383 23.829 1.00 27.70 284 GLU B CA 1
ATOM 5496 C C . GLU B 1 286 ? -29.900 33.042 22.833 1.00 27.87 284 GLU B C 1
ATOM 5497 O O . GLU B 1 286 ? -29.641 32.908 21.632 1.00 27.03 284 GLU B O 1
ATOM 5503 N N . GLY B 1 287 ? -31.115 32.900 23.328 1.00 27.36 285 GLY B N 1
ATOM 5504 C CA . GLY B 1 287 ? -32.237 32.518 22.493 1.00 29.17 285 GLY B CA 1
ATOM 5505 C C . GLY B 1 287 ? -33.220 31.677 23.282 1.00 33.99 285 GLY B C 1
ATOM 5506 O O . GLY B 1 287 ? -32.988 31.324 24.436 1.00 31.20 285 GLY B O 1
ATOM 5507 N N . GLN B 1 288 ? -34.333 31.353 22.622 1.00 35.19 286 GLN B N 1
ATOM 5508 C CA . GLN B 1 288 ? -35.417 30.619 23.259 1.00 38.28 286 GLN B CA 1
ATOM 5509 C C . GLN B 1 288 ? -35.621 29.230 22.674 1.00 39.90 286 GLN B C 1
ATOM 5510 O O . GLN B 1 288 ? -36.664 28.617 22.918 1.00 42.73 286 GLN B O 1
ATOM 5516 N N . ASP B 1 289 ? -34.666 28.723 21.905 1.00 32.88 287 ASP B N 1
ATOM 5517 C CA . ASP B 1 289 ? -34.730 27.338 21.460 1.00 32.04 287 ASP B CA 1
ATOM 5518 C C . ASP B 1 289 ? -34.345 26.426 22.617 1.00 32.58 287 ASP B C 1
ATOM 5519 O O . ASP B 1 289 ? -33.226 26.537 23.132 1.00 32.14 287 ASP B O 1
ATOM 5524 N N . PRO B 1 290 ? -35.228 25.531 23.062 1.00 35.41 288 PRO B N 1
ATOM 5525 C CA . PRO B 1 290 ? -34.879 24.659 24.195 1.00 33.72 288 PRO B CA 1
ATOM 5526 C C . PRO B 1 290 ? -33.726 23.718 23.902 1.00 33.24 288 PRO B C 1
ATOM 5527 O O . PRO B 1 290 ? -33.126 23.188 24.845 1.00 32.73 288 PRO B O 1
ATOM 5531 N N . ASN B 1 291 ? -33.393 23.497 22.632 1.00 31.50 289 ASN B N 1
ATOM 5532 C CA . ASN B 1 291 ? -32.320 22.592 22.248 1.00 29.36 289 ASN B CA 1
ATOM 5533 C C . ASN B 1 291 ? -31.011 23.315 21.959 1.00 29.89 289 ASN B C 1
ATOM 5534 O O . ASN B 1 291 ? -30.084 22.701 21.422 1.00 26.71 289 ASN B O 1
ATOM 5539 N N . ARG B 1 292 ? -30.912 24.599 22.299 1.00 29.36 290 ARG B N 1
ATOM 5540 C CA . ARG B 1 292 ? -29.681 25.336 22.062 1.00 27.49 290 ARG B CA 1
ATOM 5541 C C . ARG B 1 292 ? -28.555 24.791 22.938 1.00 26.18 290 ARG B C 1
ATOM 5542 O O . ARG B 1 292 ? -28.784 24.135 23.958 1.00 24.54 290 ARG B O 1
ATOM 5550 N N . TYR B 1 293 ? -27.322 25.068 22.523 1.00 23.27 291 TYR B N 1
ATOM 5551 C CA . TYR B 1 293 ? -26.173 24.484 23.196 1.00 23.39 291 TYR B CA 1
ATOM 5552 C C . TYR B 1 293 ? -25.948 25.121 24.562 1.00 29.48 291 TYR B C 1
ATOM 5553 O O . TYR B 1 293 ? -26.259 26.294 24.791 1.00 24.45 291 TYR B O 1
ATOM 5562 N N . ALA B 1 294 ? -25.394 24.326 25.475 1.00 27.96 292 ALA B N 1
ATOM 5563 C CA . ALA B 1 294 ? -25.130 24.773 26.833 1.00 23.83 292 ALA B CA 1
ATOM 5564 C C . ALA B 1 294 ? -23.991 23.946 27.414 1.00 23.95 292 ALA B C 1
ATOM 5565 O O . ALA B 1 294 ? -23.598 22.914 26.864 1.00 25.27 292 ALA B O 1
ATOM 5567 N N . MET B 1 295 ? -23.460 24.418 28.539 1.00 20.18 293 MET B N 1
ATOM 5568 C CA . MET B 1 295 ? -22.420 23.714 29.274 1.00 20.88 293 MET B CA 1
ATOM 5569 C C . MET B 1 295 ? -22.773 23.705 30.753 1.00 23.19 293 MET B C 1
ATOM 5570 O O . MET B 1 295 ? -23.180 24.730 31.306 1.00 26.36 293 MET B O 1
ATOM 5575 N N . GLY B 1 296 ? -22.619 22.546 31.389 1.00 20.53 294 GLY B N 1
ATOM 5576 C CA . GLY B 1 296 ? -22.933 22.380 32.796 1.00 23.48 294 GLY B CA 1
ATOM 5577 C C . GLY B 1 296 ? -21.679 22.218 33.633 1.00 23.54 294 GLY B C 1
ATOM 5578 O O . GLY B 1 296 ? -20.637 21.787 33.137 1.00 21.48 294 GLY B O 1
ATOM 5579 N N . LEU B 1 297 ? -21.787 22.575 34.912 1.00 21.48 295 LEU B N 1
ATOM 5580 C CA . LEU B 1 297 ? -20.700 22.401 35.867 1.00 19.35 295 LEU B CA 1
ATOM 5581 C C . LEU B 1 297 ? -21.297 22.297 37.261 1.00 22.64 295 LEU B C 1
ATOM 5582 O O . LEU B 1 297 ? -22.089 23.155 37.661 1.00 24.27 295 LEU B O 1
ATOM 5587 N N . THR B 1 298 ? -20.914 21.256 37.993 1.00 23.56 296 THR B N 1
ATOM 5588 C CA . THR B 1 298 ? -21.485 20.954 39.297 1.00 24.00 296 THR B CA 1
ATOM 5589 C C . THR B 1 298 ? -20.537 21.373 40.415 1.00 19.00 296 THR B C 1
ATOM 5590 O O . THR B 1 298 ? -19.315 21.372 40.248 1.00 19.02 296 THR B O 1
ATOM 5594 N N . PHE B 1 299 ? -21.112 21.733 41.569 1.00 22.70 297 PHE B N 1
ATOM 5595 C CA . PHE B 1 299 ? -20.308 22.106 42.728 1.00 25.17 297 PHE B CA 1
ATOM 5596 C C . PHE B 1 299 ? -20.736 21.472 44.049 1.00 22.29 297 PHE B C 1
ATOM 5597 O O . PHE B 1 299 ? -20.009 21.629 45.035 1.00 26.93 297 PHE B O 1
ATOM 5605 N N . GLY B 1 300 ? -21.871 20.779 44.118 1.00 22.86 298 GLY B N 1
ATOM 5606 C CA . GLY B 1 300 ? -22.088 19.772 45.150 1.00 31.39 298 GLY B CA 1
ATOM 5607 C C . GLY B 1 300 ? -23.152 20.040 46.201 1.00 32.18 298 GLY B C 1
ATOM 5608 O O . GLY B 1 300 ? -23.445 19.122 46.983 1.00 41.69 298 GLY B O 1
ATOM 5609 N N . ARG B 1 301 ? -23.741 21.233 46.298 1.00 29.15 299 ARG B N 1
ATOM 5610 C CA . ARG B 1 301 ? -24.798 21.583 47.252 1.00 30.76 299 ARG B CA 1
ATOM 5611 C C . ARG B 1 301 ? -24.342 21.610 48.709 1.00 31.31 299 ARG B C 1
ATOM 5612 O O . ARG B 1 301 ? -25.189 21.786 49.597 1.00 27.74 299 ARG B O 1
ATOM 5620 N N . ASP B 1 302 ? -23.050 21.424 48.993 1.00 28.91 300 ASP B N 1
ATOM 5621 C CA . ASP B 1 302 ? -22.503 21.558 50.348 1.00 30.10 300 ASP B CA 1
ATOM 5622 C C . ASP B 1 302 ? -23.089 20.525 51.311 1.00 33.02 300 ASP B C 1
ATOM 5623 O O . ASP B 1 302 ? -23.317 20.807 52.488 1.00 30.36 300 ASP B O 1
ATOM 5628 N N . VAL B 1 303 ? -23.330 19.314 50.812 1.00 36.00 301 VAL B N 1
ATOM 5629 C CA . VAL B 1 303 ? -23.820 18.218 51.639 1.00 32.26 301 VAL B CA 1
ATOM 5630 C C . VAL B 1 303 ? -22.774 17.123 51.802 1.00 36.20 301 VAL B C 1
ATOM 5631 O O . VAL B 1 303 ? -23.061 16.078 52.395 1.00 38.52 301 VAL B O 1
ATOM 5635 N N . PHE B 1 304 ? -21.565 17.338 51.292 1.00 36.40 302 PHE B N 1
ATOM 5636 C CA . PHE B 1 304 ? -20.513 16.344 51.435 1.00 39.18 302 PHE B CA 1
ATOM 5637 C C . PHE B 1 304 ? -20.098 16.227 52.901 1.00 40.81 302 PHE B C 1
ATOM 5638 O O . PHE B 1 304 ? -20.017 17.237 53.609 1.00 40.95 302 PHE B O 1
ATOM 5646 N N . PRO B 1 305 ? -19.833 15.013 53.386 1.00 36.64 303 PRO B N 1
ATOM 5647 C CA . PRO B 1 305 ? -19.614 14.818 54.826 1.00 36.15 303 PRO B CA 1
ATOM 5648 C C . PRO B 1 305 ? -18.216 15.257 55.239 1.00 39.22 303 PRO B C 1
ATOM 5649 O O . PRO B 1 305 ? -17.219 14.872 54.624 1.00 40.77 303 PRO B O 1
ATOM 5653 N N . THR B 1 306 ? -18.152 16.067 56.296 1.00 38.06 304 THR B N 1
ATOM 5654 C CA . THR B 1 306 ? -16.895 16.596 56.801 1.00 40.22 304 THR B CA 1
ATOM 5655 C C . THR B 1 306 ? -16.590 16.162 58.228 1.00 41.25 304 THR B C 1
ATOM 5656 O O . THR B 1 306 ? -15.557 16.567 58.773 1.00 40.80 304 THR B O 1
ATOM 5660 N N . THR B 1 307 ? -17.452 15.360 58.848 1.00 41.58 305 THR B N 1
ATOM 5661 C CA . THR B 1 307 ? -17.202 14.874 60.197 1.00 40.00 305 THR B CA 1
ATOM 5662 C C . THR B 1 307 ? -16.168 13.755 60.167 1.00 40.10 305 THR B C 1
ATOM 5663 O O . THR B 1 307 ? -16.216 12.868 59.311 1.00 43.31 305 THR B O 1
ATOM 5667 N N . GLY B 1 308 ? -15.230 13.802 61.109 1.00 37.45 306 GLY B N 1
ATOM 5668 C CA . GLY B 1 308 ? -14.133 12.856 61.113 1.00 34.55 306 GLY B CA 1
ATOM 5669 C C . GLY B 1 308 ? -13.156 13.158 59.998 1.00 38.05 306 GLY B C 1
ATOM 5670 O O . GLY B 1 308 ? -12.713 12.259 59.277 1.00 49.81 306 GLY B O 1
ATOM 5671 N N . MET B 1 309 ? -12.819 14.436 59.850 1.00 41.56 307 MET B N 1
ATOM 5672 C CA . MET B 1 309 ? -11.956 14.913 58.781 1.00 39.80 307 MET B CA 1
ATOM 5673 C C . MET B 1 309 ? -11.069 16.015 59.340 1.00 40.06 307 MET B C 1
ATOM 5674 O O . MET B 1 309 ? -11.502 16.783 60.204 1.00 44.03 307 MET B O 1
ATOM 5679 N N . ASN B 1 310 ? -9.826 16.074 58.860 1.00 33.09 308 ASN B N 1
ATOM 5680 C CA . ASN B 1 310 ? -8.857 17.045 59.359 1.00 32.16 308 ASN B CA 1
ATOM 5681 C C . ASN B 1 310 ? -9.429 18.454 59.301 1.00 33.29 308 ASN B C 1
ATOM 5682 O O . ASN B 1 310 ? -9.700 18.984 58.219 1.00 36.43 308 ASN B O 1
ATOM 5687 N N . SER B 1 311 ? -9.611 19.056 60.479 1.00 33.32 309 SER B N 1
ATOM 5688 C CA . SER B 1 311 ? -10.290 20.344 60.567 1.00 24.99 309 SER B CA 1
ATOM 5689 C C . SER B 1 311 ? -9.500 21.457 59.893 1.00 23.95 309 SER B C 1
ATOM 5690 O O . SER B 1 311 ? -10.096 22.401 59.363 1.00 26.96 309 SER B O 1
ATOM 5693 N N . ALA B 1 312 ? -8.168 21.368 59.899 1.00 26.88 310 ALA B N 1
ATOM 5694 C CA . ALA B 1 312 ? -7.354 22.407 59.279 1.00 26.36 310 ALA B CA 1
ATOM 5695 C C . ALA B 1 312 ? -7.537 22.465 57.768 1.00 26.39 310 ALA B C 1
ATOM 5696 O O . ALA B 1 312 ? -7.144 23.459 57.149 1.00 27.27 310 ALA B O 1
ATOM 5698 N N . LEU B 1 313 ? -8.117 21.430 57.163 1.00 27.65 311 LEU B N 1
ATOM 5699 C CA . LEU B 1 313 ? -8.400 21.423 55.735 1.00 28.90 311 LEU B CA 1
ATOM 5700 C C . LEU B 1 313 ? -9.758 22.021 55.396 1.00 28.08 311 LEU B C 1
ATOM 5701 O O . LEU B 1 313 ? -10.099 22.110 54.213 1.00 23.59 311 LEU B O 1
ATOM 5706 N N . LEU B 1 314 ? -10.539 22.425 56.397 1.00 25.91 312 LEU B N 1
ATOM 5707 C CA . LEU B 1 314 ? -11.816 23.090 56.169 1.00 26.41 312 LEU B CA 1
ATOM 5708 C C . LEU B 1 314 ? -11.713 24.547 56.601 1.00 24.56 312 LEU B C 1
ATOM 5709 O O . LEU B 1 314 ? -12.202 24.910 57.678 1.00 24.24 312 LEU B O 1
ATOM 5714 N N . PRO B 1 315 ? -11.093 25.413 55.793 1.00 23.13 313 PRO B N 1
ATOM 5715 C CA . PRO B 1 315 ? -10.862 26.790 56.245 1.00 22.93 313 PRO B CA 1
ATOM 5716 C C . PRO B 1 315 ? -12.078 27.692 56.147 1.00 23.70 313 PRO B C 1
ATOM 5717 O O . PRO B 1 315 ? -12.142 28.684 56.883 1.00 25.43 313 PRO B O 1
ATOM 5721 N N . ARG B 1 316 ? -13.040 27.389 55.280 1.00 20.93 314 ARG B N 1
ATOM 5722 C CA . ARG B 1 316 ? -14.128 28.309 54.992 1.00 22.83 314 ARG B CA 1
ATOM 5723 C C . ARG B 1 316 ? -15.475 27.714 55.384 1.00 23.99 314 ARG B C 1
ATOM 5724 O O . ARG B 1 316 ? -15.611 26.508 55.612 1.00 20.48 314 ARG B O 1
ATOM 5732 N N . ASP B 1 317 ? -16.476 28.597 55.445 1.00 27.42 315 ASP B N 1
ATOM 5733 C CA . ASP B 1 317 ? -17.809 28.209 55.896 1.00 25.15 315 ASP B CA 1
ATOM 5734 C C . ASP B 1 317 ? -18.444 27.199 54.949 1.00 23.49 315 ASP B C 1
ATOM 5735 O O . ASP B 1 317 ? -18.954 26.159 55.381 1.00 24.87 315 ASP B O 1
ATOM 5740 N N . LYS B 1 318 ? -18.430 27.493 53.654 1.00 26.87 316 LYS B N 1
ATOM 5741 C CA . LYS B 1 318 ? -19.119 26.668 52.670 1.00 24.04 316 LYS B CA 1
ATOM 5742 C C . LYS B 1 318 ? -18.494 26.925 51.304 1.00 24.68 316 LYS B C 1
ATOM 5743 O O . LYS B 1 318 ? -17.462 27.594 51.189 1.00 26.08 316 LYS B O 1
ATOM 5749 N N . THR B 1 319 ? -19.128 26.392 50.262 1.00 27.06 317 THR B N 1
ATOM 5750 C CA . THR B 1 319 ? -18.639 26.524 48.897 1.00 22.68 317 THR B CA 1
ATOM 5751 C C . THR B 1 319 ? -19.272 27.739 48.230 1.00 19.23 317 THR B C 1
ATOM 5752 O O . THR B 1 319 ? -20.494 27.910 48.268 1.00 23.16 317 THR B O 1
ATOM 5756 N N . LEU B 1 320 ? -18.438 28.577 47.620 1.00 16.39 318 LEU B N 1
ATOM 5757 C CA . LEU B 1 320 ? -18.891 29.762 46.908 1.00 23.24 318 LEU B CA 1
ATOM 5758 C C . LEU B 1 320 ? -18.707 29.576 45.408 1.00 21.92 318 LEU B C 1
ATOM 5759 O O . LEU B 1 320 ? -17.735 28.957 44.963 1.00 22.36 318 LEU B O 1
ATOM 5764 N N . ILE B 1 321 ? -19.644 30.115 44.635 1.00 21.23 319 ILE B N 1
ATOM 5765 C CA . ILE B 1 321 ? -19.574 30.110 43.179 1.00 23.20 319 ILE B CA 1
ATOM 5766 C C . ILE B 1 321 ? -19.610 31.561 42.722 1.00 23.93 319 ILE B C 1
ATOM 5767 O O . ILE B 1 321 ? -20.657 32.218 42.799 1.00 26.21 319 ILE B O 1
ATOM 5772 N N . ARG B 1 322 ? -18.472 32.067 42.258 1.00 20.61 320 ARG B N 1
ATOM 5773 C CA . ARG B 1 322 ? -18.401 33.407 41.694 1.00 27.12 320 ARG B CA 1
ATOM 5774 C C . ARG B 1 322 ? -18.570 33.337 40.183 1.00 26.28 320 ARG B C 1
ATOM 5775 O O . ARG B 1 322 ? -18.060 32.422 39.529 1.00 25.09 320 ARG B O 1
ATOM 5783 N N . PHE B 1 323 ? -19.288 34.311 39.633 1.00 24.18 321 PHE B N 1
ATOM 5784 C CA . PHE B 1 323 ? -19.606 34.326 38.214 1.00 26.13 321 PHE B CA 1
ATOM 5785 C C . PHE B 1 323 ? -19.796 35.771 37.774 1.00 26.24 321 PHE B C 1
ATOM 5786 O O . PHE B 1 323 ? -19.750 36.699 38.585 1.00 26.43 321 PHE B O 1
ATOM 5794 N N . GLY B 1 324 ? -20.014 35.955 36.479 1.00 25.01 322 GLY B N 1
ATOM 5795 C CA . GLY B 1 324 ? -20.285 37.264 35.922 1.00 26.42 322 GLY B CA 1
ATOM 5796 C C . GLY B 1 324 ? -19.373 37.586 34.756 1.00 23.77 322 GLY B C 1
ATOM 5797 O O . GLY B 1 324 ? -18.367 36.926 34.505 1.00 23.17 322 GLY B O 1
ATOM 5798 N N . GLN B 1 325 ? -19.754 38.642 34.043 1.00 28.26 323 GLN B N 1
ATOM 5799 C CA . GLN B 1 325 ? -19.020 39.072 32.863 1.00 22.55 323 GLN B CA 1
ATOM 5800 C C . GLN B 1 325 ? -17.760 39.829 33.254 1.00 21.90 323 GLN B C 1
ATOM 5801 O O . GLN B 1 325 ? -17.773 40.669 34.158 1.00 23.58 323 GLN B O 1
ATOM 5807 N N . ALA B 1 326 ? -16.667 39.519 32.567 1.00 21.58 324 ALA B N 1
ATOM 5808 C CA . ALA B 1 326 ? -15.449 40.309 32.618 1.00 18.35 324 ALA B CA 1
ATOM 5809 C C . ALA B 1 326 ? -15.248 40.975 31.265 1.00 23.00 324 ALA B C 1
ATOM 5810 O O . ALA B 1 326 ? -15.559 40.385 30.225 1.00 29.71 324 ALA B O 1
ATOM 5812 N N . GLY B 1 327 ? -14.758 42.212 31.288 1.00 22.15 325 GLY B N 1
ATOM 5813 C CA . GLY B 1 327 ? -14.443 42.948 30.077 1.00 18.67 325 GLY B CA 1
ATOM 5814 C C . GLY B 1 327 ? -15.549 43.016 29.042 1.00 21.31 325 GLY B C 1
ATOM 5815 O O . GLY B 1 327 ? -16.721 42.778 29.349 1.00 20.33 325 GLY B O 1
ATOM 5816 N N . GLY B 1 328 ? -15.181 43.339 27.803 1.00 19.92 326 GLY B N 1
ATOM 5817 C CA . GLY B 1 328 ? -16.160 43.426 26.743 1.00 20.54 326 GLY B CA 1
ATOM 5818 C C . GLY B 1 328 ? -16.638 42.065 26.275 1.00 21.49 326 GLY B C 1
ATOM 5819 O O . GLY B 1 328 ? -15.971 41.043 26.436 1.00 22.63 326 GLY B O 1
ATOM 5820 N N . LYS B 1 329 ? -17.830 42.063 25.675 1.00 21.98 327 LYS B N 1
ATOM 5821 C CA . LYS B 1 329 ? -18.439 40.815 25.231 1.00 18.86 327 LYS B CA 1
ATOM 5822 C C . LYS B 1 329 ? -17.780 40.281 23.964 1.00 22.06 327 LYS B C 1
ATOM 5823 O O . LYS B 1 329 ? -17.562 39.071 23.839 1.00 23.78 327 LYS B O 1
ATOM 5829 N N . GLU B 1 330 ? -17.460 41.160 23.016 1.00 19.59 328 GLU B N 1
ATOM 5830 C CA . GLU B 1 330 ? -16.839 40.747 21.765 1.00 24.14 328 GLU B CA 1
ATOM 5831 C C . GLU B 1 330 ? -15.317 40.776 21.815 1.00 19.97 328 GLU B C 1
ATOM 5832 O O . GLU B 1 330 ? -14.674 40.278 20.885 1.00 24.38 328 GLU B O 1
ATOM 5838 N N . THR B 1 331 ? -14.731 41.339 22.870 1.00 17.11 329 THR B N 1
ATOM 5839 C CA . THR B 1 331 ? -13.281 41.436 23.004 1.00 18.91 329 THR B CA 1
ATOM 5840 C C . THR B 1 331 ? -12.784 40.508 24.106 1.00 20.01 329 THR B C 1
ATOM 5841 O O . THR B 1 331 ? -12.123 39.508 23.817 1.00 17.56 329 THR B O 1
ATOM 5845 N N . ARG B 1 332 ? -13.078 40.815 25.372 1.00 18.28 330 ARG B N 1
ATOM 5846 C CA . ARG B 1 332 ? -12.699 39.915 26.455 1.00 17.35 330 ARG B CA 1
ATOM 5847 C C . ARG B 1 332 ? -13.424 38.581 26.332 1.00 18.38 330 ARG B C 1
ATOM 5848 O O . ARG B 1 332 ? -12.811 37.517 26.485 1.00 18.44 330 ARG B O 1
ATOM 5856 N N . ASN B 1 333 ? -14.729 38.621 26.052 1.00 16.39 331 ASN B N 1
ATOM 5857 C CA . ASN B 1 333 ? -15.507 37.437 25.683 1.00 19.30 331 ASN B CA 1
ATOM 5858 C C . ASN B 1 333 ? -15.376 36.337 26.734 1.00 19.86 331 ASN B C 1
ATOM 5859 O O . ASN B 1 333 ? -15.057 35.184 26.434 1.00 18.68 331 ASN B O 1
ATOM 5864 N N . TYR B 1 334 ? -15.632 36.706 27.988 1.00 18.45 332 TYR B N 1
ATOM 5865 C CA . TYR B 1 334 ? -15.373 35.828 29.125 1.00 16.26 332 TYR B CA 1
ATOM 5866 C C . TYR B 1 334 ? -16.501 35.980 30.135 1.00 19.84 332 TYR B C 1
ATOM 5867 O O . TYR B 1 334 ? -16.656 37.044 30.743 1.00 23.93 332 TYR B O 1
ATOM 5876 N N . ILE B 1 335 ? -17.286 34.922 30.309 1.00 20.55 333 ILE B N 1
ATOM 5877 C CA . ILE B 1 335 ? -18.193 34.788 31.441 1.00 21.55 333 ILE B CA 1
ATOM 5878 C C . ILE B 1 335 ? -17.476 33.950 32.488 1.00 19.38 333 ILE B C 1
ATOM 5879 O O . ILE B 1 335 ? -17.140 32.788 32.237 1.00 17.81 333 ILE B O 1
ATOM 5884 N N . VAL B 1 336 ? -17.230 34.536 33.650 1.00 19.32 334 VAL B N 1
ATOM 5885 C CA . VAL B 1 336 ? -16.413 33.887 34.666 1.00 21.43 334 VAL B CA 1
ATOM 5886 C C . VAL B 1 336 ? -17.239 32.849 35.415 1.00 21.85 334 VAL B C 1
ATOM 5887 O O . VAL B 1 336 ? -18.457 32.984 35.579 1.00 24.65 334 VAL B O 1
ATOM 5891 N N . ALA B 1 337 ? -16.564 31.792 35.859 1.00 19.39 335 ALA B N 1
ATOM 5892 C CA . ALA B 1 337 ? -17.174 30.760 36.688 1.00 19.33 335 ALA B CA 1
ATOM 5893 C C . ALA B 1 337 ? -16.068 30.113 37.504 1.00 17.63 335 ALA B C 1
ATOM 5894 O O . ALA B 1 337 ? -15.099 29.604 36.934 1.00 16.60 335 ALA B O 1
ATOM 5896 N N . VAL B 1 338 ? -16.205 30.139 38.825 1.00 19.87 336 VAL B N 1
ATOM 5897 C CA . VAL B 1 338 ? -15.185 29.582 39.706 1.00 19.85 336 VAL B CA 1
ATOM 5898 C C . VAL B 1 338 ? -15.857 29.040 40.957 1.00 19.85 336 VAL B C 1
ATOM 5899 O O . VAL B 1 338 ? -16.713 29.699 41.553 1.00 22.85 336 VAL B O 1
ATOM 5903 N N . VAL B 1 339 ? -15.472 27.831 41.345 1.00 23.90 337 VAL B N 1
ATOM 5904 C CA . VAL B 1 339 ? -15.985 27.182 42.543 1.00 22.15 337 VAL B CA 1
ATOM 5905 C C . VAL B 1 339 ? -14.918 27.305 43.622 1.00 22.75 337 VAL B C 1
ATOM 5906 O O . VAL B 1 339 ? -13.831 26.728 43.506 1.00 21.07 337 VAL B O 1
ATOM 5910 N N . ILE B 1 340 ? -15.217 28.073 44.665 1.00 18.97 338 ILE B N 1
ATOM 5911 C CA . ILE B 1 340 ? -14.334 28.178 45.823 1.00 22.27 338 ILE B CA 1
ATOM 5912 C C . ILE B 1 340 ? -14.879 27.254 46.904 1.00 21.54 338 ILE B C 1
ATOM 5913 O O . ILE B 1 340 ? -15.818 27.628 47.622 1.00 24.20 338 ILE B O 1
ATOM 5918 N N . PRO B 1 341 ? -14.331 26.054 47.058 1.00 20.19 339 PRO B N 1
ATOM 5919 C CA . PRO B 1 341 ? -14.903 25.090 47.999 1.00 22.46 339 PRO B CA 1
ATOM 5920 C C . PRO B 1 341 ? -14.577 25.459 49.439 1.00 20.51 339 PRO B C 1
ATOM 5921 O O . PRO B 1 341 ? -13.819 26.385 49.726 1.00 19.96 339 PRO B O 1
ATOM 5925 N N . ARG B 1 342 ? -15.168 24.696 50.350 1.00 20.73 340 ARG B N 1
ATOM 5926 C CA . ARG B 1 342 ? -14.854 24.805 51.765 1.00 19.54 340 ARG B CA 1
ATOM 5927 C C . ARG B 1 342 ? -13.525 24.149 52.116 1.00 19.78 340 ARG B C 1
ATOM 5928 O O . ARG B 1 342 ? -13.253 23.928 53.300 1.00 19.78 340 ARG B O 1
ATOM 5930 N N . LEU B 1 343 ? -12.698 23.846 51.119 1.00 18.70 341 LEU B N 1
ATOM 5931 C CA . LEU B 1 343 ? -11.473 23.087 51.299 1.00 18.37 341 LEU B CA 1
ATOM 5932 C C . LEU B 1 343 ? -10.249 23.978 51.124 1.00 17.13 341 LEU B C 1
ATOM 5933 O O . LEU B 1 343 ? -10.276 24.971 50.392 1.00 18.73 341 LEU B O 1
ATOM 5938 N N . GLY B 1 344 ? -9.175 23.602 51.817 1.00 17.93 342 GLY B N 1
ATOM 5939 C CA . GLY B 1 344 ? -7.876 24.223 51.663 1.00 15.35 342 GLY B CA 1
ATOM 5940 C C . GLY B 1 344 ? -6.820 23.190 51.987 1.00 20.26 342 GLY B C 1
ATOM 5941 O O . GLY B 1 344 ? -7.110 22.144 52.572 1.00 25.14 342 GLY B O 1
ATOM 5942 N N . VAL B 1 345 ? -5.583 23.485 51.598 1.00 20.38 343 VAL B N 1
ATOM 5943 C CA . VAL B 1 345 ? -4.476 22.555 51.785 1.00 22.30 343 VAL B CA 1
ATOM 5944 C C . VAL B 1 345 ? -3.465 23.168 52.742 1.00 24.06 343 VAL B C 1
ATOM 5945 O O . VAL B 1 345 ? -3.244 24.384 52.741 1.00 23.11 343 VAL B O 1
ATOM 5949 N N . ILE B 1 346 ? -2.863 22.316 53.572 1.00 24.56 344 ILE B N 1
ATOM 5950 C CA . ILE B 1 346 ? -1.847 22.738 54.529 1.00 26.78 344 ILE B CA 1
ATOM 5951 C C . ILE B 1 346 ? -0.554 21.994 54.229 1.00 23.12 344 ILE B C 1
ATOM 5952 O O . ILE B 1 346 ? -0.496 21.176 53.305 1.00 23.19 344 ILE B O 1
ATOM 5957 N N . SER B 1 347 ? 0.486 22.267 55.015 1.00 22.37 345 SER B N 1
ATOM 5958 C CA . SER B 1 347 ? 1.792 21.667 54.775 1.00 27.87 345 SER B CA 1
ATOM 5959 C C . SER B 1 347 ? 1.727 20.149 54.893 1.00 28.87 345 SER B C 1
ATOM 5960 O O . SER B 1 347 ? 1.194 19.610 55.867 1.00 29.84 345 SER B O 1
ATOM 5963 N N . GLY B 1 348 ? 2.271 19.461 53.890 1.00 25.74 346 GLY B N 1
ATOM 5964 C CA . GLY B 1 348 ? 2.344 18.014 53.912 1.00 23.44 346 GLY B CA 1
ATOM 5965 C C . GLY B 1 348 ? 1.035 17.289 53.708 1.00 24.40 346 GLY B C 1
ATOM 5966 O O . GLY B 1 348 ? 0.998 16.064 53.854 1.00 26.68 346 GLY B O 1
ATOM 5967 N N . HIS B 1 349 ? -0.040 17.997 53.373 1.00 27.07 347 HIS B N 1
ATOM 5968 C CA . HIS B 1 349 ? -1.346 17.387 53.177 1.00 23.92 347 HIS B CA 1
ATOM 5969 C C . HIS B 1 349 ? -1.885 17.754 51.802 1.00 23.40 347 HIS B C 1
ATOM 5970 O O . HIS B 1 349 ? -1.378 18.654 51.125 1.00 20.40 347 HIS B O 1
ATOM 5977 N N . GLY B 1 350 ? -2.926 17.043 51.396 1.00 23.11 348 GLY B N 1
ATOM 5978 C CA . GLY B 1 350 ? -3.569 17.300 50.120 1.00 22.66 348 GLY B CA 1
ATOM 5979 C C . GLY B 1 350 ? -5.048 17.005 50.200 1.00 24.99 348 GLY B C 1
ATOM 5980 O O . GLY B 1 350 ? -5.487 16.145 50.970 1.00 27.34 348 GLY B O 1
ATOM 5981 N N . VAL B 1 351 ? -5.824 17.734 49.401 1.00 20.91 349 VAL B N 1
ATOM 5982 C CA . VAL B 1 351 ? -7.262 17.538 49.309 1.00 21.94 349 VAL B CA 1
ATOM 5983 C C . VAL B 1 351 ? -7.619 17.245 47.856 1.00 23.98 349 VAL B C 1
ATOM 5984 O O . VAL B 1 351 ? -6.802 17.393 46.947 1.00 19.97 349 VAL B O 1
ATOM 5988 N N . TRP B 1 352 ? -8.863 16.823 47.648 1.00 22.64 350 TRP B N 1
ATOM 5989 C CA . TRP B 1 352 ? -9.356 16.514 46.317 1.00 20.99 350 TRP B CA 1
ATOM 5990 C C . TRP B 1 352 ? -10.797 16.978 46.188 1.00 20.80 350 TRP B C 1
ATOM 5991 O O . TRP B 1 352 ? -11.536 17.047 47.173 1.00 18.50 350 TRP B O 1
ATOM 6002 N N . TRP B 1 353 ? -11.186 17.294 44.955 1.00 21.39 351 TRP B N 1
ATOM 6003 C CA . TRP B 1 353 ? -12.545 17.717 44.647 1.00 23.84 351 TRP B CA 1
ATOM 6004 C C . TRP B 1 353 ? -12.982 17.044 43.356 1.00 23.40 351 TRP B C 1
ATOM 6005 O O . TRP B 1 353 ? -12.250 17.067 42.362 1.00 22.53 351 TRP B O 1
ATOM 6016 N N . ARG B 1 354 ? -14.171 16.449 43.376 1.00 20.02 352 ARG B N 1
ATOM 6017 C CA . ARG B 1 354 ? -14.695 15.684 42.250 1.00 24.25 352 ARG B CA 1
ATOM 6018 C C . ARG B 1 354 ? -15.966 16.364 41.757 1.00 23.75 352 ARG B C 1
ATOM 6019 O O . ARG B 1 354 ? -16.976 16.387 42.467 1.00 23.37 352 ARG B O 1
ATOM 6027 N N . TYR B 1 355 ? -15.915 16.919 40.547 1.00 23.70 353 TYR B N 1
ATOM 6028 C CA . TYR B 1 355 ? -17.080 17.568 39.958 1.00 23.87 353 TYR B CA 1
ATOM 6029 C C . TYR B 1 355 ? -17.291 17.082 38.530 1.00 26.63 353 TYR B C 1
ATOM 6030 O O . TYR B 1 355 ? -16.579 16.185 38.066 1.00 24.32 353 TYR B O 1
ATOM 6039 N N . TYR B 1 356 ? -18.259 17.661 37.824 1.00 29.46 354 TYR B N 1
ATOM 6040 C CA . TYR B 1 356 ? -18.617 17.196 36.493 1.00 22.61 354 TYR B CA 1
ATOM 6041 C C . TYR B 1 356 ? -18.876 18.383 35.578 1.00 18.88 354 TYR B C 1
ATOM 6042 O O . TYR B 1 356 ? -19.332 19.440 36.019 1.00 22.07 354 TYR B O 1
ATOM 6051 N N . MET B 1 357 ? -18.579 18.192 34.295 1.00 21.35 355 MET B N 1
ATOM 6052 C CA . MET B 1 357 ? -18.868 19.170 33.254 1.00 22.38 355 MET B CA 1
ATOM 6053 C C . MET B 1 357 ? -19.769 18.529 32.210 1.00 24.30 355 MET B C 1
ATOM 6054 O O . MET B 1 357 ? -19.450 17.457 31.684 1.00 23.84 355 MET B O 1
ATOM 6059 N N . ALA B 1 358 ? -20.887 19.183 31.911 1.00 22.39 356 ALA B N 1
ATOM 6060 C CA . ALA B 1 358 ? -21.828 18.705 30.911 1.00 23.98 356 ALA B CA 1
ATOM 6061 C C . ALA B 1 358 ? -21.731 19.556 29.651 1.00 24.37 356 ALA B C 1
ATOM 6062 O O . ALA B 1 358 ? -21.466 20.759 29.714 1.00 22.35 356 ALA B O 1
ATOM 6064 N N . PHE B 1 359 ? -21.939 18.916 28.500 1.00 22.30 357 PHE B N 1
ATOM 6065 C CA . PHE B 1 359 ? -21.868 19.587 27.205 1.00 24.32 357 PHE B CA 1
ATOM 6066 C C . PHE B 1 359 ? -22.975 19.050 26.313 1.00 25.65 357 PHE B C 1
ATOM 6067 O O . PHE B 1 359 ? -23.016 17.847 26.037 1.00 25.68 357 PHE B O 1
ATOM 6075 N N . GLY B 1 360 ? -23.857 19.929 25.853 1.00 25.86 358 GLY B N 1
ATOM 6076 C CA . GLY B 1 360 ? -24.890 19.512 24.921 1.00 27.80 358 GLY B CA 1
ATOM 6077 C C . GLY B 1 360 ? -26.083 20.453 24.968 1.00 24.80 358 GLY B C 1
ATOM 6078 O O . GLY B 1 360 ? -25.961 21.614 25.352 1.00 23.65 358 GLY B O 1
ATOM 6079 N N . ALA B 1 361 ? -27.231 19.911 24.566 1.00 22.94 359 ALA B N 1
ATOM 6080 C CA . ALA B 1 361 ? -28.456 20.694 24.474 1.00 25.92 359 ALA B CA 1
ATOM 6081 C C . ALA B 1 361 ? -28.917 21.155 25.852 1.00 25.49 359 ALA B C 1
ATOM 6082 O O . ALA B 1 361 ? -28.772 20.447 26.850 1.00 27.65 359 ALA B O 1
ATOM 6084 N N . PHE B 1 362 ? -29.500 22.356 25.887 1.00 26.44 360 PHE B N 1
ATOM 6085 C CA . PHE B 1 362 ? -29.854 22.990 27.155 1.00 26.44 360 PHE B CA 1
ATOM 6086 C C . PHE B 1 362 ? -30.893 22.176 27.919 1.00 27.06 360 PHE B C 1
ATOM 6087 O O . PHE B 1 362 ? -30.742 21.929 29.121 1.00 23.65 360 PHE B O 1
ATOM 6095 N N . GLU B 1 363 ? -31.961 21.754 27.237 1.00 27.18 361 GLU B N 1
ATOM 6096 C CA . GLU B 1 363 ? -33.025 21.020 27.915 1.00 33.07 361 GLU B CA 1
ATOM 6097 C C . GLU B 1 363 ? -32.535 19.666 28.413 1.00 30.01 361 GLU B C 1
ATOM 6098 O O . GLU B 1 363 ? -32.914 19.225 29.505 1.00 29.07 361 GLU B O 1
ATOM 6104 N N . ALA B 1 364 ? -31.690 18.991 27.630 1.00 29.08 362 ALA B N 1
ATOM 6105 C CA . ALA B 1 364 ? -31.130 17.720 28.075 1.00 30.23 362 ALA B CA 1
ATOM 6106 C C . ALA B 1 364 ? -30.053 17.922 29.132 1.00 28.04 362 ALA B C 1
ATOM 6107 O O . ALA B 1 364 ? -29.872 17.062 30.003 1.00 25.65 362 ALA B O 1
ATOM 6109 N N . LEU B 1 365 ? -29.333 19.045 29.076 1.00 23.84 363 LEU B N 1
ATOM 6110 C CA . LEU B 1 365 ? -28.282 19.305 30.055 1.00 24.39 363 LEU B CA 1
ATOM 6111 C C . LEU B 1 365 ? -28.863 19.546 31.441 1.00 26.35 363 LEU B C 1
ATOM 6112 O O . LEU B 1 365 ? -28.264 19.154 32.449 1.00 28.54 363 LEU B O 1
ATOM 6117 N N . LYS B 1 366 ? -30.028 20.192 31.513 1.00 26.44 364 LYS B N 1
ATOM 6118 C CA . LYS B 1 366 ? -30.647 20.480 32.800 1.00 26.57 364 LYS B CA 1
ATOM 6119 C C . LYS B 1 366 ? -31.308 19.257 33.418 1.00 28.16 364 LYS B C 1
ATOM 6120 O O . LYS B 1 366 ? -31.492 19.221 34.639 1.00 25.70 364 LYS B O 1
ATOM 6126 N N . LYS B 1 367 ? -31.666 18.259 32.610 1.00 29.00 365 LYS B N 1
ATOM 6127 C CA . LYS B 1 367 ? -32.240 17.033 33.151 1.00 27.67 365 LYS B CA 1
ATOM 6128 C C . LYS B 1 367 ? -31.178 16.120 33.750 1.00 28.57 365 LYS B C 1
ATOM 6129 O O . LYS B 1 367 ? -31.475 15.354 34.673 1.00 31.27 365 LYS B O 1
ATOM 6135 N N . GLN B 1 368 ? -29.944 16.189 33.248 1.00 27.75 366 GLN B N 1
ATOM 6136 C CA . GLN B 1 368 ? -28.890 15.269 33.654 1.00 24.72 366 GLN B CA 1
ATOM 6137 C C . GLN B 1 368 ? -27.940 15.847 34.693 1.00 27.67 366 GLN B C 1
ATOM 6138 O O . GLN B 1 368 ? -27.228 15.080 35.351 1.00 27.40 366 GLN B O 1
ATOM 6144 N N . CYS B 1 369 ? -27.908 17.163 34.856 1.00 28.88 367 CYS B N 1
ATOM 6145 C CA . CYS B 1 369 ? -26.998 17.817 35.790 1.00 27.16 367 CYS B CA 1
ATOM 6146 C C . CYS B 1 369 ? -27.304 17.527 37.261 1.00 26.61 367 CYS B C 1
ATOM 6147 O O . CYS B 1 369 ? -26.360 17.350 38.043 1.00 26.76 367 CYS B O 1
ATOM 6150 N N . PRO B 1 370 ? -28.575 17.488 37.698 1.00 26.22 368 PRO B N 1
ATOM 6151 C CA . PRO B 1 370 ? -28.826 17.246 39.132 1.00 27.57 368 PRO B CA 1
ATOM 6152 C C . PRO B 1 370 ? -28.247 15.941 39.649 1.00 29.02 368 PRO B C 1
ATOM 6153 O O . PRO B 1 370 ? -27.805 15.885 40.803 1.00 30.54 368 PRO B O 1
ATOM 6157 N N . ASP B 1 371 ? -28.238 14.886 38.832 1.00 23.62 369 ASP B N 1
ATOM 6158 C CA . ASP B 1 371 ? -27.684 13.615 39.288 1.00 26.88 369 ASP B CA 1
ATOM 6159 C C . ASP B 1 371 ? -26.178 13.709 39.492 1.00 27.06 369 ASP B C 1
ATOM 6160 O O . ASP B 1 371 ? -25.629 13.079 40.404 1.00 28.11 369 ASP B O 1
ATOM 6165 N N . TRP B 1 372 ? -25.493 14.492 38.658 1.00 24.25 370 TRP B N 1
ATOM 6166 C CA . TRP B 1 372 ? -24.05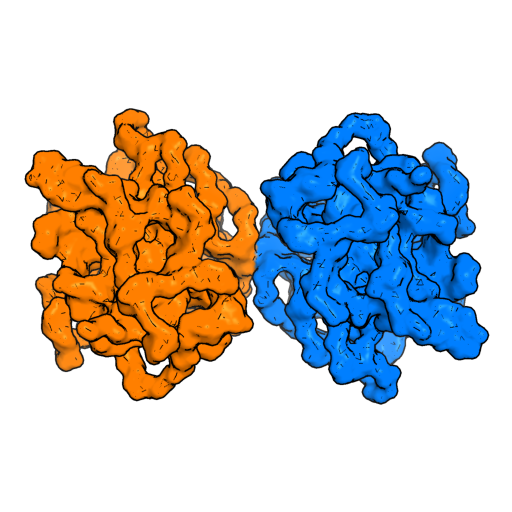0 14.636 38.793 1.00 25.39 370 TRP B CA 1
ATOM 6167 C C . TRP B 1 372 ? -23.674 15.609 39.902 1.00 27.95 370 TRP B C 1
ATOM 6168 O O . TRP B 1 372 ? -22.589 15.489 40.482 1.00 27.58 370 TRP B O 1
ATOM 6179 N N . ALA B 1 373 ? -24.549 16.570 40.210 1.00 27.69 371 ALA B N 1
ATOM 6180 C CA . ALA B 1 373 ? -24.290 17.468 41.329 1.00 28.47 371 ALA B CA 1
ATOM 6181 C C . ALA B 1 373 ? -24.348 16.731 42.660 1.00 27.45 371 ALA B C 1
ATOM 6182 O O . ALA B 1 373 ? -23.598 17.065 43.585 1.00 27.43 371 ALA B O 1
ATOM 6184 N N . ASP B 1 374 ? -25.223 15.729 42.776 1.00 28.31 372 ASP B N 1
ATOM 6185 C CA . ASP B 1 374 ? -25.272 14.921 43.988 1.00 28.49 372 ASP B CA 1
ATOM 6186 C C . ASP B 1 374 ? -24.064 14.003 44.113 1.00 29.50 372 ASP B C 1
ATOM 6187 O O . ASP B 1 374 ? -23.774 13.528 45.217 1.00 31.69 372 ASP B O 1
ATOM 6192 N N . LYS B 1 375 ? -23.361 13.739 43.013 1.00 26.76 373 LYS B N 1
ATOM 6193 C CA . LYS B 1 375 ? -22.115 12.989 43.054 1.00 28.44 373 LYS B CA 1
ATOM 6194 C C . LYS B 1 375 ? -20.901 13.880 43.272 1.00 25.55 373 LYS B C 1
ATOM 6195 O O . LYS B 1 375 ? -19.821 13.366 43.579 1.00 28.44 373 LYS B O 1
ATOM 6201 N N . THR B 1 376 ? -21.052 15.193 43.121 1.00 28.76 374 THR B N 1
ATOM 6202 C CA . THR B 1 376 ? -19.946 16.111 43.358 1.00 29.56 374 THR B CA 1
ATOM 6203 C C . THR B 1 376 ? -19.671 16.204 44.854 1.00 26.92 374 THR B C 1
ATOM 6204 O O . THR B 1 376 ? -20.564 16.540 45.638 1.00 30.47 374 THR B O 1
ATOM 6208 N N . SER B 1 377 ? -18.439 15.901 45.247 1.00 22.73 375 SER B N 1
ATOM 6209 C CA . SER B 1 377 ? -18.043 15.912 46.648 1.00 26.04 375 SER B CA 1
ATOM 6210 C C . SER B 1 377 ? -16.526 16.050 46.709 1.00 24.21 375 SER B C 1
ATOM 6211 O O . SER B 1 377 ? -15.869 16.307 45.695 1.00 22.97 375 SER B O 1
ATOM 6214 N N . GLY B 1 378 ? -15.968 15.876 47.900 1.00 28.16 376 GLY B N 1
ATOM 6215 C CA . GLY B 1 378 ? -14.532 16.002 48.066 1.00 26.22 376 GLY B CA 1
ATOM 6216 C C . GLY B 1 378 ? -14.110 15.587 49.456 1.00 26.88 376 GLY B C 1
ATOM 6217 O O . GLY B 1 378 ? -14.937 15.327 50.335 1.00 30.29 376 GLY B O 1
ATOM 6218 N N . GLY B 1 379 ? -12.800 15.528 49.637 1.00 22.23 377 GLY B N 1
ATOM 6219 C CA . GLY B 1 379 ? -12.239 15.190 50.924 1.00 20.75 377 GLY B CA 1
ATOM 6220 C C . GLY B 1 379 ? -10.745 15.408 50.924 1.00 24.98 377 GLY B C 1
ATOM 6221 O O . GLY B 1 379 ? -10.203 16.099 50.061 1.00 28.45 377 GLY B O 1
ATOM 6222 N N . GLU B 1 380 ? -10.081 14.810 51.908 1.00 24.66 378 GLU B N 1
ATOM 6223 C CA . GLU B 1 380 ? -8.627 14.845 51.955 1.00 25.70 378 GLU B CA 1
ATOM 6224 C C . GLU B 1 380 ? -8.058 13.723 51.098 1.00 25.63 378 GLU B C 1
ATOM 6225 O O . GLU B 1 380 ? -8.497 12.574 51.195 1.00 25.30 378 GLU B O 1
ATOM 6231 N N . MET B 1 381 ? -7.083 14.055 50.259 1.00 27.86 379 MET B N 1
ATOM 6232 C CA . MET B 1 381 ? -6.377 13.032 49.498 1.00 30.96 379 MET B CA 1
ATOM 6233 C C . MET B 1 381 ? -5.523 12.223 50.467 1.00 29.78 379 MET B C 1
ATOM 6234 O O . MET B 1 381 ? -4.577 12.751 51.061 1.00 26.23 379 MET B O 1
ATOM 6239 N N . VAL B 1 382 ? -5.867 10.958 50.645 1.00 36.61 380 VAL B N 1
ATOM 6240 C CA . VAL B 1 382 ? -5.252 10.127 51.673 1.00 33.66 380 VAL B CA 1
ATOM 6241 C C . VAL B 1 382 ? -4.019 9.441 51.107 1.00 30.83 380 VAL B C 1
ATOM 6242 O O . VAL B 1 382 ? -3.921 9.160 49.907 1.00 33.10 380 VAL B O 1
ATOM 6246 N N . VAL B 1 383 ? -3.059 9.176 51.986 1.00 32.33 381 VAL B N 1
ATOM 6247 C CA . VAL B 1 383 ? -1.849 8.451 51.636 1.00 33.84 381 VAL B CA 1
ATOM 6248 C C . VAL B 1 383 ? -2.104 6.962 51.900 1.00 31.74 381 VAL B C 1
ATOM 6249 O O . VAL B 1 383 ? -2.370 6.600 53.056 1.00 27.66 381 VAL B O 1
ATOM 6253 N N . PRO B 1 384 ? -2.059 6.108 50.886 1.00 33.39 382 PRO B N 1
ATOM 6254 C CA . PRO B 1 384 ? -2.295 4.675 51.122 1.00 37.04 382 PRO B CA 1
ATOM 6255 C C . PRO B 1 384 ? -1.241 4.087 52.049 1.00 33.49 382 PRO B C 1
ATOM 6256 O O . PRO B 1 384 ? -0.039 4.278 51.854 1.00 32.93 382 PRO B O 1
ATOM 6260 N N . SER B 1 385 ? -1.706 3.366 53.068 1.00 29.35 383 SER B N 1
ATOM 6261 C CA . SER B 1 385 ? -0.814 2.700 54.007 1.00 31.28 383 SER B CA 1
ATOM 6262 C C . SER B 1 385 ? -0.243 1.399 53.459 1.00 29.83 383 SER B C 1
ATOM 6263 O O . SER B 1 385 ? 0.540 0.743 54.155 1.00 29.37 383 SER B O 1
ATOM 6266 N N . ILE B 1 386 ? -0.615 1.011 52.238 1.00 28.65 384 ILE B N 1
ATOM 6267 C CA . ILE B 1 386 ? -0.033 -0.175 51.627 1.00 28.92 384 ILE B CA 1
ATOM 6268 C C . ILE B 1 386 ? 1.428 0.081 51.275 1.00 28.65 384 ILE B C 1
ATOM 6269 O O . ILE B 1 386 ? 1.905 1.221 51.230 1.00 28.05 384 ILE B O 1
ATOM 6274 N N . SER B 1 387 ? 2.149 -1.006 51.021 1.00 29.36 385 SER B N 1
ATOM 6275 C CA . SER B 1 387 ? 3.499 -0.890 50.501 1.00 30.43 385 SER B CA 1
ATOM 6276 C C . SER B 1 387 ? 3.457 -0.548 49.014 1.00 28.91 385 SER B C 1
ATOM 6277 O O . SER B 1 387 ? 2.451 -0.753 48.328 1.00 30.66 385 SER B O 1
ATOM 6280 N N . SER B 1 388 ? 4.569 -0.015 48.519 1.00 23.03 386 SER B N 1
ATOM 6281 C CA . SER B 1 388 ? 4.648 0.453 47.145 1.00 28.33 386 SER B CA 1
ATOM 6282 C C . SER B 1 388 ? 6.011 0.107 46.569 1.00 30.35 386 SER B C 1
ATOM 6283 O O . SER B 1 388 ? 6.946 -0.254 47.289 1.00 30.76 386 SER B O 1
ATOM 6286 N N . GLU B 1 389 ? 6.113 0.220 45.248 1.00 29.03 387 GLU B N 1
ATOM 6287 C CA . GLU B 1 389 ? 7.398 0.069 44.587 1.00 32.99 387 GLU B CA 1
ATOM 6288 C C . GLU B 1 389 ? 8.322 1.216 44.973 1.00 30.57 387 GLU B C 1
ATOM 6289 O O . GLU B 1 389 ? 7.879 2.324 45.287 1.00 30.57 387 GLU B O 1
ATOM 6295 N N . THR B 1 390 ? 9.621 0.937 44.962 1.00 31.64 388 THR B N 1
ATOM 6296 C CA . THR B 1 390 ? 10.636 1.917 45.310 1.00 30.13 388 THR B CA 1
ATOM 6297 C C . THR B 1 390 ? 11.598 2.102 44.144 1.00 31.41 388 THR B C 1
ATOM 6298 O O . THR B 1 390 ? 11.863 1.166 43.383 1.00 26.30 388 THR B O 1
ATOM 6302 N N . ARG B 1 391 ? 12.110 3.324 44.005 1.00 29.90 389 ARG B N 1
ATOM 6303 C CA . ARG B 1 391 ? 13.110 3.650 42.998 1.00 33.95 389 ARG B CA 1
ATOM 6304 C C . ARG B 1 391 ? 14.386 4.167 43.643 1.00 34.16 389 ARG B C 1
ATOM 6305 O O . ARG B 1 391 ? 14.364 4.804 44.700 1.00 33.02 389 ARG B O 1
ATOM 6313 N N . ASN B 1 392 ? 15.495 3.890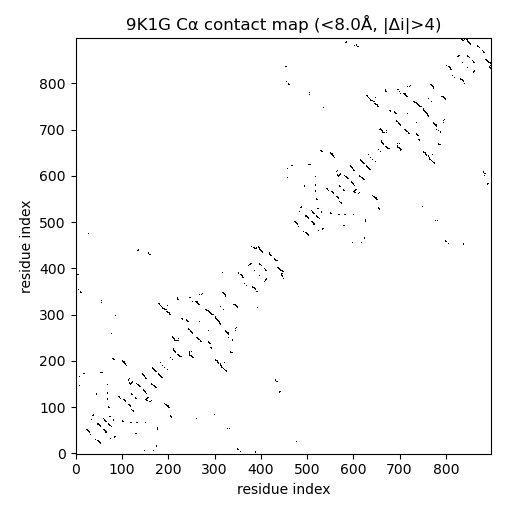 42.972 1.00 37.69 390 ASN B N 1
ATOM 6314 C CA . ASN B 1 392 ? 16.811 4.368 43.354 1.00 37.67 390 ASN B CA 1
ATOM 6315 C C . ASN B 1 392 ? 17.289 5.369 42.310 1.00 38.50 390 ASN B C 1
ATOM 6316 O O . ASN B 1 392 ? 16.907 5.296 41.138 1.00 36.33 390 ASN B O 1
ATOM 6321 N N . PHE B 1 393 ? 18.113 6.323 42.752 1.00 37.84 391 PHE B N 1
ATOM 6322 C CA . PHE B 1 393 ? 18.691 7.284 41.817 1.00 38.80 391 PHE B CA 1
ATOM 6323 C C . PHE B 1 393 ? 19.453 6.575 40.706 1.00 38.92 391 PHE B C 1
ATOM 6324 O O . PHE B 1 393 ? 19.391 6.983 39.540 1.00 35.78 391 PHE B O 1
ATOM 6332 N N . GLU B 1 394 ? 20.170 5.505 41.047 1.00 37.48 392 GLU B N 1
ATOM 6333 C CA . GLU B 1 394 ? 20.832 4.707 40.024 1.00 39.24 392 GLU B CA 1
ATOM 6334 C C . GLU B 1 394 ? 19.848 3.817 39.279 1.00 37.28 392 GLU B C 1
ATOM 6335 O O . GLU B 1 394 ? 20.069 3.505 38.103 1.00 40.40 392 GLU B O 1
ATOM 6341 N N . LYS B 1 395 ? 18.762 3.402 39.938 1.00 34.98 393 LYS B N 1
ATOM 6342 C CA . LYS B 1 395 ? 17.719 2.659 39.239 1.00 35.46 393 LYS B CA 1
ATOM 6343 C C . LYS B 1 395 ? 17.021 3.527 38.201 1.00 36.37 393 LYS B C 1
ATOM 6344 O O . LYS B 1 395 ? 16.596 3.020 37.156 1.00 32.47 393 LYS B O 1
ATOM 6350 N N . CYS B 1 396 ? 16.895 4.829 38.469 1.00 36.92 394 CYS B N 1
ATOM 6351 C CA . CYS B 1 396 ? 16.317 5.735 37.482 1.00 35.49 394 CYS B CA 1
ATOM 6352 C C . CYS B 1 396 ? 17.222 5.867 36.264 1.00 33.91 394 CYS B C 1
ATOM 6353 O O . CYS B 1 396 ? 16.738 5.954 35.129 1.00 31.10 394 CYS B O 1
ATOM 6356 N N . ILE B 1 397 ? 18.539 5.884 36.480 1.00 33.52 395 ILE B N 1
ATOM 6357 C CA . ILE B 1 397 ? 19.475 5.933 35.362 1.00 34.66 395 ILE B CA 1
ATOM 6358 C C . ILE B 1 397 ? 19.421 4.634 34.567 1.00 37.18 395 ILE B C 1
ATOM 6359 O O . ILE B 1 397 ? 19.428 4.645 33.330 1.00 37.99 395 ILE B O 1
ATOM 6364 N N . GLU B 1 398 ? 19.350 3.494 35.261 1.00 35.68 396 GLU B N 1
ATOM 6365 C CA . GLU B 1 398 ? 19.288 2.212 34.569 1.00 37.64 396 GLU B CA 1
ATOM 6366 C C . GLU B 1 398 ? 17.974 2.038 33.818 1.00 33.74 396 GLU B C 1
ATOM 6367 O O . GLU B 1 398 ? 17.931 1.331 32.804 1.00 32.09 396 GLU B O 1
ATOM 6373 N N . SER B 1 399 ? 16.901 2.668 34.290 1.00 30.27 397 SER B N 1
ATOM 6374 C CA . SER B 1 399 ? 15.596 2.563 33.654 1.00 31.80 397 SER B CA 1
ATOM 6375 C C . SER B 1 399 ? 15.357 3.641 32.605 1.00 36.29 397 SER B C 1
ATOM 6376 O O . SER B 1 399 ? 14.271 3.682 32.017 1.00 35.63 397 SER B O 1
ATOM 6379 N N . GLY B 1 400 ? 16.334 4.510 32.357 1.00 33.89 398 GLY B N 1
ATOM 6380 C CA . GLY B 1 400 ? 16.192 5.542 31.353 1.00 32.88 398 GLY B CA 1
ATOM 6381 C C . GLY B 1 400 ? 15.331 6.718 31.750 1.00 37.38 398 GLY B C 1
ATOM 6382 O O . GLY B 1 400 ? 15.048 7.571 30.900 1.00 38.16 398 GLY B O 1
ATOM 6383 N N . VAL B 1 401 ? 14.902 6.796 33.012 1.00 34.92 399 VAL B N 1
ATOM 6384 C CA . VAL B 1 401 ? 14.076 7.919 33.442 1.00 33.02 399 VAL B CA 1
ATOM 6385 C C . VAL B 1 401 ? 14.874 9.216 33.409 1.00 35.81 399 VAL B C 1
ATOM 6386 O O . VAL B 1 401 ? 14.312 10.295 33.185 1.00 36.76 399 VAL B O 1
ATOM 6390 N N . ILE B 1 402 ? 16.186 9.139 33.623 1.00 35.27 400 ILE B N 1
ATOM 6391 C CA . ILE B 1 402 ? 17.051 10.320 33.560 1.00 37.06 400 ILE B CA 1
ATOM 6392 C C . ILE B 1 402 ? 18.313 9.970 32.787 1.00 34.62 400 ILE B C 1
ATOM 6393 O O . ILE B 1 402 ? 18.758 8.821 32.767 1.00 34.34 400 ILE B O 1
ATOM 6398 N N . PRO B 1 403 ? 18.896 10.969 32.119 1.00 33.62 401 PRO B N 1
ATOM 6399 C CA . PRO B 1 403 ? 20.162 10.730 31.412 1.00 35.59 401 PRO B CA 1
ATOM 6400 C C . PRO B 1 403 ? 21.254 10.271 32.366 1.00 37.08 401 PRO B C 1
ATOM 6401 O O . PRO B 1 403 ? 21.238 10.578 33.559 1.00 37.05 401 PRO B O 1
ATOM 6405 N N . ARG B 1 404 ? 22.215 9.521 31.818 1.00 41.03 402 ARG B N 1
ATOM 6406 C CA . ARG B 1 404 ? 23.231 8.892 32.655 1.00 41.52 402 ARG B CA 1
ATOM 6407 C C . ARG B 1 404 ? 24.162 9.914 33.297 1.00 40.06 402 ARG B C 1
ATOM 6408 O O . ARG B 1 404 ? 24.613 9.709 34.429 1.00 40.01 402 ARG B O 1
ATOM 6416 N N . ASP B 1 405 ? 24.461 11.011 32.602 1.00 36.19 403 ASP B N 1
ATOM 6417 C CA . ASP B 1 405 ? 25.353 12.027 33.147 1.00 37.11 403 ASP B CA 1
ATOM 6418 C C . ASP B 1 405 ? 24.689 12.898 34.205 1.00 36.74 403 ASP B C 1
ATOM 6419 O O . ASP B 1 405 ? 25.327 13.836 34.696 1.00 41.51 403 ASP B O 1
ATOM 6424 N N . ALA B 1 406 ? 23.437 12.618 34.561 1.00 36.37 404 ALA B N 1
ATOM 6425 C CA . ALA B 1 406 ? 22.759 13.393 35.591 1.00 34.85 404 ALA B CA 1
ATOM 6426 C C . ALA B 1 406 ? 23.484 13.261 36.923 1.00 37.91 404 ALA B C 1
ATOM 6427 O O . ALA B 1 406 ? 23.949 12.179 37.294 1.00 40.14 404 ALA B O 1
ATOM 6429 N N . THR B 1 407 ? 23.582 14.373 37.642 1.00 41.09 405 THR B N 1
ATOM 6430 C CA . THR B 1 407 ? 24.236 14.414 38.939 1.00 41.10 405 THR B CA 1
ATOM 6431 C C . THR B 1 407 ? 23.196 14.562 40.041 1.00 38.71 405 THR B C 1
ATOM 6432 O O . THR B 1 407 ? 22.118 15.125 39.831 1.00 39.87 405 THR B O 1
ATOM 6436 N N . LEU B 1 408 ? 23.528 14.045 41.219 1.00 42.33 406 LEU B N 1
ATOM 6437 C CA . LEU B 1 408 ? 22.649 14.141 42.373 1.00 42.31 406 LEU B CA 1
ATOM 6438 C C . LEU B 1 408 ? 22.879 15.458 43.099 1.00 41.37 406 LEU B C 1
ATOM 6439 O O . LEU B 1 408 ? 24.018 15.911 43.244 1.00 42.08 406 LEU B O 1
ATOM 6444 N N . GLY B 1 409 ? 21.788 16.074 43.546 1.00 41.99 407 GLY B N 1
ATOM 6445 C CA . GLY B 1 409 ? 21.900 17.278 44.337 1.00 40.45 407 GLY B CA 1
ATOM 6446 C C . GLY B 1 409 ? 22.530 17.013 45.690 1.00 40.83 407 GLY B C 1
ATOM 6447 O O . GLY B 1 409 ? 22.508 15.900 46.216 1.00 41.29 407 GLY B O 1
ATOM 6448 N N . SER B 1 410 ? 23.107 18.070 46.265 1.00 39.97 408 SER B N 1
ATOM 6449 C CA . SER B 1 410 ? 23.768 17.951 47.559 1.00 39.01 408 SER B CA 1
ATOM 6450 C C . SER B 1 410 ? 22.804 17.608 48.686 1.00 38.94 408 SER B C 1
ATOM 6451 O O . SER B 1 410 ? 23.259 17.283 49.789 1.00 40.05 408 SER B O 1
ATOM 6454 N N . ASP B 1 411 ? 21.496 17.669 48.443 1.00 34.58 409 ASP B N 1
ATOM 6455 C CA . ASP B 1 411 ? 20.490 17.339 49.442 1.00 38.77 409 ASP B CA 1
ATOM 6456 C C . ASP B 1 411 ? 19.998 15.902 49.329 1.00 38.32 409 ASP B C 1
ATOM 6457 O O . ASP B 1 411 ? 19.049 15.527 50.025 1.00 39.57 409 ASP B O 1
ATOM 6462 N N . LEU B 1 412 ? 20.614 15.093 48.472 1.00 35.17 410 LEU B N 1
ATOM 6463 C CA . LEU B 1 412 ? 20.227 13.703 48.288 1.00 37.86 410 LEU B CA 1
ATOM 6464 C C . LEU B 1 412 ? 21.469 12.823 48.319 1.00 37.01 410 LEU B C 1
ATOM 6465 O O . LEU B 1 412 ? 22.604 13.306 48.326 1.00 41.26 410 LEU B O 1
ATOM 6470 N N . SER B 1 413 ? 21.241 11.512 48.338 1.00 34.31 411 SER B N 1
ATOM 6471 C CA . SER B 1 413 ? 22.327 10.547 48.397 1.00 39.47 411 SER B CA 1
ATOM 6472 C C . SER B 1 413 ? 21.910 9.285 47.656 1.00 39.46 411 SER B C 1
ATOM 6473 O O . SER B 1 413 ? 20.745 9.110 47.288 1.00 37.52 411 SER B O 1
ATOM 6476 N N . ARG B 1 414 ? 22.887 8.402 47.437 1.00 38.18 412 ARG B N 1
ATOM 6477 C CA . ARG B 1 414 ? 22.612 7.149 46.743 1.00 40.16 412 ARG B CA 1
ATOM 6478 C C . ARG B 1 414 ? 21.666 6.263 47.540 1.00 36.76 412 ARG B C 1
ATOM 6479 O O . ARG B 1 414 ? 20.864 5.525 46.955 1.00 34.32 412 ARG B O 1
ATOM 6487 N N . SER B 1 415 ? 21.738 6.324 48.870 1.00 40.21 413 SER B N 1
ATOM 6488 C CA . SER B 1 415 ? 20.908 5.485 49.723 1.00 41.85 413 SER B CA 1
ATOM 6489 C C . SER B 1 415 ? 19.480 5.996 49.861 1.00 37.16 413 SER B C 1
ATOM 6490 O O . SER B 1 415 ? 18.647 5.298 50.449 1.00 35.41 413 SER B O 1
ATOM 6493 N N . HIS B 1 416 ? 19.177 7.183 49.341 1.00 39.25 414 HIS B N 1
ATOM 6494 C CA . HIS B 1 416 ? 17.826 7.716 49.439 1.00 37.88 414 HIS B CA 1
ATOM 6495 C C . HIS B 1 416 ? 16.865 6.897 48.586 1.00 31.35 414 HIS B C 1
ATOM 6496 O O . HIS B 1 416 ? 17.199 6.472 47.476 1.00 31.76 414 HIS B O 1
ATOM 6503 N N . VAL B 1 417 ? 15.663 6.676 49.113 1.00 30.01 415 VAL B N 1
ATOM 6504 C CA . VAL B 1 417 ? 14.648 5.847 48.472 1.00 31.20 415 VAL B CA 1
ATOM 6505 C C . VAL B 1 417 ? 13.558 6.756 47.922 1.00 29.69 415 VAL B C 1
ATOM 6506 O O . VAL B 1 417 ? 13.064 7.642 48.630 1.00 30.29 415 VAL B O 1
ATOM 6510 N N . PHE B 1 418 ? 13.181 6.534 46.666 1.00 27.98 416 PHE B N 1
ATOM 6511 C CA . PHE B 1 418 ? 12.152 7.323 45.999 1.00 30.45 416 PHE B CA 1
ATOM 6512 C C . PHE B 1 418 ? 10.833 6.560 46.044 1.00 31.75 416 PHE B C 1
ATOM 6513 O O . PHE B 1 418 ? 10.742 5.439 45.530 1.00 28.68 416 PHE B O 1
ATOM 6521 N N . SER B 1 419 ? 9.799 7.178 46.663 1.00 29.31 417 SER B N 1
ATOM 6522 C CA . SER B 1 419 ? 8.469 6.596 46.770 1.00 29.73 417 SER B CA 1
ATOM 6523 C C . SER B 1 419 ? 7.516 7.241 45.769 1.00 31.03 417 SER B C 1
ATOM 6524 O O . SER B 1 419 ? 7.700 8.399 45.385 1.00 31.18 417 SER B O 1
ATOM 6527 N N . PRO B 1 420 ? 6.486 6.515 45.321 1.00 35.92 418 PRO B N 1
ATOM 6528 C CA . PRO B 1 420 ? 5.585 7.081 44.303 1.00 32.98 418 PRO B CA 1
ATOM 6529 C C . PRO B 1 420 ? 4.621 8.118 44.842 1.00 30.33 418 PRO B C 1
ATOM 6530 O O . PRO B 1 420 ? 4.153 8.959 44.066 1.00 30.96 418 PRO B O 1
ATOM 6534 N N . TRP B 1 421 ? 4.309 8.091 46.131 1.00 29.00 419 TRP B N 1
ATOM 6535 C CA . TRP B 1 421 ? 3.394 9.060 46.706 1.00 30.58 419 TRP B CA 1
ATOM 6536 C C . TRP B 1 421 ? 4.011 9.686 47.946 1.00 31.23 419 TRP B C 1
ATOM 6537 O O . TRP B 1 421 ? 4.862 9.074 48.601 1.00 32.39 419 TRP B O 1
ATOM 6548 N N . PRO B 1 422 ? 3.615 10.914 48.283 1.00 29.92 420 PRO B N 1
ATOM 6549 C CA . PRO B 1 422 ? 4.177 11.589 49.460 1.00 32.80 420 PRO B CA 1
ATOM 6550 C C . PRO B 1 422 ? 3.611 11.016 50.756 1.00 32.12 420 PRO B C 1
ATOM 6551 O O . PRO B 1 422 ? 2.427 11.163 51.053 1.00 32.52 420 PRO B O 1
ATOM 6555 N N . LYS B 1 423 ? 4.475 10.349 51.523 1.00 34.49 421 LYS B N 1
ATOM 6556 C CA . LYS B 1 423 ? 4.168 9.914 52.883 1.00 35.65 421 LYS B CA 1
ATOM 6557 C C . LYS B 1 423 ? 4.266 11.138 53.793 1.00 37.08 421 LYS B C 1
ATOM 6558 O O . LYS B 1 423 ? 4.538 12.236 53.290 1.00 39.30 421 LYS B O 1
ATOM 6564 N N . PRO B 1 424 ? 4.024 11.034 55.103 1.00 36.13 422 PRO B N 1
ATOM 6565 C CA . PRO B 1 424 ? 4.154 12.227 55.951 1.00 36.25 422 PRO B CA 1
ATOM 6566 C C . PRO B 1 424 ? 5.541 12.849 55.847 1.00 37.16 422 PRO B C 1
ATOM 6567 O O . PRO B 1 424 ? 6.557 12.151 55.874 1.00 36.47 422 PRO B O 1
ATOM 6571 N N . GLU B 1 425 ? 5.562 14.175 55.699 1.00 38.11 423 GLU B N 1
ATOM 6572 C CA . GLU B 1 425 ? 6.751 15.013 55.552 1.00 33.49 423 GLU B CA 1
ATOM 6573 C C . GLU B 1 425 ? 7.620 14.627 54.354 1.00 35.08 423 GLU B C 1
ATOM 6574 O O . GLU B 1 425 ? 8.746 15.123 54.223 1.00 38.04 423 GLU B O 1
ATOM 6580 N N . TYR B 1 426 ? 7.113 13.787 53.454 1.00 36.09 424 TYR B N 1
ATOM 6581 C CA . TYR B 1 426 ? 7.847 13.434 52.246 1.00 32.40 424 TYR B CA 1
ATOM 6582 C C . TYR B 1 426 ? 7.790 14.572 51.236 1.00 31.99 424 TYR B C 1
ATOM 6583 O O . TYR B 1 426 ? 6.766 15.248 51.096 1.00 32.45 424 TYR B O 1
ATOM 6592 N N . VAL B 1 427 ? 8.895 14.778 50.526 1.00 31.55 425 VAL B N 1
ATOM 6593 C CA . VAL B 1 427 ? 8.995 15.859 49.548 1.00 28.99 425 VAL B CA 1
ATOM 6594 C C . VAL B 1 427 ? 9.252 15.270 48.165 1.00 27.43 425 VAL B C 1
ATOM 6595 O O . VAL B 1 427 ? 9.877 14.205 48.051 1.00 28.30 425 VAL B O 1
ATOM 6599 N N . PRO B 1 428 ? 8.793 15.918 47.097 1.00 31.14 426 PRO B N 1
ATOM 6600 C CA . PRO B 1 428 ? 9.019 15.378 45.753 1.00 28.62 426 PRO B CA 1
ATOM 6601 C C . PRO B 1 428 ? 10.488 15.404 45.367 1.00 28.17 426 PRO B C 1
ATOM 6602 O O . PRO B 1 428 ? 11.249 16.290 45.764 1.00 28.92 426 PRO B O 1
ATOM 6606 N N . VAL B 1 429 ? 10.880 14.409 44.579 1.00 27.51 427 VAL B N 1
ATOM 6607 C CA . VAL B 1 429 ? 12.240 14.280 44.071 1.00 27.36 427 VAL B CA 1
ATOM 6608 C C . VAL B 1 429 ? 12.198 14.673 42.600 1.00 28.80 427 VAL B C 1
ATOM 6609 O O . VAL B 1 429 ? 11.738 13.903 41.749 1.00 30.20 427 VAL B O 1
ATOM 6613 N N . PHE B 1 430 ? 12.676 15.874 42.295 1.00 28.70 428 PHE B N 1
ATOM 6614 C CA . PHE B 1 430 ? 12.616 16.407 40.944 1.00 27.56 428 PHE B CA 1
ATOM 6615 C C . PHE B 1 430 ? 13.862 16.035 40.150 1.00 26.47 428 PHE B C 1
ATOM 6616 O O . PHE B 1 430 ? 14.939 15.809 40.708 1.00 27.25 428 PHE B O 1
ATOM 6624 N N . ALA B 1 431 ? 13.698 15.975 38.832 1.00 24.76 429 ALA B N 1
ATOM 6625 C CA . ALA B 1 431 ? 14.804 15.838 37.891 1.00 28.87 429 ALA B CA 1
ATOM 6626 C C . ALA B 1 431 ? 14.785 17.068 36.993 1.00 26.60 429 ALA B C 1
ATOM 6627 O O . ALA B 1 431 ? 13.894 17.212 36.149 1.00 27.20 429 ALA B O 1
ATOM 6629 N N . PHE B 1 432 ? 15.755 17.957 37.184 1.00 26.12 430 PHE B N 1
ATOM 6630 C CA . PHE B 1 432 ? 15.808 19.230 36.482 1.00 29.58 430 PHE B CA 1
ATOM 6631 C C . PHE B 1 432 ? 16.876 19.200 35.398 1.00 27.87 430 PHE B C 1
ATOM 6632 O O . PHE B 1 432 ? 17.990 18.718 35.625 1.00 29.85 430 PHE B O 1
ATOM 6640 N N . GLN B 1 433 ? 16.532 19.718 34.224 1.00 28.61 431 GLN B N 1
ATOM 6641 C CA . GLN B 1 433 ? 17.518 20.106 33.224 1.00 28.14 431 GLN B CA 1
ATOM 6642 C C . GLN B 1 433 ? 17.640 21.623 33.264 1.00 28.71 431 GLN B C 1
ATOM 6643 O O . GLN B 1 433 ? 16.677 22.336 32.961 1.00 26.09 431 GLN B O 1
ATOM 6649 N N . LEU B 1 434 ? 18.813 22.111 33.652 1.00 29.45 432 LEU B N 1
ATOM 6650 C CA . LEU B 1 434 ? 19.006 23.536 33.874 1.00 30.12 432 LEU B CA 1
ATOM 6651 C C . LEU B 1 434 ? 19.101 24.277 32.546 1.00 31.60 432 LEU B C 1
ATOM 6652 O O . LEU B 1 434 ? 19.817 23.851 31.635 1.00 29.03 432 LEU B O 1
ATOM 6657 N N . LYS B 1 435 ? 18.374 25.392 32.441 1.00 32.97 433 LYS B N 1
ATOM 6658 C CA . LYS B 1 435 ? 18.503 26.260 31.277 1.00 31.46 433 LYS B CA 1
ATOM 6659 C C . LYS B 1 435 ? 19.903 26.846 31.155 1.00 32.24 433 LYS B C 1
ATOM 6660 O O . LYS B 1 435 ? 20.292 27.273 30.063 1.00 37.68 433 LYS B O 1
ATOM 6666 N N . LYS B 1 436 ? 20.663 26.873 32.252 1.00 33.93 434 LYS B N 1
ATOM 6667 C CA . LYS B 1 436 ? 21.994 27.471 32.239 1.00 35.51 434 LYS B CA 1
ATOM 6668 C C . LYS B 1 436 ? 22.950 26.680 31.354 1.00 34.74 434 LYS B C 1
ATOM 6669 O O . LYS B 1 436 ? 23.469 27.198 30.358 1.00 39.83 434 LYS B O 1
ATOM 6675 N N . ASP B 1 437 ? 23.193 25.414 31.703 1.00 33.72 435 ASP B N 1
ATOM 6676 C CA . ASP B 1 437 ? 24.211 24.609 31.041 1.00 33.15 435 ASP B CA 1
ATOM 6677 C C . ASP B 1 437 ? 23.684 23.276 30.523 1.00 35.00 435 ASP B C 1
ATOM 6678 O O . ASP B 1 437 ? 24.488 22.387 30.216 1.00 33.86 435 ASP B O 1
ATOM 6683 N N . SER B 1 438 ? 22.366 23.107 30.428 1.00 34.86 436 SER B N 1
ATOM 6684 C CA . SER B 1 438 ? 21.717 21.877 29.977 1.00 36.61 436 SER B CA 1
ATOM 6685 C C . SER B 1 438 ? 22.049 20.673 30.853 1.00 35.58 436 SER B C 1
ATOM 6686 O O . SER B 1 438 ? 21.801 19.531 30.446 1.00 34.76 436 SER B O 1
ATOM 6689 N N . THR B 1 439 ? 22.595 20.893 32.045 1.00 33.44 437 THR B N 1
ATOM 6690 C CA . THR B 1 439 ? 22.935 19.797 32.938 1.00 35.97 437 THR B CA 1
ATOM 6691 C C . THR B 1 439 ? 21.685 19.246 33.611 1.00 30.06 437 THR B C 1
ATOM 6692 O O . THR B 1 439 ? 20.682 19.945 33.782 1.00 31.58 437 THR B O 1
ATOM 6696 N N . TRP B 1 440 ? 21.754 17.975 33.994 1.00 31.19 438 TRP B N 1
ATOM 6697 C CA . TRP B 1 440 ? 20.665 17.294 34.678 1.00 31.29 438 TRP B CA 1
ATOM 6698 C C . TRP B 1 440 ? 21.024 17.119 36.147 1.00 32.92 438 TRP B C 1
ATOM 6699 O O . TRP B 1 440 ? 22.080 16.565 36.470 1.00 36.27 438 TRP B O 1
ATOM 6710 N N . VAL B 1 441 ? 20.148 17.591 37.029 1.00 32.22 439 VAL B N 1
ATOM 6711 C CA . VAL B 1 441 ? 20.350 17.495 38.469 1.00 32.82 439 VAL B CA 1
ATOM 6712 C C . VAL B 1 441 ? 19.089 16.923 39.101 1.00 28.75 439 VAL B C 1
ATOM 6713 O O . VAL B 1 441 ? 17.970 17.293 38.727 1.00 28.43 439 VAL B O 1
ATOM 6717 N N . VAL B 1 442 ? 19.273 16.005 40.045 1.00 31.69 440 VAL B N 1
ATOM 6718 C CA . VAL B 1 442 ? 18.178 15.401 40.795 1.00 31.93 440 VAL B CA 1
ATOM 6719 C C . VAL B 1 442 ? 18.216 15.974 42.204 1.00 32.72 440 VAL B C 1
ATOM 6720 O O . VAL B 1 442 ? 19.237 15.870 42.896 1.00 36.82 440 VAL B O 1
ATOM 6724 N N . THR B 1 443 ? 17.110 16.578 42.630 1.00 27.26 441 THR B N 1
ATOM 6725 C CA . THR B 1 443 ? 17.076 17.263 43.914 1.00 29.49 441 THR B CA 1
ATOM 6726 C C . THR B 1 443 ? 15.631 17.437 44.356 1.00 31.84 441 THR B C 1
ATOM 6727 O O . THR B 1 443 ? 14.696 17.299 43.563 1.00 27.04 441 THR B O 1
ATOM 6731 N N . THR B 1 444 ? 15.467 17.739 45.643 1.00 33.74 442 THR B N 1
ATOM 6732 C CA . THR B 1 444 ? 14.174 18.088 46.215 1.00 29.86 442 THR B CA 1
ATOM 6733 C C . THR B 1 444 ? 14.079 19.571 46.547 1.00 30.00 442 THR B C 1
ATOM 6734 O O . THR B 1 444 ? 13.115 19.992 47.195 1.00 31.91 442 THR B O 1
ATOM 6738 N N . ASP B 1 445 ? 15.058 20.370 46.120 1.00 29.03 443 ASP B N 1
ATOM 6739 C CA . ASP B 1 445 ? 15.111 21.804 46.402 1.00 33.34 443 ASP B CA 1
ATOM 6740 C C . ASP B 1 445 ? 15.024 22.565 45.086 1.00 28.62 443 ASP B C 1
ATOM 6741 O O . ASP B 1 445 ? 16.056 22.912 44.488 1.00 27.16 443 ASP B O 1
ATOM 6746 N N . PRO B 1 446 ? 13.815 22.849 44.596 1.00 25.50 444 PRO B N 1
ATOM 6747 C CA . PRO B 1 446 ? 13.706 23.623 43.350 1.00 28.98 444 PRO B CA 1
ATOM 6748 C C . PRO B 1 446 ? 14.090 25.081 43.522 1.00 28.70 444 PRO B C 1
ATOM 6749 O O . PRO B 1 446 ? 14.505 25.718 42.546 1.00 32.00 444 PRO B O 1
ATOM 6753 N N . SER B 1 447 ? 13.970 25.627 44.735 1.00 29.04 445 SER B N 1
ATOM 6754 C CA . SER B 1 447 ? 14.279 27.037 44.953 1.00 30.92 445 SER B CA 1
ATOM 6755 C C . SER B 1 447 ? 15.762 27.329 44.761 1.00 34.77 445 SER B C 1
ATOM 6756 O O . SER B 1 447 ? 16.126 28.440 44.357 1.00 33.15 445 SER B O 1
ATOM 6759 N N . LYS B 1 448 ? 16.625 26.351 45.042 1.00 31.82 446 LYS B N 1
ATOM 6760 C CA . LYS B 1 448 ? 18.063 26.574 44.936 1.00 30.12 446 LYS B CA 1
ATOM 6761 C C . LYS B 1 448 ? 18.479 26.855 43.498 1.00 33.50 446 LYS B C 1
ATOM 6762 O O . LYS B 1 448 ? 19.275 27.765 43.239 1.00 32.59 446 LYS B O 1
ATOM 6768 N N . TYR B 1 449 ? 17.947 26.088 42.548 1.00 33.35 447 TYR B N 1
ATOM 6769 C CA . TYR B 1 449 ? 18.293 26.247 41.143 1.00 31.64 447 TYR B CA 1
ATOM 6770 C C . TYR B 1 449 ? 17.398 27.241 40.417 1.00 30.80 447 TYR B C 1
ATOM 6771 O O . TYR B 1 449 ? 17.653 27.541 39.245 1.00 31.97 447 TYR B O 1
ATOM 6780 N N . ALA B 1 450 ? 16.362 27.757 41.078 1.00 32.01 448 ALA B N 1
ATOM 6781 C CA . ALA B 1 450 ? 15.488 28.763 40.494 1.00 30.37 448 ALA B CA 1
ATOM 6782 C C . ALA B 1 450 ? 15.796 30.174 40.976 1.00 31.38 448 ALA B C 1
ATOM 6783 O O . ALA B 1 450 ? 15.299 31.135 40.380 1.00 32.41 448 ALA B O 1
ATOM 6785 N N . ALA B 1 451 ? 16.598 30.320 42.030 1.00 31.83 449 ALA B N 1
ATOM 6786 C CA . ALA B 1 451 ? 16.929 31.641 42.548 1.00 32.96 449 ALA B CA 1
ATOM 6787 C C . ALA B 1 451 ? 17.724 32.434 41.518 1.00 32.90 449 AL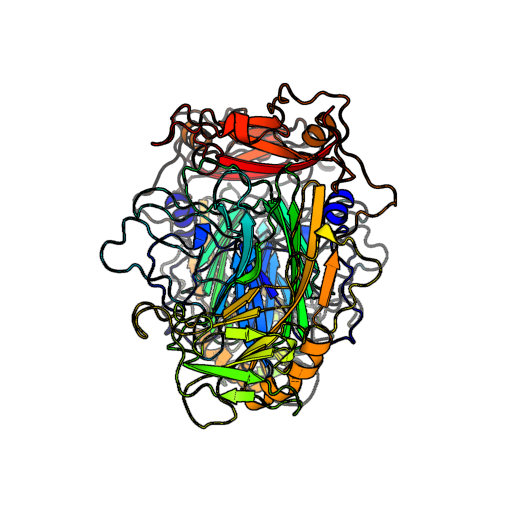A B C 1
ATOM 6788 O O . ALA B 1 451 ? 18.658 31.915 40.901 1.00 31.98 449 ALA B O 1
ATOM 6790 N N . LEU B 1 452 ? 17.347 33.700 41.337 1.00 35.86 450 LEU B N 1
ATOM 6791 C CA . LEU B 1 452 ? 17.963 34.550 40.327 1.00 35.39 450 LEU B CA 1
ATOM 6792 C C . LEU B 1 452 ? 19.142 35.355 40.850 1.00 34.49 450 LEU B C 1
ATOM 6793 O O . LEU B 1 452 ? 19.936 35.855 40.045 1.00 34.11 450 LEU B O 1
ATOM 6798 N N . GLY B 1 453 ? 19.279 35.495 42.165 1.00 35.66 451 GLY B N 1
ATOM 6799 C CA . GLY B 1 453 ? 20.269 36.394 42.714 1.00 34.90 451 GLY B CA 1
ATOM 6800 C C . GLY B 1 453 ? 19.838 37.840 42.768 1.00 41.51 451 GLY B C 1
ATOM 6801 O O . GLY B 1 453 ? 20.648 38.699 43.135 1.00 42.25 451 GLY B O 1
ATOM 6802 N N . GLU B 1 454 ? 18.594 38.136 42.410 1.00 42.38 452 GLU B N 1
ATOM 6803 C CA . GLU B 1 454 ? 18.046 39.481 42.469 1.00 39.53 452 GLU B CA 1
ATOM 6804 C C . GLU B 1 454 ? 17.140 39.626 43.685 1.00 41.35 452 GLU B C 1
ATOM 6805 O O . GLU B 1 454 ? 16.706 38.643 44.290 1.00 43.34 452 GLU B O 1
ATOM 6811 N N . LYS B 1 455 ? 16.859 40.876 44.039 1.00 45.11 453 LYS B N 1
ATOM 6812 C CA . LYS B 1 455 ? 16.056 41.192 45.209 1.00 45.88 453 LYS B CA 1
ATOM 6813 C C . LYS B 1 455 ? 14.767 41.884 44.793 1.00 42.06 453 LYS B C 1
ATOM 6814 O O . LYS B 1 455 ? 14.694 42.521 43.738 1.00 37.57 453 LYS B O 1
ATOM 6820 N N . ASP B 1 456 ? 13.749 41.751 45.638 1.00 43.70 454 ASP B N 1
ATOM 6821 C CA . ASP B 1 456 ? 12.502 42.460 45.424 1.00 44.33 454 ASP B CA 1
ATOM 6822 C C . ASP B 1 456 ? 12.700 43.958 45.647 1.00 45.79 454 ASP B C 1
ATOM 6823 O O . ASP B 1 456 ? 13.741 44.414 46.129 1.00 45.31 454 ASP B O 1
ATOM 6828 N N . SER B 1 457 ? 11.675 44.732 45.287 1.00 47.92 455 SER B N 1
ATOM 6829 C CA . SER B 1 457 ? 11.662 46.137 45.669 1.00 46.93 455 SER B CA 1
ATOM 6830 C C . SER B 1 457 ? 11.568 46.302 47.178 1.00 44.86 455 SER B C 1
ATOM 6831 O O . SER B 1 457 ? 11.985 47.339 47.706 1.00 47.00 455 SER B O 1
ATOM 6834 N N . LYS B 1 458 ? 11.031 45.302 47.879 1.00 45.48 456 LYS B N 1
ATOM 6835 C CA . LYS B 1 458 ? 11.063 45.269 49.334 1.00 44.40 456 LYS B CA 1
ATOM 6836 C C . LYS B 1 458 ? 12.336 44.640 49.878 1.00 44.03 456 LYS B C 1
ATOM 6837 O O . LYS B 1 458 ? 12.657 44.841 51.055 1.00 51.92 456 LYS B O 1
ATOM 6843 N N . GLY B 1 459 ? 13.063 43.889 49.055 1.00 43.41 457 GLY B N 1
ATOM 6844 C CA . GLY B 1 459 ? 14.263 43.203 49.483 1.00 41.99 457 GLY B CA 1
ATOM 6845 C C . GLY B 1 459 ? 14.149 41.696 49.577 1.00 43.33 457 GLY B C 1
ATOM 6846 O O . GLY B 1 459 ? 15.086 41.052 50.063 1.00 40.65 457 GLY B O 1
ATOM 6847 N N . GLN B 1 460 ? 13.041 41.114 49.129 1.00 43.38 458 GLN B N 1
ATOM 6848 C CA . GLN B 1 460 ? 12.851 39.675 49.204 1.00 43.70 458 GLN B CA 1
ATOM 6849 C C . GLN B 1 460 ? 13.520 38.980 48.022 1.00 41.43 458 GLN B C 1
ATOM 6850 O O . GLN B 1 460 ? 13.661 39.549 46.936 1.00 39.32 458 GLN B O 1
ATOM 6856 N N . GLU B 1 461 ? 13.932 37.736 48.249 1.00 40.44 459 GLU B N 1
ATOM 6857 C CA . GLU B 1 461 ? 14.606 36.963 47.215 1.00 38.77 459 GLU B CA 1
ATOM 6858 C C . GLU B 1 461 ? 13.650 36.638 46.072 1.00 36.22 459 GLU B C 1
ATOM 6859 O O . GLU B 1 461 ? 12.450 36.432 46.273 1.00 36.13 459 GLU B O 1
ATOM 6865 N N . LEU B 1 462 ? 14.197 36.591 44.861 1.00 35.40 460 LEU B N 1
ATOM 6866 C CA . LEU B 1 462 ? 13.416 36.362 43.654 1.00 36.18 460 LEU B CA 1
ATOM 6867 C C . LEU B 1 462 ? 13.823 35.044 43.010 1.00 32.66 460 LEU B C 1
ATOM 6868 O O . LEU B 1 462 ? 15.006 34.687 42.992 1.00 30.73 460 LEU B O 1
ATOM 6873 N N . TYR B 1 463 ? 12.833 34.325 42.486 1.00 30.54 461 TYR B N 1
ATOM 6874 C CA . TYR B 1 463 ? 13.028 33.027 41.861 1.00 32.32 461 TYR B CA 1
ATOM 6875 C C . TYR B 1 463 ? 12.282 32.994 40.534 1.00 29.51 461 TYR B C 1
ATOM 6876 O O . TYR B 1 463 ? 11.493 33.889 40.219 1.00 31.79 461 TYR B O 1
ATOM 6885 N N . SER B 1 464 ? 12.530 31.942 39.755 1.00 27.26 462 SER B N 1
ATOM 6886 C CA . SER B 1 464 ? 11.819 31.754 38.492 1.00 28.87 462 SER B CA 1
ATOM 6887 C C . SER B 1 464 ? 12.010 30.323 38.020 1.00 24.47 462 SER B C 1
ATOM 6888 O O . SER B 1 464 ? 13.147 29.882 37.826 1.00 21.57 462 SER B O 1
ATOM 6891 N N . VAL B 1 465 ? 10.905 29.604 37.831 1.00 23.48 463 VAL B N 1
ATOM 6892 C CA . VAL B 1 465 ? 10.981 28.269 37.249 1.00 26.08 463 VAL B CA 1
ATOM 6893 C C . VAL B 1 465 ? 11.072 28.353 35.728 1.00 27.17 463 VAL B C 1
ATOM 6894 O O . VAL B 1 465 ? 11.687 27.490 35.089 1.00 29.36 463 VAL B O 1
ATOM 6898 N N . ALA B 1 466 ? 10.503 29.403 35.133 1.00 28.48 464 ALA B N 1
ATOM 6899 C CA . ALA B 1 466 ? 10.398 29.480 33.678 1.00 27.61 464 ALA B CA 1
ATOM 6900 C C . ALA B 1 466 ? 11.770 29.563 33.018 1.00 29.58 464 ALA B C 1
ATOM 6901 O O . ALA B 1 466 ? 12.059 28.823 32.070 1.00 31.17 464 ALA B O 1
ATOM 6903 N N . MET B 1 467 ? 12.630 30.457 33.499 1.00 30.66 465 MET B N 1
ATOM 6904 C CA . MET B 1 467 ? 13.916 30.698 32.855 1.00 32.56 465 MET B CA 1
ATOM 6905 C C . MET B 1 467 ? 15.055 29.878 33.448 1.00 28.19 465 MET B C 1
ATOM 6906 O O . MET B 1 467 ? 16.174 29.939 32.928 1.00 30.46 465 MET B O 1
ATOM 6911 N N . SER B 1 468 ? 14.809 29.119 34.513 1.00 27.90 466 SER B N 1
ATOM 6912 C CA . SER B 1 468 ? 15.852 28.306 35.125 1.00 29.00 466 SER B CA 1
ATOM 6913 C C . SER B 1 468 ? 15.870 26.868 34.630 1.00 27.09 466 SER B C 1
ATOM 6914 O O . SER B 1 468 ? 16.949 26.276 34.527 1.00 26.82 466 SER B O 1
ATOM 6917 N N . PHE B 1 469 ? 14.712 26.294 34.317 1.00 25.27 467 PHE B N 1
ATOM 6918 C CA . PHE B 1 469 ? 14.597 24.876 34.009 1.00 28.65 467 PHE B CA 1
ATOM 6919 C C . PHE B 1 469 ? 14.166 24.683 32.563 1.00 27.31 467 PHE B C 1
ATOM 6920 O O . PHE B 1 469 ? 13.148 25.235 32.134 1.00 28.05 467 PHE B O 1
ATOM 6928 N N . SER B 1 470 ? 14.944 23.895 31.819 1.00 27.57 468 SER B N 1
ATOM 6929 C CA . SER B 1 470 ? 14.555 23.520 30.465 1.00 31.30 468 SER B CA 1
ATOM 6930 C C . SER B 1 470 ? 13.633 22.308 30.458 1.00 34.18 468 SER B C 1
ATOM 6931 O O . SER B 1 470 ? 12.793 22.178 29.560 1.00 30.97 468 SER B O 1
ATOM 6934 N N . GLU B 1 471 ? 13.779 21.414 31.437 1.00 29.74 469 GLU B N 1
ATOM 6935 C CA . GLU B 1 471 ? 12.932 20.238 31.574 1.00 29.05 469 GLU B CA 1
ATOM 6936 C C . GLU B 1 471 ? 12.676 19.982 33.050 1.00 29.01 469 GLU B C 1
ATOM 6937 O O . GLU B 1 471 ? 13.555 20.208 33.888 1.00 27.92 469 GLU B O 1
ATOM 6943 N N . ILE B 1 472 ? 11.474 19.507 33.365 1.00 25.58 470 ILE B N 1
ATOM 6944 C CA . ILE B 1 472 ? 11.085 19.193 34.735 1.00 25.84 470 ILE B CA 1
ATOM 6945 C C . ILE B 1 472 ? 10.495 17.790 34.751 1.00 23.23 470 ILE B C 1
ATOM 6946 O O . ILE B 1 472 ? 9.523 17.514 34.037 1.00 24.54 470 ILE B O 1
ATOM 6951 N N . ARG B 1 473 ? 11.081 16.908 35.557 1.00 24.95 471 ARG B N 1
ATOM 6952 C CA . ARG B 1 473 ? 10.580 15.555 35.739 1.00 28.32 471 ARG B CA 1
ATOM 6953 C C . ARG B 1 473 ? 10.454 15.256 37.226 1.00 26.76 471 ARG B C 1
ATOM 6954 O O . ARG B 1 473 ? 11.145 15.851 38.056 1.00 26.13 471 ARG B O 1
ATOM 6962 N N . LEU B 1 474 ? 9.564 14.324 37.552 1.00 28.39 472 LEU B N 1
ATOM 6963 C CA . LEU B 1 474 ? 9.337 13.894 38.926 1.00 30.99 472 LEU B CA 1
ATOM 6964 C C . LEU B 1 474 ? 9.797 12.450 39.073 1.00 31.53 472 LEU B C 1
ATOM 6965 O O . LEU B 1 474 ? 9.237 11.549 38.439 1.00 26.98 472 LEU B O 1
ATOM 6970 N N . LEU B 1 475 ? 10.813 12.235 39.906 1.00 32.22 473 LEU B N 1
ATOM 6971 C CA . LEU B 1 475 ? 11.338 10.901 40.158 1.00 35.76 473 LEU B CA 1
ATOM 6972 C C . LEU B 1 475 ? 10.648 10.197 41.316 1.00 34.98 473 LEU B C 1
ATOM 6973 O O . LEU B 1 475 ? 10.875 8.999 41.516 1.00 30.58 473 LEU B O 1
ATOM 6978 N N . GLY B 1 476 ? 9.819 10.903 42.080 1.00 30.74 474 GLY B N 1
ATOM 6979 C CA . GLY B 1 476 ? 9.143 10.305 43.212 1.00 30.01 474 GLY B CA 1
ATOM 6980 C C . GLY B 1 476 ? 9.166 11.183 44.445 1.00 30.27 474 GLY B C 1
ATOM 6981 O O . GLY B 1 476 ? 9.217 12.412 44.339 1.00 29.46 474 GLY B O 1
ATOM 6982 N N . PHE B 1 477 ? 9.130 10.562 45.622 1.00 29.49 475 PHE B N 1
ATOM 6983 C CA . PHE B 1 477 ? 9.107 11.287 46.883 1.00 28.99 475 PHE B CA 1
ATOM 6984 C C . PHE B 1 477 ? 10.056 10.618 47.866 1.00 31.42 475 PHE B C 1
ATOM 6985 O O . PHE B 1 477 ? 10.234 9.397 47.847 1.00 31.25 475 PHE B O 1
ATOM 6993 N N . THR B 1 478 ? 10.666 11.431 48.726 1.00 29.29 476 THR B N 1
ATOM 6994 C CA . THR B 1 478 ? 11.593 10.931 49.731 1.00 32.13 476 THR B CA 1
ATOM 6995 C C . THR B 1 478 ? 11.534 11.837 50.953 1.00 32.60 476 THR B C 1
ATOM 6996 O O . THR B 1 478 ? 10.925 12.909 50.930 1.00 34.40 476 THR B O 1
ATOM 7000 N N . SER B 1 479 ? 12.178 11.390 52.028 1.00 36.25 477 SER B N 1
ATOM 7001 C CA . SER B 1 479 ? 12.201 12.115 53.291 1.00 38.62 477 SER B CA 1
ATOM 7002 C C . SER B 1 479 ? 13.513 12.875 53.431 1.00 40.76 477 SER B C 1
ATOM 7003 O O . SER B 1 479 ? 14.592 12.305 53.234 1.00 40.88 477 SER B O 1
ATOM 7006 N N . ILE B 1 480 ? 13.417 14.156 53.773 1.00 45.33 478 ILE B N 1
ATOM 7007 C CA . ILE B 1 480 ? 14.578 15.009 54.009 1.00 51.14 478 ILE B CA 1
ATOM 7008 C C . ILE B 1 480 ? 14.696 15.228 55.510 1.00 52.25 478 ILE B C 1
ATOM 7009 O O . ILE B 1 480 ? 13.760 15.726 56.149 1.00 49.05 478 ILE B O 1
ATOM 7014 N N . SER B 1 481 ? 15.841 14.854 56.073 1.00 56.88 479 SER B N 1
ATOM 7015 C CA . SER B 1 481 ? 16.072 14.996 57.505 1.00 58.64 479 SER B CA 1
ATOM 7016 C C . SER B 1 481 ? 17.556 15.173 57.808 1.00 56.80 479 SER B C 1
ATOM 7017 O O . SER B 1 481 ? 17.966 16.181 58.384 1.00 62.82 479 SER B O 1
#

Radius of gyration: 30.44 Å; Cα contacts (8 Å, |Δi|>4): 2447; chains: 2; bounding box: 71×73×85 Å

Sequence (898 aa):
PLFQEQMFSLLPVAPDFPKTDFAVSTTTDFVPSKGPWSTTCSEESVFLRSFHTVDLEGKPIELRVGKGGHLYSIQSAIGELVPPQWRHANHKTVSPWNDEVWQAVAVTSDPNKVFVHQSGCYVKPEEPPFYAPCLAQSWSQEDKTFTMLSWGIVPQVTSTLVSEVLYYTRYRFVAPGVVEVTSGLFDFGKRNYLWLNTPWGGVRQTALGELWIADKSERGTAKWLNPMPRFGAAHDGALDSAGNTGGWMAFAEEGQDPNRYAMGLTFGRDVFPTTGMNSALLPRDKTLIRFGQAGGKETRNYIVAVVIPRLGVISGHGVWWRYYMAFGAFEALKKQCPDWADKTSGGEMVVPSISSETRNFEKCIESGVIPRDATLGSDLSRSHVFSPWPKPEYVPVFAFQLKKDSTWVVTTDPSKYAALGEKDSKGQELYSVAMSFSEIRLLGFTSISPLFQEQMFSLLPVAPDFPKTDFAVSTTTDFVPSKGPWSTTCSEESVFLRSFHTVDLEGKPIELRVGKGGHLYSIQSAIGELVPPQWRHANHKTVSPWNDEVWQAVAVTSDPNKVFVHQSGCYVKPEEPPFYAPCLAQSWSQEDKTFTMLSWGIVPQVTSTLVSEVLYYTRYRFVAPGVVEVTSGLFDFGKRNYLWLNTPWGGVRQTALGELWIADKSERGTAKWLNPMPRFGAAHDGALDSAGNTGGWMAFAEEGQDPNRYAMGLTFGRDVFPTTGMNSALLPRDKTLIRFGQAGGKETRNYIVAVVIPRLGVISGHGVWWRYYMAFGAFEALKKQCPDWADKTSGGEMVVPSISSETRNFEKCIESGVIPRDATLGSDLSRSHVFSPWPKPEYVPVFAFQLKKDSTWVVTTDPSKYAALGEKDSKGQELYSVAMSFSEIRLLGFTSIS

B-factor: mean 28.75, std 8.1, range [9.75, 63.19]

Solvent-accessible surface area: 35251 Å² total; per-residue (Å²): 144,101,10,94,110,27,10,14,61,4,8,32,138,27,30,145,56,125,96,60,142,33,76,7,15,5,7,45,46,57,30,95,17,104,1,91,53,50,25,146,30,62,14,104,48,0,10,26,9,2,1,57,9,30,0,28,81,46,93,106,5,23,1,8,0,0,59,0,0,0,2,0,1,0,53,9,56,66,18,4,0,0,0,8,5,61,86,117,59,133,108,59,49,19,25,0,4,0,34,8,1,6,5,4,7,0,12,2,90,98,54,55,150,10,72,0,13,6,0,0,1,57,3,94,63,131,38,113,34,36,12,1,28,31,26,15,73,46,45,39,54,158,95,30,18,0,16,0,1,0,6,4,9,7,1,81,22,54,14,38,8,8,4,25,0,0,2,2,4,24,6,34,7,17,12,38,3,1,4,0,4,0,7,0,0,2,0,20,9,178,67,52,0,74,96,0,12,1,0,39,1,1,0,16,8,69,15,1,8,5,0,36,0,1,51,114,100,98,144,18,56,16,92,100,18,96,115,61,9,139,52,43,25,30,149,117,54,1,31,22,31,0,22,66,0,15,0,2,0,0,0,0,47,108,28,150,80,69,89,22,13,0,0,0,0,2,1,3,96,38,119,19,100,61,129,84,38,63,90,51,0,40,49,50,148,64,0,39,0,50,4,0,48,23,49,36,64,129,57,46,9,8,3,2,0,2,0,2,0,5,0,0,0,26,38,26,56,0,1,28,2,27,10,1,1,6,1,0,8,3,78,29,0,37,147,47,2,5,74,29,3,75,85,9,25,4,6,42,2,105,44,31,123,113,103,23,80,72,38,27,5,78,106,0,16,127,78,59,56,1,47,187,103,10,72,29,4,103,44,14,44,127,95,48,75,0,3,0,1,0,58,95,149,51,27,0,0,0,0,0,32,14,116,175,85,71,49,16,2,0,0,14,56,8,46,120,50,0,45,51,66,104,118,39,125,162,35,45,74,31,44,3,15,13,99,14,4,59,82,11,92,12,0,0,1,6,47,88,159,150,102,8,68,105,23,7,17,50,1,7,23,132,33,34,159,70,100,110,50,150,29,83,7,16,8,9,46,45,54,32,86,19,86,3,100,56,51,22,144,30,63,16,111,42,0,15,20,12,1,0,50,11,34,0,31,77,44,107,104,5,31,2,8,1,0,65,0,0,1,0,0,1,0,53,8,53,69,23,4,0,0,0,8,5,62,92,116,58,136,115,71,49,21,28,0,3,0,33,7,0,3,5,4,8,0,9,5,88,97,56,53,150,14,79,0,11,5,0,0,0,56,1,98,67,128,40,117,41,24,12,0,20,25,24,8,56,41,48,40,57,157,89,32,19,0,14,0,0,0,5,1,8,5,1,83,22,61,14,35,6,12,2,26,0,0,1,0,4,16,6,32,6,11,10,36,4,1,4,0,4,0,6,0,0,3,0,22,9,189,64,54,0,66,101,0,11,1,2,42,0,1,0,15,8,75,14,1,7,3,1,35,1,2,44,108,103,94,160,24,51,12,97,94,17,109,115,62,9,148,46,41,28,24,143,116,53,1,36,21,22,0,35,65,0,11,0,1,0,0,1,0,41,107,34,145,85,67,108,24,11,0,1,0,0,2,0,3,61,41,104,22,112,48,137,84,37,57,90,54,0,48,48,52,132,94,0,35,2,61,4,0,48,25,51,33,67,132,60,40,7,8,3,1,0,2,0,3,0,5,0,0,0,20,37,25,62,0,1,30,2,28,6,4,1,4,1,0,7,6,80,38,0,40,152,68,2,6,83,10,0,73,80,4,25,6,10,48,4,100,50,26,122,116,106,29,86,71,43,44,2,67,110,0,27,146,80,60,40,4,44,198,116,9,84,38,4,99,49,16,46,141,102,50,80,0,11,0,3,0,85,102,126,46,31,1,0,0,0,0,34,13,108,173,84,73,63,24,7,0,0,20,51,11,37,117,50,0,48,49,55,102,109,38,125,123,47,62,81,25,46,4,11,14,96,16,4,52,82,10,76,9,0,0,0,5,35,77,151

Nearest PDB structures (foldseek):
  9k1g-assembly2_B  TM=1.001E+00  e=6.269E-92  Spartobacteria bacterium
  8jd7-assembly1_B  TM=8.251E-01  e=8.613E-34  Wenyingzhuangia aestuarii
  6s6z-assembly1_A  TM=4.182E-01  e=6.014E-06  Thermotoga maritima MSB8
  5jmd-assembly1_A  TM=5.332E-01  e=2.680E-04  Bacteroides thetaiotaomicron VPI-5482
  3vd3-assembly1_D  TM=4.738E-01  e=6.739E-04  Escherichia coli